Protein 6TD6 (pdb70)

GO terms:
  GO:0035230 cytoneme (C, IDA)
  GO:0007225 patched ligand maturation (P, IDA)
  GO:0008354 germ cell migration (P, IGI)
  GO:0035222 wing disc pattern formation (P, IMP)
  GO:0007225 patched ligand maturation (P, IMP)
  GO:0007367 segment polarity determination (P, IMP)
  GO:0005886 plasma membrane (C, TAS)

Secondary structure (DSSP, 8-state):
-HHHHHHHHHHHH-HHHHHHHHHHHHHHHHHHHHHTS-----S-S--S-S-TTSHHHHHHHHHHHHHTTSSSSSS--SSHHHH------TTS-EEEEE-------TTSSHHHHHHHHHHHHHTT-HHHHHH---IIIII--PPP--HHHHHHHHTTS-TT---HHHHHHHHHHHHHH------TTHHHHHHHHS-STT-------EEE-SS--SSTTHHHHHHHHH-----SS-EE---B-S-HHHHHHHHHHHHHHHHHHHHHHHHHHHHHHHT-HHHHHHHHHHHHHHHHHHHHIIIIIS------GGGGGHHHHHTTTTTHHHHHHHHHHHHHHH--HHHHHHHHHHHHHHHHHHHHHHHHHHHHHGGGSS-HHHHHHHHHHHHHHHHHHHIIIIIHHHHHHHHHHT--HHHHHHHHHHHHHHHHHHHH--SHHHHHHHHHHHHHHHHHHTSS--PPPSS-TT--B-S--HHHHHHHHGGGSSTT-----EEEEEEE-SS-------SSSTT---------S--SS-HHHHHHHHHHHHHHTT-SSEE---TTTHHHHHHHHHS-----SS--SS--SHHHHHHHHHHHHHHHHSS------SEEEEE------EEEEEEEEEEEEEE----SHHHHHHHHHHHHHHHHHHTTS-GGG---EE--S-HHHHHHHHHHHHHHHHHHHHHHHHHHHHHHHS-SHHHHHHHHHHHHHHHHHHHHHHHHH-PPP-HHHHHHHHHHHHHHHHHHHHHHHHHHHSS--SHHHHHHHHHHHHHHHHHHHHHHHHHHHHHTSSSSBHHHHHHHHHHHHHHHHHHHIIIIIHHHHHHH----SS-S--/----BT--BSSS-TTSTTTT--------TTSGGGGT-EE---TTEE--EE-HHHHHHHHHHHHHHHHH-SS--EEEEE----SS-S-S--GGGGT--EEEEETT--GGGHHHHHHHHHHHT-SEEEB--SS-EEEE----

Radius of gyration: 35.3 Å; Cα contacts (8 Å, |Δi|>4): 1441; chains: 2; bounding box: 100×68×77 Å

Solvent-accessible surface area: 50679 Å² total; per-residue (Å²): 80,78,78,92,55,159,108,42,57,39,51,7,111,119,20,127,142,76,41,86,58,75,36,93,147,7,73,51,16,38,72,67,2,92,98,112,23,168,142,40,124,33,66,20,18,93,53,6,78,39,8,16,57,20,134,32,3,66,51,50,12,4,89,131,33,34,56,110,36,30,26,36,76,44,36,17,59,33,4,0,36,88,36,29,196,137,84,28,82,120,56,43,1,8,8,5,10,20,10,96,140,79,75,56,17,29,61,60,58,99,3,28,83,10,28,23,83,9,30,105,60,9,51,126,26,95,28,17,147,74,41,0,42,46,55,119,169,70,120,50,45,22,154,40,38,14,44,2,23,19,20,5,94,76,19,158,73,65,14,25,129,7,110,3,111,107,28,22,76,53,54,38,84,63,54,96,75,28,186,123,192,166,44,105,82,31,45,66,18,52,58,100,11,26,14,119,44,27,132,81,111,30,74,60,13,12,26,23,12,11,8,9,29,0,35,81,12,56,54,7,11,74,50,30,104,105,60,106,6,55,38,136,44,8,54,33,16,0,20,36,7,24,4,54,32,43,26,23,47,57,36,18,118,67,6,86,178,49,16,75,79,4,19,88,99,3,31,45,47,11,91,114,75,44,49,23,51,105,28,18,106,19,19,42,59,7,58,85,58,5,66,21,25,2,49,30,92,17,5,11,76,130,110,70,103,47,34,9,26,44,2,49,11,7,41,7,28,19,31,4,27,16,8,24,19,24,0,25,24,32,101,39,38,118,39,41,122,107,173,115,66,23,90,50,18,8,90,2,48,114,92,0,48,27,7,14,80,4,5,15,76,6,2,5,26,4,8,95,33,12,120,61,18,37,28,4,7,16,41,17,16,0,52,13,5,0,28,4,8,62,14,18,42,97,24,14,55,66,61,24,10,8,3,15,5,29,42,57,116,115,163,173,145,57,106,118,174,144,64,123,116,73,51,82,58,52,24,120,38,40,76,86,106,43,129,96,100,46,136,91,29,32,56,95,0,66,49,0,22,83,70,16,126,189,196,46,27,79,142,46,26,44,145,41,92,94,52,51,30,71,85,170,33,46,29,22,52,38,52,87,14,102,134,94,14,111,72,27,110,36,240,40,130,61,25,102,8,33,23,10,13,0,6,82,35,63,8,104,3,94,128,54,26,18,90,16,80,38,156,30,76,65,33,117,96,21,80,40,14,24,83,87,2,12,64,23,41,44,87,19,14,110,21,16,103,115,36,116,41,16,72,140,106,37,57,11,56,3,105,42,9,20,90,44,6,112,91,143,51,189,121,13,17,99,36,116,25,41,38,56,59,120,74,24,24,139,4,16,0,45,3,21,11,68,31,53,105,44,138,89,126,123,135,44,81,6,1,30,42,1,9,89,93,173,57,89,28,51,3,71,7,23,23,18,54,33,57,0,71,55,10,140,50,30,64,50,57,97,14,109,92,20,49,65,55,10,28,99,45,8,58,88,32,20,133,84,2,29,96,44,4,65,18,20,23,5,18,33,86,16,98,46,24,3,35,21,57,34,14,52,124,34,26,134,62,16,55,42,72,5,77,50,47,13,80,56,26,18,82,82,83,2,28,8,50,45,20,6,72,42,7,55,86,3,32,23,35,1,57,52,38,12,31,7,52,21,36,159,130,42,50,101,35,46,28,35,14,14,29,15,32,12,10,11,24,0,21,6,12,13,14,12,10,21,25,12,20,27,41,112,82,4,113,47,83,60,57,62,45,0,10,66,70,9,15,33,125,13,36,16,16,14,42,42,11,8,69,2,4,15,38,7,0,33,72,5,52,117,28,72,22,65,18,17,31,9,14,0,32,22,17,40,34,8,8,78,46,6,40,101,9,4,17,40,26,17,36,13,28,29,52,62,36,3,32,56,119,66,116,87,114,142,178,59,9,36,20,61,35,18,44,42,52,70,35,51,142,16,96,80,2,1,3,84,57,107,42,76,10,59,198,125,36,102,105,41,174,90,22,15,34,6,151,34,216,57,3,63,82,85,42,1,8,123,63,1,70,43,5,3,52,56,8,2,87,32,0,47,124,65,33,113,66,28,91,8,35,11,40,62,14,37,6,54,83,168,141,48,47,176,119,13,5,4,7,11,0,14,0,2,19,14,1,1,38,72,113,56,69,90,53,1,2,31,8,1,46,30,2,48,100,5,26,16,26,18,0,3,4,61,16,72,167,36,0,39,0,0,0,63,24,116

Foldseek 3Di:
DVVVLVVLVVLVPPFVVCVVVVVVVLVVLLVVCVPVPDDDDDLDQPFQLFQAVDLVNLVVQLVVVVVVVAPVDDQWHAFVCVSPPPADDVQFWKFKKFWAPPLFFCLDLVVQVLVVVLVCVVCVDVLCLVQQPQPPVPSHSPDWPFDLCVQCVVPVHHRSVSPSPCSSVVVVVVQVVDDPVCPPPNNVSCQQQDFPPPCDRGGIGMGGGPGGADLPSVVVVVVVVVPQSQPHTMGRQAIAGPNPVVVVVVQVVVVVVVQVVLVVVLLVVLCLVPVNSVVSVLQSVLLVSLLSVLSSVACPVVNHHHQNCLLVVLVLVCLLLLQQVSVLQVLLVVVVVVVVVSVSSVVSCVVCVCQLVLLLCLQLLLLCLLLVASTAVSNSNSSSNSSSSVSSSVSCVRVPSSVVSVVCVVPNVVVVVVVVVVLVVVLCVDVPDFCVVQVVVVVVLVVLVCLDPPDPDQAFDWLPPVDKWPCRDSNNSVSVRAVSHDVHAPVFQFWKKKKKFFWAGHFPFDSHGSVGTDDTGTRPLAQPAAQLQQVLLVVVVVVLVPDPQQDDVCASVQVLQVCQQCCAPCLSHNDDRRDDRQSSQVCPSVSVSVCCVPPPVPPDFFAFIWRQCVRRIDTSIGMHITGGPGHDTRDAVVVVVVVVVVVVVVVVSLVVRDVSGNRMDMDGPCSSVVCVPSLVVSLVVSLVVSVVVSVVVCCVALVFDVLVVLLVSLLVSLLSVLVCVVCVVPDHDDNLVSSLSSSLCSQLSSLSSLQSRQLSVQPAFALPPSLVVSSVSPPPSLVSSLVSSLSSLVSQAPGITCSRVVRSSSSNSSSVSSCVRSVRNVNSVSNPPGGGDPRRGD/DFADAPDKVVNDPCQPQQQARFDDDFDDPPPCLQVQWWFCPPVLEADTTAHPQLVQLCVLLFVVVCVVPPPKGWYFPAFADDPCDPDPDDNSRSRFKTWGDINVQFQVVVRVSQVCSVVSPFRMWHNNDSRTIMGGHYDD

InterPro domains:
  IPR000731 Sterol-sensing domain [PS50156] (468-624)
  IPR052081 Dispatched hedgehog regulator [PTHR45951] (9-1176)
  IPR053958 HMGCR/SNAP/NPC1-like, sterol-sensing domain [PF12349] (551-627)

B-factor: mean 148.87, std 83.73, range [58.24, 395.45]

Sequence (982 aa):
SERMNWYYHVLARRPYLVVVSIAVYCVACIIVALVLNKLPDFSDPTLGFETRGTKIGERLTAWYNLLQETDHHGALFSNPSDLWESSPRKEYSHFVVQRINATDSLFDLNGLLAMCQLQDQITEVPSYRAFCEPEMLTTECCRPWSLPNYAAMLANKSSCFDLTTEDVTSLHTLLLGCYEKRLNIVFNVLNFLTDFSFIVYLKYAMIFIPVAQSNRLLPLFHEWEDVELINELVEVVAMDLGLENELFNELLLTDVWLVSLGGTFVMASVWLYTGSAFITLMSCVAICFSLGLAYFFYAIVLEFEFFPYMNLLAVVVIIGIGADDVFLFLKIWHCVLTESLENIMALTMRHAAASMFVTSLTTAGAFYASYSSSITAIKCFGIFAGTVVVTNYLLMITWLPASVSIMERLFKKSINRFCQMFEECITKSIMNYAYLWLLIFGALGASSAVIVFWYPGLQLPEKSHFQLFVSKHPFEVYSSLKQQFWFEKPYNFKMHMHFVWGVQAVDDGDYTNPNSYGHLHYDNNFNVSSRPAQLWILDFCQSVRQQPFYKELPNCFIENLIDYMKRRCIPCCDAQFPFEPHIFEYCLPQSISNMYDTTFFRPGVAGPKFAEAFTPLLVKALVIEFESNVAYSTIYANIRQFYESVEHWFQMQLKTAPPELQGGWFTSDLKFYNVQDTLSHDTFVAICLAMAASLAVLLCFTVNILISIYAVLTVSLSIFNTVAVLILLGWQLNILESIAVSTAIGLAVDFSLHYGIHYRMSPVKERLAATQFVLSRIIGPTVMAATTTGLAGGIMMASNILPYIQIGVFLVVVMIVSWFYATFFLMSLLRVAGPQHGFLELYPLVLKQTIPNLSEYTNSASGPLEGVIRRDSPKFKDLVPNYNRDILFRLMSKRCKEKLNVLAYSVMNEWPGIRLLVTESWDEDYHHGQESLHYEGRAVTIATSDRDQSKYGMLARLAVEAGFDWVSYVSRRHIYCSVKSD

Nearest PDB structures (foldseek):
  6td6-assembly1_A  TM=1.001E+00  e=0.000E+00  Drosophila melanogaster
  7rpi-assembly1_A  TM=9.362E-01  e=2.199E-58  Mus musculus
  7rpk-assembly1_A  TM=9.427E-01  e=2.487E-57  Mus musculus
  7rpj-assembly1_A  TM=9.259E-01  e=3.106E-56  Mus musculus
  6xe6-assembly1_A  TM=8.923E-01  e=3.251E-48  Homo sapiens

Organism: Drosophila melanogaster (NCBI:txid7227)

Structure (mmCIF, N/CA/C/O backbone):
data_6TD6
#
_entry.id   6TD6
#
_cell.length_a   1.00
_cell.length_b   1.00
_cell.length_c   1.00
_cell.angle_alpha   90.00
_cell.angle_beta   90.00
_cell.angle_gamma   90.00
#
_symmetry.space_group_name_H-M   'P 1'
#
loop_
_entity.id
_entity.type
_entity.pdbx_description
1 polymer 'Protein dispatched'
2 polymer 'Protein hedgehog'
3 branched 2-acetamido-2-deoxy-beta-D-glucopyranose-(1-4)-2-acetamido-2-deoxy-beta-D-glucopyranose
4 non-polymer 2-acetamido-2-deoxy-beta-D-glucopyranose
#
loop_
_atom_site.group_PDB
_atom_site.id
_atom_site.type_symbol
_atom_site.label_atom_id
_atom_site.label_alt_id
_atom_site.label_comp_id
_atom_site.label_asym_id
_atom_site.label_entity_id
_atom_site.label_seq_id
_atom_site.pdbx_PDB_ins_code
_atom_site.Cartn_x
_atom_site.Cartn_y
_atom_site.Cartn_z
_atom_site.occupancy
_atom_site.B_iso_or_equiv
_atom_site.auth_seq_id
_atom_site.auth_comp_id
_atom_site.auth_asym_id
_atom_site.auth_atom_id
_atom_site.pdbx_PDB_model_num
ATOM 1 N N . SER A 1 6 ? 97.334 128.049 118.517 1.00 96.38 6 SER A N 1
ATOM 2 C CA . SER A 1 6 ? 98.265 127.022 118.967 1.00 96.38 6 SER A CA 1
ATOM 3 C C . SER A 1 6 ? 97.898 125.667 118.413 1.00 96.38 6 SER A C 1
ATOM 4 O O . SER A 1 6 ? 98.408 124.653 118.869 1.00 96.38 6 SER A O 1
ATOM 11 N N . GLU A 1 7 ? 97.026 125.652 117.416 1.00 98.89 7 GLU A N 1
ATOM 12 C CA . GLU A 1 7 ? 96.469 124.393 116.954 1.00 98.89 7 GLU A CA 1
ATOM 13 C C . GLU A 1 7 ? 97.553 123.381 116.632 1.00 98.89 7 GLU A C 1
ATOM 14 O O . GLU A 1 7 ? 97.701 122.382 117.343 1.00 98.89 7 GLU A O 1
ATOM 20 N N . ARG A 1 8 ? 98.349 123.642 115.601 1.00 91.68 8 ARG A N 1
ATOM 21 C CA . ARG A 1 8 ? 99.472 122.763 115.331 1.00 91.68 8 ARG A CA 1
ATOM 22 C C . ARG A 1 8 ? 100.374 122.684 116.542 1.00 91.68 8 ARG A C 1
ATOM 23 O O . ARG A 1 8 ? 100.997 121.652 116.795 1.00 91.68 8 ARG A O 1
ATOM 29 N N . MET A 1 9 ? 100.458 123.771 117.298 1.00 96.10 9 MET A N 1
ATOM 30 C CA . MET A 1 9 ? 101.134 123.707 118.581 1.00 96.10 9 MET A CA 1
ATOM 31 C C . MET A 1 9 ? 100.408 122.767 119.524 1.00 96.10 9 MET A C 1
ATOM 32 O O . MET A 1 9 ? 101.040 122.085 120.333 1.00 96.10 9 MET A O 1
ATOM 46 N N . ASN A 1 10 ? 99.086 122.713 119.437 1.00 92.95 10 ASN A N 1
ATOM 47 C CA . ASN A 1 10 ? 98.358 121.766 120.262 1.00 92.95 10 ASN A CA 1
ATOM 48 C C . ASN A 1 10 ? 98.613 120.349 119.793 1.00 92.95 10 ASN A C 1
ATOM 49 O O . ASN A 1 10 ? 98.875 119.452 120.601 1.00 92.95 10 ASN A O 1
ATOM 60 N N . TRP A 1 11 ? 98.563 120.134 118.482 1.00 91.76 11 TRP A N 1
ATOM 61 C CA . TRP A 1 11 ? 98.946 118.842 117.939 1.00 91.76 11 TRP A CA 1
ATOM 62 C C . TRP A 1 11 ? 100.332 118.468 118.405 1.00 91.76 11 TRP A C 1
ATOM 63 O O . TRP A 1 11 ? 100.632 117.299 118.629 1.00 91.76 11 TRP A O 1
ATOM 84 N N . TYR A 1 12 ? 101.176 119.468 118.552 1.00 89.17 12 TYR A N 1
ATOM 85 C CA . TYR A 1 12 ? 102.569 119.277 118.892 1.00 89.17 12 TYR A CA 1
ATOM 86 C C . TYR A 1 12 ? 102.704 118.842 120.341 1.00 89.17 12 TYR A C 1
ATOM 87 O O . TYR A 1 12 ? 103.381 117.851 120.653 1.00 89.17 12 TYR A O 1
ATOM 105 N N . TYR A 1 13 ? 102.027 119.560 121.230 1.00 90.63 13 TYR A N 1
ATOM 106 C CA . TYR A 1 13 ? 101.919 119.124 122.609 1.00 90.63 13 TYR A CA 1
ATOM 107 C C . TYR A 1 13 ? 101.442 117.690 122.652 1.00 90.63 13 TYR A C 1
ATOM 108 O O . TYR A 1 13 ? 101.945 116.866 123.421 1.00 90.63 13 TYR A O 1
ATOM 126 N N . HIS A 1 14 ? 100.474 117.375 121.806 1.00 86.01 14 HIS A N 1
ATOM 127 C CA . HIS A 1 14 ? 99.919 116.036 121.785 1.00 86.01 14 HIS A CA 1
ATOM 128 C C . HIS A 1 14 ? 100.953 115.025 121.347 1.00 86.01 14 HIS A C 1
ATOM 129 O O . HIS A 1 14 ? 101.103 113.970 121.966 1.00 86.01 14 HIS A O 1
ATOM 143 N N . VAL A 1 15 ? 101.685 115.335 120.287 1.00 88.20 15 VAL A N 1
ATOM 144 C CA . VAL A 1 15 ? 102.711 114.415 119.831 1.00 88.20 15 VAL A CA 1
ATOM 145 C C . VAL A 1 15 ? 103.666 114.138 120.966 1.00 88.20 15 VAL A C 1
ATOM 146 O O . VAL A 1 15 ? 104.162 113.017 121.133 1.00 88.20 15 VAL A O 1
ATOM 159 N N . LEU A 1 16 ? 103.925 115.158 121.774 1.00 86.43 16 LEU A N 1
ATOM 160 C CA . LEU A 1 16 ? 104.713 114.926 122.967 1.00 86.43 16 LEU A CA 1
ATOM 161 C C . LEU A 1 16 ? 103.976 113.990 123.898 1.00 86.43 16 LEU A C 1
ATOM 162 O O . LEU A 1 16 ? 104.581 113.125 124.539 1.00 86.43 16 LEU A O 1
ATOM 178 N N . ALA A 1 17 ? 102.670 114.151 123.961 1.00 86.92 17 ALA A N 1
ATOM 179 C CA . ALA A 1 17 ? 101.822 113.276 124.739 1.00 86.92 17 ALA A CA 1
ATOM 180 C C . ALA A 1 17 ? 101.848 111.851 124.217 1.00 86.92 17 ALA A C 1
ATOM 181 O O . ALA A 1 17 ? 101.401 110.933 124.913 1.00 86.92 17 ALA A O 1
ATOM 188 N N . ARG A 1 18 ? 102.379 111.648 123.013 1.00 92.46 18 ARG A N 1
ATOM 189 C CA . ARG A 1 18 ? 102.114 110.433 122.262 1.00 92.46 18 ARG A CA 1
ATOM 190 C C . ARG A 1 18 ? 103.308 109.518 122.077 1.00 92.46 18 ARG A C 1
ATOM 191 O O . ARG A 1 18 ? 103.273 108.372 122.535 1.00 92.46 18 ARG A O 1
ATOM 212 N N . ARG A 1 19 ? 104.362 109.993 121.427 1.00 88.17 19 ARG A N 1
ATOM 213 C CA . ARG A 1 19 ? 105.292 109.124 120.712 1.00 88.17 19 ARG A CA 1
ATOM 214 C C . ARG A 1 19 ? 106.716 109.542 121.044 1.00 88.17 19 ARG A C 1
ATOM 215 O O . ARG A 1 19 ? 107.395 110.211 120.257 1.00 88.17 19 ARG A O 1
ATOM 236 N N . PRO A 1 20 ? 107.192 109.159 122.211 1.00 85.77 20 PRO A N 1
ATOM 237 C CA . PRO A 1 20 ? 108.442 109.710 122.736 1.00 85.77 20 PRO A CA 1
ATOM 238 C C . PRO A 1 20 ? 109.687 109.171 122.070 1.00 85.77 20 PRO A C 1
ATOM 239 O O . PRO A 1 20 ? 110.616 109.901 121.706 1.00 85.77 20 PRO A O 1
ATOM 250 N N . TYR A 1 21 ? 109.713 107.851 121.940 1.00 95.43 21 TYR A N 1
ATOM 251 C CA . TYR A 1 21 ? 110.979 107.181 121.698 1.00 95.43 21 TYR A CA 1
ATOM 252 C C . TYR A 1 21 ? 111.519 107.527 120.331 1.00 95.43 21 TYR A C 1
ATOM 253 O O . TYR A 1 21 ? 112.739 107.563 120.130 1.00 95.43 21 TYR A O 1
ATOM 271 N N . LEU A 1 22 ? 110.626 107.839 119.398 1.00 104.55 22 LEU A N 1
ATOM 272 C CA . LEU A 1 22 ? 111.062 108.371 118.120 1.00 104.55 22 LEU A CA 1
ATOM 273 C C . LEU A 1 22 ? 112.100 109.468 118.324 1.00 104.55 22 LEU A C 1
ATOM 274 O O . LEU A 1 22 ? 113.274 109.305 117.967 1.00 104.55 22 LEU A O 1
ATOM 290 N N . VAL A 1 23 ? 111.698 110.571 118.958 1.00 98.70 23 VAL A N 1
ATOM 291 C CA . VAL A 1 23 ? 112.619 111.686 119.151 1.00 98.70 23 VAL A CA 1
ATOM 292 C C . VAL A 1 23 ? 113.750 111.272 120.057 1.00 98.70 23 VAL A C 1
ATOM 293 O O . VAL A 1 23 ? 114.915 111.586 119.806 1.00 98.70 23 VAL A O 1
ATOM 306 N N . VAL A 1 24 ? 113.425 110.580 121.137 1.00 87.62 24 VAL A N 1
ATOM 307 C CA . VAL A 1 24 ? 114.456 110.182 122.074 1.00 87.62 24 VAL A CA 1
ATOM 308 C C . VAL A 1 24 ? 115.660 109.673 121.308 1.00 87.62 24 VAL A C 1
ATOM 309 O O . VAL A 1 24 ? 116.765 110.240 121.355 1.00 87.62 24 VAL A O 1
ATOM 322 N N . VAL A 1 25 ? 115.412 108.677 120.478 1.00 107.13 25 VAL A N 1
ATOM 323 C CA . VAL A 1 25 ? 116.494 107.952 119.849 1.00 107.13 25 VAL A CA 1
ATOM 324 C C . VAL A 1 25 ? 117.067 108.755 118.692 1.00 107.13 25 VAL A C 1
ATOM 325 O O . VAL A 1 25 ? 118.288 108.815 118.508 1.00 107.13 25 VAL A O 1
ATOM 338 N N . SER A 1 26 ? 116.208 109.417 117.918 1.00 111.40 26 SER A N 1
ATOM 339 C CA . SER A 1 26 ? 116.693 110.148 116.751 1.00 111.40 26 SER A CA 1
ATOM 340 C C . SER A 1 26 ? 117.612 111.282 117.168 1.00 111.40 26 SER A C 1
ATOM 341 O O . SER A 1 26 ? 118.602 111.588 116.490 1.00 111.40 26 SER A O 1
ATOM 349 N N . ILE A 1 27 ? 117.297 111.922 118.286 1.00 107.34 27 ILE A N 1
ATOM 350 C CA . ILE A 1 27 ? 118.098 113.046 118.736 1.00 107.34 27 ILE A CA 1
ATOM 351 C C . ILE A 1 27 ? 119.375 112.538 119.380 1.00 107.34 27 ILE A C 1
ATOM 352 O O . ILE A 1 27 ? 120.449 113.127 119.203 1.00 107.34 27 ILE A O 1
ATOM 368 N N . ALA A 1 28 ? 119.299 111.412 120.095 1.00 110.46 28 ALA A N 1
ATOM 369 C CA . ALA A 1 28 ? 120.533 110.738 120.482 1.00 110.46 28 ALA A CA 1
ATOM 370 C C . ALA A 1 28 ? 121.437 110.549 119.270 1.00 110.46 28 ALA A C 1
ATOM 371 O O . ALA A 1 28 ? 122.661 110.752 119.334 1.00 110.46 28 ALA A O 1
ATOM 378 N N . VAL A 1 29 ? 120.831 110.180 118.143 1.00 118.34 29 VAL A N 1
ATOM 379 C CA . VAL A 1 29 ? 121.593 109.890 116.933 1.00 118.34 29 VAL A CA 1
ATOM 380 C C . VAL A 1 29 ? 122.261 111.153 116.417 1.00 118.34 29 VAL A C 1
ATOM 381 O O . VAL A 1 29 ? 123.480 111.196 116.213 1.00 118.34 29 VAL A O 1
ATOM 394 N N . TYR A 1 30 ? 121.454 112.176 116.140 1.00 106.45 30 TYR A N 1
ATOM 395 C CA . TYR A 1 30 ? 122.000 113.443 115.671 1.00 106.45 30 TYR A CA 1
ATOM 396 C C . TYR A 1 30 ? 123.140 113.884 116.566 1.00 106.45 30 TYR A C 1
ATOM 397 O O . TYR A 1 30 ? 124.176 114.384 116.093 1.00 106.45 30 TYR A O 1
ATOM 415 N N . CYS A 1 31 ? 122.966 113.691 117.869 1.00 109.42 31 CYS A N 1
ATOM 416 C CA . CYS A 1 31 ? 124.010 114.075 118.792 1.00 109.42 31 CYS A CA 1
ATOM 417 C C . CYS A 1 31 ? 125.289 113.353 118.473 1.00 109.42 31 CYS A C 1
ATOM 418 O O . CYS A 1 31 ? 126.212 113.946 117.912 1.00 109.42 31 CYS A O 1
ATOM 426 N N . VAL A 1 32 ? 125.315 112.047 118.710 1.00 109.71 32 VAL A N 1
ATOM 427 C CA . VAL A 1 32 ? 126.573 111.332 118.564 1.00 109.71 32 VAL A CA 1
ATOM 428 C C . VAL A 1 32 ? 127.165 111.598 117.193 1.00 109.71 32 VAL A C 1
ATOM 429 O O . VAL A 1 32 ? 128.390 111.639 117.025 1.00 109.71 32 VAL A O 1
ATOM 442 N N . ALA A 1 33 ? 126.307 111.864 116.210 1.00 116.44 33 ALA A N 1
ATOM 443 C CA . ALA A 1 33 ? 126.802 112.185 114.882 1.00 116.44 33 ALA A CA 1
ATOM 444 C C . ALA A 1 33 ? 127.683 113.423 114.919 1.00 116.44 33 ALA A C 1
ATOM 445 O O . ALA A 1 33 ? 128.900 113.328 114.712 1.00 116.44 33 ALA A O 1
ATOM 452 N N . CYS A 1 34 ? 127.097 114.579 115.240 1.00 110.64 34 CYS A N 1
ATOM 453 C CA . CYS A 1 34 ? 127.884 115.811 115.233 1.00 110.64 34 CYS A CA 1
ATOM 454 C C . CYS A 1 34 ? 129.012 115.724 116.244 1.00 110.64 34 CYS A C 1
ATOM 455 O O . CYS A 1 34 ? 130.116 116.253 116.028 1.00 110.64 34 CYS A O 1
ATOM 463 N N . ILE A 1 35 ? 128.752 115.014 117.338 1.00 104.61 35 ILE A N 1
ATOM 464 C CA . ILE A 1 35 ? 129.747 114.799 118.365 1.00 104.61 35 ILE A CA 1
ATOM 465 C C . ILE A 1 35 ? 131.015 114.271 117.746 1.00 104.61 35 ILE A C 1
ATOM 466 O O . ILE A 1 35 ? 132.061 114.926 117.761 1.00 104.61 35 ILE A O 1
ATOM 482 N N . ILE A 1 36 ? 130.928 113.094 117.146 1.00 114.12 36 ILE A N 1
ATOM 483 C CA . ILE A 1 36 ? 132.137 112.423 116.710 1.00 114.12 36 ILE A CA 1
ATOM 484 C C . ILE A 1 36 ? 132.666 113.073 115.449 1.00 114.12 36 ILE A C 1
ATOM 485 O O . ILE A 1 36 ? 133.853 112.967 115.128 1.00 114.12 36 ILE A O 1
ATOM 501 N N . VAL A 1 37 ? 131.805 113.782 114.725 1.00 122.03 37 VAL A N 1
ATOM 502 C CA . VAL A 1 37 ? 132.294 114.509 113.560 1.00 122.03 37 VAL A CA 1
ATOM 503 C C . VAL A 1 37 ? 133.320 115.545 113.996 1.00 122.03 37 VAL A C 1
ATOM 504 O O . VAL A 1 37 ? 134.496 115.487 113.605 1.00 122.03 37 VAL A O 1
ATOM 517 N N . ALA A 1 38 ? 132.899 116.495 114.838 1.00 110.32 38 ALA A N 1
ATOM 518 C CA . ALA A 1 38 ? 133.860 117.485 115.315 1.00 110.32 38 ALA A CA 1
ATOM 519 C C . ALA A 1 38 ? 134.887 116.849 116.238 1.00 110.32 38 ALA A C 1
ATOM 520 O O . ALA A 1 38 ? 135.917 117.458 116.543 1.00 110.32 38 ALA A O 1
ATOM 527 N N . LEU A 1 39 ? 134.627 115.624 116.691 1.00 116.83 39 LEU A N 1
ATOM 528 C CA . LEU A 1 39 ? 135.625 114.890 117.449 1.00 116.83 39 LEU A CA 1
ATOM 529 C C . LEU A 1 39 ? 136.812 114.518 116.591 1.00 116.83 39 LEU A C 1
ATOM 530 O O . LEU A 1 39 ? 137.961 114.794 116.952 1.00 116.83 39 LEU A O 1
ATOM 546 N N . VAL A 1 40 ? 136.539 113.875 115.469 1.00 120.15 40 VAL A N 1
ATOM 547 C CA . VAL A 1 40 ? 137.568 113.199 114.707 1.00 120.15 40 VAL A CA 1
ATOM 548 C C . VAL A 1 40 ? 138.123 114.099 113.624 1.00 120.15 40 VAL A C 1
ATOM 549 O O . VAL A 1 40 ? 139.339 114.275 113.523 1.00 120.15 40 VAL A O 1
ATOM 562 N N . LEU A 1 41 ? 137.250 114.681 112.805 1.00 117.81 41 LEU A N 1
ATOM 563 C CA . LEU A 1 41 ? 137.748 115.568 111.766 1.00 117.81 41 LEU A CA 1
ATOM 564 C C . LEU A 1 41 ? 138.577 116.696 112.360 1.00 117.81 41 LEU A C 1
ATOM 565 O O . LEU A 1 41 ? 139.735 116.886 111.977 1.00 117.81 41 LEU A O 1
ATOM 581 N N . ASN A 1 42 ? 138.005 117.440 113.298 1.00 118.44 42 ASN A N 1
ATOM 582 C CA . ASN A 1 42 ? 138.725 118.493 113.997 1.00 118.44 42 ASN A CA 1
ATOM 583 C C . ASN A 1 42 ? 139.635 117.847 115.033 1.00 118.44 42 ASN A C 1
ATOM 584 O O . ASN A 1 42 ? 139.265 116.843 115.653 1.00 118.44 42 ASN A O 1
ATOM 595 N N . LYS A 1 43 ? 140.828 118.403 115.197 1.00 121.38 43 LYS A N 1
ATOM 596 C CA . LYS A 1 43 ? 141.761 117.916 116.199 1.00 121.38 43 LYS A CA 1
ATOM 597 C C . LYS A 1 43 ? 141.466 118.547 117.555 1.00 121.38 43 LYS A C 1
ATOM 598 O O . LYS A 1 43 ? 140.658 119.472 117.670 1.00 121.38 43 LYS A O 1
ATOM 617 N N . LEU A 1 44 ? 142.125 118.031 118.589 1.00 114.27 44 LEU A N 1
ATOM 618 C CA . LEU A 1 44 ? 141.867 118.479 119.946 1.00 114.27 44 LEU A CA 1
ATOM 619 C C . LEU A 1 44 ? 142.730 119.690 120.285 1.00 114.27 44 LEU A C 1
ATOM 620 O O . LEU A 1 44 ? 143.916 119.549 120.587 1.00 114.27 44 LEU A O 1
ATOM 636 N N . PRO A 1 45 ? 142.160 120.896 120.254 1.00 108.16 45 PRO A N 1
ATOM 637 C CA . PRO A 1 45 ? 142.974 122.090 120.520 1.00 108.16 45 PRO A CA 1
ATOM 638 C C . PRO A 1 45 ? 143.647 122.009 121.884 1.00 108.16 45 PRO A C 1
ATOM 639 O O . PRO A 1 45 ? 143.051 121.554 122.862 1.00 108.16 45 PRO A O 1
ATOM 650 N N . ASP A 1 46 ? 144.904 122.448 121.934 1.00 112.55 46 ASP A N 1
ATOM 651 C CA . ASP A 1 46 ? 145.743 122.348 123.123 1.00 112.55 46 ASP A CA 1
ATOM 652 C C . ASP A 1 46 ? 146.464 123.677 123.327 1.00 112.55 46 ASP A C 1
ATOM 653 O O . ASP A 1 46 ? 146.641 124.447 122.378 1.00 112.55 46 ASP A O 1
ATOM 662 N N . PHE A 1 47 ? 146.859 123.947 124.567 1.00 98.50 47 PHE A N 1
ATOM 663 C CA . PHE A 1 47 ? 147.390 125.249 124.975 1.00 98.50 47 PHE A CA 1
ATOM 664 C C . PHE A 1 47 ? 148.840 125.183 125.441 1.00 98.50 47 PHE A C 1
ATOM 665 O O . PHE A 1 47 ? 149.128 124.887 126.600 1.00 98.50 47 PHE A O 1
ATOM 682 N N . SER A 1 48 ? 149.771 125.465 124.531 1.00 125.26 48 SER A N 1
ATOM 683 C CA . SER A 1 48 ? 151.162 125.626 124.935 1.00 125.26 48 SER A CA 1
ATOM 684 C C . SER A 1 48 ? 151.318 126.731 125.965 1.00 125.26 48 SER A C 1
ATOM 685 O O . SER A 1 48 ? 152.299 126.744 126.714 1.00 125.26 48 SER A O 1
ATOM 693 N N . ASP A 1 49 ? 150.387 127.676 125.992 1.00 108.91 49 ASP A N 1
ATOM 694 C CA . ASP A 1 49 ? 150.506 128.874 126.817 1.00 108.91 49 ASP A CA 1
ATOM 695 C C . ASP A 1 49 ? 149.236 129.691 126.644 1.00 108.91 49 ASP A C 1
ATOM 696 O O . ASP A 1 49 ? 148.551 129.553 125.610 1.00 108.91 49 ASP A O 1
ATOM 705 N N . PRO A 1 50 ? 148.864 130.523 127.614 1.00 101.68 50 PRO A N 1
ATOM 706 C CA . PRO A 1 50 ? 147.667 131.345 127.437 1.00 101.68 50 PRO A CA 1
ATOM 707 C C . PRO A 1 50 ? 147.929 132.632 126.708 1.00 101.68 50 PRO A C 1
ATOM 708 O O . PRO A 1 50 ? 147.020 133.166 126.065 1.00 101.68 50 PRO A O 1
ATOM 719 N N . THR A 1 51 ? 149.155 133.127 126.745 1.00 100.84 51 THR A N 1
ATOM 720 C CA . THR A 1 51 ? 149.431 134.491 126.322 1.00 100.84 51 THR A CA 1
ATOM 721 C C . THR A 1 51 ? 149.204 134.584 124.817 1.00 100.84 51 THR A C 1
ATOM 722 O O . THR A 1 51 ? 150.114 134.773 124.011 1.00 100.84 51 THR A O 1
ATOM 733 N N . LEU A 1 52 ? 147.939 134.433 124.454 1.00 89.67 52 LEU A N 1
ATOM 734 C CA . LEU A 1 52 ? 147.518 134.337 123.070 1.00 89.67 52 LEU A CA 1
ATOM 735 C C . LEU A 1 52 ? 146.352 135.277 122.830 1.00 89.67 52 LEU A C 1
ATOM 736 O O . LEU A 1 52 ? 145.640 135.641 123.769 1.00 89.67 52 LEU A O 1
ATOM 752 N N . GLY A 1 53 ? 146.166 135.672 121.577 1.00 78.32 53 GLY A N 1
ATOM 753 C CA . GLY A 1 53 ? 145.094 136.577 121.240 1.00 78.32 53 GLY A CA 1
ATOM 754 C C . GLY A 1 53 ? 144.983 137.770 122.150 1.00 78.32 53 GLY A C 1
ATOM 755 O O . GLY A 1 53 ? 143.900 138.352 122.257 1.00 78.32 53 GLY A O 1
ATOM 759 N N . PHE A 1 54 ? 146.061 138.132 122.837 1.00 76.57 54 PHE A N 1
ATOM 760 C CA . PHE A 1 54 ? 145.991 139.241 123.770 1.00 76.57 54 PHE A CA 1
ATOM 761 C C . PHE A 1 54 ? 146.288 140.552 123.080 1.00 76.57 54 PHE A C 1
ATOM 762 O O . PHE A 1 54 ? 146.512 141.574 123.734 1.00 76.57 54 PHE A O 1
ATOM 779 N N . GLU A 1 55 ? 146.313 140.537 121.761 1.00 83.95 55 GLU A N 1
ATOM 780 C CA . GLU A 1 55 ? 146.437 141.773 121.019 1.00 83.95 55 GLU A CA 1
ATOM 781 C C . GLU A 1 55 ? 145.126 142.532 121.032 1.00 83.95 55 GLU A C 1
ATOM 782 O O . GLU A 1 55 ? 144.161 142.154 121.698 1.00 83.95 55 GLU A O 1
ATOM 794 N N . THR A 1 56 ? 145.110 143.619 120.281 1.00 89.06 56 THR A N 1
ATOM 795 C CA . THR A 1 56 ? 143.888 144.203 119.768 1.00 89.06 56 THR A CA 1
ATOM 796 C C . THR A 1 56 ? 144.108 144.549 118.309 1.00 89.06 56 THR A C 1
ATOM 797 O O . THR A 1 56 ? 144.474 145.681 117.984 1.00 89.06 56 THR A O 1
ATOM 808 N N . ARG A 1 57 ? 143.907 143.574 117.436 1.00 95.16 57 ARG A N 1
ATOM 809 C CA . ARG A 1 57 ? 143.909 143.880 116.022 1.00 95.16 57 ARG A CA 1
ATOM 810 C C . ARG A 1 57 ? 142.618 144.601 115.673 1.00 95.16 57 ARG A C 1
ATOM 811 O O . ARG A 1 57 ? 141.744 144.798 116.519 1.00 95.16 57 ARG A O 1
ATOM 832 N N . GLY A 1 58 ? 142.514 145.024 114.424 1.00 112.54 58 GLY A N 1
ATOM 833 C CA . GLY A 1 58 ? 141.439 145.901 114.038 1.00 112.54 58 GLY A CA 1
ATOM 834 C C . GLY A 1 58 ? 141.563 147.304 114.578 1.00 112.54 58 GLY A C 1
ATOM 835 O O . GLY A 1 58 ? 140.761 148.166 114.200 1.00 112.54 58 GLY A O 1
ATOM 839 N N . THR A 1 59 ? 142.533 147.565 115.450 1.00 106.74 59 THR A N 1
ATOM 840 C CA . THR A 1 59 ? 142.725 148.915 115.950 1.00 106.74 59 THR A CA 1
ATOM 841 C C . THR A 1 59 ? 143.635 149.679 115.011 1.00 106.74 59 THR A C 1
ATOM 842 O O . THR A 1 59 ? 144.470 149.104 114.310 1.00 106.74 59 THR A O 1
ATOM 853 N N . LYS A 1 60 ? 143.481 150.996 115.020 1.00 111.09 60 LYS A N 1
ATOM 854 C CA . LYS A 1 60 ? 144.490 151.842 114.408 1.00 111.09 60 LYS A CA 1
ATOM 855 C C . LYS A 1 60 ? 145.881 151.377 114.810 1.00 111.09 60 LYS A C 1
ATOM 856 O O . LYS A 1 60 ? 146.750 151.145 113.959 1.00 111.09 60 LYS A O 1
ATOM 875 N N . ILE A 1 61 ? 146.088 151.176 116.107 1.00 100.98 61 ILE A N 1
ATOM 876 C CA . ILE A 1 61 ? 147.369 150.683 116.575 1.00 100.98 61 ILE A CA 1
ATOM 877 C C . ILE A 1 61 ? 147.591 149.284 116.058 1.00 100.98 61 ILE A C 1
ATOM 878 O O . ILE A 1 61 ? 148.725 148.817 115.953 1.00 100.98 61 ILE A O 1
ATOM 894 N N . GLY A 1 62 ? 146.507 148.575 115.775 1.00 114.31 62 GLY A N 1
ATOM 895 C CA . GLY A 1 62 ? 146.653 147.275 115.166 1.00 114.31 62 GLY A CA 1
ATOM 896 C C . GLY A 1 62 ? 147.264 147.395 113.793 1.00 114.31 62 GLY A C 1
ATOM 897 O O . GLY A 1 62 ? 148.265 146.749 113.492 1.00 114.31 62 GLY A O 1
ATOM 901 N N . GLU A 1 63 ? 146.694 148.258 112.958 1.00 126.76 63 GLU A N 1
ATOM 902 C CA . GLU A 1 63 ? 147.348 148.592 111.704 1.00 126.76 63 GLU A CA 1
ATOM 903 C C . GLU A 1 63 ? 148.824 148.847 111.949 1.00 126.76 63 GLU A C 1
ATOM 904 O O . GLU A 1 63 ? 149.693 148.274 111.274 1.00 126.76 63 GLU A O 1
ATOM 916 N N . ARG A 1 64 ? 149.118 149.659 112.963 1.00 106.74 64 ARG A N 1
ATOM 917 C CA . ARG A 1 64 ? 150.475 150.149 113.153 1.00 106.74 64 ARG A CA 1
ATOM 918 C C . ARG A 1 64 ? 151.417 149.023 113.543 1.00 106.74 64 ARG A C 1
ATOM 919 O O . ARG A 1 64 ? 152.352 148.691 112.802 1.00 106.74 64 ARG A O 1
ATOM 940 N N . LEU A 1 65 ? 151.169 148.423 114.699 1.00 104.37 65 LEU A N 1
ATOM 941 C CA . LEU A 1 65 ? 151.950 147.291 115.163 1.00 104.37 65 LEU A CA 1
ATOM 942 C C . LEU A 1 65 ? 152.062 146.217 114.103 1.00 104.37 65 LEU A C 1
ATOM 943 O O . LEU A 1 65 ? 153.105 145.576 113.973 1.00 104.37 65 LEU A O 1
ATOM 959 N N . THR A 1 66 ? 151.004 146.005 113.332 1.00 118.08 66 THR A N 1
ATOM 960 C CA . THR A 1 66 ? 150.981 144.869 112.430 1.00 118.08 66 THR A CA 1
ATOM 961 C C . THR A 1 66 ? 151.892 145.100 111.246 1.00 118.08 66 THR A C 1
ATOM 962 O O . THR A 1 66 ? 152.808 144.308 110.993 1.00 118.08 66 THR A O 1
ATOM 973 N N . ALA A 1 67 ? 151.642 146.163 110.487 1.00 116.60 67 ALA A N 1
ATOM 974 C CA . ALA A 1 67 ? 152.562 146.466 109.405 1.00 116.60 67 ALA A CA 1
ATOM 975 C C . ALA A 1 67 ? 153.973 146.518 109.944 1.00 116.60 67 ALA A C 1
ATOM 976 O O . ALA A 1 67 ? 154.896 145.973 109.337 1.00 116.60 67 ALA A O 1
ATOM 983 N N . TRP A 1 68 ? 154.143 147.089 111.135 1.00 112.80 68 TRP A N 1
ATOM 984 C CA . TRP A 1 68 ? 155.473 147.225 111.701 1.00 112.80 68 TRP A CA 1
ATOM 985 C C . TRP A 1 68 ? 156.137 145.869 111.874 1.00 112.80 68 TRP A C 1
ATOM 986 O O . TRP A 1 68 ? 157.157 145.573 111.238 1.00 112.80 68 TRP A O 1
ATOM 1007 N N . TYR A 1 69 ? 155.548 145.026 112.714 1.00 124.79 69 TYR A N 1
ATOM 1008 C CA . TYR A 1 69 ? 156.106 143.717 113.007 1.00 124.79 69 TYR A CA 1
ATOM 1009 C C . TYR A 1 69 ? 156.351 142.926 111.738 1.00 124.79 69 TYR A C 1
ATOM 1010 O O . TYR A 1 69 ? 157.400 142.292 111.580 1.00 124.79 69 TYR A O 1
ATOM 1028 N N . ASN A 1 70 ? 155.380 142.924 110.833 1.00 125.55 70 ASN A N 1
ATOM 1029 C CA . ASN A 1 70 ? 155.416 141.967 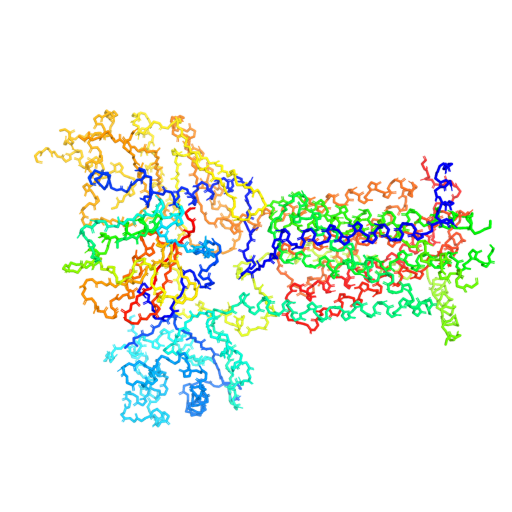109.742 1.00 125.55 70 ASN A CA 1
ATOM 1030 C C . ASN A 1 70 ? 156.346 142.429 108.641 1.00 125.55 70 ASN A C 1
ATOM 1031 O O . ASN A 1 70 ? 157.074 141.620 108.059 1.00 125.55 70 ASN A O 1
ATOM 1042 N N . LEU A 1 71 ? 156.349 143.725 108.355 1.00 130.91 71 LEU A N 1
ATOM 1043 C CA . LEU A 1 71 ? 157.426 144.313 107.584 1.00 130.91 71 LEU A CA 1
ATOM 1044 C C . LEU A 1 71 ? 158.772 143.914 108.161 1.00 130.91 71 LEU A C 1
ATOM 1045 O O . LEU A 1 71 ? 159.686 143.522 107.429 1.00 130.91 71 LEU A O 1
ATOM 1061 N N . LEU A 1 72 ? 158.908 143.992 109.482 1.00 119.28 72 LEU A N 1
ATOM 1062 C CA . LEU A 1 72 ? 160.192 143.701 110.096 1.00 119.28 72 LEU A CA 1
ATOM 1063 C C . LEU A 1 72 ? 160.591 142.258 109.908 1.00 119.28 72 LEU A C 1
ATOM 1064 O O . LEU A 1 72 ? 161.769 141.956 109.701 1.00 119.28 72 LEU A O 1
ATOM 1080 N N . GLN A 1 73 ? 159.631 141.355 110.009 1.00 143.25 73 GLN A N 1
ATOM 1081 C CA . GLN A 1 73 ? 159.908 139.973 109.661 1.00 143.25 73 GLN A CA 1
ATOM 1082 C C . GLN A 1 73 ? 160.020 139.823 108.148 1.00 143.25 73 GLN A C 1
ATOM 1083 O O . GLN A 1 73 ? 160.313 138.732 107.647 1.00 143.25 73 GLN A O 1
ATOM 1097 N N . GLU A 1 74 ? 159.787 140.914 107.414 1.00 141.15 74 GLU A N 1
ATOM 1098 C CA . GLU A 1 74 ? 159.896 140.977 105.962 1.00 141.15 74 GLU A CA 1
ATOM 1099 C C . GLU A 1 74 ? 161.151 141.710 105.480 1.00 141.15 74 GLU A C 1
ATOM 1100 O O . GLU A 1 74 ? 161.308 141.907 104.271 1.00 141.15 74 GLU A O 1
ATOM 1112 N N . THR A 1 75 ? 162.042 142.124 106.388 1.00 147.09 75 THR A N 1
ATOM 1113 C CA . THR A 1 75 ? 163.087 143.090 106.054 1.00 147.09 75 THR A CA 1
ATOM 1114 C C . THR A 1 75 ? 164.130 142.616 105.056 1.00 147.09 75 THR A C 1
ATOM 1115 O O . THR A 1 75 ? 164.158 143.086 103.921 1.00 147.09 75 THR A O 1
ATOM 1126 N N . ASP A 1 76 ? 165.003 141.710 105.468 1.00 170.88 76 ASP A N 1
ATOM 1127 C CA . ASP A 1 76 ? 166.176 141.364 104.672 1.00 170.88 76 ASP A CA 1
ATOM 1128 C C . ASP A 1 76 ? 166.440 139.874 104.616 1.00 170.88 76 ASP A C 1
ATOM 1129 O O . ASP A 1 76 ? 167.125 139.408 103.703 1.00 170.88 76 ASP A O 1
ATOM 1138 N N . HIS A 1 77 ? 165.932 139.114 105.586 1.00 260.67 77 HIS A N 1
ATOM 1139 C CA . HIS A 1 77 ? 166.133 137.671 105.568 1.00 260.67 77 HIS A CA 1
ATOM 1140 C C . HIS A 1 77 ? 165.633 137.077 104.256 1.00 260.67 77 HIS A C 1
ATOM 1141 O O . HIS A 1 77 ? 166.118 136.030 103.811 1.00 260.67 77 HIS A O 1
ATOM 1155 N N . HIS A 1 78 ? 164.660 137.734 103.628 1.00 210.91 78 HIS A N 1
ATOM 1156 C CA . HIS A 1 78 ? 164.252 137.439 102.262 1.00 210.91 78 HIS A CA 1
ATOM 1157 C C . HIS A 1 78 ? 163.812 138.744 101.609 1.00 210.91 78 HIS A C 1
ATOM 1158 O O . HIS A 1 78 ? 163.958 139.828 102.182 1.00 210.91 78 HIS A O 1
ATOM 1172 N N . GLY A 1 79 ? 163.268 138.637 100.405 1.00 187.03 79 GLY A N 1
ATOM 1173 C CA . GLY A 1 79 ? 162.817 139.798 99.668 1.00 187.03 79 GLY A CA 1
ATOM 1174 C C . GLY A 1 79 ? 163.965 140.705 99.258 1.00 187.03 79 GLY A C 1
ATOM 1175 O O . GLY A 1 79 ? 165.066 140.658 99.803 1.00 187.03 79 GLY A O 1
ATOM 1179 N N . ALA A 1 80 ? 163.685 141.562 98.274 1.00 170.57 80 ALA A N 1
ATOM 1180 C CA . ALA A 1 80 ? 164.690 142.522 97.835 1.00 170.57 80 ALA A CA 1
ATOM 1181 C C . ALA A 1 80 ? 164.918 143.606 98.871 1.00 170.57 80 ALA A C 1
ATOM 1182 O O . ALA A 1 80 ? 165.953 144.280 98.834 1.00 170.57 80 ALA A O 1
ATOM 1189 N N . LEU A 1 81 ? 163.971 143.793 99.780 1.00 154.23 81 LEU A N 1
ATOM 1190 C CA . LEU A 1 81 ? 164.218 144.617 100.947 1.00 154.23 81 LEU A CA 1
ATOM 1191 C C . LEU A 1 81 ? 165.513 144.160 101.607 1.00 154.23 81 LEU A C 1
ATOM 1192 O O . LEU A 1 81 ? 165.658 143.000 101.994 1.00 154.23 81 LEU A O 1
ATOM 1208 N N . PHE A 1 82 ? 166.483 145.069 101.690 1.00 160.76 82 PHE A N 1
ATOM 1209 C CA . PHE A 1 82 ? 167.805 144.666 102.148 1.00 160.76 82 PHE A CA 1
ATOM 1210 C C . PHE A 1 82 ? 168.544 145.830 102.784 1.00 160.76 82 PHE A C 1
ATOM 1211 O O . PHE A 1 82 ? 168.220 146.994 102.532 1.00 160.76 82 PHE A O 1
ATOM 1228 N N . SER A 1 83 ? 169.554 145.494 103.590 1.00 161.03 83 SER A N 1
ATOM 1229 C CA . SER A 1 83 ? 170.203 146.485 104.438 1.00 161.03 83 SER A CA 1
ATOM 1230 C C . SER A 1 83 ? 171.174 147.352 103.645 1.00 161.03 83 SER A C 1
ATOM 1231 O O . SER A 1 83 ? 170.972 148.562 103.510 1.00 161.03 83 SER A O 1
ATOM 1239 N N . ASN A 1 84 ? 172.249 146.743 103.110 1.00 172.91 84 ASN A N 1
ATOM 1240 C CA . ASN A 1 84 ? 173.284 147.475 102.375 1.00 172.91 84 ASN A CA 1
ATOM 1241 C C . ASN A 1 84 ? 173.054 147.335 100.879 1.00 172.91 84 ASN A C 1
ATOM 1242 O O . ASN A 1 84 ? 172.936 146.203 100.388 1.00 172.91 84 ASN A O 1
ATOM 1253 N N . PRO A 1 85 ? 172.983 148.431 100.110 1.00 167.13 85 PRO A N 1
ATOM 1254 C CA . PRO A 1 85 ? 172.666 148.284 98.681 1.00 167.13 85 PRO A CA 1
ATOM 1255 C C . PRO A 1 85 ? 173.661 147.409 97.937 1.00 167.13 85 PRO A C 1
ATOM 1256 O O . PRO A 1 85 ? 173.370 146.988 96.811 1.00 167.13 85 PRO A O 1
ATOM 1267 N N . SER A 1 86 ? 174.820 147.118 98.534 1.00 177.67 86 SER A N 1
ATOM 1268 C CA . SER A 1 86 ? 175.740 146.154 97.943 1.00 177.67 86 SER A CA 1
ATOM 1269 C C . SER A 1 86 ? 175.333 144.725 98.265 1.00 177.67 86 SER A C 1
ATOM 1270 O O . SER A 1 86 ? 175.489 143.832 97.425 1.00 177.67 86 SER A O 1
ATOM 1278 N N . ASP A 1 87 ? 174.817 144.485 99.474 1.00 180.61 87 ASP A N 1
ATOM 1279 C CA . ASP A 1 87 ? 174.369 143.142 99.823 1.00 180.61 87 ASP A CA 1
ATOM 1280 C C . ASP A 1 87 ? 173.328 142.632 98.836 1.00 180.61 87 ASP A C 1
ATOM 1281 O O . ASP A 1 87 ? 173.218 141.419 98.622 1.00 180.61 87 ASP A O 1
ATOM 1290 N N . LEU A 1 88 ? 172.565 143.539 98.222 1.00 176.23 88 LEU A N 1
ATOM 1291 C CA . LEU A 1 88 ? 171.831 143.198 97.010 1.00 176.23 88 LEU A CA 1
ATOM 1292 C C . LEU A 1 88 ? 172.779 142.732 95.923 1.00 176.23 88 LEU A C 1
ATOM 1293 O O . LEU A 1 88 ? 172.656 141.615 95.409 1.00 176.23 88 LEU A O 1
ATOM 1309 N N . TRP A 1 89 ? 173.730 143.586 95.579 1.00 183.80 89 TRP A N 1
ATOM 1310 C CA . TRP A 1 89 ? 174.583 143.353 94.430 1.00 183.80 89 TRP A CA 1
ATOM 1311 C C . TRP A 1 89 ? 175.475 142.150 94.670 1.00 183.80 89 TRP A C 1
ATOM 1312 O O . TRP A 1 89 ? 176.289 142.141 95.598 1.00 183.80 89 TRP A O 1
ATOM 1333 N N . GLU A 1 90 ? 175.317 141.137 93.830 1.00 200.37 90 GLU A N 1
ATOM 1334 C CA . GLU A 1 90 ? 176.145 139.950 93.914 1.00 200.37 90 GLU A CA 1
ATOM 1335 C C . GLU A 1 90 ? 176.119 139.358 95.319 1.00 200.37 90 GLU A C 1
ATOM 1336 O O . GLU A 1 90 ? 175.352 139.796 96.177 1.00 200.37 90 GLU A O 1
ATOM 1348 N N . SER A 1 247 ? 184.301 128.879 134.594 1.00 208.87 247 SER A N 1
ATOM 1349 C CA . SER A 1 247 ? 183.006 128.959 133.929 1.00 208.87 247 SER A CA 1
ATOM 1350 C C . SER A 1 247 ? 182.029 129.792 134.759 1.00 208.87 247 SER A C 1
ATOM 1351 O O . SER A 1 247 ? 181.488 129.318 135.759 1.00 208.87 247 SER A O 1
ATOM 1358 N N . SER A 1 248 ? 181.799 131.078 134.321 1.00 202.19 248 SER A N 1
ATOM 1359 C CA . SER A 1 248 ? 180.996 132.014 135.096 1.00 202.19 248 SER A CA 1
ATOM 1360 C C . SER A 1 248 ? 179.528 131.941 134.693 1.00 202.19 248 SER A C 1
ATOM 1361 O O . SER A 1 248 ? 179.208 131.733 133.518 1.00 202.19 248 SER A O 1
ATOM 1369 N N . PRO A 1 249 ? 178.616 132.110 135.641 1.00 183.59 249 PRO A N 1
ATOM 1370 C CA . PRO A 1 249 ? 177.205 131.856 135.375 1.00 183.59 249 PRO A CA 1
ATOM 1371 C C . PRO A 1 249 ? 176.466 133.095 134.899 1.00 183.59 249 PRO A C 1
ATOM 1372 O O . PRO A 1 249 ? 177.035 134.150 134.638 1.00 183.59 249 PRO A O 1
ATOM 1383 N N . ARG A 1 250 ? 175.157 132.926 134.803 1.00 194.09 250 ARG A N 1
ATOM 1384 C CA . ARG A 1 250 ? 174.246 133.987 134.436 1.00 194.09 250 ARG A CA 1
ATOM 1385 C C . ARG A 1 250 ? 172.840 133.443 134.624 1.00 194.09 250 ARG A C 1
ATOM 1386 O O . ARG A 1 250 ? 172.648 132.260 134.915 1.00 194.09 250 ARG A O 1
ATOM 1405 N N . LYS A 1 251 ? 171.848 134.317 134.452 1.00 171.72 251 LYS A N 1
ATOM 1406 C CA . LYS A 1 251 ? 170.472 133.906 134.697 1.00 171.72 251 LYS A CA 1
ATOM 1407 C C . LYS A 1 251 ? 170.120 132.631 133.952 1.00 171.72 251 LYS A C 1
ATOM 1408 O O . LYS A 1 251 ? 169.278 131.859 134.423 1.00 171.72 251 LYS A O 1
ATOM 1427 N N . GLU A 1 252 ? 170.763 132.380 132.815 1.00 181.42 252 GLU A N 1
ATOM 1428 C CA . GLU A 1 252 ? 170.369 131.257 131.984 1.00 181.42 252 GLU A CA 1
ATOM 1429 C C . GLU A 1 252 ? 170.519 129.929 132.707 1.00 181.42 252 GLU A C 1
ATOM 1430 O O . GLU A 1 252 ? 170.061 128.904 132.194 1.00 181.42 252 GLU A O 1
ATOM 1442 N N . TYR A 1 253 ? 171.124 129.925 133.886 1.00 173.66 253 TYR A N 1
ATOM 1443 C CA . TYR A 1 253 ? 171.035 128.761 134.740 1.00 173.66 253 TYR A CA 1
ATOM 1444 C C . TYR A 1 253 ? 170.011 128.986 135.836 1.00 173.66 253 TYR A C 1
ATOM 1445 O O . TYR A 1 253 ? 169.875 130.076 136.396 1.00 173.66 253 TYR A O 1
ATOM 1463 N N . SER A 1 254 ? 169.285 127.923 136.130 1.00 168.31 254 SER A N 1
ATOM 1464 C CA . SER A 1 254 ? 168.234 127.955 137.127 1.00 168.31 254 SER A CA 1
ATOM 1465 C C . SER A 1 254 ? 168.754 128.494 138.442 1.00 168.31 254 SER A C 1
ATOM 1466 O O . SER A 1 254 ? 169.965 128.584 138.661 1.00 168.31 254 SER A O 1
ATOM 1474 N N . HIS A 1 255 ? 167.829 128.848 139.324 1.00 159.24 255 HIS A N 1
ATOM 1475 C CA . HIS A 1 255 ? 168.219 129.440 140.585 1.00 159.24 255 HIS A CA 1
ATOM 1476 C C . HIS A 1 255 ? 167.084 129.492 141.592 1.00 159.24 255 HIS A C 1
ATOM 1477 O O . HIS A 1 255 ? 165.896 129.530 141.241 1.00 159.24 255 HIS A O 1
ATOM 1492 N N . PHE A 1 256 ? 167.497 129.487 142.853 1.00 155.99 256 PHE A N 1
ATOM 1493 C CA . PHE A 1 256 ? 166.606 129.488 144.000 1.00 155.99 256 PHE A CA 1
ATOM 1494 C C . PHE A 1 256 ? 166.783 130.783 144.769 1.00 155.99 256 PHE A C 1
ATOM 1495 O O . PHE A 1 256 ? 167.883 131.338 144.811 1.00 155.99 256 PHE A O 1
ATOM 1512 N N . VAL A 1 257 ? 165.711 131.210 145.427 1.00 153.99 257 VAL A N 1
ATOM 1513 C CA . VAL A 1 257 ? 165.717 132.314 146.374 1.00 153.99 257 VAL A CA 1
ATOM 1514 C C . VAL A 1 257 ? 165.441 131.723 147.740 1.00 153.99 257 VAL A C 1
ATOM 1515 O O . VAL A 1 257 ? 164.497 130.937 147.892 1.00 153.99 257 VAL A O 1
ATOM 1528 N N . VAL A 1 258 ? 166.183 132.189 148.739 1.00 158.46 258 VAL A N 1
ATOM 1529 C CA . VAL A 1 258 ? 166.323 131.522 150.019 1.00 158.46 258 VAL A CA 1
ATOM 1530 C C . VAL A 1 258 ? 166.235 132.560 151.122 1.00 158.46 258 VAL A C 1
ATOM 1531 O O . VAL A 1 258 ? 166.201 133.763 150.853 1.00 158.46 258 VAL A O 1
ATOM 1544 N N . GLN A 1 259 ? 166.225 132.093 152.365 1.00 160.46 259 GLN A N 1
ATOM 1545 C CA . GLN A 1 259 ? 166.239 132.967 153.523 1.00 160.46 259 GLN A CA 1
ATOM 1546 C C . GLN A 1 259 ? 166.469 132.124 154.767 1.00 160.46 259 GLN A C 1
ATOM 1547 O O . GLN A 1 259 ? 166.692 130.914 154.691 1.00 160.46 259 GLN A O 1
ATOM 1561 N N . ARG A 1 260 ? 166.391 132.778 155.922 1.00 163.61 260 ARG A N 1
ATOM 1562 C CA . ARG A 1 260 ? 166.504 132.107 157.210 1.00 163.61 260 ARG A CA 1
ATOM 1563 C C . ARG A 1 260 ? 165.195 132.268 157.972 1.00 163.61 260 ARG A C 1
ATOM 1564 O O . ARG A 1 260 ? 164.961 133.307 158.597 1.00 163.61 260 ARG A O 1
ATOM 1585 N N . ILE A 1 261 ? 164.361 131.233 157.933 1.00 163.43 261 ILE A N 1
ATOM 1586 C CA . ILE A 1 261 ? 163.156 131.159 158.757 1.00 163.43 261 ILE A CA 1
ATOM 1587 C C . ILE A 1 261 ? 162.817 129.701 159.044 1.00 163.43 261 ILE A C 1
ATOM 1588 O O . ILE A 1 261 ? 163.123 128.811 158.251 1.00 163.43 261 ILE A O 1
ATOM 1604 N N . ASN A 1 264 ? 164.956 132.081 162.361 1.00 215.84 264 ASN A N 1
ATOM 1605 C CA . ASN A 1 264 ? 164.683 132.132 163.791 1.00 215.84 264 ASN A CA 1
ATOM 1606 C C . ASN A 1 264 ? 165.046 133.499 164.361 1.00 215.84 264 ASN A C 1
ATOM 1607 O O . ASN A 1 264 ? 164.173 134.338 164.581 1.00 215.84 264 ASN A O 1
ATOM 1617 N N . ALA A 1 265 ? 166.343 133.718 164.596 1.00 215.47 265 ALA A N 1
ATOM 1618 C CA . ALA A 1 265 ? 166.784 134.986 165.168 1.00 215.47 265 ALA A CA 1
ATOM 1619 C C . ALA A 1 265 ? 166.615 136.130 164.176 1.00 215.47 265 ALA A C 1
ATOM 1620 O O . ALA A 1 265 ? 166.645 137.304 164.565 1.00 215.47 265 ALA A O 1
ATOM 1627 N N . THR A 1 266 ? 166.447 135.811 162.892 1.00 203.58 266 THR A N 1
ATOM 1628 C CA . THR A 1 266 ? 166.094 136.801 161.878 1.00 203.58 266 THR A CA 1
ATOM 1629 C C . THR A 1 266 ? 167.235 137.782 161.613 1.00 203.58 266 THR A C 1
ATOM 1630 O O . THR A 1 266 ? 167.006 138.985 161.474 1.00 203.58 266 THR A O 1
ATOM 1641 N N . ASP A 1 267 ? 168.470 137.289 161.542 1.00 174.05 267 ASP A N 1
ATOM 1642 C CA . ASP A 1 267 ? 169.626 138.164 161.411 1.00 174.05 267 ASP A CA 1
ATOM 1643 C C . ASP A 1 267 ? 170.182 138.118 159.993 1.00 174.05 267 ASP A C 1
ATOM 1644 O O . ASP A 1 267 ? 169.706 137.384 159.123 1.00 174.05 267 ASP A O 1
ATOM 1653 N N . SER A 1 268 ? 171.226 138.907 159.766 1.00 153.73 268 SER A N 1
ATOM 1654 C CA . SER A 1 268 ? 171.974 138.835 158.525 1.00 153.73 268 SER A CA 1
ATOM 1655 C C . SER A 1 268 ? 172.501 137.424 158.321 1.00 153.73 268 SER A C 1
ATOM 1656 O O . SER A 1 268 ? 173.032 136.793 159.238 1.00 153.73 268 SER A O 1
ATOM 1664 N N . LEU A 1 269 ? 172.344 136.925 157.099 1.00 145.90 269 LEU A N 1
ATOM 1665 C CA . LEU A 1 269 ? 172.832 135.591 156.785 1.00 145.90 269 LEU A CA 1
ATOM 1666 C C . LEU A 1 269 ? 174.348 135.546 156.764 1.00 145.90 269 LEU A C 1
ATOM 1667 O O . LEU A 1 269 ? 174.940 134.482 156.556 1.00 145.90 269 LEU A O 1
ATOM 1683 N N . PHE A 1 270 ? 174.979 136.690 156.997 1.00 143.20 270 PHE A N 1
ATOM 1684 C CA . PHE A 1 270 ? 176.430 136.798 157.004 1.00 143.20 270 PHE A CA 1
ATOM 1685 C C . PHE A 1 270 ? 177.077 135.902 158.062 1.00 143.20 270 PHE A C 1
ATOM 1686 O O . PHE A 1 270 ? 178.309 135.837 158.147 1.00 143.20 270 PHE A O 1
ATOM 1703 N N . ASP A 1 271 ? 176.276 135.208 158.871 1.00 172.93 271 ASP A N 1
ATOM 1704 C CA . ASP A 1 271 ? 176.785 134.443 160.001 1.00 172.93 271 ASP A CA 1
ATOM 1705 C C . ASP A 1 271 ? 176.961 132.963 159.637 1.00 172.93 271 ASP A C 1
ATOM 1706 O O . ASP A 1 271 ? 176.565 132.500 158.565 1.00 172.93 271 ASP A O 1
ATOM 1715 N N . LEU A 1 272 ? 177.557 132.211 160.574 1.00 182.79 272 LEU A N 1
ATOM 1716 C CA . LEU A 1 272 ? 177.912 130.808 160.340 1.00 182.79 272 LEU A CA 1
ATOM 1717 C C . LEU A 1 272 ? 176.722 129.865 160.503 1.00 182.79 272 LEU A C 1
ATOM 1718 O O . LEU A 1 272 ? 176.499 128.977 159.668 1.00 182.79 272 LEU A O 1
ATOM 1734 N N . ASN A 1 273 ? 175.975 130.013 161.598 1.00 178.62 273 ASN A N 1
ATOM 1735 C CA . ASN A 1 273 ? 174.852 129.116 161.858 1.00 178.62 273 ASN A CA 1
ATOM 1736 C C . ASN A 1 273 ? 174.101 128.791 160.572 1.00 178.62 273 ASN A C 1
ATOM 1737 O O . ASN A 1 273 ? 173.983 127.618 160.183 1.00 178.62 273 ASN A O 1
ATOM 1748 N N . GLY A 1 274 ? 173.633 129.826 159.876 1.00 180.91 274 GLY A N 1
ATOM 1749 C CA . GLY A 1 274 ? 172.973 129.612 158.604 1.00 180.91 274 GLY A CA 1
ATOM 1750 C C . GLY A 1 274 ? 173.900 129.039 157.551 1.00 180.91 274 GLY A C 1
ATOM 1751 O O . GLY A 1 274 ? 173.447 128.389 156.619 1.00 180.91 274 GLY A O 1
ATOM 1755 N N . LEU A 1 275 ? 175.212 129.261 157.691 1.00 188.46 275 LEU A N 1
ATOM 1756 C CA . LEU A 1 275 ? 176.166 128.707 156.727 1.00 188.46 275 LEU A CA 1
ATOM 1757 C C . LEU A 1 275 ? 176.173 127.186 156.737 1.00 188.46 275 LEU A C 1
ATOM 1758 O O . LEU A 1 275 ? 176.133 126.549 155.679 1.00 188.46 275 LEU A O 1
ATOM 1774 N N . LEU A 1 276 ? 176.273 126.576 157.914 1.00 186.40 276 LEU A N 1
ATOM 1775 C CA . LEU A 1 276 ? 176.276 125.118 157.921 1.00 186.40 276 LEU A CA 1
ATOM 1776 C C . LEU A 1 276 ? 174.859 124.582 157.802 1.00 186.40 276 LEU A C 1
ATOM 1777 O O . LEU A 1 276 ? 174.654 123.475 157.281 1.00 186.40 276 LEU A O 1
ATOM 1793 N N . ALA A 1 277 ? 173.866 125.371 158.222 1.00 180.67 277 ALA A N 1
ATOM 1794 C CA . ALA A 1 277 ? 172.508 125.114 157.773 1.00 180.67 277 ALA A CA 1
ATOM 1795 C C . ALA A 1 277 ? 172.471 124.964 156.254 1.00 180.67 277 ALA A C 1
ATOM 1796 O O . ALA A 1 277 ? 171.871 124.020 155.723 1.00 180.67 277 ALA A O 1
ATOM 1803 N N . MET A 1 278 ? 173.184 125.842 155.541 1.00 187.30 278 MET A N 1
ATOM 1804 C CA . MET A 1 278 ? 173.325 125.678 154.102 1.00 187.30 278 MET A CA 1
ATOM 1805 C C . MET A 1 278 ? 173.989 124.363 153.778 1.00 187.30 278 MET A C 1
ATOM 1806 O O . MET A 1 278 ? 173.390 123.519 153.125 1.00 187.30 278 MET A O 1
ATOM 1820 N N . CYS A 1 279 ? 175.220 124.173 154.246 1.00 182.36 279 CYS A N 1
ATOM 1821 C CA . CYS A 1 279 ? 175.942 122.941 153.953 1.00 182.36 279 CYS A CA 1
ATOM 1822 C C . CYS A 1 279 ? 174.994 121.759 1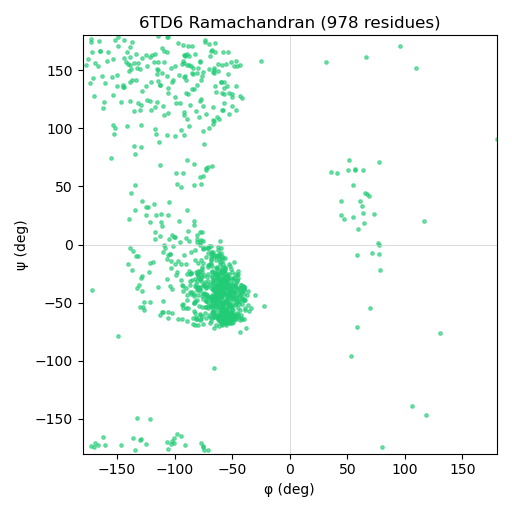53.931 1.00 182.36 279 CYS A C 1
ATOM 1823 O O . CYS A 1 279 ? 174.944 120.992 152.959 1.00 182.36 279 CYS A O 1
ATOM 1830 N N . GLN A 1 280 ? 174.214 121.623 154.997 1.00 190.54 280 GLN A N 1
ATOM 1831 C CA . GLN A 1 280 ? 173.093 120.696 154.984 1.00 190.54 280 GLN A CA 1
ATOM 1832 C C . GLN A 1 280 ? 172.226 120.865 153.745 1.00 190.54 280 GLN A C 1
ATOM 1833 O O . GLN A 1 280 ? 171.964 119.895 153.027 1.00 190.54 280 GLN A O 1
ATOM 1847 N N . LEU A 1 281 ? 171.719 122.075 153.514 1.00 183.01 281 LEU A N 1
ATOM 1848 C CA . LEU A 1 281 ? 170.762 122.270 152.429 1.00 183.01 281 LEU A CA 1
ATOM 1849 C C . LEU A 1 281 ? 171.372 121.906 151.081 1.00 183.01 281 LEU A C 1
ATOM 1850 O O . LEU A 1 281 ? 170.716 121.298 150.241 1.00 183.01 281 LEU A O 1
ATOM 1866 N N . GLN A 1 282 ? 172.643 122.241 150.879 1.00 178.15 282 GLN A N 1
ATOM 1867 C CA . GLN A 1 282 ? 173.321 121.931 149.628 1.00 178.15 282 GLN A CA 1
ATOM 1868 C C . GLN A 1 282 ? 173.411 120.432 149.429 1.00 178.15 282 GLN A C 1
ATOM 1869 O O . GLN A 1 282 ? 172.944 119.892 148.416 1.00 178.15 282 GLN A O 1
ATOM 1883 N N . ASP A 1 283 ? 174.001 119.738 150.400 1.00 196.72 283 ASP A N 1
ATOM 1884 C CA . ASP A 1 283 ? 174.123 118.294 150.273 1.00 196.72 283 ASP A CA 1
ATOM 1885 C C . ASP A 1 283 ? 172.755 117.637 150.153 1.00 196.72 283 ASP A C 1
ATOM 1886 O O . ASP A 1 283 ? 172.648 116.528 149.623 1.00 196.72 283 ASP A O 1
ATOM 1895 N N . GLN A 1 284 ? 171.708 118.297 150.653 1.00 190.10 284 GLN A N 1
ATOM 1896 C CA . GLN A 1 284 ? 170.341 117.849 150.414 1.00 190.10 284 GLN A CA 1
ATOM 1897 C C . GLN A 1 284 ? 169.920 118.116 148.976 1.00 190.10 284 GLN A C 1
ATOM 1898 O O . GLN A 1 284 ? 169.199 117.320 148.365 1.00 190.10 284 GLN A O 1
ATOM 1912 N N . ILE A 1 285 ? 170.370 119.245 148.444 1.00 186.01 285 ILE A N 1
ATOM 1913 C CA . ILE A 1 285 ? 169.948 119.729 147.140 1.00 186.01 285 ILE A CA 1
ATOM 1914 C C . ILE A 1 285 ? 170.486 118.847 146.031 1.00 186.01 285 ILE A C 1
ATOM 1915 O O . ILE A 1 285 ? 169.733 118.154 145.337 1.00 186.01 285 ILE A O 1
ATOM 1931 N N . THR A 1 286 ? 171.800 118.858 145.852 1.00 185.99 286 THR A N 1
ATOM 1932 C CA . THR A 1 286 ? 172.372 118.171 144.705 1.00 185.99 286 THR A CA 1
ATOM 1933 C C . THR A 1 286 ? 172.380 116.667 144.909 1.00 185.99 286 THR A C 1
ATOM 1934 O O . THR A 1 286 ? 172.770 115.923 144.003 1.00 185.99 286 THR A O 1
ATOM 1945 N N . GLU A 1 287 ? 171.937 116.213 146.077 1.00 190.47 287 GLU A N 1
ATOM 1946 C CA . GLU A 1 287 ? 171.866 114.801 146.409 1.00 190.47 287 GLU A CA 1
ATOM 1947 C C . GLU A 1 287 ? 170.946 114.021 145.482 1.00 190.47 287 GLU A C 1
ATOM 1948 O O . GLU A 1 287 ? 170.996 112.787 145.484 1.00 190.47 287 GLU A O 1
ATOM 1960 N N . VAL A 1 288 ? 170.137 114.696 144.674 1.00 178.06 288 VAL A N 1
ATOM 1961 C CA . VAL A 1 288 ? 169.083 113.971 143.960 1.00 178.06 288 VAL A CA 1
ATOM 1962 C C . VAL A 1 288 ? 169.670 113.281 142.736 1.00 178.06 288 VAL A C 1
ATOM 1963 O O . VAL A 1 288 ? 170.502 113.879 142.025 1.00 178.06 288 VAL A O 1
ATOM 1976 N N . PRO A 1 289 ? 169.299 112.031 142.445 1.00 187.87 289 PRO A N 1
ATOM 1977 C CA . PRO A 1 289 ? 169.783 111.407 141.202 1.00 187.87 289 PRO A CA 1
ATOM 1978 C C . PRO A 1 289 ? 169.122 111.981 139.966 1.00 187.87 289 PRO A C 1
ATOM 1979 O O . PRO A 1 289 ? 169.798 112.257 138.967 1.00 187.87 289 PRO A O 1
ATOM 1990 N N . SER A 1 290 ? 167.802 112.155 139.996 1.00 180.52 290 SER A N 1
ATOM 1991 C CA . SER A 1 290 ? 167.157 112.856 138.898 1.00 180.52 290 SER A CA 1
ATOM 1992 C C . SER A 1 290 ? 167.908 114.132 138.580 1.00 180.52 290 SER A C 1
ATOM 1993 O O . SER A 1 290 ? 168.039 114.507 137.411 1.00 180.52 290 SER A O 1
ATOM 2001 N N . TYR A 1 291 ? 168.440 114.793 139.605 1.00 184.20 291 TYR A N 1
ATOM 2002 C CA . TYR A 1 291 ? 169.338 115.904 139.349 1.00 184.20 291 TYR A CA 1
ATOM 2003 C C . TYR A 1 291 ? 170.551 115.441 138.569 1.00 184.20 291 TYR A C 1
ATOM 2004 O O . TYR A 1 291 ? 170.909 116.052 137.555 1.00 184.20 291 TYR A O 1
ATOM 2022 N N . ARG A 1 292 ? 171.196 114.369 139.023 1.00 186.90 292 ARG A N 1
ATOM 2023 C CA . ARG A 1 292 ? 172.262 113.779 138.232 1.00 186.90 292 ARG A CA 1
ATOM 2024 C C . ARG A 1 292 ? 171.841 113.627 136.784 1.00 186.90 292 ARG A C 1
ATOM 2025 O O . ARG A 1 292 ? 172.671 113.736 135.877 1.00 186.90 292 ARG A O 1
ATOM 2046 N N . ALA A 1 293 ? 170.557 113.377 136.555 1.00 180.98 293 ALA A N 1
ATOM 2047 C CA . ALA A 1 293 ? 170.056 113.243 135.198 1.00 180.98 293 ALA A CA 1
ATOM 2048 C C . ALA A 1 293 ? 170.404 114.458 134.358 1.00 180.98 293 ALA A C 1
ATOM 2049 O O . ALA A 1 293 ? 170.999 114.330 133.284 1.00 180.98 293 ALA A O 1
ATOM 2056 N N . PHE A 1 294 ? 170.030 115.637 134.827 1.00 182.97 294 PHE A N 1
ATOM 2057 C CA . PHE A 1 294 ? 170.363 116.880 134.156 1.00 182.97 294 PHE A CA 1
ATOM 2058 C C . PHE A 1 294 ? 171.613 117.528 134.728 1.00 182.97 294 PHE A C 1
ATOM 2059 O O . PHE A 1 294 ? 171.982 118.620 134.281 1.00 182.97 294 PHE A O 1
ATOM 2076 N N . CYS A 1 295 ? 172.258 116.892 135.714 1.00 194.74 295 CYS A N 1
ATOM 2077 C CA . CYS A 1 295 ? 173.464 117.457 136.314 1.00 194.74 295 CYS A CA 1
ATOM 2078 C C . CYS A 1 295 ? 174.408 118.067 135.295 1.00 194.74 295 CYS A C 1
ATOM 2079 O O . CYS A 1 295 ? 175.021 119.104 135.579 1.00 194.74 295 CYS A O 1
ATOM 2086 N N . GLU A 1 296 ? 174.534 117.467 134.120 1.00 210.66 296 GLU A N 1
ATOM 2087 C CA . GLU A 1 296 ? 175.621 117.855 133.241 1.00 210.66 296 GLU A CA 1
ATOM 2088 C C . GLU A 1 296 ? 176.921 117.809 134.032 1.00 210.66 296 GLU A C 1
ATOM 2089 O O . GLU A 1 296 ? 177.459 118.861 134.403 1.00 210.66 296 GLU A O 1
ATOM 2101 N N . PRO A 1 297 ? 177.446 116.630 134.348 1.00 213.20 297 PRO A N 1
ATOM 2102 C CA . PRO A 1 297 ? 178.778 116.599 134.939 1.00 213.20 297 PRO A CA 1
ATOM 2103 C C . PRO A 1 297 ? 179.790 116.977 133.886 1.00 213.20 297 PRO A C 1
ATOM 2104 O O . PRO A 1 297 ? 180.199 116.162 133.056 1.00 213.20 297 PRO A O 1
ATOM 2115 N N . GLU A 1 298 ? 180.209 118.228 133.951 1.00 213.63 298 GLU A N 1
ATOM 2116 C CA . GLU A 1 298 ? 181.084 118.794 132.951 1.00 213.63 298 GLU A CA 1
ATOM 2117 C C . GLU A 1 298 ? 182.483 118.278 133.232 1.00 213.63 298 GLU A C 1
ATOM 2118 O O . GLU A 1 298 ? 182.676 117.362 134.035 1.00 213.63 298 GLU A O 1
ATOM 2130 N N . MET A 1 299 ? 183.458 118.843 132.537 1.00 232.18 299 MET A N 1
ATOM 2131 C CA . MET A 1 299 ? 184.864 118.502 132.653 1.00 232.18 299 MET A CA 1
ATOM 2132 C C . MET A 1 299 ? 185.164 117.201 131.939 1.00 232.18 299 MET A C 1
ATOM 2133 O O . MET A 1 299 ? 186.301 116.735 132.000 1.00 232.18 299 MET A O 1
ATOM 2147 N N . LEU A 1 300 ? 184.184 116.570 131.296 1.00 228.59 300 LEU A N 1
ATOM 2148 C CA . LEU A 1 300 ? 184.420 115.325 130.580 1.00 228.59 300 LEU A CA 1
ATOM 2149 C C . LEU A 1 300 ? 184.823 114.241 131.568 1.00 228.59 300 LEU A C 1
ATOM 2150 O O . LEU A 1 300 ? 185.397 113.211 131.211 1.00 228.59 300 LEU A O 1
ATOM 2166 N N . THR A 1 301 ? 184.513 114.493 132.836 1.00 230.68 301 THR A N 1
ATOM 2167 C CA . THR A 1 301 ? 184.999 113.700 133.949 1.00 230.68 301 THR A CA 1
ATOM 2168 C C . THR A 1 301 ? 183.902 112.863 134.578 1.00 230.68 301 THR A C 1
ATOM 2169 O O . THR A 1 301 ? 184.159 112.126 135.535 1.00 230.68 301 THR A O 1
ATOM 2180 N N . THR A 1 302 ? 182.682 112.961 134.064 1.00 226.68 302 THR A N 1
ATOM 2181 C CA . THR A 1 302 ? 181.517 112.469 134.787 1.00 226.68 302 THR A CA 1
ATOM 2182 C C . THR A 1 302 ? 181.469 113.113 136.169 1.00 226.68 302 THR A C 1
ATOM 2183 O O . THR A 1 302 ? 180.879 112.576 137.109 1.00 226.68 302 THR A O 1
ATOM 2194 N N . GLU A 1 303 ? 182.108 114.275 136.292 1.00 221.55 303 GLU A N 1
ATOM 2195 C CA . GLU A 1 303 ? 182.141 115.036 137.528 1.00 221.55 303 GLU A CA 1
ATOM 2196 C C . GLU A 1 303 ? 181.035 116.072 137.464 1.00 221.55 303 GLU A C 1
ATOM 2197 O O . GLU A 1 303 ? 181.000 116.897 136.545 1.00 221.55 303 GLU A O 1
ATOM 2209 N N . CYS A 1 304 ? 180.128 116.015 138.425 1.00 208.24 304 CYS A N 1
ATOM 2210 C CA . CYS A 1 304 ? 178.958 116.875 138.429 1.00 208.24 304 CYS A CA 1
ATOM 2211 C C . CYS A 1 304 ? 179.452 118.306 138.604 1.00 208.24 304 CYS A C 1
ATOM 2212 O O . CYS A 1 304 ? 179.895 118.688 139.692 1.00 208.24 304 CYS A O 1
ATOM 2219 N N . CYS A 1 305 ? 179.411 119.081 137.517 1.00 194.84 305 CYS A N 1
ATOM 2220 C CA . CYS A 1 305 ? 180.036 120.397 137.502 1.00 194.84 305 CYS A CA 1
ATOM 2221 C C . CYS A 1 305 ? 179.659 121.176 138.754 1.00 194.84 305 CYS A C 1
ATOM 2222 O O . CYS A 1 305 ? 178.501 121.180 139.178 1.00 194.84 305 CYS A O 1
ATOM 2230 N N . ARG A 1 306 ? 180.650 121.835 139.343 1.00 184.20 306 ARG A N 1
ATOM 2231 C CA . ARG A 1 306 ? 180.562 122.280 140.724 1.00 184.20 306 ARG A CA 1
ATOM 2232 C C . ARG A 1 306 ? 179.660 123.506 140.876 1.00 184.20 306 ARG A C 1
ATOM 2233 O O . ARG A 1 306 ? 179.574 124.336 139.968 1.00 184.20 306 ARG A O 1
ATOM 2254 N N . PRO A 1 307 ? 178.973 123.641 142.018 1.00 181.72 307 PRO A N 1
ATOM 2255 C CA . PRO A 1 307 ? 178.244 124.889 142.294 1.00 181.72 307 PRO A CA 1
ATOM 2256 C C . PRO A 1 307 ? 179.186 126.011 142.697 1.00 181.72 307 PRO A C 1
ATOM 2257 O O . PRO A 1 307 ? 179.876 125.930 143.716 1.00 181.72 307 PRO A O 1
ATOM 2268 N N . TRP A 1 308 ? 179.184 127.074 141.905 1.00 174.05 308 TRP A N 1
ATOM 2269 C CA . TRP A 1 308 ? 179.878 128.301 142.251 1.00 174.05 308 TRP A CA 1
ATOM 2270 C C . TRP A 1 308 ? 179.071 128.950 143.365 1.00 174.05 308 TRP A C 1
ATOM 2271 O O . TRP A 1 308 ? 178.522 130.042 143.192 1.00 174.05 308 TRP A O 1
ATOM 2292 N N . SER A 1 309 ? 179.033 128.293 144.517 1.00 159.11 309 SER A N 1
ATOM 2293 C CA . SER A 1 309 ? 178.121 128.681 145.578 1.00 159.11 309 SER A CA 1
ATOM 2294 C C . SER A 1 309 ? 178.924 129.365 146.673 1.00 159.11 309 SER A C 1
ATOM 2295 O O . SER A 1 309 ? 180.134 129.574 146.543 1.00 159.11 309 SER A O 1
ATOM 2303 N N . LEU A 1 310 ? 178.243 129.710 147.755 1.00 151.30 310 LEU A N 1
ATOM 2304 C CA . LEU A 1 310 ? 178.839 130.597 148.750 1.00 151.30 310 LEU A CA 1
ATOM 2305 C C . LEU A 1 310 ? 179.803 129.868 149.666 1.00 151.30 310 LEU A C 1
ATOM 2306 O O . LEU A 1 310 ? 180.956 130.312 149.803 1.00 151.30 310 LEU A O 1
ATOM 2322 N N . PRO A 1 311 ? 179.430 128.769 150.311 1.00 154.75 311 PRO A N 1
ATOM 2323 C CA . PRO A 1 311 ? 180.429 128.035 151.087 1.00 154.75 311 PRO A CA 1
ATOM 2324 C C . PRO A 1 311 ? 181.466 127.415 150.183 1.00 154.75 311 PRO A C 1
ATOM 2325 O O . PRO A 1 311 ? 182.603 127.167 150.602 1.00 154.75 311 PRO A O 1
ATOM 2336 N N . ASN A 1 312 ? 181.099 127.205 148.920 1.00 152.80 312 ASN A N 1
ATOM 2337 C CA . ASN A 1 312 ? 182.078 126.851 147.907 1.00 152.80 312 ASN A CA 1
ATOM 2338 C C . ASN A 1 312 ? 182.995 128.018 147.608 1.00 152.80 312 ASN A C 1
ATOM 2339 O O . ASN A 1 312 ? 184.215 127.862 147.629 1.00 152.80 312 ASN A O 1
ATOM 2350 N N . TYR A 1 313 ? 182.432 129.192 147.304 1.00 142.27 313 TYR A N 1
ATOM 2351 C CA . TYR A 1 313 ? 183.268 130.385 147.232 1.00 142.27 313 TYR A CA 1
ATOM 2352 C C . TYR A 1 313 ? 184.263 130.418 148.375 1.00 142.27 313 TYR A C 1
ATOM 2353 O O . TYR A 1 313 ? 185.437 130.761 148.185 1.00 142.27 313 TYR A O 1
ATOM 2371 N N . ALA A 1 314 ? 183.804 130.032 149.560 1.00 146.26 314 ALA A N 1
ATOM 2372 C CA . ALA A 1 314 ? 184.560 130.279 150.774 1.00 146.26 314 ALA A CA 1
ATOM 2373 C C . ALA A 1 314 ? 185.694 129.284 150.919 1.00 146.26 314 ALA A C 1
ATOM 2374 O O . ALA A 1 314 ? 186.869 129.666 150.945 1.00 146.26 314 ALA A O 1
ATOM 2381 N N . ALA A 1 315 ? 185.364 127.998 150.986 1.00 145.81 315 ALA A N 1
ATOM 2382 C CA . ALA A 1 315 ? 186.409 126.991 150.981 1.00 145.81 315 ALA A CA 1
ATOM 2383 C C . ALA A 1 315 ? 187.253 127.069 149.721 1.00 145.81 315 ALA A C 1
ATOM 2384 O O . ALA A 1 315 ? 188.313 126.440 149.645 1.00 145.81 315 ALA A O 1
ATOM 2391 N N . MET A 1 316 ? 186.798 127.830 148.727 1.00 143.78 316 MET A N 1
ATOM 2392 C CA . MET A 1 316 ? 187.536 127.962 147.483 1.00 143.78 316 MET A CA 1
ATOM 2393 C C . MET A 1 316 ? 188.631 129.004 147.608 1.00 143.78 316 MET A C 1
ATOM 2394 O O . MET A 1 316 ? 189.779 128.752 147.229 1.00 143.78 316 MET A O 1
ATOM 2408 N N . LEU A 1 317 ? 188.303 130.183 148.137 1.00 147.69 317 LEU A N 1
ATOM 2409 C CA . LEU A 1 317 ? 189.368 131.106 148.508 1.00 147.69 317 LEU A CA 1
ATOM 2410 C C . LEU A 1 317 ? 189.969 130.716 149.845 1.00 147.69 317 LEU A C 1
ATOM 2411 O O . LEU A 1 317 ? 191.063 131.168 150.200 1.00 147.69 317 LEU A O 1
ATOM 2427 N N . ALA A 1 318 ? 189.282 129.865 150.594 1.00 146.40 318 ALA A N 1
ATOM 2428 C CA . ALA A 1 318 ? 190.026 128.975 151.456 1.00 146.40 318 ALA A CA 1
ATOM 2429 C C . ALA A 1 318 ? 190.675 127.909 150.591 1.00 146.40 318 ALA A C 1
ATOM 2430 O O . ALA A 1 318 ? 190.452 127.834 149.382 1.00 146.40 318 ALA A O 1
ATOM 2437 N N . ASN A 1 319 ? 191.486 127.076 151.212 1.00 152.88 319 ASN A N 1
ATOM 2438 C CA . ASN A 1 319 ? 191.989 125.913 150.509 1.00 152.88 319 ASN A CA 1
ATOM 2439 C C . ASN A 1 319 ? 191.416 124.630 151.071 1.00 152.88 319 ASN A C 1
ATOM 2440 O O . ASN A 1 319 ? 192.043 123.572 150.958 1.00 152.88 319 ASN A O 1
ATOM 2451 N N . LYS A 1 320 ? 190.242 124.724 151.670 1.00 149.10 320 LYS A N 1
ATOM 2452 C CA . LYS A 1 320 ? 189.528 123.616 152.267 1.00 149.10 320 LYS A CA 1
ATOM 2453 C C . LYS A 1 320 ? 188.398 123.163 151.358 1.00 149.10 320 LYS A C 1
ATOM 2454 O O . LYS A 1 320 ? 188.279 123.575 150.202 1.00 149.10 320 LYS A O 1
ATOM 2473 N N . SER A 1 321 ? 187.553 122.306 151.912 1.00 164.41 321 SER A N 1
ATOM 2474 C CA . SER A 1 321 ? 186.286 121.963 151.290 1.00 164.41 321 SER A CA 1
ATOM 2475 C C . SER A 1 321 ? 185.187 122.829 151.901 1.00 164.41 321 SER A C 1
ATOM 2476 O O . SER A 1 321 ? 185.218 123.177 153.085 1.00 164.41 321 SER A O 1
ATOM 2484 N N . SER A 1 322 ? 184.205 123.197 151.083 1.00 162.78 322 SER A N 1
ATOM 2485 C CA . SER A 1 322 ? 183.102 124.037 151.517 1.00 162.78 322 SER A CA 1
ATOM 2486 C C . SER A 1 322 ? 182.507 123.508 152.816 1.00 162.78 322 SER A C 1
ATOM 2487 O O . SER A 1 322 ? 182.591 122.318 153.133 1.00 162.78 322 SER A O 1
ATOM 2495 N N . CYS A 1 323 ? 181.906 124.422 153.576 1.00 174.49 323 CYS A N 1
ATOM 2496 C CA . CYS A 1 323 ? 181.361 124.178 154.908 1.00 174.49 323 CYS A CA 1
ATOM 2497 C C . CYS A 1 323 ? 182.423 124.121 155.993 1.00 174.49 323 CYS A C 1
ATOM 2498 O O . CYS A 1 323 ? 182.083 124.068 157.180 1.00 174.49 323 CYS A O 1
ATOM 2505 N N . PHE A 1 324 ? 183.695 124.134 155.629 1.00 163.21 324 PHE A N 1
ATOM 2506 C CA . PHE A 1 324 ? 184.795 124.187 156.578 1.00 163.21 324 PHE A CA 1
ATOM 2507 C C . PHE A 1 324 ? 185.294 125.613 156.653 1.00 163.21 324 PHE A C 1
ATOM 2508 O O . PHE A 1 324 ? 186.307 125.923 157.284 1.00 163.21 324 PHE A O 1
ATOM 2525 N N . ASP A 1 325 ? 184.554 126.491 155.980 1.00 154.64 325 ASP A N 1
ATOM 2526 C CA . ASP A 1 325 ? 185.039 127.818 155.640 1.00 154.64 325 ASP A CA 1
ATOM 2527 C C . ASP A 1 325 ? 185.430 128.615 156.874 1.00 154.64 325 ASP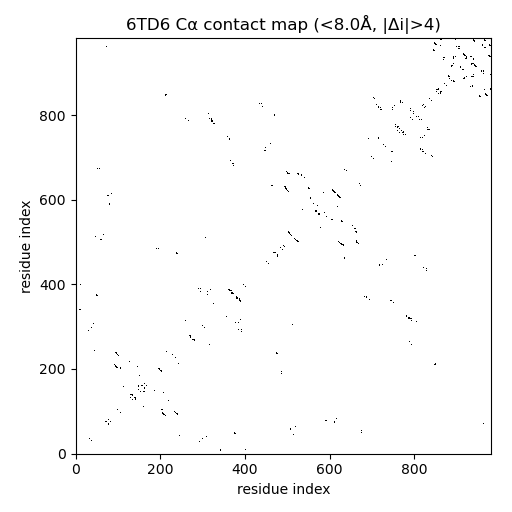 A C 1
ATOM 2528 O O . ASP A 1 325 ? 186.034 129.688 156.764 1.00 154.64 325 ASP A O 1
ATOM 2537 N N . LEU A 1 326 ? 185.098 128.111 158.057 1.00 170.68 326 LEU A N 1
ATOM 2538 C CA . LEU A 1 326 ? 185.518 128.722 159.312 1.00 170.68 326 LEU A CA 1
ATOM 2539 C C . LEU A 1 326 ? 185.194 130.219 159.310 1.00 170.68 326 LEU A C 1
ATOM 2540 O O . LEU A 1 326 ? 186.062 131.092 159.336 1.00 170.68 326 LEU A O 1
ATOM 2556 N N . THR A 1 327 ? 183.888 130.474 159.255 1.00 166.91 327 THR A N 1
ATOM 2557 C CA . THR A 1 327 ? 183.359 131.830 159.182 1.00 166.91 327 THR A CA 1
ATOM 2558 C C . THR A 1 327 ? 184.006 132.767 160.187 1.00 166.91 327 THR A C 1
ATOM 2559 O O . THR A 1 327 ? 184.364 133.893 159.836 1.00 166.91 327 THR A O 1
ATOM 2564 N N . THR A 1 328 ? 184.189 132.306 161.422 1.00 179.45 328 THR A N 1
ATOM 2565 C CA . THR A 1 328 ? 184.377 133.203 162.555 1.00 179.45 328 THR A CA 1
ATOM 2566 C C . THR A 1 328 ? 185.190 134.443 162.204 1.00 179.45 328 THR A C 1
ATOM 2567 O O . THR A 1 328 ? 184.857 135.539 162.666 1.00 179.45 328 THR A O 1
ATOM 2578 N N . GLU A 1 329 ? 186.233 134.302 161.390 1.00 163.46 329 GLU A N 1
ATOM 2579 C CA . GLU A 1 329 ? 187.019 135.432 160.914 1.00 163.46 329 GLU A CA 1
ATOM 2580 C C . GLU A 1 329 ? 187.049 135.518 159.405 1.00 163.46 329 GLU A C 1
ATOM 2581 O O . GLU A 1 329 ? 187.326 136.587 158.850 1.00 163.46 329 GLU A O 1
ATOM 2593 N N . ASP A 1 330 ? 186.822 134.396 158.741 1.00 153.61 330 ASP A N 1
ATOM 2594 C CA . ASP A 1 330 ? 186.715 134.366 157.298 1.00 153.61 330 ASP A CA 1
ATOM 2595 C C . ASP A 1 330 ? 185.662 135.359 156.844 1.00 153.61 330 ASP A C 1
ATOM 2596 O O . ASP A 1 330 ? 185.971 136.355 156.185 1.00 153.61 330 ASP A O 1
ATOM 2605 N N . VAL A 1 331 ? 184.436 135.103 157.282 1.00 144.89 331 VAL A N 1
ATOM 2606 C CA . VAL A 1 331 ? 183.301 135.992 157.123 1.00 144.89 331 VAL A CA 1
ATOM 2607 C C . VAL A 1 331 ? 183.712 137.432 157.328 1.00 144.89 331 VAL A C 1
ATOM 2608 O O . VAL A 1 331 ? 183.398 138.315 156.514 1.00 144.89 331 VAL A O 1
ATOM 2621 N N . THR A 1 332 ? 184.445 137.681 158.401 1.00 149.30 332 THR A N 1
ATOM 2622 C CA . THR A 1 332 ? 184.830 139.031 158.756 1.00 149.30 332 THR A CA 1
ATOM 2623 C C . THR A 1 332 ? 185.694 139.671 157.689 1.00 149.30 332 THR A C 1
ATOM 2624 O O . THR A 1 332 ? 185.301 140.675 157.076 1.00 149.30 332 THR A O 1
ATOM 2635 N N . SER A 1 333 ? 186.875 139.104 157.471 1.00 145.17 333 SER A N 1
ATOM 2636 C CA . SER A 1 333 ? 187.792 139.669 156.497 1.00 145.17 333 SER A CA 1
ATOM 2637 C C . SER A 1 333 ? 187.103 139.814 155.154 1.00 145.17 333 SER A C 1
ATOM 2638 O O . SER A 1 333 ? 187.408 140.721 154.377 1.00 145.17 333 SER A O 1
ATOM 2646 N N . LEU A 1 334 ? 186.128 138.961 154.886 1.00 137.24 334 LEU A N 1
ATOM 2647 C CA . LEU A 1 334 ? 185.453 139.034 153.605 1.00 137.24 334 LEU A CA 1
ATOM 2648 C C . LEU A 1 334 ? 184.608 140.284 153.512 1.00 137.24 334 LEU A C 1
ATOM 2649 O O . LEU A 1 334 ? 184.867 141.156 152.680 1.00 137.24 334 LEU A O 1
ATOM 2665 N N . HIS A 1 335 ? 183.616 140.403 154.383 1.00 140.55 335 HIS A N 1
ATOM 2666 C CA . HIS A 1 335 ? 182.856 141.645 154.472 1.00 140.55 335 HIS A CA 1
ATOM 2667 C C . HIS A 1 335 ? 183.785 142.842 154.357 1.00 140.55 335 HIS A C 1
ATOM 2668 O O . HIS A 1 335 ? 183.454 143.863 153.729 1.00 140.55 335 HIS A O 1
ATOM 2682 N N . THR A 1 336 ? 184.972 142.715 154.945 1.00 147.08 336 THR A N 1
ATOM 2683 C CA . THR A 1 336 ? 185.974 143.754 154.791 1.00 147.08 336 THR A CA 1
ATOM 2684 C C . THR A 1 336 ? 186.301 143.954 153.322 1.00 147.08 336 THR A C 1
ATOM 2685 O O . THR A 1 336 ? 186.338 145.087 152.832 1.00 147.08 336 THR A O 1
ATOM 2696 N N . LEU A 1 337 ? 186.535 142.856 152.606 1.00 133.92 337 LEU A N 1
ATOM 2697 C CA . LEU A 1 337 ? 186.815 142.949 151.177 1.00 133.92 337 LEU A CA 1
ATOM 2698 C C . LEU A 1 337 ? 185.673 143.645 150.459 1.00 133.92 337 LEU A C 1
ATOM 2699 O O . LEU A 1 337 ? 185.877 144.419 149.516 1.00 133.92 337 LEU A O 1
ATOM 2715 N N . LEU A 1 338 ? 184.457 143.374 150.911 1.00 132.22 338 LEU A N 1
ATOM 2716 C CA . LEU A 1 338 ? 183.273 143.832 150.199 1.00 132.22 338 LEU A CA 1
ATOM 2717 C C . LEU A 1 338 ? 183.135 145.336 150.275 1.00 132.22 338 LEU A C 1
ATOM 2718 O O . LEU A 1 338 ? 182.889 146.003 149.264 1.00 132.22 338 LEU A O 1
ATOM 2734 N N . LEU A 1 339 ? 183.267 145.893 151.469 1.00 133.14 339 LEU A N 1
ATOM 2735 C CA . LEU A 1 339 ? 183.276 147.346 151.524 1.00 133.14 339 LEU A CA 1
ATOM 2736 C C . LEU A 1 339 ? 184.522 147.911 150.863 1.00 133.14 339 LEU A C 1
ATOM 2737 O O . LEU A 1 339 ? 184.416 148.860 150.080 1.00 133.14 339 LEU A O 1
ATOM 2753 N N . GLY A 1 340 ? 185.690 147.322 151.126 1.00 131.36 340 GLY A N 1
ATOM 2754 C CA . GLY A 1 340 ? 186.862 147.648 150.333 1.00 131.36 340 GLY A CA 1
ATOM 2755 C C . GLY A 1 340 ? 186.631 147.364 148.865 1.00 131.36 340 GLY A C 1
ATOM 2756 O O . GLY A 1 340 ? 187.372 147.837 148.000 1.00 131.36 340 GLY A O 1
ATOM 2760 N N . CYS A 1 341 ? 185.606 146.580 148.568 1.00 114.57 341 CYS A N 1
ATOM 2761 C CA . CYS A 1 341 ? 185.160 146.351 147.212 1.00 114.57 341 CYS A CA 1
ATOM 2762 C C . CYS A 1 341 ? 184.151 147.404 146.797 1.00 114.57 341 CYS A C 1
ATOM 2763 O O . CYS A 1 341 ? 183.168 147.682 147.488 1.00 114.57 341 CYS A O 1
ATOM 2771 N N . TYR A 1 342 ? 184.428 147.991 145.644 1.00 98.20 342 TYR A N 1
ATOM 2772 C CA . TYR A 1 342 ? 183.436 148.738 144.895 1.00 98.20 342 TYR A CA 1
ATOM 2773 C C . TYR A 1 342 ? 184.061 149.114 143.563 1.00 98.20 342 TYR A C 1
ATOM 2774 O O . TYR A 1 342 ? 185.228 149.502 143.487 1.00 98.20 342 TYR A O 1
ATOM 2792 N N . GLU A 1 343 ? 183.266 148.996 142.512 1.00 92.24 343 GLU A N 1
ATOM 2793 C CA . GLU A 1 343 ? 183.734 149.297 141.176 1.00 92.24 343 GLU A CA 1
ATOM 2794 C C . GLU A 1 343 ? 183.289 150.691 140.748 1.00 92.24 343 GLU A C 1
ATOM 2795 O O . GLU A 1 343 ? 182.111 151.036 140.845 1.00 92.24 343 GLU A O 1
ATOM 2801 N N . LYS A 1 367 ? 192.745 144.151 146.061 1.00 165.33 367 LYS A N 1
ATOM 2802 C CA . LYS A 1 367 ? 192.932 142.984 145.208 1.00 165.33 367 LYS A CA 1
ATOM 2803 C C . LYS A 1 367 ? 191.641 142.673 144.460 1.00 165.33 367 LYS A C 1
ATOM 2804 O O . LYS A 1 367 ? 190.557 143.080 144.875 1.00 165.33 367 LYS A O 1
ATOM 2822 N N . ARG A 1 368 ? 191.770 141.959 143.347 1.00 165.64 368 ARG A N 1
ATOM 2823 C CA . ARG A 1 368 ? 190.644 141.632 142.487 1.00 165.64 368 ARG A CA 1
ATOM 2824 C C . ARG A 1 368 ? 190.692 140.159 142.103 1.00 165.64 368 ARG A C 1
ATOM 2825 O O . ARG A 1 368 ? 190.643 139.801 140.926 1.00 165.64 368 ARG A O 1
ATOM 2846 N N . LEU A 1 369 ? 190.827 139.281 143.095 1.00 149.84 369 LEU A N 1
ATOM 2847 C CA . LEU A 1 369 ? 190.692 137.866 142.808 1.00 149.84 369 LEU A CA 1
ATOM 2848 C C . LEU A 1 369 ? 189.494 137.670 141.886 1.00 149.84 369 LEU A C 1
ATOM 2849 O O . LEU A 1 369 ? 188.542 138.454 141.879 1.00 149.84 369 LEU A O 1
ATOM 2865 N N . ASN A 1 370 ? 189.541 136.588 141.120 1.00 154.19 370 ASN A N 1
ATOM 2866 C CA . ASN A 1 370 ? 189.193 136.659 139.709 1.00 154.19 370 ASN A CA 1
ATOM 2867 C C . ASN A 1 370 ? 188.020 137.588 139.424 1.00 154.19 370 ASN A C 1
ATOM 2868 O O . ASN A 1 370 ? 188.235 138.687 138.903 1.00 154.19 370 ASN A O 1
ATOM 2879 N N . ILE A 1 371 ? 186.795 137.206 139.786 1.00 143.23 371 ILE A N 1
ATOM 2880 C CA . ILE A 1 371 ? 185.695 138.167 139.807 1.00 143.23 371 ILE A CA 1
ATOM 2881 C C . ILE A 1 371 ? 184.825 137.956 141.038 1.00 143.23 371 ILE A C 1
ATOM 2882 O O . ILE A 1 371 ? 183.904 138.742 141.285 1.00 143.23 371 ILE A O 1
ATOM 2898 N N . VAL A 1 372 ? 185.133 136.931 141.840 1.00 134.83 372 VAL A N 1
ATOM 2899 C CA . VAL A 1 372 ? 184.162 136.431 142.815 1.00 134.83 372 VAL A CA 1
ATOM 2900 C C . VAL A 1 372 ? 183.433 137.589 143.469 1.00 134.83 372 VAL A C 1
ATOM 2901 O O . VAL A 1 372 ? 182.225 137.527 143.736 1.00 134.83 372 VAL A O 1
ATOM 2914 N N . PHE A 1 373 ? 184.157 138.682 143.688 1.00 137.12 373 PHE A N 1
ATOM 2915 C CA . PHE A 1 373 ? 183.535 139.930 144.095 1.00 137.12 373 PHE A CA 1
ATOM 2916 C C . PHE A 1 373 ? 182.332 140.247 143.224 1.00 137.12 373 PHE A C 1
ATOM 2917 O O . PHE A 1 373 ? 181.195 140.305 143.701 1.00 137.12 373 PHE A O 1
ATOM 2934 N N . ASN A 1 374 ? 182.561 140.426 141.926 1.00 139.46 374 ASN A N 1
ATOM 2935 C CA . ASN A 1 374 ? 181.499 140.930 141.069 1.00 139.46 374 ASN A CA 1
ATOM 2936 C C . ASN A 1 374 ? 180.468 139.849 140.783 1.00 139.46 374 ASN A C 1
ATOM 2937 O O . ASN A 1 374 ? 179.272 140.132 140.651 1.00 139.46 374 ASN A O 1
ATOM 2948 N N . VAL A 1 375 ? 180.913 138.602 140.674 1.00 141.01 375 VAL A N 1
ATOM 2949 C CA . VAL A 1 375 ? 179.971 137.501 140.546 1.00 141.01 375 VAL A CA 1
ATOM 2950 C C . VAL A 1 375 ? 178.937 137.567 141.654 1.00 141.01 375 VAL A C 1
ATOM 2951 O O . VAL A 1 375 ? 177.730 137.718 141.414 1.00 141.01 375 VAL A O 1
ATOM 2964 N N . LEU A 1 376 ? 179.396 137.467 142.893 1.00 141.76 376 LEU A N 1
ATOM 2965 C CA . LEU A 1 376 ? 178.438 137.496 143.978 1.00 141.76 376 LEU A CA 1
ATOM 2966 C C . LEU A 1 376 ? 177.839 138.885 144.146 1.00 141.76 376 LEU A C 1
ATOM 2967 O O . LEU A 1 376 ? 176.897 139.059 144.926 1.00 141.76 376 LEU A O 1
ATOM 2983 N N . ASN A 1 377 ? 178.353 139.887 143.428 1.00 139.14 377 ASN A N 1
ATOM 2984 C CA . ASN A 1 377 ? 177.537 141.075 143.230 1.00 139.14 377 ASN A CA 1
ATOM 2985 C C . ASN A 1 377 ? 176.273 140.742 142.471 1.00 139.14 377 ASN A C 1
ATOM 2986 O O . ASN A 1 377 ? 175.181 141.046 142.953 1.00 139.14 377 ASN A O 1
ATOM 2997 N N . PHE A 1 378 ? 176.400 140.076 141.334 1.00 129.36 378 PHE A N 1
ATOM 2998 C CA . PHE A 1 378 ? 175.212 139.591 140.651 1.00 129.36 378 PHE A CA 1
ATOM 2999 C C . PHE A 1 378 ? 174.336 138.778 141.574 1.00 129.36 378 PHE A C 1
ATOM 3000 O O . PHE A 1 378 ? 173.110 138.850 141.470 1.00 129.36 378 PHE A O 1
ATOM 3017 N N . LEU A 1 379 ? 174.940 138.014 142.482 1.00 135.50 379 LEU A N 1
ATOM 3018 C CA . LEU A 1 379 ? 174.144 137.130 143.328 1.00 135.50 379 LEU A CA 1
ATOM 3019 C C . LEU A 1 379 ? 173.004 137.875 144.025 1.00 135.50 379 LEU A C 1
ATOM 3020 O O . LEU A 1 379 ? 171.831 137.559 143.806 1.00 135.50 379 LEU A O 1
ATOM 3036 N N . THR A 1 380 ? 173.312 138.874 144.856 1.00 138.34 380 THR A N 1
ATOM 3037 C CA . THR A 1 380 ? 172.246 139.496 145.639 1.00 138.34 380 THR A CA 1
ATOM 3038 C C . THR A 1 380 ? 172.190 141.009 145.420 1.00 138.34 380 THR A C 1
ATOM 3039 O O . THR A 1 380 ? 172.877 141.576 144.569 1.00 138.34 380 THR A O 1
ATOM 3050 N N . ASP A 1 381 ? 171.363 141.661 146.236 1.00 125.38 381 ASP A N 1
ATOM 3051 C CA . ASP A 1 381 ? 170.767 142.943 145.897 1.00 125.38 381 ASP A CA 1
ATOM 3052 C C . ASP A 1 381 ? 171.453 144.107 146.603 1.00 125.38 381 ASP A C 1
ATOM 3053 O O . ASP A 1 381 ? 172.479 143.963 147.271 1.00 125.38 381 ASP A O 1
ATOM 3062 N N . PHE A 1 382 ? 170.835 145.282 146.466 1.00 120.81 382 PHE A N 1
ATOM 3063 C CA . PHE A 1 382 ? 171.346 146.495 147.092 1.00 120.81 382 PHE A CA 1
ATOM 3064 C C . PHE A 1 382 ? 171.273 146.395 148.608 1.00 120.81 382 PHE A C 1
ATOM 3065 O O . PHE A 1 382 ? 171.824 147.237 149.327 1.00 120.81 382 PHE A O 1
ATOM 3082 N N . SER A 1 383 ? 170.585 145.374 149.114 1.00 127.08 383 SER A N 1
ATOM 3083 C CA . SER A 1 383 ? 170.273 145.271 150.535 1.00 127.08 383 SER A CA 1
ATOM 3084 C C . SER A 1 383 ? 171.439 144.670 151.322 1.00 127.08 383 SER A C 1
ATOM 3085 O O . SER A 1 383 ? 171.287 143.711 152.080 1.00 127.08 383 SER A O 1
ATOM 3093 N N . PHE A 1 384 ? 172.630 145.239 151.124 1.00 137.31 384 PHE A N 1
ATOM 3094 C CA . PHE A 1 384 ? 173.766 144.862 151.951 1.00 137.31 384 PHE A CA 1
ATOM 3095 C C . PHE A 1 384 ? 174.660 146.034 152.340 1.00 137.31 384 PHE A C 1
ATOM 3096 O O . PHE A 1 384 ? 175.447 145.899 153.282 1.00 137.31 384 PHE A O 1
ATOM 3113 N N . ILE A 1 385 ? 174.559 147.170 151.659 1.00 130.61 385 ILE A N 1
ATOM 3114 C CA . ILE A 1 385 ? 175.269 148.385 152.056 1.00 130.61 385 ILE A CA 1
ATOM 3115 C C . ILE A 1 385 ? 174.532 149.600 151.520 1.00 130.61 385 ILE A C 1
ATOM 3116 O O . ILE A 1 385 ? 174.007 150.404 152.290 1.00 130.61 385 ILE A O 1
ATOM 3132 N N . VAL A 1 392 ? 174.256 145.982 155.183 1.00 147.81 392 VAL A N 1
ATOM 3133 C CA . VAL A 1 392 ? 174.384 144.578 155.543 1.00 147.81 392 VAL A CA 1
ATOM 3134 C C . VAL A 1 392 ? 172.973 144.012 155.527 1.00 147.81 392 VAL A C 1
ATOM 3135 O O . VAL A 1 392 ? 172.065 144.613 154.953 1.00 147.81 392 VAL A O 1
ATOM 3147 N N . TYR A 1 393 ? 172.789 142.850 156.147 1.00 154.47 393 TYR A N 1
ATOM 3148 C CA . TYR A 1 393 ? 171.468 142.301 156.417 1.00 154.47 393 TYR A CA 1
ATOM 3149 C C . TYR A 1 393 ? 170.772 141.913 155.118 1.00 154.47 393 TYR A C 1
ATOM 3150 O O . TYR A 1 393 ? 169.594 142.191 154.889 1.00 154.47 393 TYR A O 1
ATOM 3168 N N . LEU A 1 394 ? 171.550 141.277 154.260 1.00 138.11 394 LEU A N 1
ATOM 3169 C CA . LEU A 1 394 ? 170.997 140.459 153.201 1.00 138.11 394 LEU A CA 1
ATOM 3170 C C . LEU A 1 394 ? 169.831 139.657 153.756 1.00 138.11 394 LEU A C 1
ATOM 3171 O O . LEU A 1 394 ? 169.969 138.966 154.771 1.00 138.11 394 LEU A O 1
ATOM 3187 N N . LYS A 1 395 ? 168.675 139.761 153.106 1.00 153.03 395 LYS A N 1
ATOM 3188 C CA . LYS A 1 395 ? 167.505 139.040 153.590 1.00 153.03 395 LYS A CA 1
ATOM 3189 C C . LYS A 1 395 ? 167.512 137.594 153.130 1.00 153.03 395 LYS A C 1
ATOM 3190 O O . LYS A 1 395 ? 167.077 136.702 153.867 1.00 15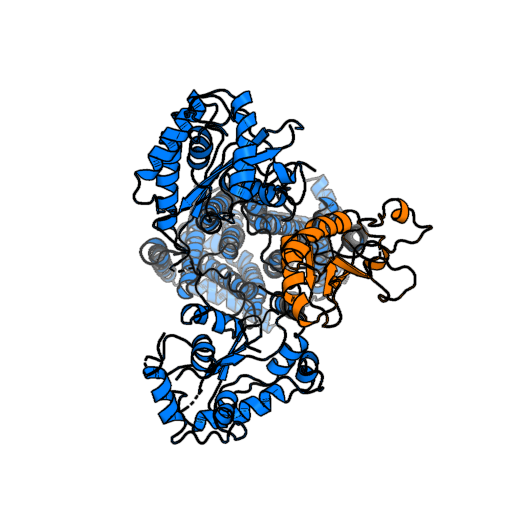3.03 395 LYS A O 1
ATOM 3209 N N . TYR A 1 396 ? 168.001 137.348 151.924 1.00 151.76 396 TYR A N 1
ATOM 3210 C CA . TYR A 1 396 ? 167.787 136.089 151.237 1.00 151.76 396 TYR A CA 1
ATOM 3211 C C . TYR A 1 396 ? 169.126 135.455 150.919 1.00 151.76 396 TYR A C 1
ATOM 3212 O O . TYR A 1 396 ? 170.158 136.131 150.923 1.00 151.76 396 TYR A O 1
ATOM 3230 N N . ALA A 1 397 ? 169.103 134.160 150.643 1.00 153.26 397 ALA A N 1
ATOM 3231 C CA . ALA A 1 397 ? 170.206 133.502 149.967 1.00 153.26 397 ALA A CA 1
ATOM 3232 C C . ALA A 1 397 ? 169.774 133.198 148.544 1.00 153.26 397 ALA A C 1
ATOM 3233 O O . ALA A 1 397 ? 168.646 133.482 148.144 1.00 153.26 397 ALA A O 1
ATOM 3240 N N . MET A 1 398 ? 170.674 132.613 147.766 1.00 152.16 398 MET A N 1
ATOM 3241 C CA . MET A 1 398 ? 170.327 132.344 146.384 1.00 152.16 398 MET A CA 1
ATOM 3242 C C . MET A 1 398 ? 171.239 131.288 145.796 1.00 152.16 398 MET A C 1
ATOM 3243 O O . MET A 1 398 ? 172.451 131.300 146.023 1.00 152.16 398 MET A O 1
ATOM 3257 N N . ILE A 1 399 ? 170.643 130.388 145.023 1.00 154.48 399 ILE A N 1
ATOM 3258 C CA . ILE A 1 399 ? 171.357 129.278 144.407 1.00 154.48 399 ILE A CA 1
ATOM 3259 C C . ILE A 1 399 ? 171.383 129.475 142.906 1.00 154.48 399 ILE A C 1
ATOM 3260 O O . ILE A 1 399 ? 170.365 129.840 142.313 1.00 154.48 399 ILE A O 1
ATOM 3276 N N . PHE A 1 400 ? 172.537 129.208 142.304 1.00 167.22 400 PHE A N 1
ATOM 3277 C CA . PHE A 1 400 ? 172.647 128.804 140.910 1.00 167.22 400 PHE A CA 1
ATOM 3278 C C . PHE A 1 400 ? 172.980 127.328 140.861 1.00 167.22 400 PHE A C 1
ATOM 3279 O O . PHE A 1 400 ? 173.383 126.745 141.872 1.00 167.22 400 PHE A O 1
ATOM 3296 N N . ILE A 1 401 ? 172.823 126.735 139.685 1.00 180.63 401 ILE A N 1
ATOM 3297 C CA . ILE A 1 401 ? 173.256 125.364 139.461 1.00 180.63 401 ILE A CA 1
ATOM 3298 C C . ILE A 1 401 ? 173.767 125.239 138.032 1.00 180.63 401 ILE A C 1
ATOM 3299 O O . ILE A 1 401 ? 173.141 125.767 137.102 1.00 180.63 401 ILE A O 1
ATOM 3315 N N . PRO A 1 402 ? 174.876 124.550 137.799 1.00 183.10 402 PRO A N 1
ATOM 3316 C CA . PRO A 1 402 ? 175.430 124.520 136.440 1.00 183.10 402 PRO A CA 1
ATOM 3317 C C . PRO A 1 402 ? 174.561 123.649 135.548 1.00 183.10 402 PRO A C 1
ATOM 3318 O O . PRO A 1 402 ? 174.960 122.598 135.041 1.00 183.10 402 PRO A O 1
ATOM 3329 N N . VAL A 1 403 ? 173.324 124.087 135.361 1.00 182.99 403 VAL A N 1
ATOM 3330 C CA . VAL A 1 403 ? 172.279 123.213 134.853 1.00 182.99 403 VAL A CA 1
ATOM 3331 C C . VAL A 1 403 ? 171.392 123.999 133.903 1.00 182.99 403 VAL A C 1
ATOM 3332 O O . VAL A 1 403 ? 171.440 125.233 133.871 1.00 182.99 403 VAL A O 1
ATOM 3345 N N . ALA A 1 404 ? 170.584 123.278 133.133 1.00 194.36 404 ALA A N 1
ATOM 3346 C CA . ALA A 1 404 ? 169.814 123.878 132.060 1.00 194.36 404 ALA A CA 1
ATOM 3347 C C . ALA A 1 404 ? 168.507 124.471 132.572 1.00 194.36 404 ALA A C 1
ATOM 3348 O O . ALA A 1 404 ? 167.891 123.969 133.515 1.00 194.36 404 ALA A O 1
ATOM 3355 N N . GLN A 1 405 ? 168.092 125.558 131.930 1.00 178.09 405 GLN A N 1
ATOM 3356 C CA . GLN A 1 405 ? 166.816 126.192 132.220 1.00 178.09 405 GLN A CA 1
ATOM 3357 C C . GLN A 1 405 ? 165.863 125.953 131.058 1.00 178.09 405 GLN A C 1
ATOM 3358 O O . GLN A 1 405 ? 166.067 126.492 129.966 1.00 178.09 405 GLN A O 1
ATOM 3372 N N . SER A 1 406 ? 164.823 125.156 131.289 1.00 193.00 406 SER A N 1
ATOM 3373 C CA . SER A 1 406 ? 163.920 124.748 130.223 1.00 193.00 406 SER A CA 1
ATOM 3374 C C . SER A 1 406 ? 162.618 124.223 130.805 1.00 193.00 406 SER A C 1
ATOM 3375 O O . SER A 1 406 ? 162.296 124.438 131.974 1.00 193.00 406 SER A O 1
ATOM 3383 N N . ASN A 1 407 ? 161.851 123.559 129.947 1.00 187.45 407 ASN A N 1
ATOM 3384 C CA . ASN A 1 407 ? 160.720 122.750 130.365 1.00 187.45 407 ASN A CA 1
ATOM 3385 C C . ASN A 1 407 ? 161.118 121.310 130.636 1.00 187.45 407 ASN A C 1
ATOM 3386 O O . ASN A 1 407 ? 160.251 120.478 130.922 1.00 187.45 407 ASN A O 1
ATOM 3397 N N . ARG A 1 408 ? 162.409 121.011 130.573 1.00 200.71 408 ARG A N 1
ATOM 3398 C CA . ARG A 1 408 ? 162.902 119.644 130.498 1.00 200.71 408 ARG A CA 1
ATOM 3399 C C . ARG A 1 408 ? 163.058 119.001 131.860 1.00 200.71 408 ARG A C 1
ATOM 3400 O O . ARG A 1 408 ? 163.323 117.799 131.949 1.00 200.71 408 ARG A O 1
ATOM 3421 N N . LEU A 1 409 ? 162.857 119.774 132.913 1.00 178.36 409 LEU A N 1
ATOM 3422 C CA . LEU A 1 409 ? 163.262 119.411 134.263 1.00 178.36 409 LEU A CA 1
ATOM 3423 C C . LEU A 1 409 ? 162.051 119.281 135.163 1.00 178.36 409 LEU A C 1
ATOM 3424 O O . LEU A 1 409 ? 162.124 119.196 136.388 1.00 178.36 409 LEU A O 1
ATOM 3440 N N . LEU A 1 410 ? 160.920 119.293 134.505 1.00 170.93 410 LEU A N 1
ATOM 3441 C CA . LEU A 1 410 ? 159.645 118.963 135.091 1.00 170.93 410 LEU A CA 1
ATOM 3442 C C . LEU A 1 410 ? 159.768 117.856 136.123 1.00 170.93 410 LEU A C 1
ATOM 3443 O O . LEU A 1 410 ? 159.382 118.057 137.279 1.00 170.93 410 LEU A O 1
ATOM 3459 N N . PRO A 1 411 ? 160.286 116.684 135.762 1.00 177.25 411 PRO A N 1
ATOM 3460 C CA . PRO A 1 411 ? 160.425 115.633 136.775 1.00 177.25 411 PRO A CA 1
ATOM 3461 C C . PRO A 1 411 ? 161.119 116.130 138.012 1.00 177.25 411 PRO A C 1
ATOM 3462 O O . PRO A 1 411 ? 160.730 115.787 139.132 1.00 177.25 411 PRO A O 1
ATOM 3473 N N . LEU A 1 412 ? 162.118 116.985 137.842 1.00 176.86 412 LEU A N 1
ATOM 3474 C CA . LEU A 1 412 ? 162.862 117.463 138.992 1.00 176.86 412 LEU A CA 1
ATOM 3475 C C . LEU A 1 412 ? 162.138 118.603 139.670 1.00 176.86 412 LEU A C 1
ATOM 3476 O O . LEU A 1 412 ? 162.250 118.785 140.889 1.00 176.86 412 LEU A O 1
ATOM 3492 N N . PHE A 1 413 ? 161.371 119.373 138.905 1.00 167.04 413 PHE A N 1
ATOM 3493 C CA . PHE A 1 413 ? 160.425 120.263 139.552 1.00 167.04 413 PHE A CA 1
ATOM 3494 C C . PHE A 1 413 ? 159.582 119.484 140.545 1.00 167.04 413 PHE A C 1
ATOM 3495 O O . PHE A 1 413 ? 159.486 119.858 141.715 1.00 167.04 413 PHE A O 1
ATOM 3512 N N . HIS A 1 414 ? 158.978 118.386 140.096 1.00 173.27 414 HIS A N 1
ATOM 3513 C CA . HIS A 1 414 ? 158.241 117.523 141.007 1.00 173.27 414 HIS A CA 1
ATOM 3514 C C . HIS A 1 414 ? 159.118 117.084 142.156 1.00 173.27 414 HIS A C 1
ATOM 3515 O O . HIS A 1 414 ? 158.713 117.124 143.322 1.00 173.27 414 HIS A O 1
ATOM 3529 N N . GLU A 1 415 ? 160.321 116.639 141.829 1.00 181.61 415 GLU A N 1
ATOM 3530 C CA . GLU A 1 415 ? 161.124 115.924 142.800 1.00 181.61 415 GLU A CA 1
ATOM 3531 C C . GLU A 1 415 ? 161.610 116.855 143.895 1.00 181.61 415 GLU A C 1
ATOM 3532 O O . GLU A 1 415 ? 162.003 116.398 144.974 1.00 181.61 415 GLU A O 1
ATOM 3544 N N . TRP A 1 416 ? 161.574 118.160 143.643 1.00 177.85 416 TRP A N 1
ATOM 3545 C CA . TRP A 1 416 ? 161.807 119.109 144.721 1.00 177.85 416 TRP A CA 1
ATOM 3546 C C . TRP A 1 416 ? 160.503 119.663 145.261 1.00 177.85 416 TRP A C 1
ATOM 3547 O O . TRP A 1 416 ? 160.475 120.218 146.363 1.00 177.85 416 TRP A O 1
ATOM 3568 N N . GLU A 1 417 ? 159.414 119.515 144.513 1.00 185.82 417 GLU A N 1
ATOM 3569 C CA . GLU A 1 417 ? 158.103 119.749 145.092 1.00 185.82 417 GLU A CA 1
ATOM 3570 C C . GLU A 1 417 ? 157.850 118.771 146.220 1.00 185.82 417 GLU A C 1
ATOM 3571 O O . GLU A 1 417 ? 157.060 119.046 147.129 1.00 185.82 417 GLU A O 1
ATOM 3583 N N . ASP A 1 418 ? 158.518 117.625 146.164 1.00 191.40 418 ASP A N 1
ATOM 3584 C CA . ASP A 1 418 ? 158.400 116.633 147.220 1.00 191.40 418 ASP A CA 1
ATOM 3585 C C . ASP A 1 418 ? 159.112 117.104 148.479 1.00 191.40 418 ASP A C 1
ATOM 3586 O O . ASP A 1 418 ? 158.593 116.978 149.593 1.00 191.40 418 ASP A O 1
ATOM 3595 N N . VAL A 1 419 ? 160.303 117.666 148.315 1.00 188.97 419 VAL A N 1
ATOM 3596 C CA . VAL A 1 419 ? 161.193 117.974 149.427 1.00 188.97 419 VAL A CA 1
ATOM 3597 C C . VAL A 1 419 ? 161.165 119.483 149.639 1.00 188.97 419 VAL A C 1
ATOM 3598 O O . VAL A 1 419 ? 161.263 120.263 148.689 1.00 188.97 419 VAL A O 1
ATOM 3611 N N . GLU A 1 420 ? 161.045 119.895 150.898 1.00 189.48 420 GLU A N 1
ATOM 3612 C CA . GLU A 1 420 ? 160.950 121.302 151.262 1.00 189.48 420 GLU A CA 1
ATOM 3613 C C . GLU A 1 420 ? 162.292 122.013 151.258 1.00 189.48 420 GLU A C 1
ATOM 3614 O O . GLU A 1 420 ? 162.356 123.178 150.853 1.00 189.48 420 GLU A O 1
ATOM 3626 N N . LEU A 1 421 ? 163.359 121.348 151.693 1.00 188.66 421 LEU A N 1
ATOM 3627 C CA . LEU A 1 421 ? 164.694 121.926 151.758 1.00 188.66 421 LEU A CA 1
ATOM 3628 C C . LEU A 1 421 ? 164.765 123.104 152.730 1.00 188.66 421 LEU A C 1
ATOM 3629 O O . LEU A 1 421 ? 165.607 123.993 152.568 1.00 188.66 421 LEU A O 1
ATOM 3645 N N . ILE A 1 422 ? 163.902 123.130 153.745 1.00 181.81 422 ILE A N 1
ATOM 3646 C CA . ILE A 1 422 ? 163.805 124.261 154.664 1.00 181.81 422 ILE A CA 1
ATOM 3647 C C . ILE A 1 422 ? 164.136 123.849 156.098 1.00 181.81 422 ILE A C 1
ATOM 3648 O O . ILE A 1 422 ? 163.594 124.419 157.044 1.00 181.81 422 ILE A O 1
ATOM 3664 N N . ASN A 1 423 ? 165.071 122.919 156.274 1.00 185.90 423 ASN A N 1
ATOM 3665 C CA . ASN A 1 423 ? 165.082 122.026 157.425 1.00 185.90 423 ASN A CA 1
ATOM 3666 C C . ASN A 1 423 ? 164.693 122.703 158.733 1.00 185.90 423 ASN A C 1
ATOM 3667 O O . ASN A 1 423 ? 163.675 122.351 159.336 1.00 185.90 423 ASN A O 1
ATOM 3678 N N . GLU A 1 424 ? 165.490 123.668 159.178 1.00 181.48 424 GLU A N 1
ATOM 3679 C CA . GLU A 1 424 ? 165.319 124.240 160.501 1.00 181.48 424 GLU A CA 1
ATOM 3680 C C . GLU A 1 424 ? 165.211 125.754 160.450 1.00 181.48 424 GLU A C 1
ATOM 3681 O O . GLU A 1 424 ? 164.289 126.347 161.017 1.00 181.48 424 GLU A O 1
ATOM 3693 N N . LEU A 1 425 ? 166.149 126.375 159.755 1.00 168.66 425 LEU A N 1
ATOM 3694 C CA . LEU A 1 425 ? 166.358 127.808 159.837 1.00 168.66 425 LEU A CA 1
ATOM 3695 C C . LEU A 1 425 ? 165.827 128.577 158.648 1.00 168.66 425 LEU A C 1
ATOM 3696 O O . LEU A 1 425 ? 165.805 129.802 158.701 1.00 168.66 425 LEU A O 1
ATOM 3712 N N . VAL A 1 426 ? 165.389 127.904 157.591 1.00 172.18 426 VAL A N 1
ATOM 3713 C CA . VAL A 1 426 ? 165.454 128.483 156.260 1.00 172.18 426 VAL A CA 1
ATOM 3714 C C . VAL A 1 426 ? 164.158 128.275 155.503 1.00 172.18 426 VAL A C 1
ATOM 3715 O O . VAL A 1 426 ? 163.176 127.730 156.011 1.00 172.18 426 VAL A O 1
ATOM 3728 N N . GLU A 1 427 ? 164.184 128.722 154.252 1.00 171.39 427 GLU A N 1
ATOM 3729 C CA . GLU A 1 427 ? 163.075 128.570 153.324 1.00 171.39 427 GLU A CA 1
ATOM 3730 C C . GLU A 1 427 ? 163.606 128.768 151.917 1.00 171.39 427 GLU A C 1
ATOM 3731 O O . GLU A 1 427 ? 164.192 129.813 151.621 1.00 171.39 427 GLU A O 1
ATOM 3743 N N . VAL A 1 428 ? 163.414 127.773 151.055 1.00 166.49 428 VAL A N 1
ATOM 3744 C CA . VAL A 1 428 ? 163.620 127.969 149.625 1.00 166.49 428 VAL A CA 1
ATOM 3745 C C . VAL A 1 428 ? 162.416 128.764 149.138 1.00 166.49 428 VAL A C 1
ATOM 3746 O O . VAL A 1 428 ? 161.352 128.201 148.874 1.00 166.49 428 VAL A O 1
ATOM 3759 N N . VAL A 1 429 ? 162.583 130.077 149.024 1.00 157.14 429 VAL A N 1
ATOM 3760 C CA . VAL A 1 429 ? 161.454 130.998 149.029 1.00 157.14 429 VAL A CA 1
ATOM 3761 C C . VAL A 1 429 ? 160.960 131.351 147.637 1.00 157.14 429 VAL A C 1
ATOM 3762 O O . VAL A 1 429 ? 159.756 131.603 147.475 1.00 157.14 429 VAL A O 1
ATOM 3775 N N . ALA A 1 430 ? 161.825 131.378 146.621 1.00 144.31 430 ALA A N 1
ATOM 3776 C CA . ALA A 1 430 ? 161.358 131.748 145.280 1.00 144.31 430 ALA A CA 1
ATOM 3777 C C . ALA A 1 430 ? 162.263 131.096 144.234 1.00 144.31 430 ALA A C 1
ATOM 3778 O O . ALA A 1 430 ? 163.359 131.587 143.971 1.00 144.31 430 ALA A O 1
ATOM 3785 N N . MET A 1 431 ? 161.780 130.031 143.621 1.00 149.92 431 MET A N 1
ATOM 3786 C CA . MET A 1 431 ? 162.542 129.261 142.648 1.00 149.92 431 MET A CA 1
ATOM 3787 C C . MET A 1 431 ? 162.120 129.701 141.255 1.00 149.92 431 MET A C 1
ATOM 3788 O O . MET A 1 431 ? 160.937 129.626 140.909 1.00 149.92 431 MET A O 1
ATOM 3802 N N . ASP A 1 432 ? 163.075 130.170 140.459 1.00 161.89 432 ASP A N 1
ATOM 3803 C CA . ASP A 1 432 ? 162.756 130.740 139.155 1.00 161.89 432 ASP A CA 1
ATOM 3804 C C . ASP A 1 432 ? 163.150 129.755 138.054 1.00 161.89 432 ASP A C 1
ATOM 3805 O O . ASP A 1 432 ? 164.340 129.511 137.831 1.00 161.89 432 ASP A O 1
ATOM 3814 N N . LEU A 1 433 ? 162.153 129.211 137.347 1.00 163.53 433 LEU A N 1
ATOM 3815 C CA . LEU A 1 433 ? 162.365 128.143 136.377 1.00 163.53 433 LEU A CA 1
ATOM 3816 C C . LEU A 1 433 ? 161.265 128.160 135.323 1.00 163.53 433 LEU A C 1
ATOM 3817 O O . LEU A 1 433 ? 160.097 128.418 135.622 1.00 163.53 433 LEU A O 1
ATOM 3833 N N . GLY A 1 434 ? 161.650 127.845 134.088 1.00 171.90 434 GLY A N 1
ATOM 3834 C CA . GLY A 1 434 ? 160.750 127.902 132.951 1.00 171.90 434 GLY A CA 1
ATOM 3835 C C . GLY A 1 434 ? 159.974 126.631 132.678 1.00 171.90 434 GLY A C 1
ATOM 3836 O O . GLY A 1 434 ? 160.247 125.919 131.708 1.00 171.90 434 GLY A O 1
ATOM 3840 N N . LEU A 1 435 ? 158.991 126.346 133.528 1.00 159.43 435 LEU A N 1
ATOM 3841 C CA . LEU A 1 435 ? 158.183 125.137 133.428 1.00 159.43 435 LEU A CA 1
ATOM 3842 C C . LEU A 1 435 ? 156.701 125.445 133.585 1.00 159.43 435 LEU A C 1
ATOM 3843 O O . LEU A 1 435 ? 155.939 124.593 134.058 1.00 159.43 435 LEU A O 1
ATOM 3859 N N . GLU A 1 436 ? 156.277 126.637 133.180 1.00 130.62 436 GLU A N 1
ATOM 3860 C CA . GLU A 1 436 ? 155.044 127.206 133.702 1.00 130.62 436 GLU A CA 1
ATOM 3861 C C . GLU A 1 436 ? 153.834 126.702 132.950 1.00 130.62 436 GLU A C 1
ATOM 3862 O O . GLU A 1 436 ? 152.986 125.989 133.504 1.00 130.62 436 GLU A O 1
ATOM 3874 N N . ASN A 1 437 ? 153.767 127.026 131.665 1.00 118.42 437 ASN A N 1
ATOM 3875 C CA . ASN A 1 437 ? 152.586 126.710 130.882 1.00 118.42 437 ASN A CA 1
ATOM 3876 C C . ASN A 1 437 ? 152.340 125.213 130.869 1.00 118.42 437 ASN A C 1
ATOM 3877 O O . ASN A 1 437 ? 151.307 124.740 130.380 1.00 118.42 437 ASN A O 1
ATOM 3888 N N . GLU A 1 438 ? 153.280 124.457 131.420 1.00 131.85 438 GLU A N 1
ATOM 3889 C CA . GLU A 1 438 ? 153.162 123.014 131.489 1.00 131.85 438 GLU A CA 1
ATOM 3890 C C . GLU A 1 438 ? 152.315 122.606 132.683 1.00 131.85 438 GLU A C 1
ATOM 3891 O O . GLU A 1 438 ? 151.275 121.942 132.536 1.00 131.85 438 GLU A O 1
ATOM 3903 N N . LEU A 1 439 ? 152.755 123.001 133.876 1.00 127.18 439 LEU A N 1
ATOM 3904 C CA . LEU A 1 439 ? 151.909 122.881 135.050 1.00 127.18 439 LEU A CA 1
ATOM 3905 C C . LEU A 1 439 ? 150.528 123.439 134.771 1.00 127.18 439 LEU A C 1
ATOM 3906 O O . LEU A 1 439 ? 149.520 122.920 135.264 1.00 127.18 439 LEU A O 1
ATOM 3922 N N . PHE A 1 440 ? 150.476 124.535 134.027 1.00 116.55 440 PHE A N 1
ATOM 3923 C CA . PHE A 1 440 ? 149.202 125.125 133.657 1.00 116.55 440 PHE A CA 1
ATOM 3924 C C . PHE A 1 440 ? 148.250 124.063 133.121 1.00 116.55 440 PHE A C 1
ATOM 3925 O O . PHE A 1 440 ? 147.192 123.791 133.716 1.00 116.55 440 PHE A O 1
ATOM 3942 N N . ASN A 1 441 ? 148.638 123.429 132.013 1.00 121.54 441 ASN A N 1
ATOM 3943 C CA . ASN A 1 441 ? 147.838 122.365 131.426 1.00 121.54 441 ASN A CA 1
ATOM 3944 C C . ASN A 1 441 ? 147.523 121.288 132.448 1.00 121.54 441 ASN A C 1
ATOM 3945 O O . ASN A 1 441 ? 146.358 120.905 132.629 1.00 121.54 441 ASN A O 1
ATOM 3956 N N . GLU A 1 442 ? 148.553 120.784 133.119 1.00 139.20 442 GLU A N 1
ATOM 3957 C CA . GLU A 1 442 ? 148.361 119.625 133.983 1.00 139.20 442 GLU A CA 1
ATOM 3958 C C . GLU A 1 442 ? 147.334 119.910 135.071 1.00 139.20 442 GLU A C 1
ATOM 3959 O O . GLU A 1 442 ? 146.573 119.024 135.481 1.00 139.20 442 GLU A O 1
ATOM 3971 N N . LEU A 1 443 ? 147.263 121.153 135.524 1.00 123.41 443 LEU A N 1
ATOM 3972 C CA . LEU A 1 443 ? 146.391 121.441 136.649 1.00 123.41 443 LEU A CA 1
ATOM 3973 C C . LEU A 1 443 ? 144.979 121.737 136.191 1.00 123.41 443 LEU A C 1
ATOM 3974 O O . LEU A 1 443 ? 144.017 121.420 136.900 1.00 123.41 443 LEU A O 1
ATOM 3990 N N . LEU A 1 444 ? 144.827 122.321 135.008 1.00 112.91 444 LEU A N 1
ATOM 3991 C CA . LEU A 1 444 ? 143.509 122.296 134.391 1.00 112.91 444 LEU A CA 1
ATOM 3992 C C . LEU A 1 444 ? 143.004 120.865 134.326 1.00 112.91 444 LEU A C 1
ATOM 3993 O O . LEU A 1 444 ? 141.830 120.572 134.613 1.00 112.91 444 LEU A O 1
ATOM 4009 N N . LEU A 1 445 ? 143.905 119.956 133.962 1.00 129.02 445 LEU A N 1
ATOM 4010 C CA . LEU A 1 445 ? 143.563 118.548 133.859 1.00 129.02 445 LEU A CA 1
ATOM 4011 C C . LEU A 1 445 ? 143.129 117.994 135.205 1.00 129.02 445 LEU A C 1
ATOM 4012 O O . LEU A 1 445 ? 142.198 117.185 135.282 1.00 129.02 445 LEU A O 1
ATOM 4028 N N . THR A 1 446 ? 143.798 118.421 136.267 1.00 130.14 446 THR A N 1
ATOM 4029 C CA . THR A 1 446 ? 143.391 118.072 137.622 1.00 130.14 446 THR A CA 1
ATOM 4030 C C . THR A 1 446 ? 141.967 118.524 137.907 1.00 130.14 446 THR A C 1
ATOM 4031 O O . THR A 1 446 ? 141.102 117.761 138.379 1.00 130.14 446 THR A O 1
ATOM 4042 N N . ASP A 1 447 ? 141.723 119.781 137.629 1.00 114.33 447 ASP A N 1
ATOM 4043 C CA . ASP A 1 447 ? 140.555 120.434 138.161 1.00 114.33 447 ASP A CA 1
ATOM 4044 C C . ASP A 1 447 ? 139.282 120.042 137.434 1.00 114.33 447 ASP A C 1
ATOM 4045 O O . ASP A 1 447 ? 138.214 120.058 138.045 1.00 114.33 447 ASP A O 1
ATOM 4054 N N . VAL A 1 448 ? 139.366 119.665 136.160 1.00 125.92 448 VAL A N 1
ATOM 4055 C CA . VAL A 1 448 ? 138.157 119.208 135.476 1.00 125.92 448 VAL A CA 1
ATOM 4056 C C . VAL A 1 448 ? 137.584 117.980 136.180 1.00 125.92 448 VAL A C 1
ATOM 4057 O O . VAL A 1 448 ? 136.364 117.880 136.430 1.00 125.92 448 VAL A O 1
ATOM 4070 N N . TRP A 1 449 ? 138.455 117.020 136.500 1.00 148.83 449 TRP A N 1
ATOM 4071 C CA . TRP A 1 449 ? 138.018 115.882 137.289 1.00 148.83 449 TRP A CA 1
ATOM 4072 C C . TRP A 1 449 ? 137.459 116.362 138.607 1.00 148.83 449 TRP A C 1
ATOM 4073 O O . TRP A 1 449 ? 136.428 115.868 139.075 1.00 148.83 449 TRP A O 1
ATOM 4094 N N . LEU A 1 450 ? 138.125 117.334 139.224 1.00 122.37 450 LEU A N 1
ATOM 4095 C CA . LEU A 1 450 ? 137.595 117.814 140.490 1.00 122.37 450 LEU A CA 1
ATOM 4096 C C . LEU A 1 450 ? 136.212 118.441 140.316 1.00 122.37 450 LEU A C 1
ATOM 4097 O O . LEU A 1 450 ? 135.449 118.544 141.279 1.00 122.37 450 LEU A O 1
ATOM 4113 N N . VAL A 1 451 ? 135.871 118.836 139.091 1.00 114.22 451 VAL A N 1
ATOM 4114 C CA . VAL A 1 451 ? 134.644 119.582 138.822 1.00 114.22 451 VAL A CA 1
ATOM 4115 C C . VAL A 1 451 ? 133.438 118.671 138.644 1.00 114.22 451 VAL A C 1
ATOM 4116 O O . VAL A 1 451 ? 132.319 118.969 139.122 1.00 114.22 451 VAL A O 1
ATOM 4129 N N . SER A 1 452 ? 133.638 117.553 137.948 1.00 127.66 452 SER A N 1
ATOM 4130 C CA . SER A 1 452 ? 132.562 116.564 137.872 1.00 127.66 452 SER A CA 1
ATOM 4131 C C . SER A 1 452 ? 131.940 116.353 139.247 1.00 127.66 452 SER A C 1
ATOM 4132 O O . SER A 1 452 ? 130.785 115.925 139.368 1.00 127.66 452 SER A O 1
ATOM 4140 N N . LEU A 1 453 ? 132.708 116.670 140.283 1.00 124.72 453 LEU A N 1
ATOM 4141 C CA . LEU A 1 453 ? 132.292 116.533 141.667 1.00 124.72 453 LEU A CA 1
ATOM 4142 C C . LEU A 1 453 ? 131.046 117.356 141.981 1.00 124.72 453 LEU A C 1
ATOM 4143 O O . LEU A 1 453 ? 129.990 116.800 142.309 1.00 124.72 453 LEU A O 1
ATOM 4159 N N . GLY A 1 454 ? 131.154 118.685 141.905 1.00 110.76 454 GLY A N 1
ATOM 4160 C CA . GLY A 1 454 ? 129.990 119.524 142.136 1.00 110.76 454 GLY A CA 1
ATOM 4161 C C . GLY A 1 454 ? 128.880 119.188 141.172 1.00 110.76 454 GLY A C 1
ATOM 4162 O O . GLY A 1 454 ? 127.688 119.307 141.498 1.00 110.76 454 GLY A O 1
ATOM 4166 N N . GLY A 1 455 ? 129.251 118.741 139.977 1.00 112.82 455 GLY A N 1
ATOM 4167 C CA . GLY A 1 455 ? 128.233 118.187 139.110 1.00 112.82 455 GLY A CA 1
ATOM 4168 C C . GLY A 1 455 ? 127.382 117.163 139.837 1.00 112.82 455 GLY A C 1
ATOM 4169 O O . GLY A 1 455 ? 126.172 117.350 140.019 1.00 112.82 455 GLY A O 1
ATOM 4173 N N . THR A 1 456 ? 128.018 116.095 140.312 1.00 124.10 456 THR A N 1
ATOM 4174 C CA . THR A 1 456 ? 127.287 115.013 140.968 1.00 124.10 456 THR A CA 1
ATOM 4175 C C . THR A 1 456 ? 126.544 115.529 142.195 1.00 124.10 456 THR A C 1
ATOM 4176 O O . THR A 1 456 ? 125.466 115.027 142.545 1.00 124.10 456 THR A O 1
ATOM 4187 N N . PHE A 1 457 ? 127.108 116.538 142.854 1.00 113.91 457 PHE A N 1
ATOM 4188 C CA . PHE A 1 457 ? 126.403 117.194 143.947 1.00 113.91 457 PHE A CA 1
ATOM 4189 C C . PHE A 1 457 ? 125.013 117.624 143.520 1.00 113.91 457 PHE A C 1
ATOM 4190 O O . PHE A 1 457 ? 124.003 117.227 144.125 1.00 113.91 457 PHE A O 1
ATOM 4207 N N . VAL A 1 458 ? 124.952 118.456 142.488 1.00 104.17 458 VAL A N 1
ATOM 4208 C CA . VAL A 1 458 ? 123.664 118.977 142.058 1.00 104.17 458 VAL A CA 1
ATOM 4209 C C . VAL A 1 458 ? 122.776 117.837 141.587 1.00 104.17 458 VAL A C 1
ATOM 4210 O O . VAL A 1 458 ? 121.549 117.855 141.773 1.00 104.17 458 VAL A O 1
ATOM 4223 N N . MET A 1 459 ? 123.386 116.817 140.988 1.00 109.93 459 MET A N 1
ATOM 4224 C CA . MET A 1 459 ? 122.608 115.666 140.550 1.00 109.93 459 MET A CA 1
ATOM 4225 C C . MET A 1 459 ? 121.836 115.059 141.709 1.00 109.93 459 MET A C 1
ATOM 4226 O O . MET A 1 459 ? 120.626 114.804 141.605 1.00 109.93 459 MET A O 1
ATOM 4240 N N . ALA A 1 460 ? 122.533 114.803 142.812 1.00 114.94 460 ALA A N 1
ATOM 4241 C CA . ALA A 1 460 ? 121.880 114.191 143.961 1.00 114.94 460 ALA A CA 1
ATOM 4242 C C . ALA A 1 460 ? 120.811 115.108 144.516 1.00 114.94 460 ALA A C 1
ATOM 4243 O O . ALA A 1 460 ? 119.698 114.664 144.843 1.00 114.94 460 ALA A O 1
ATOM 4250 N N . SER A 1 461 ? 121.144 116.390 144.661 1.00 102.32 461 SER A N 1
ATOM 4251 C CA . SER A 1 461 ? 120.150 117.328 145.160 1.00 102.32 461 SER A CA 1
ATOM 4252 C C . SER A 1 461 ? 118.852 117.187 144.382 1.00 102.32 461 SER A C 1
ATOM 4253 O O . SER A 1 461 ? 117.768 117.088 144.968 1.00 102.32 461 SER A O 1
ATOM 4261 N N . VAL A 1 462 ? 118.951 117.115 143.061 1.00 93.46 462 VAL A N 1
ATOM 4262 C CA . VAL A 1 462 ? 117.744 117.026 142.253 1.00 93.46 462 VAL A CA 1
ATOM 4263 C C . VAL A 1 462 ? 117.031 115.711 142.491 1.00 93.46 462 VAL A C 1
ATOM 4264 O O . VAL A 1 462 ? 115.856 115.686 142.890 1.00 93.46 462 VAL A O 1
ATOM 4277 N N . TRP A 1 463 ? 117.715 114.599 142.219 1.00 107.21 463 TRP A N 1
ATOM 4278 C CA . TRP A 1 463 ? 117.069 113.307 142.408 1.00 107.21 463 TRP A CA 1
ATOM 4279 C C . TRP A 1 463 ? 116.251 113.313 143.682 1.00 107.21 463 TRP A C 1
ATOM 4280 O O . TRP A 1 463 ? 115.075 112.942 143.674 1.00 107.21 463 TRP A O 1
ATOM 4301 N N . LEU A 1 464 ? 116.839 113.789 144.775 1.00 107.77 464 LEU A N 1
ATOM 4302 C CA . LEU A 1 464 ? 116.119 113.752 146.039 1.00 107.77 464 LEU A CA 1
ATOM 4303 C C . LEU A 1 464 ? 115.002 114.769 146.042 1.00 107.77 464 LEU A C 1
ATOM 4304 O O . LEU A 1 464 ? 113.985 114.585 146.722 1.00 107.77 464 LEU A O 1
ATOM 4320 N N . TYR A 1 465 ? 115.164 115.845 145.276 1.00 92.33 465 TYR A N 1
ATOM 4321 C CA . TYR A 1 465 ? 114.050 116.761 145.090 1.00 92.33 465 TYR A CA 1
ATOM 4322 C C . TYR A 1 465 ? 112.884 116.043 144.438 1.00 92.33 465 TYR A C 1
ATOM 4323 O O . TYR A 1 465 ? 111.751 116.540 144.438 1.00 92.33 465 TYR A O 1
ATOM 4341 N N . THR A 1 466 ? 113.149 114.880 143.846 1.00 94.76 466 THR A N 1
ATOM 4342 C CA . THR A 1 466 ? 112.041 114.078 143.341 1.00 94.76 466 THR A CA 1
ATOM 4343 C C . THR A 1 466 ? 112.147 112.625 143.774 1.00 94.76 466 THR A C 1
ATOM 4344 O O . THR A 1 466 ? 111.214 111.840 143.568 1.00 94.76 466 THR A O 1
ATOM 4355 N N . GLY A 1 467 ? 113.276 112.232 144.346 1.00 100.63 467 GLY A N 1
ATOM 4356 C CA . GLY A 1 467 ? 113.523 110.833 144.586 1.00 100.63 467 GLY A CA 1
ATOM 4357 C C . GLY A 1 467 ? 113.509 110.009 143.321 1.00 100.63 467 GLY A C 1
ATOM 4358 O O . GLY A 1 467 ? 113.458 108.777 143.405 1.00 100.63 467 GLY A O 1
ATOM 4362 N N . SER A 1 468 ? 113.549 110.657 142.158 1.00 100.29 468 SER A N 1
ATOM 4363 C CA . SER A 1 468 ? 113.613 110.005 140.862 1.00 100.29 468 SER A CA 1
ATOM 4364 C C . SER A 1 468 ? 114.951 110.323 140.218 1.00 100.29 468 SER A C 1
ATOM 4365 O O . SER A 1 468 ? 115.093 111.292 139.467 1.00 100.29 468 SER A O 1
ATOM 4373 N N . ALA A 1 469 ? 115.933 109.486 140.525 1.00 104.23 469 ALA A N 1
ATOM 4374 C CA . ALA A 1 469 ? 117.259 109.625 139.953 1.00 104.23 469 ALA A CA 1
ATOM 4375 C C . ALA A 1 469 ? 117.362 108.998 138.573 1.00 104.23 469 ALA A C 1
ATOM 4376 O O . ALA A 1 469 ? 118.468 108.695 138.112 1.00 104.23 469 ALA A O 1
ATOM 4383 N N . PHE A 1 470 ? 116.228 108.739 137.931 1.00 108.75 470 PHE A N 1
ATOM 4384 C CA . PHE A 1 470 ? 116.225 108.560 136.486 1.00 108.75 470 PHE A CA 1
ATOM 4385 C C . PHE A 1 470 ? 116.440 109.898 135.800 1.00 108.75 470 PHE A C 1
ATOM 4386 O O . PHE A 1 470 ? 117.230 110.031 134.848 1.00 108.75 470 PHE A O 1
ATOM 4403 N N . ILE A 1 471 ? 115.773 110.917 136.323 1.00 101.99 471 ILE A N 1
ATOM 4404 C CA . ILE A 1 471 ? 115.756 112.216 135.684 1.00 101.99 471 ILE A CA 1
ATOM 4405 C C . ILE A 1 471 ? 117.091 112.905 135.893 1.00 101.99 471 ILE A C 1
ATOM 4406 O O . ILE A 1 471 ? 117.514 113.738 135.086 1.00 101.99 471 ILE A O 1
ATOM 4422 N N . THR A 1 472 ? 117.781 112.552 136.973 1.00 108.95 472 THR A N 1
ATOM 4423 C CA . THR A 1 472 ? 119.129 113.059 137.182 1.00 108.95 472 THR A CA 1
ATOM 4424 C C . THR A 1 472 ? 120.057 112.598 136.064 1.00 108.95 472 THR A C 1
ATOM 4425 O O . THR A 1 472 ? 120.868 113.383 135.553 1.00 108.95 472 THR A O 1
ATOM 4436 N N . LEU A 1 473 ? 119.943 111.332 135.663 1.00 113.41 473 LEU A N 1
ATOM 4437 C CA . LEU A 1 473 ? 120.700 110.855 134.516 1.00 113.41 473 LEU A CA 1
ATOM 4438 C C . LEU A 1 473 ? 120.315 111.631 133.275 1.00 113.41 473 LEU A C 1
ATOM 4439 O O . LEU A 1 473 ? 121.176 112.160 132.554 1.00 113.41 473 LEU A O 1
ATOM 4455 N N . MET A 1 474 ? 119.015 111.669 132.988 1.00 101.96 474 MET A N 1
ATOM 4456 C CA . MET A 1 474 ? 118.552 112.485 131.881 1.00 101.96 474 MET A CA 1
ATOM 4457 C C . MET A 1 474 ? 119.251 113.825 131.845 1.00 101.96 474 MET A C 1
ATOM 4458 O O . MET A 1 474 ? 119.829 114.194 130.818 1.00 101.96 474 MET A O 1
ATOM 4472 N N . SER A 1 475 ? 119.252 114.522 132.969 1.00 103.75 475 SER A N 1
ATOM 4473 C CA . SER A 1 475 ? 119.747 115.885 133.031 1.00 103.75 475 SER A CA 1
ATOM 4474 C C . SER A 1 475 ? 121.245 115.956 132.785 1.00 103.75 475 SER A C 1
ATOM 4475 O O . SER A 1 475 ? 121.701 116.719 131.925 1.00 103.75 475 SER A O 1
ATOM 4483 N N . CYS A 1 476 ? 122.026 115.181 133.537 1.00 110.73 476 CYS A N 1
ATOM 4484 C CA . CYS A 1 476 ? 123.477 115.282 133.431 1.00 110.73 476 CYS A CA 1
ATOM 4485 C C . CYS A 1 476 ? 123.937 114.958 132.018 1.00 110.73 476 CYS A C 1
ATOM 4486 O O . CYS A 1 476 ? 124.836 115.614 131.465 1.00 110.73 476 CYS A O 1
ATOM 4494 N N . VAL A 1 477 ? 123.338 113.936 131.412 1.00 115.34 477 VAL A N 1
ATOM 4495 C CA . VAL A 1 477 ? 123.809 113.543 130.094 1.00 115.34 477 VAL A CA 1
ATOM 4496 C C . VAL A 1 477 ? 123.299 114.516 129.037 1.00 115.34 477 VAL A C 1
ATOM 4497 O O . VAL A 1 477 ? 123.995 114.798 128.056 1.00 115.34 477 VAL A O 1
ATOM 4510 N N . ALA A 1 478 ? 122.107 115.093 129.241 1.00 106.96 478 ALA A N 1
ATOM 4511 C CA . ALA A 1 478 ? 121.686 116.198 128.388 1.00 106.96 478 ALA A CA 1
ATOM 4512 C C . ALA A 1 478 ? 122.706 117.314 128.440 1.00 106.96 478 ALA A C 1
ATOM 4513 O O . ALA A 1 478 ? 123.005 117.954 127.427 1.00 106.96 478 ALA A O 1
ATOM 4520 N N . ILE A 1 479 ? 123.249 117.547 129.626 1.00 102.47 479 ILE A N 1
ATOM 4521 C CA . ILE A 1 479 ? 124.240 118.594 129.816 1.00 102.47 479 ILE A CA 1
ATOM 4522 C C . ILE A 1 479 ? 125.463 118.322 128.956 1.00 102.47 479 ILE A C 1
ATOM 4523 O O . ILE A 1 479 ? 125.826 119.116 128.075 1.00 102.47 479 ILE A O 1
ATOM 4539 N N . CYS A 1 480 ? 126.118 117.192 129.208 1.00 111.06 480 CYS A N 1
ATOM 4540 C CA . CYS A 1 480 ? 127.347 116.895 128.478 1.00 111.06 480 CYS A CA 1
ATOM 4541 C C . CYS A 1 480 ? 127.087 116.829 126.980 1.00 111.06 480 CYS A C 1
ATOM 4542 O O . CYS A 1 480 ? 127.958 117.167 126.162 1.00 111.06 480 CYS A O 1
ATOM 4550 N N . PHE A 1 481 ? 125.875 116.439 126.596 1.00 109.99 481 PHE A N 1
ATOM 4551 C CA . PHE A 1 481 ? 125.584 116.344 125.179 1.00 109.99 481 PHE A CA 1
ATOM 4552 C C . PHE A 1 481 ? 125.442 117.716 124.553 1.00 109.99 481 PHE A C 1
ATOM 4553 O O . PHE A 1 481 ? 126.041 117.965 123.508 1.00 109.99 481 PHE A O 1
ATOM 4570 N N . SER A 1 482 ? 124.662 118.612 125.157 1.00 91.00 482 SER A N 1
ATOM 4571 C CA . SER A 1 482 ? 124.596 119.969 124.630 1.00 91.00 482 SER A CA 1
ATOM 4572 C C . SER A 1 482 ? 125.993 120.553 124.546 1.00 91.00 482 SER A C 1
ATOM 4573 O O . SER A 1 482 ? 126.315 121.304 123.615 1.00 91.00 482 SER A O 1
ATOM 4581 N N . LEU A 1 483 ? 126.853 120.173 125.489 1.00 94.75 483 LEU A N 1
ATOM 4582 C CA . LEU A 1 483 ? 128.238 120.606 125.404 1.00 94.75 483 LEU A CA 1
ATOM 4583 C C . LEU A 1 483 ? 128.862 120.164 124.091 1.00 94.75 483 LEU A C 1
ATOM 4584 O O . LEU A 1 483 ? 129.282 120.998 123.281 1.00 94.75 483 LEU A O 1
ATOM 4600 N N . GLY A 1 484 ? 128.936 118.855 123.868 1.00 93.23 484 GLY A N 1
ATOM 4601 C CA . GLY A 1 484 ? 129.590 118.377 122.660 1.00 93.23 484 GLY A CA 1
ATOM 4602 C C . GLY A 1 484 ? 128.931 118.933 121.415 1.00 93.23 484 GLY A C 1
ATOM 4603 O O . GLY A 1 484 ? 129.578 119.174 120.390 1.00 93.23 484 GLY A O 1
ATOM 4607 N N . LEU A 1 485 ? 127.632 119.166 121.503 1.00 90.93 485 LEU A N 1
ATOM 4608 C CA . LEU A 1 485 ? 126.889 119.672 120.367 1.00 90.93 485 LEU A CA 1
ATOM 4609 C C . LEU A 1 485 ? 127.386 121.049 119.986 1.00 90.93 485 LEU A C 1
ATOM 4610 O O . LEU A 1 485 ? 127.769 121.303 118.834 1.00 90.93 485 LEU A O 1
ATOM 4626 N N . ALA A 1 486 ? 127.404 121.949 120.953 1.00 88.72 486 ALA A N 1
ATOM 4627 C CA . ALA A 1 486 ? 127.898 123.280 120.666 1.00 88.72 486 ALA A CA 1
ATOM 4628 C C . ALA A 1 486 ? 129.371 123.222 120.298 1.00 88.72 486 ALA A C 1
ATOM 4629 O O . ALA A 1 486 ? 129.867 124.066 119.544 1.00 88.72 486 ALA A O 1
ATOM 4636 N N . TYR A 1 487 ? 130.079 122.195 120.763 1.00 88.98 487 TYR A N 1
ATOM 4637 C CA . TYR A 1 487 ? 131.433 122.032 120.267 1.00 88.98 487 TYR A CA 1
ATOM 4638 C C . TYR A 1 487 ? 131.420 121.905 118.768 1.00 88.98 487 TYR A C 1
ATOM 4639 O O . TYR A 1 487 ? 132.079 122.677 118.065 1.00 88.98 487 TYR A O 1
ATOM 4657 N N . PHE A 1 488 ? 130.684 120.919 118.273 1.00 102.29 488 PHE A N 1
ATOM 4658 C CA . PHE A 1 488 ? 130.658 120.685 116.837 1.00 102.29 488 PHE A CA 1
ATOM 4659 C C . PHE A 1 488 ? 130.227 121.946 116.111 1.00 102.29 488 PHE A C 1
ATOM 4660 O O . PHE A 1 488 ? 130.691 122.228 115.001 1.00 102.29 488 PHE A O 1
ATOM 4677 N N . PHE A 1 489 ? 129.353 122.731 116.739 1.00 93.16 489 PHE A N 1
ATOM 4678 C CA . PHE A 1 489 ? 129.091 124.064 116.210 1.00 93.16 489 PHE A CA 1
ATOM 4679 C C . PHE A 1 489 ? 130.374 124.860 116.109 1.00 93.16 489 PHE A C 1
ATOM 4680 O O . PHE A 1 489 ? 130.561 125.631 115.161 1.00 93.16 489 PHE A O 1
ATOM 4697 N N . TYR A 1 490 ? 131.271 124.676 117.070 1.00 86.60 490 TYR A N 1
ATOM 4698 C CA . TYR A 1 490 ? 132.445 125.531 117.149 1.00 86.60 490 TYR A CA 1
ATOM 4699 C C . TYR A 1 490 ? 133.524 125.091 116.175 1.00 86.60 490 TYR A C 1
ATOM 4700 O O . TYR A 1 490 ? 133.855 125.809 115.226 1.00 86.60 490 TYR A O 1
ATOM 4718 N N . ALA A 1 491 ? 134.063 123.896 116.380 1.00 98.08 491 ALA A N 1
ATOM 4719 C CA . ALA A 1 491 ? 135.244 123.483 115.635 1.00 98.08 491 ALA A CA 1
ATOM 4720 C C . ALA A 1 491 ? 134.909 123.135 114.196 1.00 98.08 491 ALA A C 1
ATOM 4721 O O . ALA A 1 491 ? 135.720 123.351 113.291 1.00 98.08 491 ALA A O 1
ATOM 4728 N N . ILE A 1 492 ? 133.723 122.579 113.973 1.00 100.29 492 ILE A N 1
ATOM 4729 C CA . ILE A 1 492 ? 133.446 121.888 112.723 1.00 100.29 492 ILE A CA 1
ATOM 4730 C C . ILE A 1 492 ? 132.574 122.719 111.804 1.00 100.29 492 ILE A C 1
ATOM 4731 O O . ILE A 1 492 ? 132.727 122.678 110.581 1.00 100.29 492 ILE A O 1
ATOM 4736 N N . VAL A 1 493 ? 131.647 123.471 112.377 1.00 97.86 493 VAL A N 1
ATOM 4737 C CA . VAL A 1 493 ? 130.524 123.963 111.596 1.00 97.86 493 VAL A CA 1
ATOM 4738 C C . VAL A 1 493 ? 130.863 125.297 110.961 1.00 97.86 493 VAL A C 1
ATOM 4739 O O . VAL A 1 493 ? 130.973 125.413 109.736 1.00 97.86 493 VAL A O 1
ATOM 4752 N N . LEU A 1 494 ? 131.053 126.318 111.784 1.00 106.62 494 LEU A N 1
ATOM 4753 C CA . LEU A 1 494 ? 131.829 127.448 111.317 1.00 106.62 494 LEU A CA 1
ATOM 4754 C C . LEU A 1 494 ? 133.303 127.104 111.308 1.00 106.62 494 LEU A C 1
ATOM 4755 O O . LEU A 1 494 ? 134.134 127.967 111.002 1.00 106.62 494 LEU A O 1
ATOM 4771 N N . GLU A 1 495 ? 133.634 125.861 111.648 1.00 108.17 495 GLU A N 1
ATOM 4772 C CA . GLU A 1 495 ? 134.922 125.276 111.333 1.00 108.17 495 GLU A CA 1
ATOM 4773 C C . GLU A 1 495 ? 136.055 125.976 112.062 1.00 108.17 495 GLU A C 1
ATOM 4774 O O . GLU A 1 495 ? 137.094 126.268 111.464 1.00 108.17 495 GLU A O 1
ATOM 4786 N N . PHE A 1 496 ? 135.884 126.264 113.348 1.00 93.81 496 PHE A N 1
ATOM 4787 C CA . PHE A 1 496 ? 136.844 127.125 114.019 1.00 93.81 496 PHE A CA 1
ATOM 4788 C C . PHE A 1 496 ? 137.942 126.306 114.672 1.00 93.81 496 PHE A C 1
ATOM 4789 O O . PHE A 1 496 ? 137.810 125.092 114.852 1.00 93.81 496 PHE A O 1
ATOM 4806 N N . GLU A 1 497 ? 139.038 126.971 115.008 1.00 84.33 497 GLU A N 1
ATOM 4807 C CA . GLU A 1 497 ? 140.270 126.291 115.359 1.00 84.33 497 GLU A CA 1
ATOM 4808 C C . GLU A 1 497 ? 140.770 126.615 116.752 1.00 84.33 497 GLU A C 1
ATOM 4809 O O . GLU A 1 497 ? 141.096 125.699 117.514 1.00 84.33 497 GLU A O 1
ATOM 4821 N N . PHE A 1 498 ? 140.838 127.890 117.091 1.00 89.60 498 PHE A N 1
ATOM 4822 C CA . PHE A 1 498 ? 141.567 128.368 118.250 1.00 89.60 498 PHE A CA 1
ATOM 4823 C C . PHE A 1 498 ? 140.606 128.412 119.421 1.00 89.60 498 PHE A C 1
ATOM 4824 O O . PHE A 1 498 ? 139.688 129.236 119.446 1.00 89.60 498 PHE A O 1
ATOM 4841 N N . PHE A 1 499 ? 140.822 127.527 120.383 1.00 88.16 499 PHE A N 1
ATOM 4842 C CA . PHE A 1 499 ? 139.848 127.250 121.434 1.00 88.16 499 PHE A CA 1
ATOM 4843 C C . PHE A 1 499 ? 140.390 127.717 122.774 1.00 88.16 499 PHE A C 1
ATOM 4844 O O . PHE A 1 499 ? 140.668 126.887 123.656 1.00 88.16 499 PHE A O 1
ATOM 4861 N N . PRO A 1 500 ? 140.537 129.022 122.987 1.00 77.62 500 PRO A N 1
ATOM 4862 C CA . PRO A 1 500 ? 141.127 129.511 124.235 1.00 77.62 500 PRO A CA 1
ATOM 4863 C C . PRO A 1 500 ? 140.475 128.888 125.454 1.00 77.62 500 PRO A C 1
ATOM 4864 O O . PRO A 1 500 ? 139.261 128.917 125.657 1.00 77.62 500 PRO A O 1
ATOM 4875 N N . TYR A 1 501 ? 141.344 128.333 126.287 1.00 82.92 501 TYR A N 1
ATOM 4876 C CA . TYR A 1 501 ? 140.916 127.504 127.399 1.00 82.92 501 TYR A CA 1
ATOM 4877 C C . TYR A 1 501 ? 139.943 128.241 128.284 1.00 82.92 501 TYR A C 1
ATOM 4878 O O . TYR A 1 501 ? 139.009 127.642 128.822 1.00 82.92 501 TYR A O 1
ATOM 4896 N N . MET A 1 502 ? 140.150 129.540 128.436 1.00 72.84 502 MET A N 1
ATOM 4897 C CA . MET A 1 502 ? 139.285 130.337 129.276 1.00 72.84 502 MET A CA 1
ATOM 4898 C C . MET A 1 502 ? 137.817 130.035 129.004 1.00 72.84 502 MET A C 1
ATOM 4899 O O . MET A 1 502 ? 136.992 130.074 129.924 1.00 72.84 502 MET A O 1
ATOM 4913 N N . ASN A 1 503 ? 137.488 129.671 127.770 1.00 70.88 503 ASN A N 1
ATOM 4914 C CA . ASN A 1 503 ? 136.131 129.260 127.463 1.00 70.88 503 ASN A CA 1
ATOM 4915 C C . ASN A 1 503 ? 135.709 128.078 128.305 1.00 70.88 503 ASN A C 1
ATOM 4916 O O . ASN A 1 503 ? 134.511 127.861 128.517 1.00 70.88 503 ASN A O 1
ATOM 4927 N N . LEU A 1 504 ? 136.677 127.340 128.835 1.00 79.40 504 LEU A N 1
ATOM 4928 C CA . LEU A 1 504 ? 136.357 126.269 129.760 1.00 79.40 504 LEU A CA 1
ATOM 4929 C C . LEU A 1 504 ? 135.299 126.697 130.741 1.00 79.40 504 LEU A C 1
ATOM 4930 O O . LEU A 1 504 ? 134.455 125.895 131.150 1.00 79.40 504 LEU A O 1
ATOM 4946 N N . LEU A 1 505 ? 135.331 127.962 131.120 1.00 72.93 505 LEU A N 1
ATOM 4947 C CA . LEU A 1 505 ? 134.581 128.388 132.281 1.00 72.93 505 LEU A CA 1
ATOM 4948 C C . LEU A 1 505 ? 133.091 128.291 132.028 1.00 72.93 505 LEU A C 1
ATOM 4949 O O . LEU A 1 505 ? 132.308 128.119 132.970 1.00 72.93 505 LEU A O 1
ATOM 4965 N N . ALA A 1 506 ? 132.691 128.337 130.761 1.00 68.05 506 ALA A N 1
ATOM 4966 C CA . ALA A 1 506 ? 131.305 128.063 130.420 1.00 68.05 506 ALA A CA 1
ATOM 4967 C C . ALA A 1 506 ? 130.780 126.901 131.224 1.00 68.05 506 ALA A C 1
ATOM 4968 O O . ALA A 1 506 ? 129.645 126.916 131.711 1.00 68.05 506 ALA A O 1
ATOM 4975 N N . VAL A 1 507 ? 131.607 125.883 131.375 1.00 78.13 507 VAL A N 1
ATOM 4976 C CA . VAL A 1 507 ? 131.207 124.710 132.119 1.00 78.13 507 VAL A CA 1
ATOM 4977 C C . VAL A 1 507 ? 130.705 125.115 133.481 1.00 78.13 507 VAL A C 1
ATOM 4978 O O . VAL A 1 507 ? 129.505 125.073 133.771 1.00 78.13 507 VAL A O 1
ATOM 4991 N N . VAL A 1 508 ? 131.614 125.620 134.303 1.00 87.60 508 VAL A N 1
ATOM 4992 C CA . VAL A 1 508 ? 131.246 125.953 135.662 1.00 87.60 508 VAL A CA 1
ATOM 4993 C C . VAL A 1 508 ? 130.352 127.169 135.651 1.00 87.60 508 VAL A C 1
ATOM 4994 O O . VAL A 1 508 ? 129.865 127.612 136.696 1.00 87.60 508 VAL A O 1
ATOM 5007 N N . VAL A 1 509 ? 130.126 127.730 134.468 1.00 78.21 509 VAL A N 1
ATOM 5008 C CA . VAL A 1 509 ? 129.058 128.696 134.297 1.00 78.21 509 VAL A CA 1
ATOM 5009 C C . VAL A 1 509 ? 127.729 127.978 134.124 1.00 78.21 509 VAL A C 1
ATOM 5010 O O . VAL A 1 509 ? 126.831 128.054 134.974 1.00 78.21 509 VAL A O 1
ATOM 5023 N N . ILE A 1 510 ? 127.623 127.195 133.057 1.00 69.09 510 ILE A N 1
ATOM 5024 C CA . ILE A 1 510 ? 126.332 126.665 132.665 1.00 69.09 510 ILE A CA 1
ATOM 5025 C C . ILE A 1 510 ? 125.748 125.817 133.764 1.00 69.09 510 ILE A C 1
ATOM 5026 O O . ILE A 1 510 ? 124.529 125.666 133.867 1.00 69.09 510 ILE A O 1
ATOM 5042 N N . ILE A 1 511 ? 126.607 125.223 134.577 1.00 75.92 511 ILE A N 1
ATOM 5043 C CA . ILE A 1 511 ? 126.150 124.274 135.570 1.00 75.92 511 ILE A CA 1
ATOM 5044 C C . ILE A 1 511 ? 125.124 124.906 136.485 1.00 75.92 511 ILE A C 1
ATOM 5045 O O . ILE A 1 511 ? 124.303 124.209 137.090 1.00 75.92 511 ILE A O 1
ATOM 5061 N N . GLY A 1 512 ? 125.137 126.229 136.593 1.00 72.08 512 GLY A N 1
ATOM 5062 C CA . GLY A 1 512 ? 124.246 126.869 137.539 1.00 72.08 512 GLY A CA 1
ATOM 5063 C C . GLY A 1 512 ? 122.916 127.220 136.911 1.00 72.08 512 GLY A C 1
ATOM 5064 O O . GLY A 1 512 ? 121.932 127.476 137.607 1.00 72.08 512 GLY A O 1
ATOM 5068 N N . ILE A 1 513 ? 122.871 127.231 135.582 1.00 73.86 513 ILE A N 1
ATOM 5069 C CA . ILE A 1 513 ? 121.661 127.644 134.884 1.00 73.86 513 ILE A CA 1
ATOM 5070 C C . ILE A 1 513 ? 120.768 126.448 134.550 1.00 73.86 513 ILE A C 1
ATOM 5071 O O . ILE A 1 513 ? 119.537 126.561 134.584 1.00 73.86 513 ILE A O 1
ATOM 5087 N N . GLY A 1 514 ? 121.354 125.294 134.228 1.00 73.80 514 GLY A N 1
ATOM 5088 C CA . GLY A 1 514 ? 120.563 124.204 133.676 1.00 73.80 514 GLY A CA 1
ATOM 5089 C C . GLY A 1 514 ? 119.606 123.597 134.678 1.00 73.80 514 GLY A C 1
ATOM 5090 O O . GLY A 1 514 ? 118.744 122.796 134.317 1.00 73.80 514 GLY A O 1
ATOM 5094 N N . ALA A 1 515 ? 119.740 123.969 135.943 1.00 81.90 515 ALA A N 1
ATOM 5095 C CA . ALA A 1 515 ? 119.034 123.281 137.011 1.00 81.90 515 ALA A CA 1
ATOM 5096 C C . ALA A 1 515 ? 117.785 124.013 137.488 1.00 81.90 515 ALA A C 1
ATOM 5097 O O . ALA A 1 515 ? 117.158 123.567 138.453 1.00 81.90 515 ALA A O 1
ATOM 5104 N N . ASP A 1 516 ? 117.392 125.100 136.830 1.00 68.18 516 ASP A N 1
ATOM 5105 C CA . ASP A 1 516 ? 116.373 125.976 137.394 1.00 68.18 516 ASP A CA 1
ATOM 5106 C C . ASP A 1 516 ? 114.980 125.593 136.904 1.00 68.18 516 ASP A C 1
ATOM 5107 O O . ASP A 1 516 ? 114.069 125.324 137.707 1.00 68.18 516 ASP A O 1
ATOM 5116 N N . ASP A 1 517 ? 114.801 125.539 135.581 1.00 62.30 517 ASP A N 1
ATOM 5117 C CA . ASP A 1 517 ? 113.552 125.053 135.010 1.00 62.30 517 ASP A CA 1
ATOM 5118 C C . ASP A 1 517 ? 113.102 123.776 135.689 1.00 62.30 517 ASP A C 1
ATOM 5119 O O . ASP A 1 517 ? 111.905 123.499 135.748 1.00 62.30 517 ASP A O 1
ATOM 5128 N N . VAL A 1 518 ? 114.052 123.034 136.237 1.00 74.77 518 VAL A N 1
ATOM 5129 C CA . VAL A 1 518 ? 113.781 121.778 136.908 1.00 74.77 518 VAL A CA 1
ATOM 5130 C C . VAL A 1 518 ? 112.714 121.949 137.967 1.00 74.77 518 VAL A C 1
ATOM 5131 O O . VAL A 1 518 ? 111.608 121.389 137.883 1.00 74.77 518 VAL A O 1
ATOM 5144 N N . PHE A 1 519 ? 113.049 122.723 138.987 1.00 83.34 519 PHE A N 1
ATOM 5145 C CA . PHE A 1 519 ? 112.192 122.846 140.146 1.00 83.34 519 PHE A CA 1
ATOM 5146 C C . PHE A 1 519 ? 111.082 123.812 139.815 1.00 83.34 519 PHE A C 1
ATOM 5147 O O . PHE A 1 519 ? 109.998 123.762 140.402 1.00 83.34 519 PHE A O 1
ATOM 5164 N N . LEU A 1 520 ? 111.340 124.699 138.853 1.00 63.57 520 LEU A N 1
ATOM 5165 C CA . LEU A 1 520 ? 110.255 125.446 138.249 1.00 63.57 520 LEU A CA 1
ATOM 5166 C C . LEU A 1 520 ? 109.138 124.531 137.776 1.00 63.57 520 LEU A C 1
ATOM 5167 O O . LEU A 1 520 ? 107.960 124.878 137.881 1.00 63.57 520 LEU A O 1
ATOM 5183 N N . PHE A 1 521 ? 109.497 123.366 137.259 1.00 63.53 521 PHE A N 1
ATOM 5184 C CA . PHE A 1 521 ? 108.552 122.529 136.543 1.00 63.53 521 PHE A CA 1
ATOM 5185 C C . PHE A 1 521 ? 107.859 121.569 137.491 1.00 63.53 521 PHE A C 1
ATOM 5186 O O . PHE A 1 521 ? 106.621 121.520 137.573 1.00 63.53 521 PHE A O 1
ATOM 5203 N N . LEU A 1 522 ? 108.664 120.800 138.220 1.00 80.46 522 LEU A N 1
ATOM 5204 C CA . LEU A 1 522 ? 108.125 119.818 139.155 1.00 80.46 522 LEU A CA 1
ATOM 5205 C C . LEU A 1 522 ? 107.015 120.395 140.011 1.00 80.46 522 LEU A C 1
ATOM 5206 O O . LEU A 1 522 ? 106.050 119.696 140.344 1.00 80.46 522 LEU A O 1
ATOM 5222 N N . LYS A 1 523 ? 107.145 121.657 140.397 1.00 72.66 523 LYS A N 1
ATOM 5223 C CA . LYS A 1 523 ? 106.193 122.233 141.325 1.00 72.66 523 LYS A CA 1
ATOM 5224 C C . LYS A 1 523 ? 104.845 122.353 140.655 1.00 72.66 523 LYS A C 1
ATOM 5225 O O . LYS A 1 523 ? 103.807 121.995 141.221 1.00 72.66 523 LYS A O 1
ATOM 5244 N N . ILE A 1 524 ? 104.856 122.861 139.429 1.00 64.83 524 ILE A N 1
ATOM 5245 C CA . ILE A 1 524 ? 103.624 122.979 138.671 1.00 64.83 524 ILE A CA 1
ATOM 5246 C C . ILE A 1 524 ? 103.013 121.613 138.512 1.00 64.83 524 ILE A C 1
ATOM 5247 O O . ILE A 1 524 ? 101.792 121.433 138.577 1.00 64.83 524 ILE A O 1
ATOM 5263 N N . TRP A 1 525 ? 103.868 120.626 138.308 1.00 72.58 525 TRP A N 1
ATOM 5264 C CA . TRP A 1 525 ? 103.395 119.268 138.136 1.00 72.58 525 TRP A CA 1
ATOM 5265 C C . TRP A 1 525 ? 102.627 118.817 139.361 1.00 72.58 525 TRP A C 1
ATOM 5266 O O . TRP A 1 525 ? 101.454 118.435 139.279 1.00 72.58 525 TRP A O 1
ATOM 5287 N N . HIS A 1 526 ? 103.285 118.869 140.513 1.00 79.36 526 HIS A N 1
ATOM 5288 C CA . HIS A 1 526 ? 102.666 118.406 141.745 1.00 79.36 526 HIS A CA 1
ATOM 5289 C C . HIS A 1 526 ? 101.386 119.170 142.030 1.00 79.36 526 HIS A C 1
ATOM 5290 O O . HIS A 1 526 ? 100.361 118.577 142.383 1.00 79.36 526 HIS A O 1
ATOM 5304 N N . CYS A 1 527 ? 101.422 120.490 141.871 1.00 85.75 527 CYS A N 1
ATOM 5305 C CA . CYS A 1 527 ? 100.241 121.287 142.163 1.00 85.75 527 CYS A CA 1
ATOM 5306 C C . CYS A 1 527 ? 99.089 120.903 141.250 1.00 85.75 527 CYS A C 1
ATOM 5307 O O . CYS A 1 527 ? 98.032 120.470 141.722 1.00 85.75 527 CYS A O 1
ATOM 5315 N N . VAL A 1 528 ? 99.277 121.041 139.936 1.00 76.10 528 VAL A N 1
ATOM 5316 C CA . VAL A 1 528 ? 98.194 120.744 139.011 1.00 76.10 528 VAL A CA 1
ATOM 5317 C C . VAL A 1 528 ? 97.686 119.333 139.226 1.00 76.10 528 VAL A C 1
ATOM 5318 O O . VAL A 1 528 ? 96.507 119.049 138.989 1.00 76.10 528 VAL A O 1
ATOM 5331 N N . LEU A 1 529 ? 98.551 118.425 139.680 1.00 81.33 529 LEU A N 1
ATOM 5332 C CA . LEU A 1 529 ? 98.049 117.157 140.176 1.00 81.33 529 LEU A CA 1
ATOM 5333 C C . LEU A 1 529 ? 97.112 117.362 141.346 1.00 81.33 529 LEU A C 1
ATOM 5334 O O . LEU A 1 529 ? 96.063 116.713 141.414 1.00 81.33 529 LEU A O 1
ATOM 5350 N N . THR A 1 530 ? 97.467 118.259 142.261 1.00 92.68 530 THR A N 1
ATOM 5351 C CA . THR A 1 530 ? 96.589 118.549 143.385 1.00 92.68 530 THR A CA 1
ATOM 5352 C C . THR A 1 530 ? 95.316 119.252 142.924 1.00 92.68 530 THR A C 1
ATOM 5353 O O . THR A 1 530 ? 94.398 119.464 143.724 1.00 92.68 530 THR A O 1
ATOM 5364 N N . GLU A 1 531 ? 95.243 119.621 141.647 1.00 87.90 531 GLU A N 1
ATOM 5365 C CA . GLU A 1 531 ? 94.015 120.148 141.067 1.00 87.90 531 GLU A CA 1
ATOM 5366 C C . GLU A 1 531 ? 93.647 119.369 139.815 1.00 87.90 531 GLU A C 1
ATOM 5367 O O . GLU A 1 531 ? 94.085 119.708 138.718 1.00 87.90 531 GLU A O 1
ATOM 5379 N N . SER A 1 558 ? 93.351 113.677 128.423 1.00 92.77 558 SER A N 1
ATOM 5380 C CA . SER A 1 558 ? 93.887 113.093 129.642 1.00 92.77 558 SER A CA 1
ATOM 5381 C C . SER A 1 558 ? 95.116 113.867 130.095 1.00 92.77 558 SER A C 1
ATOM 5382 O O . SER A 1 558 ? 95.008 114.981 130.602 1.00 92.77 558 SER A O 1
ATOM 5389 N N . LEU A 1 559 ? 96.290 113.268 129.904 1.00 90.74 559 LEU A N 1
ATOM 5390 C CA . LEU A 1 559 ? 97.541 113.900 130.286 1.00 90.74 559 LEU A CA 1
ATOM 5391 C C . LEU A 1 559 ? 97.923 115.030 129.355 1.00 90.74 559 LEU A C 1
ATOM 5392 O O . LEU A 1 559 ? 98.562 116.002 129.786 1.00 90.74 559 LEU A O 1
ATOM 5408 N N . GLU A 1 560 ? 97.552 114.901 128.087 1.00 94.63 560 GLU A N 1
ATOM 5409 C CA . GLU A 1 560 ? 98.006 115.831 127.070 1.00 94.63 560 GLU A CA 1
ATOM 5410 C C . GLU A 1 560 ? 97.712 117.272 127.467 1.00 94.63 560 GLU A C 1
ATOM 5411 O O . GLU A 1 560 ? 98.605 118.130 127.459 1.00 94.63 560 GLU A O 1
ATOM 5423 N N . ASN A 1 561 ? 96.465 117.550 127.842 1.00 99.17 561 ASN A N 1
ATOM 5424 C CA . ASN A 1 561 ? 96.076 118.925 128.139 1.00 99.17 561 ASN A CA 1
ATOM 5425 C C . ASN A 1 561 ? 96.762 119.432 129.399 1.00 99.17 561 ASN A C 1
ATOM 5426 O O . ASN A 1 561 ? 97.132 120.611 129.486 1.00 99.17 561 ASN A O 1
ATOM 5437 N N . ILE A 1 562 ? 96.923 118.561 130.392 1.00 90.46 562 ILE A N 1
ATOM 5438 C CA . ILE A 1 562 ? 97.567 118.967 131.636 1.00 90.46 562 ILE A CA 1
ATOM 5439 C C . ILE A 1 562 ? 98.978 119.451 131.336 1.00 90.46 562 ILE A C 1
ATOM 5440 O O . ILE A 1 562 ? 99.407 120.539 131.763 1.00 90.46 562 ILE A O 1
ATOM 5456 N N . MET A 1 563 ? 99.715 118.629 130.589 1.00 89.74 563 MET A N 1
ATOM 5457 C CA . MET A 1 563 ? 101.026 119.018 130.099 1.00 89.74 563 MET A CA 1
ATOM 5458 C C . MET A 1 563 ? 100.965 120.361 129.399 1.00 89.74 563 MET A C 1
ATOM 5459 O O . MET A 1 563 ? 101.741 121.274 129.712 1.00 89.74 563 MET A O 1
ATOM 5473 N N . ALA A 1 564 ? 100.064 120.481 128.425 1.00 92.72 564 ALA A N 1
ATOM 5474 C CA . ALA A 1 564 ? 99.990 121.693 127.618 1.00 92.72 564 ALA A CA 1
ATOM 5475 C C . ALA A 1 564 ? 99.862 122.930 128.498 1.00 92.72 564 ALA A C 1
ATOM 5476 O O . ALA A 1 564 ? 100.536 123.944 128.277 1.00 92.72 564 ALA A O 1
ATOM 5483 N N . LEU A 1 565 ? 99.007 122.862 129.513 1.00 86.24 565 LEU A N 1
ATOM 5484 C CA . LEU A 1 565 ? 98.840 124.005 130.403 1.00 86.24 565 LEU A CA 1
ATOM 5485 C C . LEU A 1 565 ? 100.133 124.322 131.128 1.00 86.24 565 LEU A C 1
ATOM 5486 O O . LEU A 1 565 ? 100.718 125.403 130.952 1.00 86.24 565 LEU A O 1
ATOM 5502 N N . THR A 1 566 ? 100.592 123.384 131.954 1.00 77.19 566 THR A N 1
ATOM 5503 C CA . THR A 1 566 ? 101.757 123.677 132.773 1.00 77.19 566 THR A CA 1
ATOM 5504 C C . THR A 1 566 ? 102.895 124.189 131.909 1.00 77.19 566 THR A C 1
ATOM 5505 O O . THR A 1 566 ? 103.728 124.989 132.360 1.00 77.19 566 THR A O 1
ATOM 5516 N N . MET A 1 567 ? 102.890 123.814 130.636 1.00 86.41 567 MET A N 1
ATOM 5517 C CA . MET A 1 567 ? 103.946 124.278 129.758 1.00 86.41 567 MET A CA 1
ATOM 5518 C C . MET A 1 567 ? 103.676 125.700 129.293 1.00 86.41 567 MET A C 1
ATOM 5519 O O . MET A 1 567 ? 104.606 126.514 129.182 1.00 86.41 567 MET A O 1
ATOM 5533 N N . ARG A 1 568 ? 102.406 126.025 129.029 1.00 84.78 568 ARG A N 1
ATOM 5534 C CA . ARG A 1 568 ? 102.052 127.416 128.773 1.00 84.78 568 ARG A CA 1
ATOM 5535 C C . ARG A 1 568 ? 102.479 128.288 129.927 1.00 84.78 568 ARG A C 1
ATOM 5536 O O . ARG A 1 568 ? 102.600 129.510 129.789 1.00 84.78 568 ARG A O 1
ATOM 5557 N N . HIS A 1 569 ? 102.685 127.667 131.075 1.00 83.82 569 HIS A N 1
ATOM 5558 C CA . HIS A 1 569 ? 102.960 128.416 132.282 1.00 83.82 569 HIS A CA 1
ATOM 5559 C C . HIS A 1 569 ? 104.451 128.497 132.584 1.00 83.82 569 HIS A C 1
ATOM 5560 O O . HIS A 1 569 ? 104.890 129.426 133.268 1.00 83.82 569 HIS A O 1
ATOM 5574 N N . ALA A 1 570 ? 105.238 127.557 132.069 1.00 72.47 570 ALA A N 1
ATOM 5575 C CA . ALA A 1 570 ? 106.695 127.633 132.176 1.00 72.47 570 ALA A CA 1
ATOM 5576 C C . ALA A 1 570 ? 107.362 128.432 131.058 1.00 72.47 570 ALA A C 1
ATOM 5577 O O . ALA A 1 570 ? 108.456 128.993 131.278 1.00 72.47 570 ALA A O 1
ATOM 5584 N N . ALA A 1 571 ? 106.713 128.512 129.887 1.00 74.89 571 ALA A N 1
ATOM 5585 C CA . ALA A 1 571 ? 107.339 129.076 128.690 1.00 74.89 571 ALA A CA 1
ATOM 5586 C C . ALA A 1 571 ? 108.141 130.330 128.994 1.00 74.89 571 ALA A C 1
ATOM 5587 O O . ALA A 1 571 ? 109.361 130.371 128.764 1.00 74.89 571 ALA A O 1
ATOM 5594 N N . ALA A 1 572 ? 107.459 131.377 129.455 1.00 75.22 572 ALA A N 1
ATOM 5595 C CA . ALA A 1 572 ? 108.108 132.666 129.640 1.00 75.22 572 ALA A CA 1
ATOM 5596 C C . ALA A 1 572 ? 109.322 132.530 130.536 1.00 75.22 572 ALA A C 1
ATOM 5597 O O . ALA A 1 572 ? 110.414 133.004 130.206 1.00 75.22 572 ALA A O 1
ATOM 5604 N N . SER A 1 573 ? 109.148 131.867 131.677 1.00 72.52 573 SER A N 1
ATOM 5605 C CA . SER A 1 573 ? 110.249 131.723 132.617 1.00 72.52 573 SER A CA 1
ATOM 5606 C C . SER A 1 573 ? 111.495 131.219 131.910 1.00 72.52 573 SER A C 1
ATOM 5607 O O . SER A 1 573 ? 112.505 131.936 131.800 1.00 72.52 573 SER A O 1
ATOM 5615 N N . MET A 1 574 ? 111.420 130.003 131.368 1.00 74.40 574 MET A N 1
ATOM 5616 C CA . MET A 1 574 ? 112.651 129.371 130.904 1.00 74.40 574 MET A CA 1
ATOM 5617 C C . MET A 1 574 ? 113.210 130.140 129.723 1.00 74.40 574 MET A C 1
ATOM 5618 O O . MET A 1 574 ? 114.412 130.467 129.670 1.00 74.40 574 MET A O 1
ATOM 5632 N N . PHE A 1 575 ? 112.342 130.419 128.751 1.00 73.16 575 PHE A N 1
ATOM 5633 C CA . PHE A 1 575 ? 112.748 131.179 127.585 1.00 73.16 575 PHE A CA 1
ATOM 5634 C C . PHE A 1 575 ? 113.515 132.432 127.976 1.00 73.16 575 PHE A C 1
ATOM 5635 O O . PHE A 1 575 ? 114.693 132.586 127.629 1.00 73.16 575 PHE A O 1
ATOM 5652 N N . VAL A 1 576 ? 112.861 133.331 128.709 1.00 76.59 576 VAL A N 1
ATOM 5653 C CA . VAL A 1 576 ? 113.440 134.637 128.993 1.00 76.59 576 VAL A CA 1
ATOM 5654 C C . VAL A 1 576 ? 114.766 134.485 129.718 1.00 76.59 576 VAL A C 1
ATOM 5655 O O . VAL A 1 576 ? 115.742 135.196 129.433 1.00 76.59 576 VAL A O 1
ATOM 5668 N N . THR A 1 577 ? 114.816 133.574 130.687 1.00 68.92 577 THR A N 1
ATOM 5669 C CA . THR A 1 577 ? 116.047 133.396 131.439 1.00 68.92 577 THR A CA 1
ATOM 5670 C C . THR A 1 577 ? 117.208 133.104 130.506 1.00 68.92 577 THR A C 1
ATOM 5671 O O . THR A 1 577 ? 118.170 133.892 130.392 1.00 68.92 577 THR A O 1
ATOM 5682 N N . SER A 1 578 ? 117.122 131.972 129.813 1.00 70.16 578 SER A N 1
ATOM 5683 C CA . SER A 1 578 ? 118.222 131.603 128.944 1.00 70.16 578 SER A CA 1
ATOM 5684 C C . SER A 1 578 ? 118.518 132.712 127.961 1.00 70.16 578 SER A C 1
ATOM 5685 O O . SER A 1 578 ? 119.674 132.907 127.563 1.00 70.16 578 SER A O 1
ATOM 5693 N N . LEU A 1 579 ? 117.488 133.455 127.568 1.00 76.57 579 LEU A N 1
ATOM 5694 C CA . LEU A 1 579 ? 117.675 134.427 126.508 1.00 76.57 579 LEU A CA 1
ATOM 5695 C C . LEU A 1 579 ? 118.572 135.557 126.976 1.00 76.57 579 LEU A C 1
ATOM 5696 O O . LEU A 1 579 ? 119.540 135.908 126.299 1.00 76.57 579 LEU A O 1
ATOM 5712 N N . THR A 1 580 ? 118.279 136.131 128.141 1.00 72.38 580 THR A N 1
ATOM 5713 C CA . THR A 1 580 ? 119.145 137.197 128.637 1.00 72.38 580 THR A CA 1
ATOM 5714 C C . THR A 1 580 ? 120.563 136.685 128.802 1.00 72.38 580 THR A C 1
ATOM 5715 O O . THR A 1 580 ? 121.538 137.355 128.428 1.00 72.38 580 THR A O 1
ATOM 5726 N N . THR A 1 581 ? 120.695 135.491 129.375 1.00 69.61 581 THR A N 1
ATOM 5727 C CA . THR A 1 581 ? 122.033 134.980 129.636 1.00 69.61 581 THR A CA 1
ATOM 5728 C C . THR A 1 581 ? 122.848 134.910 128.351 1.00 69.61 581 THR A C 1
ATOM 5729 O O . THR A 1 581 ? 123.876 135.594 128.193 1.00 69.61 581 THR A O 1
ATOM 5740 N N . ALA A 1 582 ? 122.387 134.101 127.405 1.00 70.01 582 ALA A N 1
ATOM 5741 C CA . ALA A 1 582 ? 123.152 133.946 126.179 1.00 70.01 582 ALA A CA 1
ATOM 5742 C C . ALA A 1 582 ? 123.221 135.247 125.409 1.00 70.01 582 ALA A C 1
ATOM 5743 O O . ALA A 1 582 ? 124.126 135.429 124.595 1.00 70.01 582 ALA A O 1
ATOM 5750 N N . GLY A 1 583 ? 122.305 136.179 125.663 1.00 71.65 583 GLY A N 1
ATOM 5751 C CA . GLY A 1 583 ? 122.401 137.458 124.997 1.00 71.65 583 GLY A CA 1
ATOM 5752 C C . GLY A 1 583 ? 123.647 138.183 125.437 1.00 71.65 583 GLY A C 1
ATOM 5753 O O . GLY A 1 583 ? 124.417 138.692 124.615 1.00 71.65 583 GLY A O 1
ATOM 5757 N N . ALA A 1 584 ? 123.882 138.200 126.743 1.00 68.20 584 ALA A N 1
ATOM 5758 C CA . ALA A 1 584 ? 125.115 138.782 127.246 1.00 68.20 584 ALA A CA 1
ATOM 5759 C C . ALA A 1 584 ? 126.310 138.078 126.635 1.00 68.20 584 ALA A C 1
ATOM 5760 O O . ALA A 1 584 ? 127.226 138.711 126.087 1.00 68.20 584 ALA A O 1
ATOM 5767 N N . PHE A 1 585 ? 126.312 136.755 126.720 1.00 63.64 585 PHE A N 1
ATOM 5768 C CA . PHE A 1 585 ? 127.474 136.027 126.243 1.00 63.64 585 PHE A CA 1
ATOM 5769 C C . PHE A 1 585 ? 127.750 136.330 124.779 1.00 63.64 585 PHE A C 1
ATOM 5770 O O . PHE A 1 585 ? 128.848 136.765 124.426 1.00 63.64 585 PHE A O 1
ATOM 5787 N N . TYR A 1 586 ? 126.764 136.114 123.916 1.00 70.78 586 TYR A N 1
ATOM 5788 C CA . TYR A 1 586 ? 126.887 136.495 122.519 1.00 70.78 586 TYR A CA 1
ATOM 5789 C C . TYR A 1 586 ? 127.466 137.886 122.353 1.00 70.78 586 TYR A C 1
ATOM 5790 O O . TYR A 1 586 ? 128.551 138.036 121.782 1.00 70.78 586 TYR A O 1
ATOM 5808 N N . ALA A 1 587 ? 126.781 138.911 122.868 1.00 80.20 587 ALA A N 1
ATOM 5809 C CA . ALA A 1 587 ? 127.224 140.273 122.603 1.00 80.20 587 ALA A CA 1
ATOM 5810 C C . ALA A 1 587 ? 128.618 140.514 123.161 1.00 80.20 587 ALA A C 1
ATOM 5811 O O . ALA A 1 587 ? 129.231 141.545 122.866 1.00 80.20 587 ALA A O 1
ATOM 5818 N N . SER A 1 588 ? 129.145 139.571 123.947 1.00 65.72 588 SER A N 1
ATOM 5819 C CA . SER A 1 588 ? 130.573 139.601 124.240 1.00 65.72 588 SER A CA 1
ATOM 5820 C C . SER A 1 588 ? 131.387 139.810 122.980 1.00 65.72 588 SER A C 1
ATOM 5821 O O . SER A 1 588 ? 132.511 140.314 123.045 1.00 65.72 588 SER A O 1
ATOM 5829 N N . TYR A 1 589 ? 130.830 139.416 121.842 1.00 79.17 589 TYR A N 1
ATOM 5830 C CA . TYR A 1 589 ? 131.524 139.413 120.568 1.00 79.17 589 TYR A CA 1
ATOM 5831 C C . TYR A 1 589 ? 131.841 140.803 120.034 1.00 79.17 589 TYR A C 1
ATOM 5832 O O . TYR A 1 589 ? 132.664 140.920 119.123 1.00 79.17 589 TYR A O 1
ATOM 5850 N N . SER A 1 590 ? 131.219 141.861 120.555 1.00 76.29 590 SER A N 1
ATOM 5851 C CA . SER A 1 590 ? 131.519 143.184 120.016 1.00 76.29 590 SER A CA 1
ATOM 5852 C C . SER A 1 590 ? 132.845 143.706 120.525 1.00 76.29 590 SER A C 1
ATOM 5853 O O . SER A 1 590 ? 133.201 144.851 120.236 1.00 76.29 590 SER A O 1
ATOM 5861 N N . SER A 1 591 ? 133.567 142.900 121.289 1.00 75.76 591 SER A N 1
ATOM 5862 C CA . SER A 1 591 ? 134.815 143.341 121.872 1.00 75.76 591 SER A CA 1
ATOM 5863 C C . SER A 1 591 ? 135.847 143.638 120.800 1.00 75.76 591 SER A C 1
ATOM 5864 O O . SER A 1 591 ? 135.646 143.404 119.606 1.00 75.76 591 SER A O 1
ATOM 5872 N N . SER A 1 592 ? 136.969 144.169 121.257 1.00 82.40 592 SER A N 1
ATOM 5873 C CA . SER A 1 592 ? 138.134 144.370 120.420 1.00 82.40 592 SER A CA 1
ATOM 5874 C C . SER A 1 592 ? 139.121 143.226 120.548 1.00 82.40 592 SER A C 1
ATOM 5875 O O . SER A 1 592 ? 140.305 143.402 120.242 1.00 82.40 592 SER A O 1
ATOM 5883 N N . ILE A 1 593 ? 138.665 142.066 121.021 1.00 71.94 593 ILE A N 1
ATOM 5884 C CA . ILE A 1 593 ? 139.597 141.059 121.494 1.00 71.94 593 ILE A CA 1
ATOM 5885 C C . ILE A 1 593 ? 139.272 139.671 120.966 1.00 71.94 593 ILE A C 1
ATOM 5886 O O . ILE A 1 593 ? 138.161 139.387 120.502 1.00 71.94 593 ILE A O 1
ATOM 5902 N N . THR A 1 594 ? 140.259 138.789 121.079 1.00 70.08 594 THR A N 1
ATOM 5903 C CA . THR A 1 594 ? 140.174 137.451 120.529 1.00 70.08 594 THR A CA 1
ATOM 5904 C C . THR A 1 594 ? 139.418 136.499 121.440 1.00 70.08 594 THR A C 1
ATOM 5905 O O . THR A 1 594 ? 138.276 136.103 121.149 1.00 70.08 594 THR A O 1
ATOM 5916 N N . ALA A 1 595 ? 140.021 136.177 122.580 1.00 70.07 595 ALA A N 1
ATOM 5917 C CA . ALA A 1 595 ? 139.453 135.143 123.424 1.00 70.07 595 ALA A CA 1
ATOM 5918 C C . ALA A 1 595 ? 138.092 135.569 123.911 1.00 70.07 595 ALA A C 1
ATOM 5919 O O . ALA A 1 595 ? 137.267 134.734 124.282 1.00 70.07 595 ALA A O 1
ATOM 5926 N N . ILE A 1 596 ? 137.827 136.865 123.861 1.00 70.97 596 ILE A N 1
ATOM 5927 C CA . ILE A 1 596 ? 136.533 137.373 124.267 1.00 70.97 596 ILE A CA 1
ATOM 5928 C C . ILE A 1 596 ? 135.451 136.895 123.322 1.00 70.97 596 ILE A C 1
ATOM 5929 O O . ILE A 1 596 ? 134.417 136.366 123.748 1.00 70.97 596 ILE A O 1
ATOM 5945 N N . LYS A 1 597 ? 135.632 137.149 122.034 1.00 74.04 597 LYS A N 1
ATOM 5946 C CA . LYS A 1 597 ? 134.654 136.684 121.074 1.00 74.04 597 LYS A CA 1
ATOM 5947 C C . LYS A 1 597 ? 134.554 135.179 121.138 1.00 74.04 597 LYS A C 1
ATOM 5948 O O . LYS A 1 597 ? 133.456 134.610 121.115 1.00 74.04 597 LYS A O 1
ATOM 5967 N N . CYS A 1 598 ? 135.704 134.519 121.255 1.00 65.83 598 CYS A N 1
ATOM 5968 C CA . CYS A 1 598 ? 135.691 133.081 121.476 1.00 65.83 598 CYS A CA 1
ATOM 5969 C C . CYS A 1 598 ? 134.685 132.730 122.552 1.00 65.83 598 CYS A C 1
ATOM 5970 O O . CYS A 1 598 ? 133.740 131.952 122.344 1.00 65.83 598 CYS A O 1
ATOM 5978 N N . PHE A 1 599 ? 134.903 133.310 123.717 1.00 67.09 599 PHE A N 1
ATOM 5979 C CA . PHE A 1 599 ? 134.137 133.017 124.904 1.00 67.09 599 PHE A CA 1
ATOM 5980 C C . PHE A 1 599 ? 132.655 133.245 124.671 1.00 67.09 599 PHE A C 1
ATOM 5981 O O . PHE A 1 599 ? 131.842 132.324 124.822 1.00 67.09 599 PHE A O 1
ATOM 5998 N N . GLY A 1 600 ? 132.292 134.468 124.288 1.00 71.93 600 GLY A N 1
ATOM 5999 C CA . GLY A 1 600 ? 130.884 134.807 124.143 1.00 71.93 600 GLY A CA 1
ATOM 6000 C C . GLY A 1 600 ? 130.173 133.906 123.156 1.00 71.93 600 GLY A C 1
ATOM 6001 O O . GLY A 1 600 ? 129.045 133.461 123.392 1.00 71.93 600 GLY A O 1
ATOM 6005 N N . ILE A 1 601 ? 130.833 133.617 122.036 1.00 73.49 601 ILE A N 1
ATOM 6006 C CA . ILE A 1 601 ? 130.215 132.822 120.988 1.00 73.49 601 ILE A CA 1
ATOM 6007 C C . ILE A 1 601 ? 129.946 131.423 121.498 1.00 73.49 601 ILE A C 1
ATOM 6008 O O . ILE A 1 601 ? 128.802 130.928 121.508 1.00 73.49 601 ILE A O 1
ATOM 6024 N N . PHE A 1 602 ? 131.025 130.753 121.882 1.00 69.00 602 PHE A N 1
ATOM 6025 C CA . PHE A 1 602 ? 130.921 129.458 122.512 1.00 69.00 602 PHE A CA 1
ATOM 6026 C C . PHE A 1 602 ? 129.742 129.425 123.456 1.00 69.00 602 PHE A C 1
ATOM 6027 O O . PHE A 1 602 ? 128.834 128.593 123.331 1.00 69.00 602 PHE A O 1
ATOM 6044 N N . ALA A 1 603 ? 129.718 130.373 124.376 1.00 66.22 603 ALA A N 1
ATOM 6045 C CA . ALA A 1 603 ? 128.710 130.365 125.413 1.00 66.22 603 ALA A CA 1
ATOM 6046 C C . ALA A 1 603 ? 127.326 130.404 124.815 1.00 66.22 603 ALA A C 1
ATOM 6047 O O . ALA A 1 603 ? 126.564 129.437 124.928 1.00 66.22 603 ALA A O 1
ATOM 6054 N N . GLY A 1 604 ? 127.010 131.503 124.137 1.00 70.68 604 GLY A N 1
ATOM 6055 C CA . GLY A 1 604 ? 125.687 131.649 123.568 1.00 70.68 604 GLY A CA 1
ATOM 6056 C C . GLY A 1 604 ? 125.183 130.350 122.989 1.00 70.68 604 GLY A C 1
ATOM 6057 O O . GLY A 1 604 ? 124.061 129.916 123.276 1.00 70.68 604 GLY A O 1
ATOM 6061 N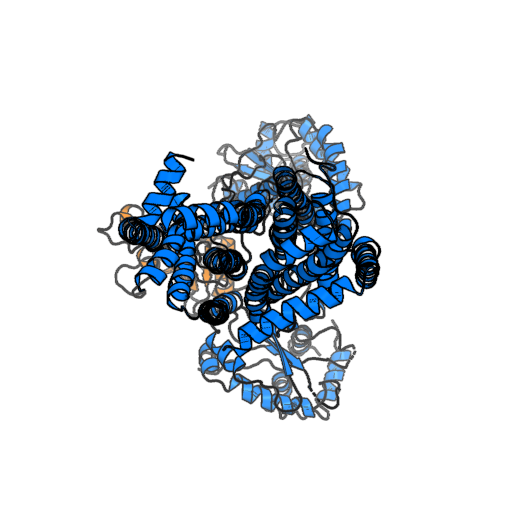 N . THR A 1 605 ? 126.032 129.680 122.215 1.00 81.47 605 THR A N 1
ATOM 6062 C CA . THR A 1 605 ? 125.623 128.387 121.690 1.00 81.47 605 THR A CA 1
ATOM 6063 C C . THR A 1 605 ? 125.266 127.437 122.814 1.00 81.47 605 THR A C 1
ATOM 6064 O O . THR A 1 605 ? 124.186 126.836 122.811 1.00 81.47 605 THR A O 1
ATOM 6075 N N . VAL A 1 606 ? 126.171 127.283 123.775 1.00 74.95 606 VAL A N 1
ATOM 6076 C CA . VAL A 1 606 ? 125.995 126.247 124.787 1.00 74.95 606 VAL A CA 1
ATOM 6077 C C . VAL A 1 606 ? 124.681 126.470 125.514 1.00 74.95 606 VAL A C 1
ATOM 6078 O O . VAL A 1 606 ? 123.890 125.541 125.766 1.00 74.95 606 VAL A O 1
ATOM 6091 N N . VAL A 1 607 ? 124.439 127.724 125.851 1.00 75.61 607 VAL A N 1
ATOM 6092 C CA . VAL A 1 607 ? 123.199 128.121 126.483 1.00 75.61 607 VAL A CA 1
ATOM 6093 C C . VAL A 1 607 ? 122.011 127.677 125.658 1.00 75.61 607 VAL A C 1
ATOM 6094 O O . VAL A 1 607 ? 121.186 126.859 126.097 1.00 75.61 607 VAL A O 1
ATOM 6107 N N . VAL A 1 608 ? 121.919 128.194 124.442 1.00 74.55 608 VAL A N 1
ATOM 6108 C CA . VAL A 1 608 ? 120.719 127.974 123.657 1.00 74.55 608 VAL A CA 1
ATOM 6109 C C . VAL A 1 608 ? 120.491 126.482 123.485 1.00 74.55 608 VAL A C 1
ATOM 6110 O O . VAL A 1 608 ? 119.345 125.995 123.431 1.00 74.55 608 VAL A O 1
ATOM 6123 N N . THR A 1 609 ? 121.585 125.724 123.460 1.00 73.14 609 THR A N 1
ATOM 6124 C CA . THR A 1 609 ? 121.457 124.281 123.439 1.00 73.14 609 THR A CA 1
ATOM 6125 C C . THR A 1 609 ? 120.659 123.820 124.629 1.00 73.14 609 THR A C 1
ATOM 6126 O O . THR A 1 609 ? 119.520 123.369 124.483 1.00 73.14 609 THR A O 1
ATOM 6137 N N . ASN A 1 610 ? 121.212 123.996 125.824 1.00 75.60 610 ASN A N 1
ATOM 6138 C CA . ASN A 1 610 ? 120.517 123.501 127.003 1.00 75.60 610 ASN A CA 1
ATOM 6139 C C . ASN A 1 610 ? 119.054 123.924 126.982 1.00 75.60 610 ASN A C 1
ATOM 6140 O O . ASN A 1 610 ? 118.162 123.169 127.404 1.00 75.60 610 ASN A O 1
ATOM 6151 N N . TYR A 1 611 ? 118.785 125.114 126.449 1.00 72.15 611 TYR A N 1
ATOM 6152 C CA . TYR A 1 611 ? 117.403 125.566 126.347 1.00 72.15 611 TYR A CA 1
ATOM 6153 C C . TYR A 1 611 ? 116.553 124.548 125.597 1.00 72.15 611 TYR A C 1
ATOM 6154 O O . TYR A 1 611 ? 115.624 123.950 126.168 1.00 72.15 611 TYR A O 1
ATOM 6172 N N . LEU A 1 612 ? 116.876 124.322 124.325 1.00 78.40 612 LEU A N 1
ATOM 6173 C CA . LEU A 1 612 ? 116.067 123.397 123.533 1.00 78.40 612 LEU A CA 1
ATOM 6174 C C . LEU A 1 612 ? 116.100 122.004 124.129 1.00 78.40 612 LEU A C 1
ATOM 6175 O O . LEU A 1 612 ? 115.092 121.276 124.122 1.00 78.40 612 LEU A O 1
ATOM 6191 N N . LEU A 1 613 ? 117.268 121.617 124.625 1.00 85.83 613 LEU A N 1
ATOM 6192 C CA . LEU A 1 613 ? 117.411 120.346 125.308 1.00 85.83 613 LEU A CA 1
ATOM 6193 C C . LEU A 1 613 ? 116.254 120.109 126.251 1.00 85.83 613 LEU A C 1
ATOM 6194 O O . LEU A 1 613 ? 115.451 119.192 126.053 1.00 85.83 613 LEU A O 1
ATOM 6210 N N . MET A 1 614 ? 116.140 120.937 127.284 1.00 89.84 614 MET A N 1
ATOM 6211 C CA . MET A 1 614 ? 115.059 120.724 128.236 1.00 89.84 614 MET A CA 1
ATOM 6212 C C . MET A 1 614 ? 113.729 120.764 127.509 1.00 89.84 614 MET A C 1
ATOM 6213 O O . MET A 1 614 ? 113.001 119.760 127.474 1.00 89.84 614 MET A O 1
ATOM 6227 N N . ILE A 1 615 ? 113.485 121.865 126.785 1.00 78.98 615 ILE A N 1
ATOM 6228 C CA . ILE A 1 615 ? 112.173 122.097 126.185 1.00 78.98 615 ILE A CA 1
ATOM 6229 C C . ILE A 1 615 ? 111.603 120.798 125.659 1.00 78.98 615 ILE A C 1
ATOM 6230 O O . ILE A 1 615 ? 110.452 120.443 125.931 1.00 78.98 615 ILE A O 1
ATOM 6246 N N . THR A 1 616 ? 112.417 120.051 124.926 1.00 86.70 616 THR A N 1
ATOM 6247 C CA . THR A 1 616 ? 111.845 118.975 124.134 1.00 86.70 616 THR A CA 1
ATOM 6248 C C . THR A 1 616 ? 112.224 117.612 124.683 1.00 86.70 616 THR A C 1
ATOM 6249 O O . THR A 1 616 ? 111.369 116.737 124.839 1.00 86.70 616 THR A O 1
ATOM 6260 N N . TRP A 1 617 ? 113.497 117.406 124.957 1.00 94.72 617 TRP A N 1
ATOM 6261 C CA . TRP A 1 617 ? 113.962 116.168 125.536 1.00 94.72 617 TRP A CA 1
ATOM 6262 C C . TRP A 1 617 ? 113.185 115.779 126.773 1.00 94.72 617 TRP A C 1
ATOM 6263 O O . TRP A 1 617 ? 112.983 114.588 127.024 1.00 94.72 617 TRP A O 1
ATOM 6284 N N . LEU A 1 618 ? 112.755 116.754 127.536 1.00 88.83 618 LEU A N 1
ATOM 6285 C CA . LEU A 1 618 ? 112.462 116.584 128.943 1.00 88.83 618 LEU A CA 1
ATOM 6286 C C . LEU A 1 618 ? 111.026 116.166 129.256 1.00 88.83 618 LEU A C 1
ATOM 6287 O O . LEU A 1 618 ? 110.781 115.297 130.113 1.00 88.83 618 LEU A O 1
ATOM 6303 N N . PRO A 1 619 ? 110.046 116.781 128.601 1.00 85.73 619 PRO A N 1
ATOM 6304 C CA . PRO A 1 619 ? 108.662 116.404 128.868 1.00 85.73 619 PRO A CA 1
ATOM 6305 C C . PRO A 1 619 ? 108.461 114.929 128.714 1.00 85.73 619 PRO A C 1
ATOM 6306 O O . PRO A 1 619 ? 107.605 114.332 129.378 1.00 85.73 619 PRO A O 1
ATOM 6317 N N . ALA A 1 620 ? 109.237 114.330 127.825 1.00 86.29 620 ALA A N 1
ATOM 6318 C CA . ALA A 1 620 ? 109.303 112.884 127.760 1.00 86.29 620 ALA A CA 1
ATOM 6319 C C . ALA A 1 620 ? 109.786 112.308 129.078 1.00 86.29 620 ALA A C 1
ATOM 6320 O O . ALA A 1 620 ? 109.239 111.311 129.569 1.00 86.29 620 ALA A O 1
ATOM 6327 N N . SER A 1 621 ? 110.836 112.907 129.651 1.00 91.31 621 SER A N 1
ATOM 6328 C CA . SER A 1 621 ? 111.265 112.505 130.983 1.00 91.31 621 SER A CA 1
ATOM 6329 C C . SER A 1 621 ? 110.064 112.348 131.887 1.00 91.31 621 SER A C 1
ATOM 6330 O O . SER A 1 621 ? 109.863 111.294 132.508 1.00 91.31 621 SER A O 1
ATOM 6338 N N . VAL A 1 622 ? 109.231 113.381 131.906 1.00 92.22 622 VAL A N 1
ATOM 6339 C CA . VAL A 1 622 ? 108.058 113.393 132.774 1.00 92.22 622 VAL A CA 1
ATOM 6340 C C . VAL A 1 622 ? 107.126 112.246 132.425 1.00 92.22 622 VAL A C 1
ATOM 6341 O O . VAL A 1 622 ? 106.821 111.373 133.255 1.00 92.22 622 VAL A O 1
ATOM 6354 N N . SER A 1 623 ? 106.626 112.274 131.192 1.00 86.86 623 SER A N 1
ATOM 6355 C CA . SER A 1 623 ? 105.629 111.314 130.759 1.00 86.86 623 SER A CA 1
ATOM 6356 C C . SER A 1 623 ? 106.039 109.913 131.143 1.00 86.86 623 SER A C 1
ATOM 6357 O O . SER A 1 623 ? 105.224 109.125 131.624 1.00 86.86 623 SER A O 1
ATOM 6365 N N . ILE A 1 624 ? 107.315 109.599 130.985 1.00 88.44 624 ILE A N 1
ATOM 6366 C CA . ILE A 1 624 ? 107.716 108.210 131.080 1.00 88.44 624 ILE A CA 1
ATOM 6367 C C . ILE A 1 624 ? 107.962 107.835 132.520 1.00 88.44 624 ILE A C 1
ATOM 6368 O O . ILE A 1 624 ? 107.565 106.752 132.973 1.00 88.44 624 ILE A O 1
ATOM 6384 N N . MET A 1 625 ? 108.621 108.719 133.266 1.00 85.66 625 MET A N 1
ATOM 6385 C CA . MET A 1 625 ? 108.681 108.534 134.702 1.00 85.66 625 MET A CA 1
ATOM 6386 C C . MET A 1 625 ? 107.308 108.160 135.218 1.00 85.66 625 MET A C 1
ATOM 6387 O O . MET A 1 625 ? 107.165 107.317 136.110 1.00 85.66 625 MET A O 1
ATOM 6401 N N . GLU A 1 626 ? 106.277 108.758 134.629 1.00 88.03 626 GLU A N 1
ATOM 6402 C CA . GLU A 1 626 ? 104.925 108.363 134.991 1.00 88.03 626 GLU A CA 1
ATOM 6403 C C . GLU A 1 626 ? 104.601 106.973 134.479 1.00 88.03 626 GLU A C 1
ATOM 6404 O O . GLU A 1 626 ? 104.331 106.064 135.270 1.00 88.03 626 GLU A O 1
ATOM 6416 N N . ARG A 1 627 ? 104.656 106.786 133.164 1.00 89.91 627 ARG A N 1
ATOM 6417 C CA . ARG A 1 627 ? 104.120 105.573 132.560 1.00 89.91 627 ARG A CA 1
ATOM 6418 C C . ARG A 1 627 ? 104.779 104.340 133.135 1.00 89.91 627 ARG A C 1
ATOM 6419 O O . ARG A 1 627 ? 104.313 103.219 132.907 1.00 89.91 627 ARG A O 1
ATOM 6440 N N . LEU A 1 628 ? 105.858 104.527 133.883 1.00 81.92 628 LEU A N 1
ATOM 6441 C CA . LEU A 1 628 ? 106.235 103.523 134.861 1.00 81.92 628 LEU A CA 1
ATOM 6442 C C . LEU A 1 628 ? 105.027 103.078 135.657 1.00 81.92 628 LEU A C 1
ATOM 6443 O O . LEU A 1 628 ? 104.945 101.932 136.110 1.00 81.92 628 LEU A O 1
ATOM 6459 N N . PHE A 1 629 ? 104.087 103.985 135.841 1.00 84.65 629 PHE A N 1
ATOM 6460 C CA . PHE A 1 629 ? 103.150 103.928 136.927 1.00 84.65 629 PHE A CA 1
ATOM 6461 C C . PHE A 1 629 ? 101.722 103.888 136.415 1.00 84.65 629 PHE A C 1
ATOM 6462 O O . PHE A 1 629 ? 101.423 104.455 135.367 1.00 84.65 629 PHE A O 1
ATOM 6479 N N . LYS A 1 648 ? 112.176 112.104 155.675 1.00 90.02 648 LYS A N 1
ATOM 6480 C CA . LYS A 1 648 ? 111.453 112.212 154.415 1.00 90.02 648 LYS A CA 1
ATOM 6481 C C . LYS A 1 648 ? 110.238 113.109 154.588 1.00 90.02 648 LYS A C 1
ATOM 6482 O O . LYS A 1 648 ? 110.231 114.261 154.161 1.00 90.02 648 LYS A O 1
ATOM 6500 N N . LYS A 1 649 ? 109.200 112.557 155.213 1.00 92.03 649 LYS A N 1
ATOM 6501 C CA . LYS A 1 649 ? 108.100 113.380 155.692 1.00 92.03 649 LYS A CA 1
ATOM 6502 C C . LYS A 1 649 ? 108.647 114.634 156.350 1.00 92.03 649 LYS A C 1
ATOM 6503 O O . LYS A 1 649 ? 108.109 115.741 156.184 1.00 92.03 649 LYS A O 1
ATOM 6522 N N . SER A 1 650 ? 109.742 114.456 157.087 1.00 105.85 650 SER A N 1
ATOM 6523 C CA . SER A 1 650 ? 110.491 115.567 157.648 1.00 105.85 650 SER A CA 1
ATOM 6524 C C . SER A 1 650 ? 110.587 116.712 156.666 1.00 105.85 650 SER A C 1
ATOM 6525 O O . SER A 1 650 ? 110.537 117.879 157.052 1.00 105.85 650 SER A O 1
ATOM 6533 N N . ILE A 1 651 ? 110.719 116.397 155.387 1.00 108.89 651 ILE A N 1
ATOM 6534 C CA . ILE A 1 651 ? 111.133 117.406 154.426 1.00 108.89 651 ILE A CA 1
ATOM 6535 C C . ILE A 1 651 ? 109.957 118.287 154.039 1.00 108.89 651 ILE A C 1
ATOM 6536 O O . ILE A 1 651 ? 110.083 119.511 153.939 1.00 108.89 651 ILE A O 1
ATOM 6552 N N . ASN A 1 652 ? 108.800 117.677 153.791 1.00 110.34 652 ASN A N 1
ATOM 6553 C CA . ASN A 1 652 ? 107.614 118.484 153.549 1.00 110.34 652 ASN A CA 1
ATOM 6554 C C . ASN A 1 652 ? 107.265 119.276 154.788 1.00 110.34 652 ASN A C 1
ATOM 6555 O O . ASN A 1 652 ? 106.914 120.458 154.705 1.00 110.34 652 ASN A O 1
ATOM 6566 N N . ARG A 1 653 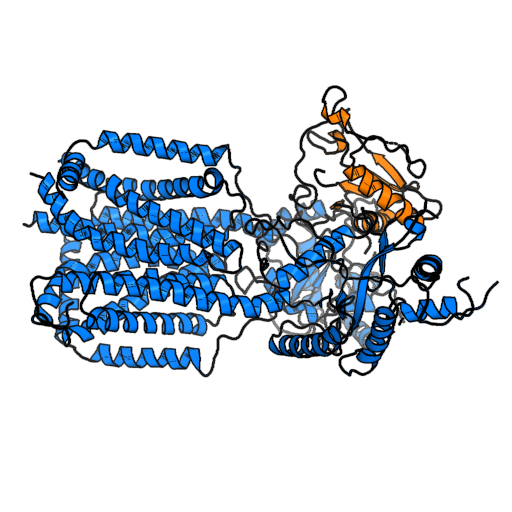? 107.366 118.637 155.950 1.00 116.43 653 ARG A N 1
ATOM 6567 C CA . ARG A 1 653 ? 107.252 119.372 157.200 1.00 116.43 653 ARG A CA 1
ATOM 6568 C C . ARG A 1 653 ? 108.154 120.600 157.184 1.00 116.43 653 ARG A C 1
ATOM 6569 O O . ARG A 1 653 ? 107.724 121.719 157.501 1.00 116.43 653 ARG A O 1
ATOM 6590 N N . PHE A 1 654 ? 109.396 120.408 156.756 1.00 108.85 654 PHE A N 1
ATOM 6591 C CA . PHE A 1 654 ? 110.409 121.445 156.834 1.00 108.85 654 PHE A CA 1
ATOM 6592 C C . PHE A 1 654 ? 110.082 122.588 155.898 1.00 108.85 654 PHE A C 1
ATOM 6593 O O . PHE A 1 654 ? 110.169 123.758 156.270 1.00 108.85 654 PHE A O 1
ATOM 6610 N N . CYS A 1 655 ? 109.711 122.256 154.670 1.00 112.40 655 CYS A N 1
ATOM 6611 C CA . CYS A 1 655 ? 109.477 123.274 153.658 1.00 112.40 655 CYS A CA 1
ATOM 6612 C C . CYS A 1 655 ? 108.191 124.030 153.936 1.00 112.40 655 CYS A C 1
ATOM 6613 O O . CYS A 1 655 ? 108.095 125.243 153.692 1.00 112.40 655 CYS A O 1
ATOM 6621 N N . GLN A 1 656 ? 107.186 123.319 154.434 1.00 115.68 656 GLN A N 1
ATOM 6622 C CA . GLN A 1 656 ? 106.033 123.974 155.017 1.00 115.68 656 GLN A CA 1
ATOM 6623 C C . GLN A 1 656 ? 106.469 125.027 156.023 1.00 115.68 656 GLN A C 1
ATOM 6624 O O . GLN A 1 656 ? 106.173 126.220 155.860 1.00 115.68 656 GLN A O 1
ATOM 6638 N N . MET A 1 657 ? 107.194 124.599 157.059 1.00 116.77 657 MET A N 1
ATOM 6639 C CA . MET A 1 657 ? 107.661 125.528 158.080 1.00 116.77 657 MET A CA 1
ATOM 6640 C C . MET A 1 657 ? 108.443 126.671 157.457 1.00 116.77 657 MET A C 1
ATOM 6641 O O . MET A 1 657 ? 108.404 127.806 157.941 1.00 116.77 657 MET A O 1
ATOM 6655 N N . PHE A 1 658 ? 109.180 126.370 156.397 1.00 110.09 658 PHE A N 1
ATOM 6656 C CA . PHE A 1 658 ? 110.027 127.355 155.746 1.00 110.09 658 PHE A CA 1
ATOM 6657 C C . PHE A 1 658 ? 109.194 128.487 155.186 1.00 110.09 658 PHE A C 1
ATOM 6658 O O . PHE A 1 658 ? 109.324 129.652 155.594 1.00 110.09 658 PHE A O 1
ATOM 6675 N N . GLU A 1 659 ? 108.338 128.154 154.230 1.00 102.13 659 GLU A N 1
ATOM 6676 C CA . GLU A 1 659 ? 107.453 129.160 153.677 1.00 102.13 659 GLU A CA 1
ATOM 6677 C C . GLU A 1 659 ? 106.728 129.901 154.788 1.00 102.13 659 GLU A C 1
ATOM 6678 O O . GLU A 1 659 ? 106.560 131.123 154.725 1.00 102.13 659 GLU A O 1
ATOM 6690 N N . GLU A 1 660 ? 106.341 129.182 155.842 1.00 112.19 660 GLU A N 1
ATOM 6691 C CA . GLU A 1 660 ? 105.543 129.796 156.897 1.00 112.19 660 GLU A CA 1
ATOM 6692 C C . GLU A 1 660 ? 106.328 130.881 157.622 1.00 112.19 660 GLU A C 1
ATOM 6693 O O . GLU A 1 660 ? 105.917 132.051 157.653 1.00 112.19 660 GLU A O 1
ATOM 6705 N N . CYS A 1 661 ? 107.451 130.500 158.230 1.00 107.85 661 CYS A N 1
ATOM 6706 C CA . CYS A 1 661 ? 108.222 131.448 159.019 1.00 107.85 661 CYS A CA 1
ATOM 6707 C C . CYS A 1 661 ? 108.660 132.611 158.158 1.00 107.85 661 CYS A C 1
ATOM 6708 O O . CYS A 1 661 ? 108.731 133.753 158.627 1.00 107.85 661 CYS A O 1
ATOM 6716 N N . ILE A 1 662 ? 108.939 132.346 156.888 1.00 98.70 662 ILE A N 1
ATOM 6717 C CA . ILE A 1 662 ? 109.349 133.432 156.022 1.00 98.70 662 ILE A CA 1
ATOM 6718 C C . ILE A 1 662 ? 108.206 134.400 155.833 1.00 98.70 662 ILE A C 1
ATOM 6719 O O . ILE A 1 662 ? 108.335 135.605 156.084 1.00 98.70 662 ILE A O 1
ATOM 6735 N N . THR A 1 663 ? 107.092 133.885 155.327 1.00 96.58 663 THR A N 1
ATOM 6736 C CA . THR A 1 663 ? 105.892 134.678 155.140 1.00 96.58 663 THR A CA 1
ATOM 6737 C C . THR A 1 663 ? 105.642 135.570 156.340 1.00 96.58 663 THR A C 1
ATOM 6738 O O . THR A 1 663 ? 105.317 136.750 156.195 1.00 96.58 663 THR A O 1
ATOM 6749 N N . LYS A 1 664 ? 105.794 135.022 157.542 1.00 100.20 664 LYS A N 1
ATOM 6750 C CA . LYS A 1 664 ? 105.571 135.839 158.730 1.00 100.20 664 LYS A CA 1
ATOM 6751 C C . LYS A 1 664 ? 106.630 136.918 158.857 1.00 100.20 664 LYS A C 1
ATOM 6752 O O . LYS A 1 664 ? 106.313 138.115 158.883 1.00 100.20 664 LYS A O 1
ATOM 6771 N N . SER A 1 665 ? 107.897 136.512 158.922 1.00 96.92 665 SER A N 1
ATOM 6772 C CA . SER A 1 665 ? 108.987 137.469 159.031 1.00 96.92 665 SER A CA 1
ATOM 6773 C C . SER A 1 665 ? 108.783 138.623 158.063 1.00 96.92 665 SER A C 1
ATOM 6774 O O . SER A 1 665 ? 109.292 139.729 158.265 1.00 96.92 665 SER A O 1
ATOM 6782 N N . ILE A 1 666 ? 108.047 138.366 156.993 1.00 91.84 666 ILE A N 1
ATOM 6783 C CA . ILE A 1 666 ? 107.632 139.431 156.097 1.00 91.84 666 ILE A CA 1
ATOM 6784 C C . ILE A 1 666 ? 106.488 140.212 156.698 1.00 91.84 666 ILE A C 1
ATOM 6785 O O . ILE A 1 666 ? 106.600 141.406 156.997 1.00 91.84 666 ILE A O 1
ATOM 6801 N N . MET A 1 667 ? 105.371 139.526 156.885 1.00 98.99 667 MET A N 1
ATOM 6802 C CA . MET A 1 667 ? 104.098 140.164 157.166 1.00 98.99 667 MET A CA 1
ATOM 6803 C C . MET A 1 667 ? 104.172 141.041 158.405 1.00 98.99 667 MET A C 1
ATOM 6804 O O . MET A 1 667 ? 103.373 141.971 158.565 1.00 98.99 667 MET A O 1
ATOM 6818 N N . ASN A 1 668 ? 105.127 140.764 159.289 1.00 109.70 668 ASN A N 1
ATOM 6819 C CA . ASN A 1 668 ? 105.190 141.472 160.563 1.00 109.70 668 ASN A CA 1
ATOM 6820 C C . ASN A 1 668 ? 106.115 142.684 160.495 1.00 109.70 668 ASN A C 1
ATOM 6821 O O . ASN A 1 668 ? 105.865 143.707 161.141 1.00 109.70 668 ASN A O 1
ATOM 6832 N N . TYR A 1 669 ? 107.193 142.581 159.726 1.00 109.07 669 TYR A N 1
ATOM 6833 C CA . TYR A 1 669 ? 108.248 143.591 159.696 1.00 109.07 669 TYR A CA 1
ATOM 6834 C C . TYR A 1 669 ? 108.293 144.168 158.287 1.00 109.07 669 TYR A C 1
ATOM 6835 O O . TYR A 1 669 ? 108.543 143.461 157.313 1.00 109.07 669 TYR A O 1
ATOM 6853 N N . ALA A 1 670 ? 108.037 145.468 158.186 1.00 107.96 670 ALA A N 1
ATOM 6854 C CA . ALA A 1 670 ? 107.680 146.099 156.926 1.00 107.96 670 ALA A CA 1
ATOM 6855 C C . ALA A 1 670 ? 108.814 146.869 156.269 1.00 107.96 670 ALA A C 1
ATOM 6856 O O . ALA A 1 670 ? 109.186 146.566 155.134 1.00 107.96 670 ALA A O 1
ATOM 6863 N N . TYR A 1 671 ? 109.371 147.870 156.951 1.00 110.02 671 TYR A N 1
ATOM 6864 C CA . TYR A 1 671 ? 110.343 148.751 156.310 1.00 110.02 671 TYR A CA 1
ATOM 6865 C C . TYR A 1 671 ? 111.744 148.509 156.830 1.00 110.02 671 TYR A C 1
ATOM 6866 O O . TYR A 1 671 ? 112.705 149.137 156.366 1.00 110.02 671 TYR A O 1
ATOM 6884 N N . LEU A 1 672 ? 111.868 147.612 157.801 1.00 116.88 672 LEU A N 1
ATOM 6885 C CA . LEU A 1 672 ? 113.164 147.280 158.371 1.00 116.88 672 LEU A CA 1
ATOM 6886 C C . LEU A 1 672 ? 114.160 146.982 157.265 1.00 116.88 672 LEU A C 1
ATOM 6887 O O . LEU A 1 672 ? 115.099 147.755 156.997 1.00 116.88 672 LEU A O 1
ATOM 6903 N N . TRP A 1 673 ? 113.902 145.887 156.562 1.00 105.97 673 TRP A N 1
ATOM 6904 C CA . TRP A 1 673 ? 114.769 145.434 155.500 1.00 105.97 673 TRP A CA 1
ATOM 6905 C C . TRP A 1 673 ? 114.905 146.506 154.440 1.00 105.97 673 TRP A C 1
ATOM 6906 O O . TRP A 1 673 ? 115.982 146.698 153.868 1.00 105.97 673 TRP A O 1
ATOM 6927 N N . LEU A 1 674 ? 113.810 147.209 154.169 1.00 110.78 674 LEU A N 1
ATOM 6928 C CA . LEU A 1 674 ? 113.808 148.218 153.121 1.00 110.78 674 LEU A CA 1
ATOM 6929 C C . LEU A 1 674 ? 114.892 149.255 153.359 1.00 110.78 674 LEU A C 1
ATOM 6930 O O . LEU A 1 674 ? 115.772 149.472 152.512 1.00 110.78 674 LEU A O 1
ATOM 6946 N N . LEU A 1 675 ? 114.812 149.939 154.494 1.00 105.75 675 LEU A N 1
ATOM 6947 C CA . LEU A 1 675 ? 115.745 151.021 154.752 1.00 105.75 675 LEU A CA 1
ATOM 6948 C C . LEU A 1 675 ? 117.155 150.476 154.868 1.00 105.75 675 LEU A C 1
ATOM 6949 O O . LEU A 1 675 ? 118.117 151.090 154.387 1.00 105.75 675 LEU A O 1
ATOM 6965 N N . ILE A 1 676 ? 117.295 149.306 155.492 1.00 109.35 676 ILE A N 1
ATOM 6966 C CA . ILE A 1 676 ? 118.615 148.697 155.604 1.00 109.35 676 ILE A CA 1
ATOM 6967 C C . ILE A 1 676 ? 119.244 148.566 154.223 1.00 109.35 676 ILE A C 1
ATOM 6968 O O . ILE A 1 676 ? 120.399 148.964 153.983 1.00 109.35 676 ILE A O 1
ATOM 6984 N N . PHE A 1 677 ? 118.476 148.009 153.291 1.00 104.98 677 PHE A N 1
ATOM 6985 C CA . PHE A 1 677 ? 118.993 147.768 151.958 1.00 104.98 677 PHE A CA 1
ATOM 6986 C C . PHE A 1 677 ? 119.330 149.066 151.246 1.00 104.98 677 PHE A C 1
ATOM 6987 O O . PHE A 1 677 ? 120.400 149.169 150.639 1.00 104.98 677 PHE A O 1
ATOM 7004 N N . GLY A 1 678 ? 118.425 150.046 151.267 1.00 112.19 678 GLY A N 1
ATOM 7005 C CA . GLY A 1 678 ? 118.716 151.298 150.586 1.00 112.19 678 GLY A CA 1
ATOM 7006 C C . GLY A 1 678 ? 120.000 151.914 151.103 1.00 112.19 678 GLY A C 1
ATOM 7007 O O . GLY A 1 678 ? 120.834 152.422 150.328 1.00 112.19 678 GLY A O 1
ATOM 7011 N N . ALA A 1 679 ? 120.183 151.856 152.424 1.00 112.92 679 ALA A N 1
ATOM 7012 C CA . ALA A 1 679 ? 121.422 152.314 153.029 1.00 112.92 679 ALA A CA 1
ATOM 7013 C C . ALA A 1 679 ? 122.614 151.658 152.358 1.00 112.92 679 ALA A C 1
ATOM 7014 O O . ALA A 1 679 ? 123.449 152.333 151.745 1.00 112.92 679 ALA A O 1
ATOM 7021 N N . LEU A 1 680 ? 122.693 150.332 152.443 1.00 105.55 680 LEU A N 1
ATOM 7022 C CA . LEU A 1 680 ? 123.890 149.663 151.945 1.00 105.55 680 LEU A CA 1
ATOM 7023 C C . LEU A 1 680 ? 124.052 149.862 150.447 1.00 105.55 680 LEU A C 1
ATOM 7024 O O . LEU A 1 680 ? 125.169 149.804 149.915 1.00 105.55 680 LEU A O 1
ATOM 7040 N N . GLY A 1 681 ? 122.951 150.121 149.752 1.00 101.21 681 GLY A N 1
ATOM 7041 C CA . GLY A 1 681 ? 123.038 150.344 148.324 1.00 101.21 681 GLY A CA 1
ATOM 7042 C C . GLY A 1 681 ? 123.810 151.603 147.998 1.00 101.21 681 GLY A C 1
ATOM 7043 O O . GLY A 1 681 ? 124.876 151.556 147.367 1.00 101.21 681 GLY A O 1
ATOM 7047 N N . ALA A 1 682 ? 123.299 152.748 148.442 1.00 103.53 682 ALA A N 1
ATOM 7048 C CA . ALA A 1 682 ? 124.063 153.971 148.219 1.00 103.53 682 ALA A CA 1
ATOM 7049 C C . ALA A 1 682 ? 125.447 153.859 148.850 1.00 103.53 682 ALA A C 1
ATOM 7050 O O . ALA A 1 682 ? 126.407 154.511 148.404 1.00 103.53 682 ALA A O 1
ATOM 7057 N N . SER A 1 683 ? 125.576 153.005 149.870 1.00 105.53 683 SER A N 1
ATOM 7058 C CA . SER A 1 683 ? 126.879 152.786 150.473 1.00 105.53 683 SER A CA 1
ATOM 7059 C C . SER A 1 683 ? 127.863 152.287 149.435 1.00 105.53 683 SER A C 1
ATOM 7060 O O . SER A 1 683 ? 128.842 152.969 149.122 1.00 105.53 683 SER A O 1
ATOM 7068 N N . SER A 1 684 ? 127.602 151.111 148.866 1.00 93.44 684 SER A N 1
ATOM 7069 C CA . SER A 1 684 ? 128.530 150.591 147.869 1.00 93.44 684 SER A CA 1
ATOM 7070 C C . SER A 1 684 ? 128.654 151.550 146.698 1.00 93.44 684 SER A C 1
ATOM 7071 O O . SER A 1 684 ? 129.682 151.565 146.011 1.00 93.44 684 SER A O 1
ATOM 7079 N N . ALA A 1 685 ? 127.635 152.378 146.473 1.00 95.14 685 ALA A N 1
ATOM 7080 C CA . ALA A 1 685 ? 127.755 153.388 145.431 1.00 95.14 685 ALA A CA 1
ATOM 7081 C C . ALA A 1 685 ? 128.965 154.277 145.684 1.00 95.14 685 ALA A C 1
ATOM 7082 O O . ALA A 1 685 ? 129.928 154.301 144.893 1.00 95.14 685 ALA A O 1
ATOM 7089 N N . VAL A 1 686 ? 128.939 155.001 146.800 1.00 102.27 686 VAL A N 1
ATOM 7090 C CA . VAL A 1 686 ? 130.084 155.839 147.142 1.00 102.27 686 VAL A CA 1
ATOM 7091 C C . VAL A 1 686 ? 131.339 154.991 147.243 1.00 102.27 686 VAL A C 1
ATOM 7092 O O . VAL A 1 686 ? 132.441 155.446 146.914 1.00 102.27 686 VAL A O 1
ATOM 7105 N N . ILE A 1 687 ? 131.194 153.741 147.683 1.00 95.30 687 ILE A N 1
ATOM 7106 C CA . ILE A 1 687 ? 132.356 152.875 147.780 1.00 95.30 687 ILE A CA 1
ATOM 7107 C C . ILE A 1 687 ? 133.084 152.848 146.463 1.00 95.30 687 ILE A C 1
ATOM 7108 O O . ILE A 1 687 ? 134.274 153.159 146.379 1.00 95.30 687 ILE A O 1
ATOM 7124 N N . VAL A 1 688 ? 132.371 152.491 145.406 1.00 97.56 688 VAL A N 1
ATOM 7125 C CA . VAL A 1 688 ? 133.058 152.224 144.163 1.00 97.56 688 VAL A CA 1
ATOM 7126 C C . VAL A 1 688 ? 133.504 153.497 143.489 1.00 97.56 688 VAL A C 1
ATOM 7127 O O . VAL A 1 688 ? 134.627 153.555 142.977 1.00 97.56 688 VAL A O 1
ATOM 7140 N N . PHE A 1 689 ? 132.666 154.526 143.464 1.00 103.59 689 PHE A N 1
ATOM 7141 C CA . PHE A 1 689 ? 132.855 155.539 142.439 1.00 103.59 689 PHE A CA 1
ATOM 7142 C C . PHE A 1 689 ? 133.797 156.660 142.861 1.00 103.59 689 PHE A C 1
ATOM 7143 O O . PHE A 1 689 ? 134.700 157.020 142.101 1.00 103.59 689 PHE A O 1
ATOM 7160 N N . TRP A 1 690 ? 133.618 157.220 144.051 1.00 110.92 690 TRP A N 1
ATOM 7161 C CA . TRP A 1 690 ? 134.362 158.434 144.342 1.00 110.92 690 TRP A CA 1
ATOM 7162 C C . TRP A 1 690 ? 135.799 158.165 144.748 1.00 110.92 690 TRP A C 1
ATOM 7163 O O . TRP A 1 690 ? 136.729 158.474 143.998 1.00 110.92 690 TRP A O 1
ATOM 7184 N N . TYR A 1 691 ? 135.992 157.588 145.918 1.00 117.12 691 TYR A N 1
ATOM 7185 C CA . TYR A 1 691 ? 137.341 157.598 146.453 1.00 117.12 691 TYR A CA 1
ATOM 7186 C C . TYR A 1 691 ? 138.206 156.497 145.858 1.00 117.12 691 TYR A C 1
ATOM 7187 O O . TYR A 1 691 ? 139.190 156.786 145.166 1.00 117.12 691 TYR A O 1
ATOM 7205 N N . PRO A 1 692 ? 137.871 155.236 146.085 1.00 99.30 692 PRO A N 1
ATOM 7206 C CA . PRO A 1 692 ? 138.775 154.130 145.746 1.00 99.30 692 PRO A CA 1
ATOM 7207 C C . PRO A 1 692 ? 138.511 153.580 144.350 1.00 99.30 692 PRO A C 1
ATOM 7208 O O . PRO A 1 692 ? 138.159 152.411 144.159 1.00 99.30 692 PRO A O 1
ATOM 7219 N N . GLY A 1 693 ? 138.678 154.436 143.355 1.00 93.60 693 GLY A N 1
ATOM 7220 C CA . GLY A 1 693 ? 138.422 154.047 141.991 1.00 93.60 693 GLY A CA 1
ATOM 7221 C C . GLY A 1 693 ? 139.138 152.765 141.636 1.00 93.60 693 GLY A C 1
ATOM 7222 O O . GLY A 1 693 ? 140.136 152.370 142.241 1.00 93.60 693 GLY A O 1
ATOM 7226 N N . LEU A 1 694 ? 138.604 152.093 140.621 1.00 81.28 694 LEU A N 1
ATOM 7227 C CA . LEU A 1 694 ? 139.210 150.863 140.126 1.00 81.28 694 LEU A CA 1
ATOM 7228 C C . LEU A 1 694 ? 140.459 151.259 139.349 1.00 81.28 694 LEU A C 1
ATOM 7229 O O . LEU A 1 694 ? 140.446 151.478 138.136 1.00 81.28 694 LEU A O 1
ATOM 7245 N N . GLN A 1 695 ? 141.557 151.383 140.082 1.00 88.86 695 GLN A N 1
ATOM 7246 C CA . GLN A 1 695 ? 142.816 151.744 139.463 1.00 88.86 695 GLN A CA 1
ATOM 7247 C C . GLN A 1 695 ? 143.502 150.503 138.918 1.00 88.86 695 GLN A C 1
ATOM 7248 O O . GLN A 1 695 ? 143.378 149.403 139.459 1.00 88.86 695 GLN A O 1
ATOM 7262 N N . LEU A 1 696 ? 144.229 150.696 137.831 1.00 86.18 696 LEU A N 1
ATOM 7263 C CA . LEU A 1 696 ? 144.653 149.586 137.018 1.00 86.18 696 LEU A CA 1
ATOM 7264 C C . LEU A 1 696 ? 146.034 149.105 137.440 1.00 86.18 696 LEU A C 1
ATOM 7265 O O . LEU A 1 696 ? 146.705 149.737 138.257 1.00 86.18 696 LEU A O 1
ATOM 7281 N N . PRO A 1 697 ? 146.480 147.975 136.891 1.00 90.79 697 PRO A N 1
ATOM 7282 C CA . PRO A 1 697 ? 147.800 147.425 137.221 1.00 90.79 697 PRO A CA 1
ATOM 7283 C C . PRO A 1 697 ? 148.862 147.924 136.253 1.00 90.79 697 PRO A C 1
ATOM 7284 O O . PRO A 1 697 ? 148.557 148.315 135.125 1.00 90.79 697 PRO A O 1
ATOM 7295 N N . GLU A 1 698 ? 150.114 147.921 136.707 1.00 98.02 698 GLU A N 1
ATOM 7296 C CA . GLU A 1 698 ? 151.238 148.364 135.901 1.00 98.02 698 GLU A CA 1
ATOM 7297 C C . GLU A 1 698 ? 152.464 147.485 136.065 1.00 98.02 698 GLU A C 1
ATOM 7298 O O . GLU A 1 698 ? 153.577 147.956 135.829 1.00 98.02 698 GLU A O 1
ATOM 7310 N N . LYS A 1 699 ? 152.305 146.250 136.506 1.00 90.25 699 LYS A N 1
ATOM 7311 C CA . LYS A 1 699 ? 153.423 145.365 136.797 1.00 90.25 699 LYS A CA 1
ATOM 7312 C C . LYS A 1 699 ? 153.199 144.064 136.080 1.00 90.25 699 LYS A C 1
ATOM 7313 O O . LYS A 1 699 ? 153.518 142.977 136.564 1.00 90.25 699 LYS A O 1
ATOM 7332 N N . SER A 1 700 ? 152.654 144.187 134.878 1.00 91.07 700 SER A N 1
ATOM 7333 C CA . SER A 1 700 ? 151.636 143.255 134.448 1.00 91.07 700 SER A CA 1
ATOM 7334 C C . SER A 1 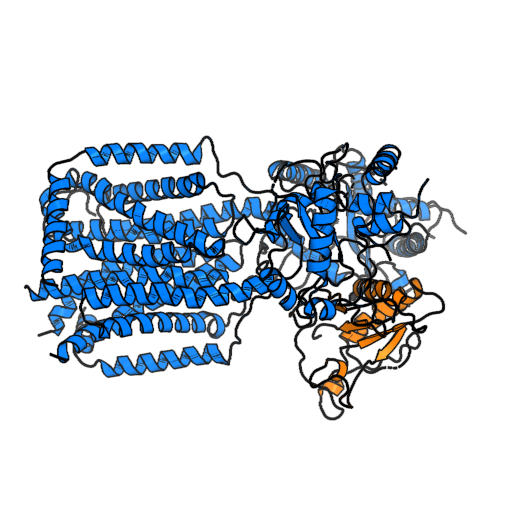700 ? 151.971 141.825 134.807 1.00 91.07 700 SER A C 1
ATOM 7335 O O . SER A 1 700 ? 151.396 141.266 135.744 1.00 91.07 700 SER A O 1
ATOM 7343 N N . HIS A 1 701 ? 152.902 141.224 134.083 1.00 98.12 701 HIS A N 1
ATOM 7344 C CA . HIS A 1 701 ? 153.288 139.846 134.346 1.00 98.12 701 HIS A CA 1
ATOM 7345 C C . HIS A 1 701 ? 152.101 138.884 134.237 1.00 98.12 701 HIS A C 1
ATOM 7346 O O . HIS A 1 701 ? 152.289 137.663 134.219 1.00 98.12 701 HIS A O 1
ATOM 7360 N N . PHE A 1 702 ? 150.889 139.423 134.105 1.00 93.64 702 PHE A N 1
ATOM 7361 C CA . PHE A 1 702 ? 149.639 138.664 134.057 1.00 93.64 702 PHE A CA 1
ATOM 7362 C C . PHE A 1 702 ? 149.683 137.445 134.977 1.00 93.64 702 PHE A C 1
ATOM 7363 O O . PHE A 1 702 ? 149.578 136.297 134.545 1.00 93.64 702 PHE A O 1
ATOM 7380 N N . GLN A 1 703 ? 149.835 137.727 136.275 1.00 106.13 703 GLN A N 1
ATOM 7381 C CA . GLN A 1 703 ? 150.014 136.664 137.258 1.00 106.13 703 GLN A CA 1
ATOM 7382 C C . GLN A 1 703 ? 149.003 135.562 137.023 1.00 106.13 703 GLN A C 1
ATOM 7383 O O . GLN A 1 703 ? 147.930 135.784 136.455 1.00 106.13 703 GLN A O 1
ATOM 7397 N N . LEU A 1 704 ? 149.372 134.365 137.443 1.00 97.39 704 LEU A N 1
ATOM 7398 C CA . LEU A 1 704 ? 148.606 133.168 137.198 1.00 97.39 704 LEU A CA 1
ATOM 7399 C C . LEU A 1 704 ? 147.984 132.581 138.447 1.00 97.39 704 LEU A C 1
ATOM 7400 O O . LEU A 1 704 ? 146.763 132.418 138.527 1.00 97.39 704 LEU A O 1
ATOM 7416 N N . PHE A 1 705 ? 148.808 132.255 139.424 1.00 105.81 705 PHE A N 1
ATOM 7417 C CA . PHE A 1 705 ? 148.353 131.356 140.457 1.00 105.81 705 PHE A CA 1
ATOM 7418 C C . PHE A 1 705 ? 147.822 132.155 141.634 1.00 105.81 705 PHE A C 1
ATOM 7419 O O . PHE A 1 705 ? 147.541 133.353 141.544 1.00 105.81 705 PHE A O 1
ATOM 7436 N N . VAL A 1 706 ? 147.678 131.456 142.757 1.00 114.55 706 VAL A N 1
ATOM 7437 C CA . VAL A 1 706 ? 147.653 132.142 144.031 1.00 114.55 706 VAL A CA 1
ATOM 7438 C C . VAL A 1 706 ? 148.746 133.194 144.023 1.00 114.55 706 VAL A C 1
ATOM 7439 O O . VAL A 1 706 ? 149.913 132.912 143.724 1.00 114.55 706 VAL A O 1
ATOM 7452 N N . SER A 1 707 ? 148.365 134.427 144.349 1.00 121.58 707 SER A N 1
ATOM 7453 C CA . SER A 1 707 ? 149.352 135.495 144.459 1.00 121.58 707 SER A CA 1
ATOM 7454 C C . SER A 1 707 ? 150.514 135.074 145.350 1.00 121.58 707 SER A C 1
ATOM 7455 O O . SER A 1 707 ? 151.607 135.646 145.274 1.00 121.58 707 SER A O 1
ATOM 7463 N N . LYS A 1 708 ? 150.295 134.074 146.200 1.00 127.14 708 LYS A N 1
ATOM 7464 C CA . LYS A 1 708 ? 151.370 133.394 146.913 1.00 127.14 708 LYS A CA 1
ATOM 7465 C C . LYS A 1 708 ? 151.800 132.146 146.140 1.00 127.14 708 LYS A C 1
ATOM 7466 O O . LYS A 1 708 ? 151.167 131.093 146.177 1.00 127.14 708 LYS A O 1
ATOM 7485 N N . HIS A 1 709 ? 152.883 132.298 145.387 1.00 117.36 709 HIS A N 1
ATOM 7486 C CA . HIS A 1 709 ? 153.534 131.156 144.783 1.00 117.36 709 HIS A CA 1
ATOM 7487 C C . HIS A 1 709 ? 155.022 131.417 144.636 1.00 117.36 709 HIS A C 1
ATOM 7488 O O . HIS A 1 709 ? 155.416 132.496 144.189 1.00 117.36 709 HIS A O 1
ATOM 7502 N N . PRO A 1 710 ? 155.865 130.436 144.955 1.00 127.06 710 PRO A N 1
ATOM 7503 C CA . PRO A 1 710 ? 157.307 130.645 144.778 1.00 127.06 710 PRO A CA 1
ATOM 7504 C C . PRO A 1 710 ? 157.634 131.251 143.440 1.00 127.06 710 PRO A C 1
ATOM 7505 O O . PRO A 1 710 ? 158.406 132.217 143.362 1.00 127.06 710 PRO A O 1
ATOM 7516 N N . PHE A 1 711 ? 157.039 130.719 142.375 1.00 126.65 711 PHE A N 1
ATOM 7517 C CA . PHE A 1 711 ? 157.176 131.379 141.090 1.00 126.65 711 PHE A CA 1
ATOM 7518 C C . PHE A 1 711 ? 156.773 132.830 141.215 1.00 126.65 711 PHE A C 1
ATOM 7519 O O . PHE A 1 711 ? 157.405 133.714 140.626 1.00 126.65 711 PHE A O 1
ATOM 7536 N N . GLU A 1 712 ? 155.736 133.088 141.999 1.00 119.03 712 GLU A N 1
ATOM 7537 C CA . GLU A 1 712 ? 155.237 134.435 142.170 1.00 119.03 712 GLU A CA 1
ATOM 7538 C C . GLU A 1 712 ? 155.913 135.162 143.316 1.00 119.03 712 GLU A C 1
ATOM 7539 O O . GLU A 1 712 ? 155.966 136.395 143.313 1.00 119.03 712 GLU A O 1
ATOM 7551 N N . VAL A 1 713 ? 156.436 134.430 144.297 1.00 129.32 713 VAL A N 1
ATOM 7552 C CA . VAL A 1 713 ? 157.405 135.031 145.198 1.00 129.32 713 VAL A CA 1
ATOM 7553 C C . VAL A 1 713 ? 158.438 135.773 144.383 1.00 129.32 713 VAL A C 1
ATOM 7554 O O . VAL A 1 713 ? 158.700 136.963 144.595 1.00 129.32 713 VAL A O 1
ATOM 7567 N N . TYR A 1 714 ? 159.013 135.080 143.410 1.00 138.99 714 TYR A N 1
ATOM 7568 C CA . TYR A 1 714 ? 160.025 135.684 142.567 1.00 138.99 714 TYR A CA 1
ATOM 7569 C C . TYR A 1 714 ? 159.447 136.833 141.750 1.00 138.99 714 TYR A C 1
ATOM 7570 O O . TYR A 1 714 ? 160.190 137.605 141.136 1.00 138.99 714 TYR A O 1
ATOM 7588 N N . SER A 1 715 ? 158.124 136.987 141.758 1.00 122.33 715 SER A N 1
ATOM 7589 C CA . SER A 1 715 ? 157.502 138.007 140.924 1.00 122.33 715 SER A CA 1
ATOM 7590 C C . SER A 1 715 ? 157.931 139.409 141.322 1.00 122.33 715 SER A C 1
ATOM 7591 O O . SER A 1 715 ? 157.923 140.322 140.489 1.00 122.33 715 SER A O 1
ATOM 7599 N N . SER A 1 716 ? 158.302 139.600 142.584 1.00 128.18 716 SER A N 1
ATOM 7600 C CA . SER A 1 716 ? 158.513 140.946 143.104 1.00 128.18 716 SER A CA 1
ATOM 7601 C C . SER A 1 716 ? 159.990 141.293 143.213 1.00 128.18 716 SER A C 1
ATOM 7602 O O . SER A 1 716 ? 160.355 142.473 143.257 1.00 128.18 716 SER A O 1
ATOM 7610 N N . LEU A 1 717 ? 160.845 140.281 143.238 1.00 132.15 717 LEU A N 1
ATOM 7611 C CA . LEU A 1 717 ? 162.185 140.394 143.784 1.00 132.15 717 LEU A CA 1
ATOM 7612 C C . LEU A 1 717 ? 163.180 140.992 142.807 1.00 132.15 717 LEU A C 1
ATOM 7613 O O . LEU A 1 717 ? 164.272 141.390 143.220 1.00 132.15 717 LEU A O 1
ATOM 7629 N N . LYS A 1 718 ? 162.825 141.092 141.531 1.00 134.92 718 LYS A N 1
ATOM 7630 C CA . LYS A 1 718 ? 163.863 141.172 140.510 1.00 134.92 718 LYS A CA 1
ATOM 7631 C C . LYS A 1 718 ? 164.638 142.480 140.591 1.00 134.92 718 LYS A C 1
ATOM 7632 O O . LYS A 1 718 ? 165.828 142.486 140.928 1.00 134.92 718 LYS A O 1
ATOM 7651 N N . GLN A 1 719 ? 163.974 143.605 140.326 1.00 142.49 719 GLN A N 1
ATOM 7652 C CA . GLN A 1 719 ? 164.709 144.849 140.128 1.00 142.49 719 GLN A CA 1
ATOM 7653 C C . GLN A 1 719 ? 165.405 145.313 141.399 1.00 142.49 719 GLN A C 1
ATOM 7654 O O . GLN A 1 719 ? 166.172 146.281 141.356 1.00 142.49 719 GLN A O 1
ATOM 7668 N N . GLN A 1 720 ? 165.166 144.638 142.525 1.00 122.97 720 GLN A N 1
ATOM 7669 C CA . GLN A 1 720 ? 165.974 144.875 143.712 1.00 122.97 720 GLN A CA 1
ATOM 7670 C C . GLN A 1 720 ? 167.436 144.578 143.444 1.00 122.97 720 GLN A C 1
ATOM 7671 O O . GLN A 1 720 ? 168.319 145.097 144.135 1.00 122.97 720 GLN A O 1
ATOM 7685 N N . PHE A 1 721 ? 167.701 143.762 142.439 1.00 120.60 721 PHE A N 1
ATOM 7686 C CA . PHE A 1 721 ? 169.004 143.187 142.192 1.00 120.60 721 PHE A CA 1
ATOM 7687 C C . PHE A 1 721 ? 169.656 143.850 140.991 1.00 120.60 721 PHE A C 1
ATOM 7688 O O . PHE A 1 721 ? 169.194 144.872 140.481 1.00 120.60 721 PHE A O 1
ATOM 7705 N N . TRP A 1 722 ? 170.756 143.258 140.542 1.00 132.91 722 TRP A N 1
ATOM 7706 C CA . TRP A 1 722 ? 171.587 143.903 139.540 1.00 132.91 722 TRP A CA 1
ATOM 7707 C C . TRP A 1 722 ? 171.215 143.488 138.130 1.00 132.91 722 TRP A C 1
ATOM 7708 O O . TRP A 1 722 ? 170.975 144.341 137.270 1.00 132.91 722 TRP A O 1
ATOM 7729 N N . PHE A 1 723 ? 171.140 142.190 137.880 1.00 126.82 723 PHE A N 1
ATOM 7730 C CA . PHE A 1 723 ? 170.993 141.686 136.519 1.00 126.82 723 PHE A CA 1
ATOM 7731 C C . PHE A 1 723 ? 169.559 141.857 136.048 1.00 126.82 723 PHE A C 1
ATOM 7732 O O . PHE A 1 723 ? 168.913 140.934 135.563 1.00 126.82 723 PHE A O 1
ATOM 7749 N N . GLU A 1 724 ? 169.060 143.079 136.187 1.00 132.23 724 GLU A N 1
ATOM 7750 C CA . GLU A 1 724 ? 167.634 143.320 136.147 1.00 132.23 724 GLU A CA 1
ATOM 7751 C C . GLU A 1 724 ? 167.243 144.497 135.268 1.00 132.23 724 GLU A C 1
ATOM 7752 O O . GLU A 1 724 ? 166.050 144.678 135.005 1.00 132.23 724 GLU A O 1
ATOM 7764 N N . LYS A 1 725 ? 168.200 145.294 134.802 1.00 137.07 725 LYS A N 1
ATOM 7765 C CA . LYS A 1 725 ? 167.881 146.619 134.306 1.00 137.07 725 LYS A CA 1
ATOM 7766 C C . LYS A 1 725 ? 167.863 146.657 132.789 1.00 137.07 725 LYS A C 1
ATOM 7767 O O . LYS A 1 725 ? 168.726 146.044 132.147 1.00 137.07 725 LYS A O 1
ATOM 7786 N N . PRO A 1 726 ? 166.905 147.373 132.182 1.00 127.37 726 PRO A N 1
ATOM 7787 C CA . PRO A 1 726 ? 166.968 147.759 130.774 1.00 127.37 726 PRO A CA 1
ATOM 7788 C C . PRO A 1 726 ? 167.936 148.914 130.564 1.00 127.37 726 PRO A C 1
ATOM 7789 O O . PRO A 1 726 ? 167.835 149.899 131.295 1.00 127.37 726 PRO A O 1
ATOM 7800 N N . TYR A 1 731 ? 169.950 155.413 132.284 1.00 161.55 731 TYR A N 1
ATOM 7801 C CA . TYR A 1 731 ? 170.055 154.010 132.664 1.00 161.55 731 TYR A CA 1
ATOM 7802 C C . TYR A 1 731 ? 168.892 153.188 132.116 1.00 161.55 731 TYR A C 1
ATOM 7803 O O . TYR A 1 731 ? 169.108 152.167 131.463 1.00 161.55 731 TYR A O 1
ATOM 7820 N N . ASN A 1 732 ? 167.660 153.619 132.383 1.00 141.36 732 ASN A N 1
ATOM 7821 C CA . ASN A 1 732 ? 166.512 152.903 131.846 1.00 141.36 732 ASN A CA 1
ATOM 7822 C C . ASN A 1 732 ? 166.428 153.098 130.339 1.00 141.36 732 ASN A C 1
ATOM 7823 O O . ASN A 1 732 ? 166.837 154.127 129.796 1.00 141.36 732 ASN A O 1
ATOM 7834 N N . PHE A 1 733 ? 165.861 152.104 129.666 1.00 125.74 733 PHE A N 1
ATOM 7835 C CA . PHE A 1 733 ? 165.692 152.193 128.225 1.00 125.74 733 PHE A CA 1
ATOM 7836 C C . PHE A 1 733 ? 164.700 153.301 127.933 1.00 125.74 733 PHE A C 1
ATOM 7837 O O . PHE A 1 733 ? 163.490 153.135 128.110 1.00 125.74 733 PHE A O 1
ATOM 7854 N N . LYS A 1 734 ? 165.218 154.436 127.494 1.00 123.11 734 LYS A N 1
ATOM 7855 C CA . LYS A 1 734 ? 164.366 155.570 127.213 1.00 123.11 734 LYS A CA 1
ATOM 7856 C C . LYS A 1 734 ? 163.449 155.256 126.049 1.00 123.11 734 LYS A C 1
ATOM 7857 O O . LYS A 1 734 ? 163.784 154.472 125.158 1.00 123.11 734 LYS A O 1
ATOM 7876 N N . MET A 1 735 ? 162.273 155.869 126.064 1.00 121.67 735 MET A N 1
ATOM 7877 C CA . MET A 1 735 ? 161.339 155.624 124.984 1.00 121.67 735 MET A CA 1
ATOM 7878 C C . MET A 1 735 ? 161.997 156.009 123.674 1.00 121.67 735 MET A C 1
ATOM 7879 O O . MET A 1 735 ? 162.361 157.164 123.440 1.00 121.67 735 MET A O 1
ATOM 7893 N N . HIS A 1 736 ? 162.192 155.004 122.840 1.00 108.05 736 HIS A N 1
ATOM 7894 C CA . HIS A 1 736 ? 162.856 155.161 121.563 1.00 108.05 736 HIS A CA 1
ATOM 7895 C C . HIS A 1 736 ? 161.788 155.060 120.495 1.00 108.05 736 HIS A C 1
ATOM 7896 O O . HIS A 1 736 ? 161.404 153.958 120.096 1.00 108.05 736 HIS A O 1
ATOM 7910 N N . MET A 1 737 ? 161.275 156.207 120.085 1.00 114.31 737 MET A N 1
ATOM 7911 C CA . MET A 1 737 ? 160.217 156.266 119.095 1.00 114.31 737 MET A CA 1
ATOM 7912 C C . MET A 1 737 ? 160.767 156.255 117.677 1.00 114.31 737 MET A C 1
ATOM 7913 O O . MET A 1 737 ? 161.910 156.649 117.428 1.00 114.31 737 MET A O 1
ATOM 7927 N N . HIS A 1 738 ? 159.942 155.776 116.753 1.00 94.50 738 HIS A N 1
ATOM 7928 C CA . HIS A 1 738 ? 160.310 155.637 115.359 1.00 94.50 738 HIS A CA 1
ATOM 7929 C C . HIS A 1 738 ? 159.148 156.078 114.488 1.00 94.50 738 HIS A C 1
ATOM 7930 O O . HIS A 1 738 ? 157.983 156.000 114.894 1.00 94.50 738 HIS A O 1
ATOM 7944 N N . PHE A 1 739 ? 159.474 156.577 113.303 1.00 109.64 739 PHE A N 1
ATOM 7945 C CA . PHE A 1 739 ? 158.470 157.062 112.364 1.00 109.64 739 PHE A CA 1
ATOM 7946 C C . PHE A 1 739 ? 158.754 156.503 110.980 1.00 109.64 739 PHE A C 1
ATOM 7947 O O . PHE A 1 739 ? 159.914 156.252 110.639 1.00 109.64 739 PHE A O 1
ATOM 7964 N N . VAL A 1 740 ? 157.699 156.342 110.179 1.00 114.35 740 VAL A N 1
ATOM 7965 C CA . VAL A 1 740 ? 157.773 155.673 108.884 1.00 114.35 740 VAL A CA 1
ATOM 7966 C C . VAL A 1 740 ? 156.940 156.426 107.866 1.00 114.35 740 VAL A C 1
ATOM 7967 O O . VAL A 1 740 ? 156.126 157.271 108.239 1.00 114.35 740 VAL A O 1
ATOM 7980 N N . TRP A 1 741 ? 157.197 156.176 106.576 1.00 124.62 741 TRP A N 1
ATOM 7981 C CA . TRP A 1 741 ? 156.301 156.624 105.513 1.00 124.62 741 TRP A CA 1
ATOM 7982 C C . TRP A 1 741 ? 155.899 155.572 104.492 1.00 124.62 741 TRP A C 1
ATOM 7983 O O . TRP A 1 741 ? 154.706 155.371 104.257 1.00 124.62 741 TRP A O 1
ATOM 8004 N N . GLY A 1 742 ? 156.866 154.902 103.865 1.00 135.01 742 GLY A N 1
ATOM 8005 C CA . GLY A 1 742 ? 156.647 154.415 102.512 1.00 135.01 742 GLY A CA 1
ATOM 8006 C C . GLY A 1 742 ? 155.864 153.122 102.409 1.00 135.01 742 GLY A C 1
ATOM 8007 O O . GLY A 1 742 ? 155.775 152.539 101.324 1.00 135.01 742 GLY A O 1
ATOM 8011 N N . VAL A 1 743 ? 155.303 152.644 103.515 1.00 138.53 743 VAL A N 1
ATOM 8012 C CA . VAL A 1 743 ? 154.430 151.480 103.488 1.00 138.53 743 VAL A CA 1
ATOM 8013 C C . VAL A 1 743 ? 153.025 151.910 103.879 1.00 138.53 743 VAL A C 1
ATOM 8014 O O . VAL A 1 743 ? 152.819 152.941 104.525 1.00 138.53 743 VAL A O 1
ATOM 8027 N N . GLN A 1 744 ? 152.047 151.117 103.454 1.00 137.50 744 GLN A N 1
ATOM 8028 C CA . GLN A 1 744 ? 150.699 151.252 103.982 1.00 137.50 744 GLN A CA 1
ATOM 8029 C C . GLN A 1 744 ? 150.664 150.767 105.425 1.00 137.50 744 GLN A C 1
ATOM 8030 O O . GLN A 1 744 ? 151.682 150.386 106.005 1.00 137.50 744 GLN A O 1
ATOM 8044 N N . ALA A 1 745 ? 149.465 150.779 106.003 1.00 123.59 745 ALA A N 1
ATOM 8045 C CA . ALA A 1 745 ? 149.304 150.425 107.409 1.00 123.59 745 ALA A CA 1
ATOM 8046 C C . ALA A 1 745 ? 147.904 149.861 107.647 1.00 123.59 745 ALA A C 1
ATOM 8047 O O . ALA A 1 745 ? 146.927 150.585 107.845 1.00 123.59 745 ALA A O 1
ATOM 8054 N N . VAL A 1 746 ? 147.814 148.533 107.614 1.00 133.21 746 VAL A N 1
ATOM 8055 C CA . VAL A 1 746 ? 146.587 147.809 107.938 1.00 133.21 746 VAL A CA 1
ATOM 8056 C C . VAL A 1 746 ? 146.972 146.467 108.544 1.00 133.21 746 VAL A C 1
ATOM 8057 O O . VAL A 1 746 ? 148.159 146.158 108.686 1.00 133.21 746 VAL A O 1
ATOM 8070 N N . ASP A 1 747 ? 145.967 145.684 108.928 1.00 131.23 747 ASP A N 1
ATOM 8071 C CA . ASP A 1 747 ? 146.138 144.279 109.295 1.00 131.23 747 ASP A CA 1
ATOM 8072 C C . ASP A 1 747 ? 144.943 143.501 108.755 1.00 131.23 747 ASP A C 1
ATOM 8073 O O . ASP A 1 747 ? 143.856 143.532 109.337 1.00 131.23 747 ASP A O 1
ATOM 8082 N N . ASP A 1 748 ? 145.148 142.797 107.645 1.00 135.13 748 ASP A N 1
ATOM 8083 C CA . ASP A 1 748 ? 144.134 141.881 107.124 1.00 135.13 748 ASP A CA 1
ATOM 8084 C C . ASP A 1 748 ? 144.406 140.466 107.636 1.00 135.13 748 ASP A C 1
ATOM 8085 O O . ASP A 1 748 ? 144.439 139.484 106.896 1.00 135.13 748 ASP A O 1
ATOM 8094 N N . GLY A 1 749 ? 144.598 140.382 108.951 1.00 115.72 749 GLY A N 1
ATOM 8095 C CA . GLY A 1 749 ? 144.655 139.109 109.630 1.00 115.72 749 GLY A CA 1
ATOM 8096 C C . GLY A 1 749 ? 143.252 138.635 109.941 1.00 115.72 749 GLY A C 1
ATOM 8097 O O . GLY A 1 749 ? 142.332 139.436 110.116 1.00 115.72 749 GLY A O 1
ATOM 8101 N N . ASP A 1 750 ? 143.104 137.320 110.004 1.00 119.84 750 ASP A N 1
ATOM 8102 C CA . ASP A 1 750 ? 141.826 136.710 110.340 1.00 119.84 750 ASP A CA 1
ATOM 8103 C C . ASP A 1 750 ? 141.572 136.920 111.828 1.00 119.84 750 ASP A C 1
ATOM 8104 O O . ASP A 1 750 ? 142.256 136.327 112.670 1.00 119.84 750 ASP A O 1
ATOM 8113 N N . TYR A 1 751 ? 140.568 137.738 112.148 1.00 105.41 751 TYR A N 1
ATOM 8114 C CA . TYR A 1 751 ? 140.393 138.305 113.481 1.00 105.41 751 TYR A CA 1
ATOM 8115 C C . TYR A 1 751 ? 140.206 137.262 114.568 1.00 105.41 751 TYR A C 1
ATOM 8116 O O . TYR A 1 751 ? 140.000 137.648 115.722 1.00 105.41 751 TYR A O 1
ATOM 8134 N N . THR A 1 752 ? 140.269 135.973 114.255 1.00 93.42 752 THR A N 1
ATOM 8135 C CA . THR A 1 752 ? 140.022 134.954 115.259 1.00 93.42 752 THR A CA 1
ATOM 8136 C C . THR A 1 752 ? 141.292 134.264 115.708 1.00 93.42 752 THR A C 1
ATOM 8137 O O . THR A 1 752 ? 141.676 134.376 116.875 1.00 93.42 752 THR A O 1
ATOM 8148 N N . ASN A 1 753 ? 141.937 133.594 114.838 1.00 98.31 753 ASN A N 1
ATOM 8149 C CA . ASN A 1 753 ? 143.117 132.960 115.371 1.00 98.31 753 ASN A CA 1
ATOM 8150 C C . ASN A 1 753 ? 144.212 133.994 115.543 1.00 98.31 753 ASN A C 1
ATOM 8151 O O . ASN A 1 753 ? 144.322 134.930 114.745 1.00 98.31 753 ASN A O 1
ATOM 8162 N N . PRO A 1 754 ? 145.033 133.859 116.576 1.00 101.63 754 PRO A N 1
ATOM 8163 C CA . PRO A 1 754 ? 146.148 134.790 116.765 1.00 101.63 754 PRO A CA 1
ATOM 8164 C C . PRO A 1 754 ? 147.345 134.523 115.865 1.00 101.63 754 PRO A C 1
ATOM 8165 O O . PRO A 1 754 ? 148.399 135.130 116.078 1.00 101.63 754 PRO A O 1
ATOM 8176 N N . ASN A 1 755 ? 147.201 133.649 114.868 1.00 107.69 755 ASN A N 1
ATOM 8177 C CA . ASN A 1 755 ? 148.265 133.350 113.917 1.00 107.69 755 ASN A CA 1
ATOM 8178 C C . ASN A 1 755 ? 147.896 133.758 112.496 1.00 107.69 755 ASN A C 1
ATOM 8179 O O . ASN A 1 755 ? 148.434 133.201 111.534 1.00 107.69 755 ASN A O 1
ATOM 8190 N N . SER A 1 756 ? 146.996 134.730 112.347 1.00 115.83 756 SER A N 1
ATOM 8191 C CA . SER A 1 756 ? 146.566 135.236 111.042 1.00 115.83 756 SER A CA 1
ATOM 8192 C C . SER A 1 756 ? 146.660 136.757 111.058 1.00 115.83 756 SER A C 1
ATOM 8193 O O . SER A 1 756 ? 145.948 137.427 111.808 1.00 115.83 756 SER A O 1
ATOM 8201 N N . TYR A 1 757 ? 147.536 137.293 110.213 1.00 121.22 757 TYR A N 1
ATOM 8202 C CA . TYR A 1 757 ? 147.801 138.722 110.173 1.00 121.22 757 TYR A CA 1
ATOM 8203 C C . TYR A 1 757 ? 147.711 139.295 108.769 1.00 121.22 757 TYR A C 1
ATOM 8204 O O . TYR A 1 757 ? 147.374 140.474 108.616 1.00 121.22 757 TYR A O 1
ATOM 8222 N N . GLY A 1 758 ? 147.993 138.496 107.750 1.00 136.65 758 GLY A N 1
ATOM 8223 C CA . GLY A 1 758 ? 147.849 138.926 106.378 1.00 136.65 758 GLY A CA 1
ATOM 8224 C C . GLY A 1 758 ? 149.167 139.206 105.685 1.00 136.65 758 GLY A C 1
ATOM 8225 O O . GLY A 1 758 ? 150.158 138.485 105.821 1.00 136.65 758 GLY A O 1
ATOM 8229 N N . HIS A 1 759 ? 149.157 140.287 104.911 1.00 144.53 759 HIS A N 1
ATOM 8230 C CA . HIS A 1 759 ? 150.258 140.653 104.031 1.00 144.53 759 HIS A CA 1
ATOM 8231 C C . HIS A 1 759 ? 150.353 142.170 104.006 1.00 144.53 759 HIS A C 1
ATOM 8232 O O . HIS A 1 759 ? 149.331 142.853 103.893 1.00 144.53 759 HIS A O 1
ATOM 8246 N N . LEU A 1 760 ? 151.567 142.696 104.111 1.00 132.19 760 LEU A N 1
ATOM 8247 C CA . LEU A 1 760 ? 151.737 144.137 104.217 1.00 132.19 760 LEU A CA 1
ATOM 8248 C C . LEU A 1 760 ? 151.879 144.778 102.845 1.00 132.19 760 LEU A C 1
ATOM 8249 O O . LEU A 1 760 ? 152.519 144.231 101.944 1.00 132.19 760 LEU A O 1
ATOM 8265 N N . HIS A 1 761 ? 151.280 145.956 102.700 1.00 136.39 761 HIS A N 1
ATOM 8266 C CA . HIS A 1 761 ? 151.242 146.687 101.441 1.00 136.39 761 HIS A CA 1
ATOM 8267 C C . HIS A 1 761 ? 152.279 147.799 101.443 1.00 136.39 761 HIS A C 1
ATOM 8268 O O . HIS A 1 761 ? 153.183 147.816 102.284 1.00 136.39 761 HIS A O 1
ATOM 8282 N N . TYR A 1 762 ? 152.158 148.704 100.476 1.00 139.11 762 TYR A N 1
ATOM 8283 C CA . TYR A 1 762 ? 153.146 149.745 100.269 1.00 139.11 762 TYR A CA 1
ATOM 8284 C C . TYR A 1 762 ? 152.468 151.074 99.964 1.00 139.11 762 TYR A C 1
ATOM 8285 O O . TYR A 1 762 ? 151.677 151.181 99.024 1.00 139.11 762 TYR A O 1
ATOM 8303 N N . ASP A 1 763 ? 152.781 152.086 100.767 1.00 148.30 763 ASP A N 1
ATOM 8304 C CA . ASP A 1 763 ? 152.270 153.432 100.543 1.00 148.30 763 ASP A CA 1
ATOM 8305 C C . ASP A 1 763 ? 153.120 154.121 99.478 1.00 148.30 763 ASP A C 1
ATOM 8306 O O . ASP A 1 763 ? 154.313 154.364 99.691 1.00 148.30 763 ASP A O 1
ATOM 8315 N N . ASN A 1 764 ? 152.510 154.432 98.329 1.00 155.31 764 ASN A N 1
ATOM 8316 C CA . ASN A 1 764 ? 153.250 154.933 97.175 1.00 155.31 764 ASN A CA 1
ATOM 8317 C C . ASN A 1 764 ? 152.763 156.285 96.667 1.00 155.31 764 ASN A C 1
ATOM 8318 O O . ASN A 1 764 ? 152.829 156.536 95.459 1.00 155.31 764 ASN A O 1
ATOM 8329 N N . ASN A 1 765 ? 152.272 157.154 97.551 1.00 154.50 765 ASN A N 1
ATOM 8330 C CA . ASN A 1 765 ? 152.248 158.589 97.297 1.00 154.50 765 ASN A CA 1
ATOM 8331 C C . ASN A 1 765 ? 153.527 159.242 97.778 1.00 154.50 765 ASN A C 1
ATOM 8332 O O . ASN A 1 765 ? 153.538 160.410 98.184 1.00 154.50 765 ASN A O 1
ATOM 8343 N N . PHE A 1 766 ? 154.605 158.484 97.756 1.00 134.23 766 PHE A N 1
ATOM 8344 C CA . PHE A 1 766 ? 155.779 158.730 98.563 1.00 134.23 766 PHE A CA 1
ATOM 8345 C C . PHE A 1 766 ? 156.992 158.699 97.648 1.00 134.23 766 PHE A C 1
ATOM 8346 O O . PHE A 1 766 ? 157.660 157.666 97.534 1.00 134.23 766 PHE A O 1
ATOM 8363 N N . ASN A 1 767 ? 157.279 159.830 96.999 1.00 137.44 767 ASN A N 1
ATOM 8364 C CA . ASN A 1 767 ? 158.411 159.924 96.077 1.00 137.44 767 ASN A CA 1
ATOM 8365 C C . ASN A 1 767 ? 159.645 160.049 96.956 1.00 137.44 767 ASN A C 1
ATOM 8366 O O . ASN A 1 767 ? 159.730 160.938 97.807 1.00 137.44 767 ASN A O 1
ATOM 8376 N N . VAL A 1 768 ? 160.599 159.149 96.738 1.00 137.94 768 VAL A N 1
ATOM 8377 C CA . VAL A 1 768 ? 161.769 159.086 97.599 1.00 137.94 768 VAL A CA 1
ATOM 8378 C C . VAL A 1 768 ? 162.783 160.155 97.201 1.00 137.94 768 VAL A C 1
ATOM 8379 O O . VAL A 1 768 ? 163.889 160.209 97.748 1.00 137.94 768 VAL A O 1
ATOM 8392 N N . SER A 1 769 ? 162.429 161.023 96.243 1.00 138.42 769 SER A N 1
ATOM 8393 C CA . SER A 1 769 ? 163.424 161.905 95.641 1.00 138.42 769 SER A CA 1
ATOM 8394 C C . SER A 1 769 ? 163.040 163.386 95.628 1.00 138.42 769 SER A C 1
ATOM 8395 O O . SER A 1 769 ? 163.915 164.222 95.870 1.00 138.42 769 SER A O 1
ATOM 8403 N N . SER A 1 770 ? 161.784 163.737 95.352 1.00 128.81 770 SER A N 1
ATOM 8404 C CA . SER A 1 770 ? 161.454 165.107 94.967 1.00 128.81 770 SER A CA 1
ATOM 8405 C C . SER A 1 770 ? 161.985 166.124 95.970 1.00 128.81 770 SER A C 1
ATOM 8406 O O . SER A 1 770 ? 161.755 166.020 97.177 1.00 128.81 770 SER A O 1
ATOM 8412 N N . ARG A 1 771 ? 162.671 167.146 95.445 1.00 126.77 771 ARG A N 1
ATOM 8413 C CA . ARG A 1 771 ? 163.279 168.148 96.319 1.00 126.77 771 ARG A CA 1
ATOM 8414 C C . ARG A 1 771 ? 162.291 168.712 97.315 1.00 126.77 771 ARG A C 1
ATOM 8415 O O . ARG A 1 771 ? 162.424 168.397 98.503 1.00 126.77 771 ARG A O 1
ATOM 8436 N N . PRO A 1 772 ? 161.260 169.467 96.922 1.00 134.25 772 PRO A N 1
ATOM 8437 C CA . PRO A 1 772 ? 160.379 170.062 97.943 1.00 134.25 772 PRO A CA 1
ATOM 8438 C C . PRO A 1 772 ? 160.119 169.108 99.073 1.00 134.25 772 PRO A C 1
ATOM 8439 O O . PRO A 1 772 ? 160.161 169.481 100.254 1.00 134.25 772 PRO A O 1
ATOM 8450 N N . ALA A 1 773 ? 159.945 167.843 98.724 1.00 125.67 773 ALA A N 1
ATOM 8451 C CA . ALA A 1 773 ? 159.835 166.816 99.736 1.00 125.67 773 ALA A CA 1
ATOM 8452 C C . ALA A 1 773 ? 161.154 166.619 100.472 1.00 125.67 773 ALA A C 1
ATOM 8453 O O . ALA A 1 773 ? 161.161 166.526 101.701 1.00 125.67 773 ALA A O 1
ATOM 8460 N N . GLN A 1 774 ? 162.280 166.557 99.749 1.00 128.69 774 GLN A N 1
ATOM 8461 C CA . GLN A 1 774 ? 163.587 166.462 100.404 1.00 128.69 774 GLN A CA 1
ATOM 8462 C C . GLN A 1 774 ? 163.755 167.571 101.428 1.00 128.69 774 GLN A C 1
ATOM 8463 O O . GLN A 1 774 ? 164.281 167.383 102.533 1.00 128.69 774 GLN A O 1
ATOM 8477 N N . LEU A 1 775 ? 163.305 168.749 101.059 1.00 128.63 775 LEU A N 1
ATOM 8478 C CA . LEU A 1 775 ? 163.595 169.938 101.824 1.00 128.63 775 LEU A CA 1
ATOM 8479 C C . LEU A 1 775 ? 162.686 169.990 103.040 1.00 128.63 775 LEU A C 1
ATOM 8480 O O . LEU A 1 775 ? 163.088 170.455 104.116 1.00 128.63 775 LEU A O 1
ATOM 8496 N N . TRP A 1 776 ? 161.484 169.423 102.914 1.00 128.93 776 TRP A N 1
ATOM 8497 C CA . TRP A 1 776 ? 160.705 169.156 104.113 1.00 128.93 776 TRP A CA 1
ATOM 8498 C C . TRP A 1 776 ? 161.380 168.102 104.976 1.00 128.93 776 TRP A C 1
ATOM 8499 O O . TRP A 1 776 ? 161.330 168.190 106.202 1.00 128.93 776 TRP A O 1
ATOM 8520 N N . ILE A 1 777 ? 161.996 167.088 104.363 1.00 122.89 777 ILE A N 1
ATOM 8521 C CA . ILE A 1 777 ? 162.804 166.152 105.138 1.00 122.89 777 ILE A CA 1
ATOM 8522 C C . ILE A 1 777 ? 163.699 166.919 106.069 1.00 122.89 777 ILE A C 1
ATOM 8523 O O . ILE A 1 777 ? 163.810 166.626 107.267 1.00 122.89 777 ILE A O 1
ATOM 8539 N N . LEU A 1 778 ? 164.413 167.867 105.501 1.00 121.75 778 LEU A N 1
ATOM 8540 C CA . LEU A 1 778 ? 165.525 168.436 106.226 1.00 121.75 778 LEU A CA 1
ATOM 8541 C C . LEU A 1 778 ? 165.036 169.472 107.232 1.00 121.75 778 LEU A C 1
ATOM 8542 O O . LEU A 1 778 ? 165.596 169.599 108.324 1.00 121.75 778 LEU A O 1
ATOM 8558 N N . ASP A 1 779 ? 163.933 170.161 106.924 1.00 124.64 779 ASP A N 1
ATOM 8559 C CA . ASP A 1 779 ? 163.324 171.036 107.927 1.00 124.64 779 ASP A CA 1
ATOM 8560 C C . ASP A 1 779 ? 162.659 170.229 109.031 1.00 124.64 779 ASP A C 1
ATOM 8561 O O . ASP A 1 779 ? 162.521 170.698 110.160 1.00 124.64 779 ASP A O 1
ATOM 8570 N N . PHE A 1 780 ? 162.254 169.011 108.716 1.00 126.26 780 PHE A N 1
ATOM 8571 C CA . PHE A 1 780 ? 161.709 168.080 109.693 1.00 126.26 780 PHE A CA 1
ATOM 8572 C C . PHE A 1 780 ? 162.785 167.669 110.693 1.00 126.26 780 PHE A C 1
ATOM 8573 O O . PHE A 1 780 ? 162.647 167.860 111.917 1.00 126.26 780 PHE A O 1
ATOM 8590 N N . CYS A 1 781 ? 163.879 167.119 110.167 1.00 120.23 781 CYS A N 1
ATOM 8591 C CA . CYS A 1 781 ? 165.058 166.867 110.979 1.00 120.23 781 CYS A CA 1
ATOM 8592 C C . CYS A 1 781 ? 165.413 168.092 111.807 1.00 120.23 781 CYS A C 1
ATOM 8593 O O . CYS A 1 781 ? 165.638 167.993 113.018 1.00 120.23 781 CYS A O 1
ATOM 8600 N N . GLN A 1 782 ? 165.453 169.266 111.171 1.00 123.91 782 GLN A N 1
ATOM 8601 C CA . GLN A 1 782 ? 165.574 170.505 111.923 1.00 123.91 782 GLN A CA 1
ATOM 8602 C C . GLN A 1 782 ? 164.605 170.527 113.088 1.00 123.91 782 GLN A C 1
ATOM 8603 O O . GLN A 1 782 ? 165.016 170.756 114.228 1.00 123.91 782 GLN A O 1
ATOM 8617 N N . SER A 1 783 ? 163.342 170.225 112.820 1.00 126.51 783 SER A N 1
ATOM 8618 C CA . SER A 1 783 ? 162.280 170.478 113.774 1.00 126.51 783 SER A CA 1
ATOM 8619 C C . SER A 1 783 ? 162.444 169.666 115.043 1.00 126.51 783 SER A C 1
ATOM 8620 O O . SER A 1 783 ? 162.144 170.170 116.127 1.00 126.51 783 SER A O 1
ATOM 8628 N N . VAL A 1 784 ? 162.920 168.425 114.959 1.00 130.23 784 VAL A N 1
ATOM 8629 C CA . VAL A 1 784 ? 163.026 167.691 116.222 1.00 130.23 784 VAL A CA 1
ATOM 8630 C C . VAL A 1 784 ? 164.217 168.147 117.029 1.00 130.23 784 VAL A C 1
ATOM 8631 O O . VAL A 1 784 ? 164.244 167.979 118.252 1.00 130.23 784 VAL A O 1
ATOM 8644 N N . ARG A 1 785 ? 165.223 168.720 116.383 1.00 127.11 785 ARG A N 1
ATOM 8645 C CA . ARG A 1 785 ? 166.376 169.161 117.148 1.00 127.11 785 ARG A CA 1
ATOM 8646 C C . ARG A 1 785 ? 165.982 170.235 118.145 1.00 127.11 785 ARG A C 1
ATOM 8647 O O . ARG A 1 785 ? 166.805 170.660 118.962 1.00 127.11 785 ARG A O 1
ATOM 8668 N N . GLN A 1 786 ? 164.723 170.663 118.110 1.00 128.39 786 GLN A N 1
ATOM 8669 C CA . GLN A 1 786 ? 164.300 171.803 118.901 1.00 128.39 786 GLN A CA 1
ATOM 8670 C C . GLN A 1 786 ? 163.563 171.372 120.161 1.00 128.39 786 GLN A C 1
ATOM 8671 O O . GLN A 1 786 ? 163.148 172.224 120.955 1.00 128.39 786 GLN A O 1
ATOM 8685 N N . GLN A 1 787 ? 163.375 170.071 120.361 1.00 127.36 787 GLN A N 1
ATOM 8686 C CA . GLN A 1 787 ? 162.465 169.648 121.404 1.00 127.36 787 GLN A CA 1
ATOM 8687 C C . GLN A 1 787 ? 163.220 169.240 122.664 1.00 127.36 787 GLN A C 1
ATOM 8688 O O . GLN A 1 787 ? 164.385 168.839 122.606 1.00 127.36 787 GLN A O 1
ATOM 8702 N N . PRO A 1 788 ? 162.572 169.353 123.822 1.00 132.92 788 PRO A N 1
ATOM 8703 C CA . PRO A 1 788 ? 163.147 168.775 125.038 1.00 132.92 788 PRO A CA 1
ATOM 8704 C C . PRO A 1 788 ? 162.957 167.276 125.112 1.00 132.92 788 PRO A C 1
ATOM 8705 O O . PRO A 1 788 ? 163.863 166.564 125.563 1.00 132.92 788 PRO A O 1
ATOM 8716 N N . PHE A 1 789 ? 161.805 166.774 124.671 1.00 117.26 789 PHE A N 1
ATOM 8717 C CA . PHE A 1 789 ? 161.600 165.341 124.616 1.00 117.26 789 PHE A CA 1
ATOM 8718 C C . PHE A 1 789 ? 162.294 164.740 123.428 1.00 117.26 789 PHE A C 1
ATOM 8719 O O . PHE A 1 789 ? 162.587 163.539 123.443 1.00 117.26 789 PHE A O 1
ATOM 8736 N N . TYR A 1 790 ? 162.561 165.545 122.406 1.00 124.72 790 TYR A N 1
ATOM 8737 C CA . TYR A 1 790 ? 163.734 165.269 121.603 1.00 124.72 790 TYR A CA 1
ATOM 8738 C C . TYR A 1 790 ? 164.893 165.000 122.532 1.00 124.72 790 TYR A C 1
ATOM 8739 O O . TYR A 1 790 ? 165.334 165.867 123.292 1.00 124.72 790 TYR A O 1
ATOM 8757 N N . LYS A 1 791 ? 165.377 163.774 122.467 1.00 124.35 791 LYS A N 1
ATOM 8758 C CA . LYS A 1 791 ? 166.286 163.270 123.470 1.00 124.35 791 LYS A CA 1
ATOM 8759 C C . LYS A 1 791 ? 167.476 162.681 122.744 1.00 124.35 791 LYS A C 1
ATOM 8760 O O . LYS A 1 791 ? 167.325 161.780 121.918 1.00 124.35 791 LYS A O 1
ATOM 8779 N N . GLU A 1 792 ? 168.645 163.236 123.026 1.00 131.00 792 GLU A N 1
ATOM 8780 C CA . GLU A 1 792 ? 169.817 163.021 122.196 1.00 131.00 792 GLU A CA 1
ATOM 8781 C C . GLU A 1 792 ? 171.104 162.900 123.006 1.00 131.00 792 GLU A C 1
ATOM 8782 O O . GLU A 1 792 ? 172.179 162.681 122.450 1.00 131.00 792 GLU A O 1
ATOM 8794 N N . LEU A 1 798 ? 176.339 156.158 112.283 1.00 175.72 798 LEU A N 1
ATOM 8795 C CA . LEU A 1 798 ? 175.281 156.995 112.831 1.00 175.72 798 LEU A CA 1
ATOM 8796 C C . LEU A 1 798 ? 174.243 157.292 111.744 1.00 175.72 798 LEU A C 1
ATOM 8797 O O . LEU A 1 798 ? 174.374 158.272 111.009 1.00 175.72 798 LEU A O 1
ATOM 8812 N N . PRO A 1 799 ? 173.210 156.439 111.638 1.00 162.68 799 PRO A N 1
ATOM 8813 C CA . PRO A 1 799 ? 172.265 156.557 110.517 1.00 162.68 799 PRO A CA 1
ATOM 8814 C C . PRO A 1 799 ? 171.169 157.594 110.713 1.00 162.68 799 PRO A C 1
ATOM 8815 O O . PRO A 1 799 ? 170.370 157.831 109.801 1.00 162.68 799 PRO A O 1
ATOM 8826 N N . ASN A 1 800 ? 171.112 158.218 111.883 1.00 152.77 800 ASN A N 1
ATOM 8827 C CA . ASN A 1 800 ? 170.060 159.185 112.144 1.00 152.77 800 ASN A CA 1
ATOM 8828 C C . ASN A 1 800 ? 170.124 160.332 111.146 1.00 152.77 800 ASN A C 1
ATOM 8829 O O . ASN A 1 800 ? 171.200 160.810 110.781 1.00 152.77 800 ASN A O 1
ATOM 8840 N N . CYS A 1 801 ? 168.949 160.768 110.703 1.00 142.75 801 CYS A N 1
ATOM 8841 C CA . CYS A 1 801 ? 168.816 161.815 109.697 1.00 142.75 801 CYS A CA 1
ATOM 8842 C C . CYS A 1 801 ? 169.863 161.611 108.607 1.00 142.75 801 CYS A C 1
ATOM 8843 O O . CYS A 1 801 ? 170.735 162.439 108.350 1.00 142.75 801 CYS A O 1
ATOM 8850 N N . PHE A 1 802 ? 169.722 160.455 107.971 1.00 132.82 802 PHE A N 1
ATOM 8851 C CA . PHE A 1 802 ? 170.571 160.003 106.875 1.00 132.82 802 PHE A CA 1
ATOM 8852 C C . PHE A 1 802 ? 171.144 161.142 106.035 1.00 132.82 802 PHE A C 1
ATOM 8853 O O . PHE A 1 802 ? 172.330 161.113 105.662 1.00 132.82 802 PHE A O 1
ATOM 8870 N N . ILE A 1 803 ? 170.315 162.131 105.703 1.00 130.77 803 ILE A N 1
ATOM 8871 C CA . ILE A 1 803 ? 170.742 163.222 104.832 1.00 130.77 803 ILE A CA 1
ATOM 8872 C C . ILE A 1 803 ? 172.116 163.757 105.198 1.00 130.77 803 ILE A C 1
ATOM 8873 O O . ILE A 1 803 ? 172.840 164.268 104.337 1.00 130.77 803 ILE A O 1
ATOM 8889 N N . GLU A 1 804 ? 172.502 163.671 106.463 1.00 142.99 804 GLU A N 1
ATOM 8890 C CA . GLU A 1 804 ? 173.760 164.281 106.861 1.00 142.99 804 GLU A CA 1
ATOM 8891 C C . GLU A 1 804 ? 174.937 163.485 106.331 1.00 142.99 804 GLU A C 1
ATOM 8892 O O . GLU A 1 804 ? 175.825 164.038 105.672 1.00 142.99 804 GLU A O 1
ATOM 8904 N N . ASN A 1 805 ? 174.966 162.185 106.616 1.00 143.98 805 ASN A N 1
ATOM 8905 C CA . ASN A 1 805 ? 175.975 161.338 106.001 1.00 143.98 805 ASN A CA 1
ATOM 8906 C C . ASN A 1 805 ? 175.933 161.475 104.492 1.00 143.98 805 ASN A C 1
ATOM 8907 O O . ASN A 1 805 ? 176.984 161.500 103.830 1.00 143.98 805 ASN A O 1
ATOM 8918 N N . LEU A 1 806 ? 174.733 161.623 103.934 1.00 137.62 806 LEU A N 1
ATOM 8919 C CA . LEU A 1 806 ? 174.656 161.847 102.502 1.00 137.62 806 LEU A CA 1
ATOM 8920 C C . LEU A 1 806 ? 175.487 163.040 102.099 1.00 137.62 806 LEU A C 1
ATOM 8921 O O . LEU A 1 806 ? 176.488 162.901 101.392 1.00 137.62 806 LEU A O 1
ATOM 8937 N N . ILE A 1 807 ? 175.082 164.225 102.539 1.00 135.46 807 ILE A N 1
ATOM 8938 C CA . ILE A 1 807 ? 175.652 165.413 101.936 1.00 135.46 807 ILE A CA 1
ATOM 8939 C C . ILE A 1 807 ? 177.093 165.545 102.369 1.00 135.46 807 ILE A C 1
ATOM 8940 O O . ILE A 1 807 ? 177.850 166.322 101.789 1.00 135.46 807 ILE A O 1
ATOM 8956 N N . ASP A 1 808 ? 177.488 164.848 103.428 1.00 152.40 808 ASP A N 1
ATOM 8957 C CA . ASP A 1 808 ? 178.911 164.705 103.686 1.00 152.40 808 ASP A CA 1
ATOM 8958 C C . ASP A 1 808 ? 179.579 164.019 102.509 1.00 152.40 808 ASP A C 1
ATOM 8959 O O . ASP A 1 808 ? 180.473 164.588 101.876 1.00 152.40 808 ASP A O 1
ATOM 8968 N N . TYR A 1 809 ? 179.115 162.815 102.174 1.00 144.24 809 TYR A N 1
ATOM 8969 C CA . TYR A 1 809 ? 179.633 162.119 101.005 1.00 144.24 809 TYR A CA 1
ATOM 8970 C C . TYR A 1 809 ? 179.550 162.980 99.752 1.00 144.24 809 TYR A C 1
ATOM 8971 O O . TYR A 1 809 ? 180.366 162.837 98.836 1.00 144.24 809 TYR A O 1
ATOM 8989 N N . MET A 1 810 ? 178.563 163.868 99.696 1.00 142.86 810 MET A N 1
ATOM 8990 C CA . MET A 1 810 ? 178.379 164.733 98.537 1.00 142.86 810 MET A CA 1
ATOM 8991 C C . MET A 1 810 ? 179.405 165.842 98.502 1.00 142.86 810 MET A C 1
ATOM 8992 O O . MET A 1 810 ? 180.293 165.841 97.649 1.00 142.86 810 MET A O 1
ATOM 9006 N N . LYS A 1 811 ? 179.306 166.768 99.447 1.00 141.72 811 LYS A N 1
ATOM 9007 C CA . LYS A 1 811 ? 180.255 167.860 99.545 1.00 141.72 811 LYS A CA 1
ATOM 9008 C C . LYS A 1 811 ? 181.671 167.324 99.625 1.00 141.72 811 LYS A C 1
ATOM 9009 O O . LYS A 1 811 ? 182.621 167.999 99.216 1.00 141.72 811 LYS A O 1
ATOM 9028 N N . ARG A 1 812 ? 181.824 166.111 100.143 1.00 143.51 812 ARG A N 1
ATOM 9029 C CA . ARG A 1 812 ? 183.080 165.403 100.008 1.00 143.51 812 ARG A CA 1
ATOM 9030 C C . ARG A 1 812 ? 183.445 165.387 98.534 1.00 143.51 812 ARG A C 1
ATOM 9031 O O . ARG A 1 812 ? 182.776 164.734 97.732 1.00 143.51 812 ARG A O 1
ATOM 9052 N N . ARG A 1 813 ? 184.510 166.092 98.171 1.00 144.27 813 ARG A N 1
ATOM 9053 C CA . ARG A 1 813 ? 184.771 166.293 96.757 1.00 144.27 813 ARG A CA 1
ATOM 9054 C C . ARG A 1 813 ? 185.308 165.024 96.110 1.00 144.27 813 ARG A C 1
ATOM 9055 O O . ARG A 1 813 ? 185.446 163.973 96.732 1.00 144.27 813 ARG A O 1
ATOM 9076 N N . CYS A 1 814 ? 185.633 165.152 94.832 1.00 144.07 814 CYS A N 1
ATOM 9077 C CA . CYS A 1 814 ? 185.842 163.999 93.986 1.00 144.07 814 CYS A CA 1
ATOM 9078 C C . CYS A 1 814 ? 187.193 163.362 94.298 1.00 144.07 814 CYS A C 1
ATOM 9079 O O . CYS A 1 814 ? 187.889 163.737 95.246 1.00 144.07 814 CYS A O 1
ATOM 9086 N N . ILE A 1 815 ? 187.556 162.377 93.481 1.00 136.06 815 ILE A N 1
ATOM 9087 C CA . ILE A 1 815 ? 188.762 161.577 93.676 1.00 136.06 815 ILE A CA 1
ATOM 9088 C C . ILE A 1 815 ? 188.881 161.176 95.140 1.00 136.06 815 ILE A C 1
ATOM 9089 O O . ILE A 1 815 ? 187.880 161.101 95.853 1.00 136.06 815 ILE A O 1
ATOM 9105 N N . PRO A 1 827 ? 180.697 163.320 90.628 1.00 146.60 827 PRO A N 1
ATOM 9106 C CA . PRO A 1 827 ? 179.418 162.616 90.503 1.00 146.60 827 PRO A CA 1
ATOM 9107 C C . PRO A 1 827 ? 178.654 162.595 91.817 1.00 146.60 827 PRO A C 1
ATOM 9108 O O . PRO A 1 827 ? 177.497 162.999 91.883 1.00 146.60 827 PRO A O 1
ATOM 9119 N N . CYS A 1 828 ? 179.330 162.105 92.850 1.00 150.01 828 CYS A N 1
ATOM 9120 C CA . CYS A 1 828 ? 178.855 162.127 94.223 1.00 150.01 828 CYS A CA 1
ATOM 9121 C C . CYS A 1 828 ? 179.679 163.067 95.087 1.00 150.01 828 CYS A C 1
ATOM 9122 O O . CYS A 1 828 ? 179.692 162.917 96.313 1.00 150.01 828 CYS A O 1
ATOM 9129 N N . CYS A 1 829 ? 180.393 163.994 94.461 1.00 145.98 829 CYS A N 1
ATOM 9130 C CA . CYS A 1 829 ? 181.420 164.786 95.104 1.00 145.98 829 CYS A CA 1
ATOM 9131 C C . CYS A 1 829 ? 181.061 166.264 95.160 1.00 145.98 829 CYS A C 1
ATOM 9132 O O . CYS A 1 829 ? 180.501 166.830 94.217 1.00 145.98 829 CYS A O 1
ATOM 9139 N N . ASP A 1 830 ? 181.394 166.887 96.291 1.00 145.69 830 ASP A N 1
ATOM 9140 C CA . ASP A 1 830 ? 181.373 168.341 96.411 1.00 145.69 830 ASP A CA 1
ATOM 9141 C C . ASP A 1 830 ? 180.007 168.909 96.022 1.00 145.69 830 ASP A C 1
ATOM 9142 O O . ASP A 1 830 ? 179.907 169.827 95.207 1.00 145.69 830 ASP A O 1
ATOM 9151 N N . ALA A 1 831 ? 178.943 168.361 96.613 1.00 143.17 831 ALA A N 1
ATOM 9152 C CA . ALA A 1 831 ? 177.576 168.665 96.216 1.00 143.17 831 ALA A CA 1
ATOM 9153 C C . ALA A 1 831 ? 176.715 169.082 97.410 1.00 143.17 831 ALA A C 1
ATOM 9154 O O . ALA A 1 831 ? 177.008 168.775 98.566 1.00 143.17 831 ALA A O 1
ATOM 9161 N N . GLN A 1 832 ? 175.605 169.759 97.107 1.00 131.98 832 GLN A N 1
ATOM 9162 C CA . GLN A 1 832 ? 174.659 170.277 98.085 1.00 131.98 832 GLN A CA 1
ATOM 9163 C C . GLN A 1 832 ? 173.451 169.347 98.190 1.00 131.98 832 GLN A C 1
ATOM 9164 O O . GLN A 1 832 ? 173.454 168.229 97.668 1.00 131.98 832 GLN A O 1
ATOM 9178 N N . PHE A 1 833 ? 172.427 169.806 98.909 1.00 119.04 833 PHE A N 1
ATOM 9179 C CA . PHE A 1 833 ? 171.297 168.974 99.303 1.00 119.04 833 PHE A CA 1
ATOM 9180 C C . PHE A 1 833 ? 170.186 168.802 98.269 1.00 119.04 833 PHE A C 1
ATOM 9181 O O . PHE A 1 833 ? 169.748 167.671 98.032 1.00 119.04 833 PHE A O 1
ATOM 9198 N N . PRO A 1 834 ? 169.655 169.873 97.677 1.00 121.74 834 PRO A N 1
ATOM 9199 C CA . PRO A 1 834 ? 168.520 169.719 96.757 1.00 121.74 834 PRO A CA 1
ATOM 9200 C C . PRO A 1 834 ? 169.018 169.435 95.359 1.00 121.74 834 PRO A C 1
ATOM 9201 O O . PRO A 1 834 ? 169.741 170.247 94.764 1.00 121.74 834 PRO A O 1
ATOM 9212 N N . PHE A 1 835 ? 168.636 168.288 94.810 1.00 135.70 835 PHE A N 1
ATOM 9213 C CA . PHE A 1 835 ? 169.234 167.856 93.565 1.00 135.70 835 PHE A CA 1
ATOM 9214 C C . PHE A 1 835 ? 168.475 166.677 92.970 1.00 135.70 835 PHE A C 1
ATOM 9215 O O . PHE A 1 835 ? 167.377 166.322 93.407 1.00 135.70 835 PHE A O 1
ATOM 9232 N N . GLU A 1 836 ? 169.083 166.104 91.932 1.00 129.26 836 GLU A N 1
ATOM 9233 C CA . GLU A 1 836 ? 168.433 165.147 91.050 1.00 129.26 836 GLU A CA 1
ATOM 9234 C C . GLU A 1 836 ? 167.674 164.092 91.840 1.00 129.26 836 GLU A C 1
ATOM 9235 O O . GLU A 1 836 ? 167.915 163.919 93.032 1.00 129.26 836 GLU A O 1
ATOM 9247 N N . PRO A 1 837 ? 166.694 163.438 91.226 1.00 124.33 837 PRO A N 1
ATOM 9248 C CA . PRO A 1 837 ? 166.222 162.161 91.768 1.00 124.33 837 PRO A CA 1
ATOM 9249 C C . PRO A 1 837 ? 167.014 160.962 91.292 1.00 124.33 837 PRO A C 1
ATOM 9250 O O . PRO A 1 837 ? 167.315 160.069 92.094 1.00 124.33 837 PRO A O 1
ATOM 9261 N N . HIS A 1 838 ? 167.384 160.920 90.011 1.00 118.91 838 HIS A N 1
ATOM 9262 C CA . HIS A 1 838 ? 168.044 159.726 89.504 1.00 118.91 838 HIS A CA 1
ATOM 9263 C C . HIS A 1 838 ? 169.522 159.746 89.821 1.00 118.91 838 HIS A C 1
ATOM 9264 O O . HIS A 1 838 ? 170.041 158.771 90.360 1.00 118.91 838 HIS A O 1
ATOM 9278 N N . ILE A 1 839 ? 170.207 160.842 89.519 1.00 125.82 839 ILE A N 1
ATOM 9279 C CA . ILE A 1 839 ? 171.568 161.009 90.005 1.00 125.82 839 ILE A CA 1
ATOM 9280 C C . ILE A 1 839 ? 171.584 160.866 91.516 1.00 125.82 839 ILE A C 1
ATOM 9281 O O . ILE A 1 839 ? 172.547 160.360 92.106 1.00 125.82 839 ILE A O 1
ATOM 9297 N N . PHE A 1 840 ? 170.493 161.273 92.160 1.00 132.33 840 PHE A N 1
ATOM 9298 C CA . PHE A 1 840 ? 170.391 161.148 93.607 1.00 132.33 840 PHE A CA 1
ATOM 9299 C C . PHE A 1 840 ? 170.456 159.698 94.052 1.00 132.33 840 PHE A C 1
ATOM 9300 O O . PHE A 1 840 ? 171.384 159.301 94.763 1.00 132.33 840 PHE A O 1
ATOM 9317 N N . GLU A 1 841 ? 169.465 158.899 93.662 1.00 130.56 841 GLU A N 1
ATOM 9318 C CA . GLU A 1 841 ? 169.456 157.498 94.057 1.00 130.56 841 GLU A CA 1
ATOM 9319 C C . GLU A 1 841 ? 170.584 156.741 93.381 1.00 130.56 841 GLU A C 1
ATOM 9320 O O . GLU A 1 841 ? 170.808 155.561 93.663 1.00 130.56 841 GLU A O 1
ATOM 9332 N N . TYR A 1 842 ? 171.279 157.404 92.473 1.00 131.91 842 TYR A N 1
ATOM 9333 C CA . TYR A 1 842 ? 172.397 156.824 91.763 1.00 131.91 842 TYR A CA 1
ATOM 9334 C C . TYR A 1 842 ? 173.680 156.919 92.563 1.00 131.91 842 TYR A C 1
ATOM 9335 O O . TYR A 1 842 ? 174.455 155.960 92.605 1.00 131.91 842 TYR A O 1
ATOM 9353 N N . CYS A 1 843 ? 173.916 158.058 93.198 1.00 138.35 843 CYS A N 1
ATOM 9354 C CA . CYS A 1 843 ? 175.051 158.213 94.096 1.00 138.35 843 CYS A CA 1
ATOM 9355 C C . CYS A 1 843 ? 174.755 157.756 95.506 1.00 138.35 843 CYS A C 1
ATOM 9356 O O . CYS A 1 843 ? 175.678 157.395 96.245 1.00 138.35 843 CYS A O 1
ATOM 9363 N N . LEU A 1 844 ? 173.495 157.768 95.895 1.00 138.76 844 LEU A N 1
ATOM 9364 C CA . LEU A 1 844 ? 173.164 157.478 97.283 1.00 138.76 844 LEU A CA 1
ATOM 9365 C C . LEU A 1 844 ? 173.625 156.099 97.697 1.00 138.76 844 LEU A C 1
ATOM 9366 O O . LEU A 1 844 ? 174.575 155.998 98.492 1.00 138.76 844 LEU A O 1
ATOM 9382 N N . PRO A 1 845 ? 173.063 155.018 97.166 1.00 148.80 845 PRO A N 1
ATOM 9383 C CA . PRO A 1 845 ? 173.351 153.698 97.734 1.00 148.80 845 PRO A CA 1
ATOM 9384 C C . PRO A 1 845 ? 174.826 153.408 97.766 1.00 148.80 845 PRO A C 1
ATOM 9385 O O . PRO A 1 845 ? 175.278 152.567 98.546 1.00 148.80 845 PRO A O 1
ATOM 9396 N N . GLN A 1 846 ? 175.603 154.132 96.971 1.00 149.12 846 GLN A N 1
ATOM 9397 C CA . GLN A 1 846 ? 177.047 154.006 97.045 1.00 149.12 846 GLN A CA 1
ATOM 9398 C C . GLN A 1 846 ? 177.562 154.587 98.351 1.00 149.12 846 GLN A C 1
ATOM 9399 O O . GLN A 1 846 ? 178.257 153.906 99.112 1.00 149.12 846 GLN A O 1
ATOM 9413 N N . SER A 1 847 ? 177.205 155.837 98.639 1.00 144.59 847 SER A N 1
ATOM 9414 C CA . SER A 1 847 ? 177.536 156.426 99.930 1.00 144.59 847 SER A CA 1
ATOM 9415 C C . SER A 1 847 ? 176.972 155.587 101.058 1.00 144.59 847 SER A C 1
ATOM 9416 O O . SER A 1 847 ? 177.469 155.613 102.189 1.00 144.59 847 SER A O 1
ATOM 9424 N N . ILE A 1 848 ? 175.934 154.819 100.764 1.00 152.70 848 ILE A N 1
ATOM 9425 C CA . ILE A 1 848 ? 175.264 154.096 101.828 1.00 152.70 848 ILE A CA 1
ATOM 9426 C C . ILE A 1 848 ? 175.993 152.805 102.143 1.00 152.70 848 ILE A C 1
ATOM 9427 O O . ILE A 1 848 ? 176.274 152.510 103.306 1.00 152.70 848 ILE A O 1
ATOM 9443 N N . SER A 1 849 ? 176.286 152.005 101.126 1.00 161.49 849 SER A N 1
ATOM 9444 C CA . SER A 1 849 ? 177.179 150.876 101.327 1.00 161.49 849 SER A CA 1
ATOM 9445 C C . SER A 1 849 ? 178.504 151.351 101.901 1.00 161.49 849 SER A C 1
ATOM 9446 O O . SER A 1 849 ? 179.173 150.622 102.641 1.00 161.49 849 SER A O 1
ATOM 9454 N N . ASN A 1 850 ? 178.890 152.588 101.581 1.00 158.29 850 ASN A N 1
ATOM 9455 C CA . ASN A 1 850 ? 180.055 153.189 102.208 1.00 158.29 850 ASN A CA 1
ATOM 9456 C C . ASN A 1 850 ? 179.901 153.295 103.711 1.00 158.29 850 ASN A C 1
ATOM 9457 O O . ASN A 1 850 ? 180.640 152.639 104.451 1.00 158.29 850 ASN A O 1
ATOM 9468 N N . MET A 1 851 ? 178.945 154.095 104.172 1.00 159.97 851 MET A N 1
ATOM 9469 C CA . MET A 1 851 ? 178.740 154.245 105.603 1.00 159.97 851 MET A CA 1
ATOM 9470 C C . MET A 1 851 ? 178.522 152.890 106.257 1.00 159.97 851 MET A C 1
ATOM 9471 O O . MET A 1 851 ? 178.909 152.686 107.412 1.00 159.97 851 MET A O 1
ATOM 9485 N N . TYR A 1 852 ? 177.925 151.953 105.527 1.00 159.30 852 TYR A N 1
ATOM 9486 C CA . TYR A 1 852 ? 177.803 150.589 106.006 1.00 159.30 852 TYR A CA 1
ATOM 9487 C C . TYR A 1 852 ? 179.148 149.974 106.314 1.00 159.30 852 TYR A C 1
ATOM 9488 O O . TYR A 1 852 ? 179.465 149.721 107.480 1.00 159.30 852 TYR A O 1
ATOM 9506 N N . ASP A 1 853 ? 179.956 149.768 105.282 1.00 159.12 853 ASP A N 1
ATOM 9507 C CA . ASP A 1 853 ? 181.195 149.035 105.443 1.00 159.12 853 ASP A CA 1
ATOM 9508 C C . ASP A 1 853 ? 182.203 149.807 106.280 1.00 159.12 853 ASP A C 1
ATOM 9509 O O . ASP A 1 853 ? 183.201 149.226 106.718 1.00 159.12 853 ASP A O 1
ATOM 9518 N N . THR A 1 854 ? 181.956 151.091 106.525 1.00 182.82 854 THR A N 1
ATOM 9519 C CA . THR A 1 854 ? 182.776 151.832 107.469 1.00 182.82 854 THR A CA 1
ATOM 9520 C C . THR A 1 854 ? 182.730 151.165 108.834 1.00 182.82 854 THR A C 1
ATOM 9521 O O . THR A 1 854 ? 181.879 150.314 109.107 1.00 182.82 854 THR A O 1
ATOM 9532 N N . THR A 1 855 ? 183.657 151.560 109.698 1.00 205.40 855 THR A N 1
ATOM 9533 C CA . THR A 1 855 ? 183.626 151.096 111.077 1.00 205.40 855 THR A CA 1
ATOM 9534 C C . THR A 1 855 ? 182.487 151.718 111.875 1.00 205.40 855 THR A C 1
ATOM 9535 O O . THR A 1 855 ? 182.312 151.362 113.046 1.00 205.40 855 THR A O 1
ATOM 9546 N N . PHE A 1 856 ? 181.710 152.630 111.283 1.00 181.68 856 PHE A N 1
ATOM 9547 C CA . PHE A 1 856 ? 180.491 153.087 111.935 1.00 181.68 856 PHE A CA 1
ATOM 9548 C C . PHE A 1 856 ? 179.591 151.888 112.180 1.00 181.68 856 PHE A C 1
ATOM 9549 O O . PHE A 1 856 ? 179.353 151.501 113.328 1.00 181.68 856 PHE A O 1
ATOM 9566 N N . PHE A 1 857 ? 179.103 151.293 111.092 1.00 178.35 857 PHE A N 1
ATOM 9567 C CA . PHE A 1 857 ? 178.402 150.015 111.127 1.00 178.35 857 PHE A CA 1
ATOM 9568 C C . PHE A 1 857 ? 177.391 149.974 112.274 1.00 178.35 857 PHE A C 1
ATOM 9569 O O . PHE A 1 857 ? 177.203 148.952 112.935 1.00 178.35 857 PHE A O 1
ATOM 9586 N N . ARG A 1 858 ? 176.746 151.117 112.512 1.00 183.22 858 ARG A N 1
ATOM 9587 C CA . ARG A 1 858 ? 175.815 151.209 113.630 1.00 183.22 858 ARG A CA 1
ATOM 9588 C C . ARG A 1 858 ? 174.734 150.152 113.455 1.00 183.22 858 ARG A C 1
ATOM 9589 O O . ARG A 1 858 ? 173.960 150.220 112.491 1.00 183.22 858 ARG A O 1
ATOM 9610 N N . PRO A 1 859 ? 174.633 149.169 114.350 1.00 187.85 859 PRO A N 1
ATOM 9611 C CA . PRO A 1 859 ? 173.498 148.242 114.260 1.00 187.85 859 PRO A CA 1
ATOM 9612 C C . PRO A 1 859 ? 172.224 149.010 114.563 1.00 187.85 859 PRO A C 1
ATOM 9613 O O . PRO A 1 859 ? 171.965 149.383 115.711 1.00 187.85 859 PRO A O 1
ATOM 9624 N N . GLY A 1 860 ? 171.429 149.252 113.527 1.00 170.80 860 GLY A N 1
ATOM 9625 C CA . GLY A 1 860 ? 170.375 150.242 113.609 1.00 170.80 860 GLY A CA 1
ATOM 9626 C C . GLY A 1 860 ? 169.230 149.903 112.684 1.00 170.80 860 GLY A C 1
ATOM 9627 O O . GLY A 1 860 ? 169.274 148.926 111.929 1.00 170.80 860 GLY A O 1
ATOM 9631 N N . VAL A 1 861 ? 168.188 150.730 112.764 1.00 143.78 861 VAL A N 1
ATOM 9632 C CA . VAL A 1 861 ? 166.986 150.473 111.988 1.00 143.78 861 VAL A CA 1
ATOM 9633 C C . VAL A 1 861 ? 166.575 151.692 111.178 1.00 143.78 861 VAL A C 1
ATOM 9634 O O . VAL A 1 861 ? 166.384 151.596 109.961 1.00 143.78 861 VAL A O 1
ATOM 9647 N N . ALA A 1 862 ? 166.412 152.843 111.824 1.00 134.60 862 ALA A N 1
ATOM 9648 C CA . ALA A 1 862 ? 165.905 154.012 111.124 1.00 134.60 862 ALA A CA 1
ATOM 9649 C C . ALA A 1 862 ? 166.742 154.301 109.883 1.00 134.60 862 ALA A C 1
ATOM 9650 O O . ALA A 1 862 ? 167.953 154.066 109.844 1.00 134.60 862 ALA A O 1
ATOM 9657 N N . GLY A 1 863 ? 166.072 154.810 108.854 1.00 133.92 863 GLY A N 1
ATOM 9658 C CA . GLY A 1 863 ? 166.707 155.051 107.585 1.00 133.92 863 GLY A CA 1
ATOM 9659 C C . GLY A 1 863 ? 166.078 154.231 106.477 1.00 133.92 863 GLY A C 1
ATOM 9660 O O . GLY A 1 863 ? 164.884 153.926 106.513 1.00 133.92 863 GLY A O 1
ATOM 9664 N N . PRO A 1 864 ? 166.879 153.818 105.497 1.00 147.53 864 PRO A N 1
ATOM 9665 C CA . PRO A 1 864 ? 166.327 153.330 104.231 1.00 147.53 864 PRO A CA 1
ATOM 9666 C C . PRO A 1 864 ? 166.029 151.838 104.243 1.00 147.53 864 PRO A C 1
ATOM 9667 O O . PRO A 1 864 ? 166.412 151.095 105.148 1.00 147.53 864 PRO A O 1
ATOM 9678 N N . LYS A 1 865 ? 165.356 151.405 103.178 1.00 145.27 865 LYS A N 1
ATOM 9679 C CA . LYS A 1 865 ? 165.113 149.994 102.919 1.00 145.27 865 LYS A CA 1
ATOM 9680 C C . LYS A 1 865 ? 164.940 149.816 101.424 1.00 145.27 865 LYS A C 1
ATOM 9681 O O . LYS A 1 865 ? 164.131 150.506 100.804 1.00 145.27 865 LYS A O 1
ATOM 9700 N N . PHE A 1 866 ? 165.680 148.875 100.859 1.00 152.23 866 PHE A N 1
ATOM 9701 C CA . PHE A 1 866 ? 166.058 148.935 99.462 1.00 152.23 866 PHE A CA 1
ATOM 9702 C C . PHE A 1 866 ? 165.384 147.866 98.622 1.00 152.23 866 PHE A C 1
ATOM 9703 O O . PHE A 1 866 ? 164.759 146.933 99.125 1.00 152.23 866 PHE A O 1
ATOM 9720 N N . ALA A 1 867 ? 165.524 148.037 97.314 1.00 166.49 867 ALA A N 1
ATOM 9721 C CA . ALA A 1 867 ? 165.052 147.066 96.349 1.00 166.49 867 ALA A CA 1
ATOM 9722 C C . ALA A 1 867 ? 165.787 147.271 95.035 1.00 166.49 867 ALA A C 1
ATOM 9723 O O . ALA A 1 867 ? 166.306 148.352 94.749 1.00 166.49 867 ALA A O 1
ATOM 9730 N N . GLU A 1 868 ? 165.809 146.214 94.227 1.00 179.33 868 GLU A N 1
ATOM 9731 C CA . GLU A 1 868 ? 166.409 146.280 92.902 1.00 179.33 868 GLU A CA 1
ATOM 9732 C C . GLU A 1 868 ? 165.455 146.862 91.866 1.00 179.33 868 GLU A C 1
ATOM 9733 O O . GLU A 1 868 ? 165.652 146.633 90.668 1.00 179.33 868 GLU A O 1
ATOM 9745 N N . ALA A 1 869 ? 164.435 147.598 92.302 1.00 179.95 869 ALA A N 1
ATOM 9746 C CA . ALA A 1 869 ? 163.458 148.210 91.406 1.00 179.95 869 ALA A CA 1
ATOM 9747 C C . ALA A 1 869 ? 162.743 147.169 90.547 1.00 179.95 869 ALA A C 1
ATOM 9748 O O . ALA A 1 869 ? 161.579 147.347 90.180 1.00 179.95 869 ALA A O 1
ATOM 9755 N N . PHE A 1 894 ? 175.253 149.134 87.514 1.00 182.25 894 PHE A N 1
ATOM 9756 C CA . PHE A 1 894 ? 174.472 148.381 88.485 1.00 182.25 894 PHE A CA 1
ATOM 9757 C C . PHE A 1 894 ? 173.139 147.941 87.929 1.00 182.25 894 PHE A C 1
ATOM 9758 O O . PHE A 1 894 ? 172.614 148.526 86.985 1.00 182.25 894 PHE A O 1
ATOM 9774 N N . THR A 1 895 ? 172.606 146.917 88.522 1.00 186.46 895 THR A N 1
ATOM 9775 C CA . THR A 1 895 ? 171.173 146.730 88.433 1.00 186.46 895 THR A CA 1
ATOM 9776 C C . THR A 1 895 ? 170.469 147.916 89.091 1.00 186.46 895 THR A C 1
ATOM 9777 O O . THR A 1 895 ? 171.011 148.519 90.021 1.00 186.46 895 THR A O 1
ATOM 9788 N N . PRO A 1 896 ? 169.275 148.283 88.622 1.00 182.65 896 PRO A N 1
ATOM 9789 C CA . PRO A 1 896 ? 168.596 149.480 89.149 1.00 182.65 896 PRO A CA 1
ATOM 9790 C C . PRO A 1 896 ? 168.232 149.319 90.619 1.00 182.65 896 PRO A C 1
ATOM 9791 O O . PRO A 1 896 ? 167.756 148.262 91.038 1.00 182.65 896 PRO A O 1
ATOM 9802 N N . LEU A 1 897 ? 168.467 150.372 91.406 1.00 171.82 897 LEU A N 1
ATOM 9803 C CA . LEU A 1 897 ? 168.122 150.390 92.821 1.00 171.82 897 LEU A CA 1
ATOM 9804 C C . LEU A 1 897 ? 166.950 151.335 93.097 1.00 171.82 897 LEU A C 1
ATOM 9805 O O . LEU A 1 897 ? 166.547 152.140 92.255 1.00 171.82 897 LEU A O 1
ATOM 9821 N N . LEU A 1 898 ? 166.392 151.210 94.304 1.00 162.59 898 LEU A N 1
ATOM 9822 C CA . LEU A 1 898 ? 165.535 152.226 94.901 1.00 162.59 898 LEU A CA 1
ATOM 9823 C C . LEU A 1 898 ? 165.366 151.933 96.382 1.00 162.59 898 LEU A C 1
ATOM 9824 O O . LEU A 1 898 ? 165.786 150.885 96.876 1.00 162.59 898 LEU A O 1
ATOM 9840 N N . VAL A 1 899 ? 164.693 152.847 97.073 1.00 141.77 899 VAL A N 1
ATOM 9841 C CA . VAL A 1 899 ? 164.179 152.565 98.407 1.00 141.77 899 VAL A CA 1
ATOM 9842 C C . VAL A 1 899 ? 162.674 152.377 98.309 1.00 141.77 899 VAL A C 1
ATOM 9843 O O . VAL A 1 899 ? 161.967 153.197 97.714 1.00 141.77 899 VAL A O 1
ATOM 9856 N N . LYS A 1 900 ? 162.187 151.294 98.894 1.00 141.79 900 LYS A N 1
ATOM 9857 C CA . LYS A 1 900 ? 160.763 151.094 99.076 1.00 141.79 900 LYS A CA 1
ATOM 9858 C C . LYS A 1 900 ? 160.174 152.069 100.072 1.00 141.79 900 LYS A C 1
ATOM 9859 O O . LYS A 1 900 ? 159.119 152.656 99.808 1.00 141.79 900 LYS A O 1
ATOM 9878 N N . ALA A 1 901 ? 160.842 152.247 101.200 1.00 137.85 901 ALA A N 1
ATOM 9879 C CA . ALA A 1 901 ? 160.364 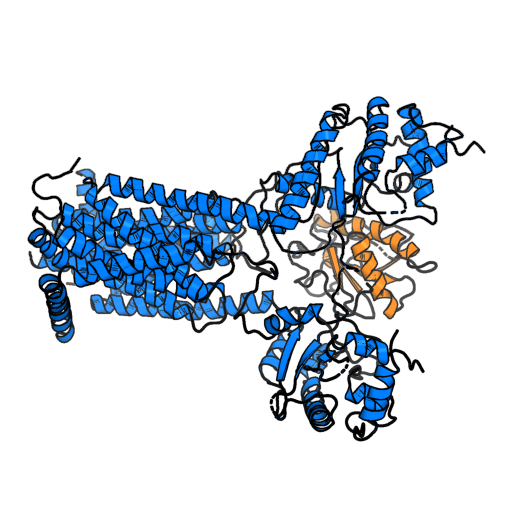153.099 102.271 1.00 137.85 901 ALA A CA 1
ATOM 9880 C C . ALA A 1 901 ? 161.481 153.195 103.291 1.00 137.85 901 ALA A C 1
ATOM 9881 O O . ALA A 1 901 ? 162.529 152.560 103.144 1.00 137.85 901 ALA A O 1
ATOM 9888 N N . LEU A 1 902 ? 161.254 153.999 104.321 1.00 137.10 902 LEU A N 1
ATOM 9889 C CA . LEU A 1 902 ? 162.328 154.364 105.224 1.00 137.10 902 LEU A CA 1
ATOM 9890 C C . LEU A 1 902 ? 161.771 155.126 106.413 1.00 137.10 902 LEU A C 1
ATOM 9891 O O . LEU A 1 902 ? 160.622 155.574 106.407 1.00 137.10 902 LEU A O 1
ATOM 9907 N N . VAL A 1 903 ? 162.602 155.261 107.443 1.00 127.36 903 VAL A N 1
ATOM 9908 C CA . VAL A 1 903 ? 162.126 155.563 108.785 1.00 127.36 903 VAL A CA 1
ATOM 9909 C C . VAL A 1 903 ? 163.164 156.366 109.550 1.00 127.36 903 VAL A C 1
ATOM 9910 O O . VAL A 1 903 ? 164.308 156.505 109.104 1.00 127.36 903 VAL A O 1
ATOM 9923 N N . ILE A 1 904 ? 162.760 156.866 110.715 1.00 123.87 904 ILE A N 1
ATOM 9924 C CA . ILE A 1 904 ? 163.555 157.788 111.514 1.00 123.87 904 ILE A CA 1
ATOM 9925 C C . ILE A 1 904 ? 163.483 157.375 112.977 1.00 123.87 904 ILE A C 1
ATOM 9926 O O . ILE A 1 904 ? 162.417 156.978 113.468 1.00 123.87 904 ILE A O 1
ATOM 9942 N N . GLU A 1 905 ? 164.619 157.503 113.666 1.00 125.22 905 GLU A N 1
ATOM 9943 C CA . GLU A 1 905 ? 164.764 157.273 115.097 1.00 125.22 905 GLU A CA 1
ATOM 9944 C C . GLU A 1 905 ? 164.581 158.552 115.890 1.00 125.22 905 GLU A C 1
ATOM 9945 O O . GLU A 1 905 ? 164.781 159.654 115.383 1.00 125.22 905 GLU A O 1
ATOM 9957 N N . PHE A 1 906 ? 164.247 158.383 117.165 1.00 127.47 906 PHE A N 1
ATOM 9958 C CA . PHE A 1 906 ? 164.449 159.420 118.167 1.00 127.47 906 PHE A CA 1
ATOM 9959 C C . PHE A 1 906 ? 164.359 158.767 119.536 1.00 127.47 906 PHE A C 1
ATOM 9960 O O . PHE A 1 906 ? 163.651 157.770 119.702 1.00 127.47 906 PHE A O 1
ATOM 9977 N N . GLU A 1 907 ? 165.153 159.260 120.478 1.00 124.47 907 GLU A N 1
ATOM 9978 C CA . GLU A 1 907 ? 165.037 158.841 121.867 1.00 124.47 907 GLU A CA 1
ATOM 9979 C C . GLU A 1 907 ? 164.069 159.756 122.598 1.00 124.47 907 GLU A C 1
ATOM 9980 O O . GLU A 1 907 ? 163.768 160.857 122.127 1.00 124.47 907 GLU A O 1
ATOM 9992 N N . SER A 1 908 ? 163.593 159.313 123.755 1.00 120.16 908 SER A N 1
ATOM 9993 C CA . SER A 1 908 ? 162.741 160.138 124.589 1.00 120.16 908 SER A CA 1
ATOM 9994 C C . SER A 1 908 ? 163.435 160.550 125.869 1.00 120.16 908 SER A C 1
ATOM 9995 O O . SER A 1 908 ? 164.219 159.803 126.457 1.00 120.16 908 SER A O 1
ATOM 10003 N N . ASN A 1 909 ? 163.082 161.742 126.317 1.00 118.72 909 ASN A N 1
ATOM 10004 C CA . ASN A 1 909 ? 163.290 162.117 127.698 1.00 118.72 909 ASN A CA 1
ATOM 10005 C C . ASN A 1 909 ? 162.726 161.092 128.675 1.00 118.72 909 ASN A C 1
ATOM 10006 O O . ASN A 1 909 ? 163.119 161.095 129.846 1.00 118.72 909 ASN A O 1
ATOM 10017 N N . VAL A 1 910 ? 161.825 160.213 128.229 1.00 126.52 910 VAL A N 1
ATOM 10018 C CA . VAL A 1 910 ? 161.223 159.239 129.132 1.00 126.52 910 VAL A CA 1
ATOM 10019 C C . VAL A 1 910 ? 161.741 157.845 128.825 1.00 126.52 910 VAL A C 1
ATOM 10020 O O . VAL A 1 910 ? 162.218 157.564 127.717 1.00 126.52 910 VAL A O 1
ATOM 10033 N N . ALA A 1 911 ? 161.661 156.969 129.821 1.00 132.36 911 ALA A N 1
ATOM 10034 C CA . ALA A 1 911 ? 161.989 155.559 129.687 1.00 132.36 911 ALA A CA 1
ATOM 10035 C C . ALA A 1 911 ? 160.869 154.685 130.254 1.00 132.36 911 ALA A C 1
ATOM 10036 O O . ALA A 1 911 ? 159.770 155.154 130.559 1.00 132.36 911 ALA A O 1
ATOM 10043 N N . TYR A 1 912 ? 161.174 153.398 130.397 1.00 131.04 912 TYR A N 1
ATOM 10044 C CA . TYR A 1 912 ? 160.163 152.355 130.543 1.00 131.04 912 TYR A CA 1
ATOM 10045 C C . TYR A 1 912 ? 159.290 152.581 131.765 1.00 131.04 912 TYR A C 1
ATOM 10046 O O . TYR A 1 912 ? 159.777 152.962 132.833 1.00 131.04 912 TYR A O 1
ATOM 10064 N N . SER A 1 913 ? 157.998 152.330 131.599 1.00 120.24 913 SER A N 1
ATOM 10065 C CA . SER A 1 913 ? 157.041 152.236 132.689 1.00 120.24 913 SER A CA 1
ATOM 10066 C C . SER A 1 913 ? 155.716 151.685 132.176 1.00 120.24 913 SER A C 1
ATOM 10067 O O . SER A 1 913 ? 155.387 151.787 130.991 1.00 120.24 913 SER A O 1
ATOM 10075 N N . THR A 1 914 ? 154.953 151.100 133.097 1.00 105.26 914 THR A N 1
ATOM 10076 C CA . THR A 1 914 ? 153.642 150.545 132.796 1.00 105.26 914 THR A CA 1
ATOM 10077 C C . THR A 1 914 ? 152.516 151.451 133.245 1.00 105.26 914 THR A C 1
ATOM 10078 O O . THR A 1 914 ? 151.349 151.045 133.209 1.00 105.26 914 THR A O 1
ATOM 10089 N N . ILE A 1 915 ? 152.847 152.654 133.681 1.00 104.12 915 ILE A N 1
ATOM 10090 C CA . ILE A 1 915 ? 151.864 153.626 134.116 1.00 104.12 915 ILE A CA 1
ATOM 10091 C C . ILE A 1 915 ? 151.072 154.061 132.898 1.00 104.12 915 ILE A C 1
ATOM 10092 O O . ILE A 1 915 ? 151.436 153.729 131.768 1.00 104.12 915 ILE A O 1
ATOM 10108 N N . TYR A 1 916 ? 149.954 154.740 133.110 1.00 100.52 916 TYR A N 1
ATOM 10109 C CA . TYR A 1 916 ? 149.098 155.058 131.979 1.00 100.52 916 TYR A CA 1
ATOM 10110 C C . TYR A 1 916 ? 149.314 156.455 131.416 1.00 100.52 916 TYR A C 1
ATOM 10111 O O . TYR A 1 916 ? 149.751 156.605 130.271 1.00 100.52 916 TYR A O 1
ATOM 10129 N N . ALA A 1 917 ? 149.036 157.484 132.209 1.00 101.22 917 ALA A N 1
ATOM 10130 C CA . ALA A 1 917 ? 148.737 158.785 131.627 1.00 101.22 917 ALA A CA 1
ATOM 10131 C C . ALA A 1 917 ? 150.001 159.511 131.222 1.00 101.22 917 ALA A C 1
ATOM 10132 O O . ALA A 1 917 ? 149.979 160.370 130.336 1.00 101.22 917 ALA A O 1
ATOM 10139 N N . ASN A 1 918 ? 151.108 159.201 131.878 1.00 107.76 918 ASN A N 1
ATOM 10140 C CA . ASN A 1 918 ? 152.377 159.746 131.436 1.00 107.76 918 ASN A CA 1
ATOM 10141 C C . ASN A 1 918 ? 152.603 159.401 129.978 1.00 107.76 918 ASN A C 1
ATOM 10142 O O . ASN A 1 918 ? 152.724 160.284 129.120 1.00 107.76 918 ASN A O 1
ATOM 10153 N N . ILE A 1 919 ? 152.617 158.105 129.682 1.00 100.57 919 ILE A N 1
ATOM 10154 C CA . ILE A 1 919 ? 152.782 157.650 128.316 1.00 100.57 919 ILE A CA 1
ATOM 10155 C C . ILE A 1 919 ? 151.666 158.204 127.468 1.00 100.57 919 ILE A C 1
ATOM 10156 O O . ILE A 1 919 ? 151.862 158.537 126.290 1.00 100.57 919 ILE A O 1
ATOM 10172 N N . ARG A 1 920 ? 150.479 158.317 128.053 1.00 106.54 920 ARG A N 1
ATOM 10173 C CA . ARG A 1 920 ? 149.356 158.832 127.299 1.00 106.54 920 ARG A CA 1
ATOM 10174 C C . ARG A 1 920 ? 149.702 160.181 126.719 1.00 106.54 920 ARG A C 1
ATOM 10175 O O . ARG A 1 920 ? 149.930 160.318 125.515 1.00 106.54 920 ARG A O 1
ATOM 10196 N N . GLN A 1 921 ? 149.859 161.162 127.596 1.00 110.47 921 GLN A N 1
ATOM 10197 C CA . GLN A 1 921 ? 150.114 162.521 127.156 1.00 110.47 921 GLN A CA 1
ATOM 10198 C C . GLN A 1 921 ? 151.353 162.575 126.283 1.00 110.47 921 GLN A C 1
ATOM 10199 O O . GLN A 1 921 ? 151.410 163.334 125.305 1.00 110.47 921 GLN A O 1
ATOM 10213 N N . PHE A 1 922 ? 152.360 161.771 126.623 1.00 113.63 922 PHE A N 1
ATOM 10214 C CA . PHE A 1 922 ? 153.546 161.704 125.789 1.00 113.63 922 PHE A CA 1
ATOM 10215 C C . PHE A 1 922 ? 153.157 161.489 124.343 1.00 113.63 922 PHE A C 1
ATOM 10216 O O . PHE A 1 922 ? 153.343 162.370 123.493 1.00 113.63 922 PHE A O 1
ATOM 10233 N N . TYR A 1 923 ? 152.550 160.342 124.065 1.00 112.19 923 TYR A N 1
ATOM 10234 C CA . TYR A 1 923 ? 152.134 160.057 122.705 1.00 112.19 923 TYR A CA 1
ATOM 10235 C C . TYR A 1 923 ? 151.235 161.148 122.173 1.00 112.19 923 TYR A C 1
ATOM 10236 O O . TYR A 1 923 ? 151.320 161.525 121.003 1.00 112.19 923 TYR A O 1
ATOM 10254 N N . GLU A 1 924 ? 150.314 161.610 123.003 1.00 109.48 924 GLU A N 1
ATOM 10255 C CA . GLU A 1 924 ? 149.273 162.498 122.521 1.00 109.48 924 GLU A CA 1
ATOM 10256 C C . GLU A 1 924 ? 149.877 163.743 121.909 1.00 109.48 924 GLU A C 1
ATOM 10257 O O . GLU A 1 924 ? 149.714 164.008 120.713 1.00 109.48 924 GLU A O 1
ATOM 10269 N N . SER A 1 925 ? 150.600 164.507 122.718 1.00 117.99 925 SER A N 1
ATOM 10270 C CA . SER A 1 925 ? 151.219 165.728 122.221 1.00 117.99 925 SER A CA 1
ATOM 10271 C C . SER A 1 925 ? 152.230 165.416 121.126 1.00 117.99 925 SER A C 1
ATOM 10272 O O . SER A 1 925 ? 152.371 166.170 120.150 1.00 117.99 925 SER A O 1
ATOM 10280 N N . VAL A 1 926 ? 152.950 164.305 121.271 1.00 114.31 926 VAL A N 1
ATOM 10281 C CA . VAL A 1 926 ? 153.931 163.951 120.262 1.00 114.31 926 VAL A CA 1
ATOM 10282 C C . VAL A 1 926 ? 153.263 163.847 118.906 1.00 114.31 926 VAL A C 1
ATOM 10283 O O . VAL A 1 926 ? 153.567 164.605 117.981 1.00 114.31 926 VAL A O 1
ATOM 10296 N N . GLU A 1 927 ? 152.320 162.921 118.784 1.00 119.66 927 GLU A N 1
ATOM 10297 C CA . GLU A 1 927 ? 151.589 162.742 117.544 1.00 119.66 927 GLU A CA 1
ATOM 10298 C C . GLU A 1 927 ? 150.933 164.034 117.111 1.00 119.66 927 GLU A C 1
ATOM 10299 O O . GLU A 1 927 ? 150.805 164.306 115.913 1.00 119.66 927 GLU A O 1
ATOM 10311 N N . HIS A 1 928 ? 150.438 164.812 118.064 1.00 121.07 928 HIS A N 1
ATOM 10312 C CA . HIS A 1 928 ? 149.855 166.089 117.698 1.00 121.07 928 HIS A CA 1
ATOM 10313 C C . HIS A 1 928 ? 150.817 166.859 116.823 1.00 121.07 928 HIS A C 1
ATOM 10314 O O . HIS A 1 928 ? 150.505 167.220 115.684 1.00 121.07 928 HIS A O 1
ATOM 10328 N N . TRP A 1 929 ? 152.007 167.105 117.346 1.00 125.55 929 TRP A N 1
ATOM 10329 C CA . TRP A 1 929 ? 152.976 167.861 116.574 1.00 125.55 929 TRP A CA 1
ATOM 10330 C C . TRP A 1 929 ? 153.366 167.092 115.329 1.00 125.55 929 TRP A C 1
ATOM 10331 O O . TRP A 1 929 ? 153.729 167.679 114.301 1.00 125.55 929 TRP A O 1
ATOM 10352 N N . PHE A 1 930 ? 153.278 165.772 115.399 1.00 116.32 930 PHE A N 1
ATOM 10353 C CA . PHE A 1 930 ? 153.519 164.985 114.207 1.00 116.32 930 PHE A CA 1
ATOM 10354 C C . PHE A 1 930 ? 152.630 165.475 113.095 1.00 116.32 930 PHE A C 1
ATOM 10355 O O . PHE A 1 930 ? 153.094 165.735 111.986 1.00 116.32 930 PHE A O 1
ATOM 10372 N N . GLN A 1 931 ? 151.352 165.629 113.390 1.00 121.00 931 GLN A N 1
ATOM 10373 C CA . GLN A 1 931 ? 150.455 166.192 112.402 1.00 121.00 931 GLN A CA 1
ATOM 10374 C C . GLN A 1 931 ? 150.856 167.607 112.071 1.00 121.00 931 GLN A C 1
ATOM 10375 O O . GLN A 1 931 ? 150.952 167.970 110.894 1.00 121.00 931 GLN A O 1
ATOM 10389 N N . MET A 1 932 ? 151.102 168.409 113.102 1.00 122.97 932 MET A N 1
ATOM 10390 C CA . MET A 1 932 ? 151.388 169.821 112.889 1.00 122.97 932 MET A CA 1
ATOM 10391 C C . MET A 1 932 ? 152.457 169.991 111.830 1.00 122.97 932 MET A C 1
ATOM 10392 O O . MET A 1 932 ? 152.473 170.988 111.100 1.00 122.97 932 MET A O 1
ATOM 10406 N N . GLN A 1 933 ? 153.353 169.016 111.735 1.00 127.85 933 GLN A N 1
ATOM 10407 C CA . GLN A 1 933 ? 154.378 169.063 110.707 1.00 127.85 933 GLN A CA 1
ATOM 10408 C C . GLN A 1 933 ? 153.936 168.323 109.454 1.00 127.85 933 GLN A C 1
ATOM 10409 O O . GLN A 1 933 ? 154.181 168.790 108.337 1.00 127.85 933 GLN A O 1
ATOM 10423 N N . LEU A 1 934 ? 153.278 167.178 109.625 1.00 126.85 934 LEU A N 1
ATOM 10424 C CA . LEU A 1 934 ? 152.873 166.345 108.503 1.00 126.85 934 LEU A CA 1
ATOM 10425 C C . LEU A 1 934 ? 152.208 167.148 107.409 1.00 126.85 934 LEU A C 1
ATOM 10426 O O . LEU A 1 934 ? 152.729 167.240 106.292 1.00 126.85 934 LEU A O 1
ATOM 10442 N N . LYS A 1 935 ? 151.065 167.740 107.730 1.00 133.54 935 LYS A N 1
ATOM 10443 C CA . LYS A 1 935 ? 150.328 168.535 106.762 1.00 133.54 935 LYS A CA 1
ATOM 10444 C C . LYS A 1 935 ? 151.235 169.544 106.072 1.00 133.54 935 LYS A C 1
ATOM 10445 O O . LYS A 1 935 ? 150.992 169.910 104.917 1.00 133.54 935 LYS A O 1
ATOM 10464 N N . THR A 1 936 ? 152.290 169.992 106.758 1.00 145.12 936 THR A N 1
ATOM 10465 C CA . THR A 1 936 ? 153.230 170.923 106.147 1.00 145.12 936 THR A CA 1
ATOM 10466 C C . THR A 1 936 ? 154.001 170.268 105.009 1.00 145.12 936 THR A C 1
ATOM 10467 O O . THR A 1 936 ? 154.274 170.918 103.994 1.00 145.12 936 THR A O 1
ATOM 10478 N N . ALA A 1 937 ? 154.357 168.994 105.155 1.00 132.38 937 ALA A N 1
ATOM 10479 C CA . ALA A 1 937 ? 155.091 168.303 104.116 1.00 132.38 937 ALA A CA 1
ATOM 10480 C C . ALA A 1 937 ? 154.300 168.311 102.815 1.00 132.38 937 ALA A C 1
ATOM 10481 O O . ALA A 1 937 ? 153.070 168.402 102.828 1.00 132.38 937 ALA A O 1
ATOM 10488 N N . PRO A 1 938 ? 154.975 168.204 101.676 1.00 124.58 938 PRO A N 1
ATOM 10489 C CA . PRO A 1 938 ? 154.263 167.861 100.462 1.00 124.58 938 PRO A CA 1
ATOM 10490 C C . PRO A 1 938 ? 153.545 166.543 100.661 1.00 124.58 938 PRO A C 1
ATOM 10491 O O . PRO A 1 938 ? 154.161 165.569 101.120 1.00 124.58 938 PRO A O 1
ATOM 10502 N N . PRO A 1 939 ? 152.248 166.462 100.347 1.00 133.30 939 PRO A N 1
ATOM 10503 C CA . PRO A 1 939 ? 151.538 165.188 100.531 1.00 133.30 939 PRO A CA 1
ATOM 10504 C C . PRO A 1 939 ? 152.291 164.014 99.952 1.00 133.30 939 PRO A C 1
ATOM 10505 O O . PRO A 1 939 ? 151.985 162.867 100.300 1.00 133.30 939 PRO A O 1
ATOM 10516 N N . GLU A 1 940 ? 153.288 164.278 99.106 1.00 120.39 940 GLU A N 1
ATOM 10517 C CA . GLU A 1 940 ? 154.317 163.290 98.831 1.00 120.39 940 GLU A CA 1
ATOM 10518 C C . GLU A 1 940 ? 154.709 162.553 100.101 1.00 120.39 940 GLU A C 1
ATOM 10519 O O . GLU A 1 940 ? 154.950 161.342 100.081 1.00 120.39 940 GLU A O 1
ATOM 10531 N N . LEU A 1 941 ? 154.761 163.272 101.217 1.00 128.01 941 LEU A N 1
ATOM 10532 C CA . LEU A 1 941 ? 155.465 162.837 102.409 1.00 128.01 941 LEU A CA 1
ATOM 10533 C C . LEU A 1 941 ? 154.562 162.628 103.608 1.00 128.01 941 LEU A C 1
ATOM 10534 O O . LEU A 1 941 ? 155.064 162.412 104.711 1.00 128.01 941 LEU A O 1
ATOM 10550 N N . GLN A 1 942 ? 153.255 162.764 103.449 1.00 130.22 942 GLN A N 1
ATOM 10551 C CA . GLN A 1 942 ? 152.343 162.481 104.551 1.00 130.22 942 GLN A CA 1
ATOM 10552 C C . GLN A 1 942 ? 151.774 161.072 104.397 1.00 130.22 942 GLN A C 1
ATOM 10553 O O . GLN A 1 942 ? 150.570 160.830 104.431 1.00 130.22 942 GLN A O 1
ATOM 10567 N N . GLY A 1 943 ? 152.705 160.134 104.225 1.00 133.44 943 GLY A N 1
ATOM 10568 C CA . GLY A 1 943 ? 152.402 158.723 104.089 1.00 133.44 943 GLY A CA 1
ATOM 10569 C C . GLY A 1 943 ? 152.871 157.923 105.284 1.00 133.44 943 GLY A C 1
ATOM 10570 O O . GLY A 1 943 ? 152.946 156.693 105.229 1.00 133.44 943 GLY A O 1
ATOM 10574 N N . GLY A 1 944 ? 153.173 158.619 106.380 1.00 120.71 944 GLY A N 1
ATOM 10575 C CA . GLY A 1 944 ? 153.864 158.007 107.489 1.00 120.71 944 GLY A CA 1
ATOM 10576 C C . GLY A 1 944 ? 153.072 157.912 108.773 1.00 120.71 944 GLY A C 1
ATOM 10577 O O . GLY A 1 944 ? 151.920 158.325 108.865 1.00 120.71 944 GLY A O 1
ATOM 10581 N N . TRP A 1 945 ? 153.725 157.336 109.781 1.00 108.97 945 TRP A N 1
ATOM 10582 C CA . TRP A 1 945 ? 153.121 157.183 111.090 1.00 108.97 945 TRP A CA 1
ATOM 10583 C C . TRP A 1 945 ? 154.208 156.954 112.133 1.00 108.97 945 TRP A C 1
ATOM 10584 O O . TRP A 1 945 ? 155.404 157.019 111.838 1.00 108.97 945 TRP A O 1
ATOM 10605 N N . PHE A 1 946 ? 153.766 156.649 113.351 1.00 107.02 946 PHE A N 1
ATOM 10606 C CA . PHE A 1 946 ? 154.514 156.868 114.580 1.00 107.02 946 PHE A CA 1
ATOM 10607 C C . PHE A 1 946 ? 154.344 155.671 115.508 1.00 107.02 946 PHE A C 1
ATOM 10608 O O . PHE A 1 946 ? 153.260 155.096 115.617 1.00 107.02 946 PHE A O 1
ATOM 10625 N N . THR A 1 947 ? 155.433 155.289 116.166 1.00 95.65 947 THR A N 1
ATOM 10626 C CA . THR A 1 947 ? 155.499 154.049 116.914 1.00 95.65 947 THR A CA 1
ATOM 10627 C C . THR A 1 947 ? 155.733 154.275 118.396 1.00 95.65 947 THR A C 1
ATOM 10628 O O . THR A 1 947 ? 156.254 155.317 118.798 1.00 95.65 947 THR A O 1
ATOM 10639 N N . SER A 1 948 ? 155.344 153.283 119.191 1.00 93.92 948 SER A N 1
ATOM 10640 C CA . SER A 1 948 ? 155.863 153.073 120.530 1.00 93.92 948 SER A CA 1
ATOM 10641 C C . SER A 1 948 ? 155.336 151.754 121.057 1.00 93.92 948 SER A C 1
ATOM 10642 O O . SER A 1 948 ? 154.703 150.984 120.334 1.00 93.92 948 SER A O 1
ATOM 10650 N N . ASP A 1 949 ? 155.622 151.494 122.332 1.00 107.56 949 ASP A N 1
ATOM 10651 C CA . ASP A 1 949 ? 155.082 150.324 123.019 1.00 107.56 949 ASP A CA 1
ATOM 10652 C C . ASP A 1 949 ? 153.865 150.712 123.863 1.00 107.56 949 ASP A C 1
ATOM 10653 O O . ASP A 1 949 ? 153.831 150.547 125.083 1.00 107.56 949 ASP A O 1
ATOM 10662 N N . LEU A 1 950 ? 152.833 151.218 123.185 1.00 105.38 950 LEU A N 1
ATOM 10663 C CA . LEU A 1 950 ? 151.555 151.496 123.833 1.00 105.38 950 LEU A CA 1
ATOM 10664 C C . LEU A 1 950 ? 150.679 150.261 123.970 1.00 105.38 950 LEU A C 1
ATOM 10665 O O . LEU A 1 950 ? 149.820 150.227 124.850 1.00 105.38 950 LEU A O 1
ATOM 10681 N N . LYS A 1 951 ? 150.885 149.247 123.130 1.00 96.72 951 LYS A N 1
ATOM 10682 C CA . LYS A 1 951 ? 150.044 148.057 123.155 1.00 96.72 951 LYS A CA 1
ATOM 10683 C C . LYS A 1 951 ? 149.575 147.744 124.566 1.00 96.72 951 LYS A C 1
ATOM 10684 O O . LYS A 1 951 ? 148.373 147.627 124.824 1.00 96.72 951 LYS A O 1
ATOM 10703 N N . PHE A 1 952 ? 150.518 147.622 125.491 1.00 89.51 952 PHE A N 1
ATOM 10704 C CA . PHE A 1 952 ? 150.190 147.649 126.906 1.00 89.51 952 PHE A CA 1
ATOM 10705 C C . PHE A 1 952 ? 149.165 148.727 127.200 1.00 89.51 952 PHE A C 1
ATOM 10706 O O . PHE A 1 952 ? 148.060 148.455 127.685 1.00 89.51 952 PHE A O 1
ATOM 10723 N N . TYR A 1 953 ? 149.527 149.967 126.903 1.00 99.23 953 TYR A N 1
ATOM 10724 C CA . TYR A 1 953 ? 148.604 151.080 127.039 1.00 99.23 953 TYR A CA 1
ATOM 10725 C C . TYR A 1 953 ? 147.393 150.898 126.139 1.00 99.23 953 TYR A C 1
ATOM 10726 O O . TYR A 1 953 ? 146.265 151.267 126.504 1.00 99.23 953 TYR A O 1
ATOM 10744 N N . ASN A 1 954 ? 147.615 150.359 124.941 1.00 93.16 954 ASN A N 1
ATOM 10745 C CA . ASN A 1 954 ? 146.507 150.097 124.038 1.00 93.16 954 ASN A CA 1
ATOM 10746 C C . ASN A 1 954 ? 145.423 149.348 124.771 1.00 93.16 954 ASN A C 1
ATOM 10747 O O . ASN A 1 954 ? 144.248 149.733 124.761 1.00 93.16 954 ASN A O 1
ATOM 10758 N N . VAL A 1 955 ? 145.820 148.271 125.428 1.00 86.08 955 VAL A N 1
ATOM 10759 C CA . VAL A 1 955 ? 144.912 147.566 126.306 1.00 86.08 955 VAL A CA 1
ATOM 10760 C C . VAL A 1 955 ? 144.339 148.518 127.332 1.00 86.08 955 VAL A C 1
ATOM 10761 O O . VAL A 1 955 ? 143.137 148.792 127.348 1.00 86.08 955 VAL A O 1
ATOM 10774 N N . GLN A 1 956 ? 145.205 149.093 128.162 1.00 87.95 956 GLN A N 1
ATOM 10775 C CA . GLN A 1 956 ? 144.705 149.721 129.379 1.00 87.95 956 GLN A CA 1
ATOM 10776 C C . GLN A 1 956 ? 143.767 150.878 129.064 1.00 87.95 956 GLN A C 1
ATOM 10777 O O . GLN A 1 956 ? 143.230 151.515 129.976 1.00 87.95 956 GLN A O 1
ATOM 10791 N N . ASP A 1 957 ? 143.577 151.183 127.783 1.00 89.36 957 ASP A N 1
ATOM 10792 C CA . ASP A 1 957 ? 142.491 152.087 127.411 1.00 89.36 957 ASP A CA 1
ATOM 10793 C C . ASP A 1 957 ? 141.332 151.326 126.774 1.00 89.36 957 ASP A C 1
ATOM 10794 O O . ASP A 1 957 ? 140.179 151.365 127.254 1.00 89.36 957 ASP A O 1
ATOM 10803 N N . THR A 1 958 ? 141.632 150.624 125.684 1.00 79.70 958 THR A N 1
ATOM 10804 C CA . THR A 1 958 ? 140.597 150.018 124.866 1.00 79.70 958 THR A CA 1
ATOM 10805 C C . THR A 1 958 ? 139.790 149.013 125.662 1.00 79.70 958 THR A C 1
ATOM 10806 O O . THR A 1 958 ? 138.584 148.853 125.438 1.00 79.70 958 THR A O 1
ATOM 10817 N N . LEU A 1 959 ? 140.447 148.334 126.596 1.00 72.58 959 LEU A N 1
ATOM 10818 C CA . LEU A 1 959 ? 139.770 147.379 127.452 1.00 72.58 959 LEU A CA 1
ATOM 10819 C C . LEU A 1 959 ? 138.561 148.013 128.111 1.00 72.58 959 LEU A C 1
ATOM 10820 O O . LEU A 1 959 ? 137.430 147.565 127.915 1.00 72.58 959 LEU A O 1
ATOM 10836 N N . SER A 1 960 ? 138.785 149.067 128.886 1.00 71.95 960 SER A N 1
ATOM 10837 C CA . SER A 1 960 ? 137.693 149.684 129.620 1.00 71.95 960 SER A CA 1
ATOM 10838 C C . SER A 1 960 ? 136.649 150.218 128.669 1.00 71.95 960 SER A C 1
ATOM 10839 O O . SER A 1 960 ? 135.439 150.077 128.900 1.00 71.95 960 SER A O 1
ATOM 10847 N N . HIS A 1 961 ? 137.098 150.870 127.602 1.00 82.17 961 HIS A N 1
ATOM 10848 C CA . HIS A 1 961 ? 136.130 151.448 126.683 1.00 82.17 961 HIS A CA 1
ATOM 10849 C C . HIS A 1 961 ? 135.170 150.374 126.195 1.00 82.17 961 HIS A C 1
ATOM 10850 O O . HIS A 1 961 ? 133.945 150.460 126.389 1.00 82.17 961 HIS A O 1
ATOM 10864 N N . ASP A 1 962 ? 135.729 149.316 125.618 1.00 84.52 962 ASP A N 1
ATOM 10865 C CA . ASP A 1 962 ? 134.924 148.264 125.025 1.00 84.52 962 ASP A CA 1
ATOM 10866 C C . ASP A 1 962 ? 134.113 147.533 126.088 1.00 84.52 962 ASP A C 1
ATOM 10867 O O . ASP A 1 962 ? 132.988 147.076 125.828 1.00 84.52 962 ASP A O 1
ATOM 10876 N N . THR A 1 963 ? 134.655 147.448 127.300 1.00 78.95 963 THR A N 1
ATOM 10877 C CA . THR A 1 963 ? 133.931 146.822 128.391 1.00 78.95 963 THR A CA 1
ATOM 10878 C C . THR A 1 963 ? 132.644 147.566 128.678 1.00 78.95 963 THR A C 1
ATOM 10879 O O . THR A 1 963 ? 131.551 147.043 128.435 1.00 78.95 963 THR A O 1
ATOM 10890 N N . PHE A 1 964 ? 132.765 148.809 129.140 1.00 81.63 964 PHE A N 1
ATOM 10891 C CA . PHE A 1 964 ? 131.588 149.637 129.351 1.00 81.63 964 PHE A CA 1
ATOM 10892 C C . PHE A 1 964 ? 130.607 149.468 128.206 1.00 81.63 964 PHE A C 1
ATOM 10893 O O . PHE A 1 964 ? 129.393 149.326 128.418 1.00 81.63 964 PHE A O 1
ATOM 10910 N N . VAL A 1 965 ? 131.121 149.506 126.982 1.00 79.14 965 VAL A N 1
ATOM 10911 C CA . VAL A 1 965 ? 130.266 149.354 125.815 1.00 79.14 965 VAL A CA 1
ATOM 10912 C C . VAL A 1 965 ? 129.391 148.116 125.946 1.00 79.14 965 VAL A C 1
ATOM 10913 O O . VAL A 1 965 ? 128.154 148.189 125.921 1.00 79.14 965 VAL A O 1
ATOM 10926 N N . ALA A 1 966 ? 130.018 146.961 126.101 1.00 72.64 966 ALA A N 1
ATOM 10927 C CA . ALA A 1 966 ? 129.254 145.722 126.072 1.00 72.64 966 ALA A CA 1
ATOM 10928 C C . ALA A 1 966 ? 128.342 145.618 127.279 1.00 72.64 966 ALA A C 1
ATOM 10929 O O . ALA A 1 966 ? 127.258 145.013 127.222 1.00 72.64 966 ALA A O 1
ATOM 10936 N N . ILE A 1 967 ? 128.797 146.163 128.395 1.00 74.49 967 ILE A N 1
ATOM 10937 C CA . ILE A 1 967 ? 127.937 146.243 129.558 1.00 74.49 967 ILE A CA 1
ATOM 10938 C C . ILE A 1 967 ? 126.627 146.888 129.169 1.00 74.49 967 ILE A C 1
ATOM 10939 O O . ILE A 1 967 ? 125.543 146.334 129.400 1.00 74.49 967 ILE A O 1
ATOM 10955 N N . CYS A 1 968 ? 126.710 148.057 128.547 1.00 77.76 968 CYS A N 1
ATOM 10956 C CA . CYS A 1 968 ? 125.489 148.744 128.167 1.00 77.76 968 CYS A CA 1
ATOM 10957 C C . CYS A 1 968 ? 124.713 147.911 127.162 1.00 77.76 968 CYS A C 1
ATOM 10958 O O . CYS A 1 968 ? 123.477 147.951 127.126 1.00 77.76 968 CYS A O 1
ATOM 10966 N N . LEU A 1 969 ? 125.425 147.122 126.358 1.00 74.93 969 LEU A N 1
ATOM 10967 C CA . LEU A 1 969 ? 124.733 146.254 125.413 1.00 74.93 969 LEU A CA 1
ATOM 10968 C C . LEU A 1 969 ? 123.750 145.349 126.129 1.00 74.93 969 LEU A C 1
ATOM 10969 O O . LEU A 1 969 ? 122.527 145.442 125.935 1.00 74.93 969 LEU A O 1
ATOM 10985 N N . ALA A 1 970 ? 124.277 144.477 126.975 1.00 77.10 970 ALA A N 1
ATOM 10986 C CA . ALA A 1 970 ? 123.410 143.508 127.634 1.00 77.10 970 ALA A CA 1
ATOM 10987 C C . ALA A 1 970 ? 122.404 144.210 128.531 1.00 77.10 970 ALA A C 1
ATOM 10988 O O . ALA A 1 970 ? 121.283 143.718 128.740 1.00 77.10 970 ALA A O 1
ATOM 10995 N N . MET A 1 971 ? 122.789 145.368 129.062 1.00 80.10 971 MET A N 1
ATOM 10996 C CA . MET A 1 971 ? 121.857 146.156 129.847 1.00 80.10 971 MET A CA 1
ATOM 10997 C C . MET A 1 971 ? 120.608 146.464 129.043 1.00 80.10 971 MET A C 1
ATOM 10998 O O . MET A 1 971 ? 119.503 146.030 129.398 1.00 80.10 971 MET A O 1
ATOM 11012 N N . ALA A 1 972 ? 120.772 147.193 127.943 1.00 88.76 972 ALA A N 1
ATOM 11013 C CA . ALA A 1 972 ? 119.627 147.540 127.114 1.00 88.76 972 ALA A CA 1
ATOM 11014 C C . ALA A 1 972 ? 118.886 146.290 126.670 1.00 88.76 972 ALA A C 1
ATOM 11015 O O . ALA A 1 972 ? 117.666 146.316 126.466 1.00 88.76 972 ALA A O 1
ATOM 11022 N N . ALA A 1 973 ? 119.603 145.180 126.531 1.00 79.73 973 ALA A N 1
ATOM 11023 C CA . ALA A 1 973 ? 118.952 143.944 126.121 1.00 79.73 973 ALA A CA 1
ATOM 11024 C C . ALA A 1 973 ? 117.904 143.516 127.140 1.00 79.73 973 ALA A C 1
ATOM 11025 O O . ALA A 1 973 ? 116.699 143.422 126.839 1.00 79.73 973 ALA A O 1
ATOM 11032 N N . SER A 1 974 ? 118.357 143.241 128.358 1.00 78.74 974 SER A N 1
ATOM 11033 C CA . SER A 1 974 ? 117.424 142.837 129.398 1.00 78.74 974 SER A CA 1
ATOM 11034 C C . SER A 1 974 ? 116.349 143.896 129.585 1.00 78.74 974 SER A C 1
ATOM 11035 O O . SER A 1 974 ? 115.204 143.586 129.943 1.00 78.74 974 SER A O 1
ATOM 11043 N N . LEU A 1 975 ? 116.698 145.153 129.318 1.00 88.20 975 LEU A N 1
ATOM 11044 C CA . LEU A 1 975 ? 115.719 146.227 129.400 1.00 88.20 975 LEU A CA 1
ATOM 11045 C C . LEU A 1 975 ? 114.569 145.977 128.442 1.00 88.20 975 LEU A C 1
ATOM 11046 O O . LEU A 1 975 ? 113.390 146.000 128.832 1.00 88.20 975 LEU A O 1
ATOM 11062 N N . ALA A 1 976 ? 114.906 145.751 127.176 1.00 96.50 976 ALA A N 1
ATOM 11063 C CA . ALA A 1 976 ? 113.890 145.489 126.172 1.00 96.50 976 ALA A CA 1
ATOM 11064 C C . ALA A 1 976 ? 113.010 144.332 126.598 1.00 96.50 976 ALA A C 1
ATOM 11065 O O . ALA A 1 976 ? 111.785 144.392 126.469 1.00 96.50 976 ALA A O 1
ATOM 11072 N N . VAL A 1 977 ? 113.613 143.277 127.137 1.00 86.19 977 VAL A N 1
ATOM 11073 C CA . VAL A 1 977 ? 112.804 142.111 127.491 1.00 86.19 977 VAL A CA 1
ATOM 11074 C C . VAL A 1 977 ? 111.817 142.450 128.597 1.00 86.19 977 VAL A C 1
ATOM 11075 O O . VAL A 1 977 ? 110.616 142.136 128.511 1.00 86.19 977 VAL A O 1
ATOM 11088 N N . LEU A 1 978 ? 112.310 143.059 129.672 1.00 88.60 978 LEU A N 1
ATOM 11089 C CA . LEU A 1 978 ? 111.415 143.417 130.761 1.00 88.60 978 LEU A CA 1
ATOM 11090 C C . LEU A 1 978 ? 110.249 144.230 130.241 1.00 88.60 978 LEU A C 1
ATOM 11091 O O . LEU A 1 978 ? 109.090 143.967 130.581 1.00 88.60 978 LEU A O 1
ATOM 11107 N N . LEU A 1 979 ? 110.534 145.216 129.395 1.00 104.76 979 LEU A N 1
ATOM 11108 C CA . LEU A 1 979 ? 109.436 145.991 128.839 1.00 104.76 979 LEU A CA 1
ATOM 11109 C C . LEU A 1 979 ? 108.558 145.130 127.948 1.00 104.76 979 LEU A C 1
ATOM 11110 O O . LEU A 1 979 ? 107.377 145.439 127.751 1.00 104.76 979 LEU A O 1
ATOM 11126 N N . CYS A 1 980 ? 109.107 144.040 127.417 1.00 102.95 980 CYS A N 1
ATOM 11127 C CA . CYS A 1 980 ? 108.311 143.171 126.564 1.00 102.95 980 CYS A CA 1
ATOM 11128 C C . CYS A 1 980 ? 107.212 142.489 127.359 1.00 102.95 980 CYS A C 1
ATOM 11129 O O . CYS A 1 980 ? 106.038 142.540 126.977 1.00 102.95 980 CYS A O 1
ATOM 11137 N N . PHE A 1 981 ? 107.568 141.850 128.472 1.00 94.03 981 PHE A N 1
ATOM 11138 C CA . PHE A 1 981 ? 106.581 140.997 129.134 1.00 94.03 981 PHE A CA 1
ATOM 11139 C C . PHE A 1 981 ? 105.805 141.705 130.240 1.00 94.03 981 PHE A C 1
ATOM 11140 O O . PHE A 1 981 ? 104.585 141.869 130.139 1.00 94.03 981 PHE A O 1
ATOM 11157 N N . THR A 1 982 ? 106.488 142.127 131.301 1.00 91.13 982 THR A N 1
ATOM 11158 C CA . THR A 1 982 ? 105.785 142.611 132.483 1.00 91.13 982 THR A CA 1
ATOM 11159 C C . THR A 1 982 ? 105.412 144.072 132.248 1.00 91.13 982 THR A C 1
ATOM 11160 O O . THR A 1 982 ? 105.907 145.007 132.877 1.00 91.13 982 THR A O 1
ATOM 11171 N N . VAL A 1 983 ? 104.475 144.241 131.320 1.00 102.17 983 VAL A N 1
ATOM 11172 C CA . VAL A 1 983 ? 104.298 145.508 130.619 1.00 102.17 983 VAL A CA 1
ATOM 11173 C C . VAL A 1 983 ? 104.251 146.693 131.560 1.00 102.17 983 VAL A C 1
ATOM 11174 O O . VAL A 1 983 ? 104.799 147.754 131.249 1.00 102.17 983 VAL A O 1
ATOM 11187 N N . ASN A 1 984 ? 103.580 146.567 132.697 1.00 94.72 984 ASN A N 1
ATOM 11188 C CA . ASN A 1 984 ? 103.557 147.701 133.602 1.00 94.72 984 ASN A CA 1
ATOM 11189 C C . ASN A 1 984 ? 104.961 147.928 134.142 1.00 94.72 984 ASN A C 1
ATOM 11190 O O . ASN A 1 984 ? 105.753 146.999 134.303 1.00 94.72 984 ASN A O 1
ATOM 11201 N N . ILE A 1 985 ? 105.261 149.185 134.419 1.00 99.25 985 ILE A N 1
ATOM 11202 C CA . ILE A 1 985 ? 106.630 149.661 134.312 1.00 99.25 985 ILE A CA 1
ATOM 11203 C C . ILE A 1 985 ? 107.280 149.779 135.671 1.00 99.25 985 ILE A C 1
ATOM 11204 O O . ILE A 1 985 ? 108.464 149.474 135.830 1.00 99.25 985 ILE A O 1
ATOM 11220 N N . LEU A 1 986 ? 106.497 150.214 136.652 1.00 98.91 986 LEU A N 1
ATOM 11221 C CA . LEU A 1 986 ? 106.947 150.196 138.037 1.00 98.91 986 LEU A CA 1
ATOM 11222 C C . LEU A 1 986 ? 107.716 148.921 138.308 1.00 98.91 986 LEU A C 1
ATOM 11223 O O . LEU A 1 986 ? 108.738 148.919 139.010 1.00 98.91 986 LEU A O 1
ATOM 11239 N N . ILE A 1 987 ? 107.258 147.844 137.682 1.00 95.24 987 ILE A N 1
ATOM 11240 C CA . ILE A 1 987 ? 107.808 146.524 137.915 1.00 95.24 987 ILE A CA 1
ATOM 11241 C C . ILE A 1 987 ? 109.283 146.520 137.549 1.00 95.24 987 ILE A C 1
ATOM 11242 O O . ILE A 1 987 ? 110.170 146.318 138.397 1.00 95.24 987 ILE A O 1
ATOM 11258 N N . SER A 1 988 ? 109.558 146.784 136.274 1.00 97.23 988 SER A N 1
ATOM 11259 C CA . SER A 1 988 ? 110.913 146.700 135.762 1.00 97.23 988 SER A CA 1
ATOM 11260 C C . SER A 1 988 ? 111.780 147.777 136.377 1.00 97.23 988 SER A C 1
ATOM 11261 O O . SER A 1 988 ? 112.982 147.586 136.549 1.00 97.23 988 SER A O 1
ATOM 11269 N N . ILE A 1 989 ? 111.186 148.915 136.717 1.00 109.08 989 ILE A N 1
ATOM 11270 C CA . ILE A 1 989 ? 111.942 149.943 137.415 1.00 109.08 989 ILE A CA 1
ATOM 11271 C C . ILE A 1 989 ? 112.532 149.370 138.686 1.00 109.08 989 ILE A C 1
ATOM 11272 O O . ILE A 1 989 ? 113.753 149.386 138.901 1.00 109.08 989 ILE A O 1
ATOM 11288 N N . TYR A 1 990 ? 111.662 148.861 139.550 1.00 102.91 990 TYR A N 1
ATOM 11289 C CA . TYR A 1 990 ? 112.123 148.437 140.858 1.00 102.91 990 TYR A CA 1
ATOM 11290 C C . TYR A 1 990 ? 113.128 147.317 140.704 1.00 102.91 990 TYR A C 1
ATOM 11291 O O . TYR A 1 990 ? 114.141 147.262 141.413 1.00 102.91 990 TYR A O 1
ATOM 11309 N N . ALA A 1 991 ? 112.877 146.437 139.747 1.00 94.62 991 ALA A N 1
ATOM 11310 C CA . ALA A 1 991 ? 113.824 145.370 139.489 1.00 94.62 991 ALA A CA 1
ATOM 11311 C C . ALA A 1 991 ? 115.179 145.929 139.075 1.00 94.62 991 ALA A C 1
ATOM 11312 O O . ALA A 1 991 ? 116.223 145.509 139.596 1.00 94.62 991 ALA A O 1
ATOM 11319 N N . VAL A 1 992 ? 115.175 146.861 138.120 1.00 98.77 992 VAL A N 1
ATOM 11320 C CA . VAL A 1 992 ? 116.406 147.467 137.634 1.00 98.77 992 VAL A CA 1
ATOM 11321 C C . VAL A 1 992 ? 117.214 147.985 138.797 1.00 98.77 992 VAL A C 1
ATOM 11322 O O . VAL A 1 992 ? 118.434 147.810 138.864 1.00 98.77 992 VAL A O 1
ATOM 11335 N N . LEU A 1 993 ? 116.544 148.640 139.730 1.00 97.08 993 LEU A N 1
ATOM 11336 C CA . LEU A 1 993 ? 117.274 149.292 140.803 1.00 97.08 993 LEU A CA 1
ATOM 11337 C C . LEU A 1 993 ? 117.838 148.258 141.762 1.00 97.08 993 LEU A C 1
ATOM 11338 O O . LEU A 1 993 ? 119.012 148.325 142.162 1.00 97.08 993 LEU A O 1
ATOM 11354 N N . THR A 1 994 ? 117.014 147.274 142.119 1.00 92.36 994 THR A N 1
ATOM 11355 C CA . THR A 1 994 ? 117.504 146.145 142.892 1.00 92.36 994 THR A CA 1
ATOM 11356 C C . THR A 1 994 ? 118.814 145.648 142.320 1.00 92.36 994 THR A C 1
ATOM 11357 O O . THR A 1 994 ? 119.842 145.581 143.011 1.00 92.36 994 THR A O 1
ATOM 11368 N N . VAL A 1 995 ? 118.800 145.336 141.034 1.00 79.66 995 VAL A N 1
ATOM 11369 C CA . VAL A 1 995 ? 119.883 144.559 140.468 1.00 79.66 995 VAL A CA 1
ATOM 11370 C C . VAL A 1 995 ? 121.078 145.454 140.210 1.00 79.66 995 VAL A C 1
ATOM 11371 O O . VAL A 1 995 ? 122.226 145.011 140.241 1.00 79.66 995 VAL A O 1
ATOM 11384 N N . SER A 1 996 ? 120.826 146.735 139.973 1.00 85.49 996 SER A N 1
ATOM 11385 C CA . SER A 1 996 ? 121.913 147.686 139.812 1.00 85.49 996 SER A CA 1
ATOM 11386 C C . SER A 1 996 ? 122.701 147.826 141.101 1.00 85.49 996 SER A C 1
ATOM 11387 O O . SER A 1 996 ? 123.936 147.881 141.092 1.00 85.49 996 SER A O 1
ATOM 11395 N N . LEU A 1 997 ? 122.005 147.896 142.232 1.00 88.48 997 LEU A N 1
ATOM 11396 C CA . LEU A 1 997 ? 122.755 147.978 143.479 1.00 88.48 997 LEU A CA 1
ATOM 11397 C C . LEU A 1 997 ? 123.427 146.657 143.796 1.00 88.48 997 LEU A C 1
ATOM 11398 O O . LEU A 1 997 ? 124.499 146.636 144.412 1.00 88.48 997 LEU A O 1
ATOM 11414 N N . SER A 1 998 ? 122.817 145.549 143.388 1.00 86.32 998 SER A N 1
ATOM 11415 C CA . SER A 1 998 ? 123.531 144.286 143.470 1.00 86.32 998 SER A CA 1
ATOM 11416 C C . SER A 1 998 ? 124.845 144.376 142.714 1.00 86.32 998 SER A C 1
ATOM 11417 O O . SER A 1 998 ? 125.901 143.987 143.226 1.00 86.32 998 SER A O 1
ATOM 11425 N N . ILE A 1 999 ? 124.789 144.882 141.485 1.00 79.02 999 ILE A N 1
ATOM 11426 C CA . ILE A 1 999 ? 125.996 145.116 140.710 1.00 79.02 999 ILE A CA 1
ATOM 11427 C C . ILE A 1 999 ? 126.990 145.894 141.544 1.00 79.02 999 ILE A C 1
ATOM 11428 O O . ILE A 1 999 ? 128.144 145.485 141.730 1.00 79.02 999 ILE A O 1
ATOM 11444 N N . PHE A 1 1000 ? 126.544 147.037 142.046 1.00 84.33 1000 PHE A N 1
ATOM 11445 C CA . PHE A 1 1000 ? 127.418 147.941 142.766 1.00 84.33 1000 PHE A CA 1
ATOM 11446 C C . PHE A 1 1000 ? 128.136 147.217 143.880 1.00 84.33 1000 PHE A C 1
ATOM 11447 O O . PHE A 1 1000 ? 129.367 147.264 143.992 1.00 84.33 1000 PHE A O 1
ATOM 11464 N N . ASN A 1 1001 ? 127.374 146.526 144.710 1.00 83.87 1001 ASN A N 1
ATOM 11465 C CA . ASN A 1 1001 ? 127.955 145.987 145.921 1.00 83.87 1001 ASN A CA 1
ATOM 11466 C C . ASN A 1 1001 ? 128.820 144.781 145.621 1.00 83.87 1001 ASN A C 1
ATOM 11467 O O . ASN A 1 1001 ? 129.845 144.578 146.267 1.00 83.87 1001 ASN A O 1
ATOM 11478 N N . THR A 1 1002 ? 128.436 143.969 144.644 1.00 77.66 1002 THR A N 1
ATOM 11479 C CA . THR A 1 1002 ? 129.280 142.837 144.282 1.00 77.66 1002 THR A CA 1
ATOM 11480 C C . THR A 1 1002 ? 130.614 143.328 143.744 1.00 77.66 1002 THR A C 1
ATOM 11481 O O . THR A 1 1002 ? 131.679 142.761 144.033 1.00 77.66 1002 THR A O 1
ATOM 11492 N N . VAL A 1 1003 ? 130.575 144.405 142.974 1.00 75.36 1003 VAL A N 1
ATOM 11493 C CA . VAL A 1 1003 ? 131.814 144.967 142.475 1.00 75.36 1003 VAL A CA 1
ATOM 11494 C C . VAL A 1 1003 ? 132.658 145.448 143.630 1.00 75.36 1003 VAL A C 1
ATOM 11495 O O . VAL A 1 1003 ? 133.831 145.089 143.771 1.00 75.36 1003 VAL A O 1
ATOM 11508 N N . ALA A 1 1004 ? 132.075 146.270 144.480 1.00 86.69 1004 ALA A N 1
ATOM 11509 C CA . ALA A 1 1004 ? 132.849 146.780 145.593 1.00 86.69 1004 ALA A CA 1
ATOM 11510 C C . ALA A 1 1004 ? 133.197 145.657 146.559 1.00 86.69 1004 ALA A C 1
ATOM 11511 O O . ALA A 1 1004 ? 134.029 145.825 147.451 1.00 86.69 1004 ALA A O 1
ATOM 11518 N N . VAL A 1 1005 ? 132.610 144.482 146.362 1.00 82.49 1005 VAL A N 1
ATOM 11519 C CA . VAL A 1 1005 ? 133.056 143.309 147.099 1.00 82.49 1005 VAL A CA 1
ATOM 11520 C C . VAL A 1 1005 ? 134.385 142.851 146.552 1.00 82.49 1005 VAL A C 1
ATOM 11521 O O . VAL A 1 1005 ? 135.367 142.684 147.287 1.00 82.49 1005 VAL A O 1
ATOM 11534 N N . LEU A 1 1006 ? 134.426 142.630 145.245 1.00 79.04 1006 LEU A N 1
ATOM 11535 C CA . LEU A 1 1006 ? 135.714 142.441 144.597 1.00 79.04 1006 LEU A CA 1
ATOM 11536 C C . LEU A 1 1006 ? 136.706 143.461 145.128 1.00 79.04 1006 LEU A C 1
ATOM 11537 O O . LEU A 1 1006 ? 137.884 143.156 145.348 1.00 79.04 1006 LEU A O 1
ATOM 11553 N N . ILE A 1 1007 ? 136.222 144.672 145.368 1.00 82.27 1007 ILE A N 1
ATOM 11554 C CA . ILE A 1 1007 ? 137.079 145.722 145.885 1.00 82.27 1007 ILE A CA 1
ATOM 11555 C C . ILE A 1 1007 ? 137.537 145.370 147.287 1.00 82.27 1007 ILE A C 1
ATOM 11556 O O . ILE A 1 1007 ? 138.723 145.462 147.617 1.00 82.27 1007 ILE A O 1
ATOM 11572 N N . LEU A 1 1008 ? 136.598 144.959 148.132 1.00 95.57 1008 LEU A N 1
ATOM 11573 C CA . LEU A 1 1008 ? 136.949 144.589 149.494 1.00 95.57 1008 LEU A CA 1
ATOM 11574 C C . LEU A 1 1008 ? 137.994 143.500 149.489 1.00 95.57 1008 LEU A C 1
ATOM 11575 O O . LEU A 1 1008 ? 138.720 143.339 150.476 1.00 95.57 1008 LEU A O 1
ATOM 11591 N N . LEU A 1 1009 ? 138.082 142.748 148.397 1.00 96.13 1009 LEU A N 1
ATOM 11592 C CA . LEU A 1 1009 ? 139.224 141.872 148.227 1.00 96.13 1009 LEU A CA 1
ATOM 11593 C C . LEU A 1 1009 ? 140.199 142.451 147.214 1.00 96.13 1009 LEU A C 1
ATOM 11594 O O . LEU A 1 1009 ? 141.301 141.917 147.052 1.00 96.13 1009 LEU A O 1
ATOM 11610 N N . GLY A 1 1010 ? 139.814 143.529 146.535 1.00 88.53 1010 GLY A N 1
ATOM 11611 C CA . GLY A 1 1010 ? 140.791 144.481 146.045 1.00 88.53 1010 GLY A CA 1
ATOM 11612 C C . GLY A 1 1010 ? 141.554 144.096 144.802 1.00 88.53 1010 GLY A C 1
ATOM 11613 O O . GLY A 1 1010 ? 142.749 143.797 144.857 1.00 88.53 1010 GLY A O 1
ATOM 11617 N N . TRP A 1 1011 ? 140.867 144.090 143.674 1.00 76.13 1011 TRP A N 1
ATOM 11618 C CA . TRP A 1 1011 ? 141.435 143.601 142.434 1.00 76.13 1011 TRP A CA 1
ATOM 11619 C C . TRP A 1 1011 ? 142.051 144.699 141.590 1.00 76.13 1011 TRP A C 1
ATOM 11620 O O . TRP A 1 1011 ? 141.679 145.870 141.701 1.00 76.13 1011 TRP A O 1
ATOM 11641 N N . GLN A 1 1012 ? 142.994 144.302 140.746 1.00 83.01 1012 GLN A N 1
ATOM 11642 C CA . GLN A 1 1012 ? 143.401 145.064 139.581 1.00 83.01 1012 GLN A CA 1
ATOM 11643 C C . GLN A 1 1012 ? 142.549 144.620 138.402 1.00 83.01 1012 GLN A C 1
ATOM 11644 O O . GLN A 1 1012 ? 141.922 143.558 138.429 1.00 83.01 1012 GLN A O 1
ATOM 11658 N N . LEU A 1 1013 ? 142.516 145.445 137.364 1.00 81.09 1013 LEU A N 1
ATOM 11659 C CA . LEU A 1 1013 ? 141.633 145.162 136.245 1.00 81.09 1013 LEU A CA 1
ATOM 11660 C C . LEU A 1 1013 ? 142.272 144.214 135.244 1.00 81.09 1013 LEU A C 1
ATOM 11661 O O . LEU A 1 1013 ? 143.431 144.372 134.855 1.00 81.09 1013 LEU A O 1
ATOM 11677 N N . ASN A 1 1014 ? 141.497 143.227 134.830 1.00 70.45 1014 ASN A N 1
ATOM 11678 C CA . ASN A 1 1014 ? 141.803 142.422 133.657 1.00 70.45 1014 ASN A CA 1
ATOM 11679 C C . ASN A 1 1014 ? 140.483 142.093 132.975 1.00 70.45 1014 ASN A C 1
ATOM 11680 O O . ASN A 1 1014 ? 139.401 142.407 133.481 1.00 70.45 1014 ASN A O 1
ATOM 11691 N N . ILE A 1 1015 ? 140.584 141.431 131.826 1.00 65.29 1015 ILE A N 1
ATOM 11692 C CA . ILE A 1 1015 ? 139.420 141.239 130.966 1.00 65.29 1015 ILE A CA 1
ATOM 11693 C C . ILE A 1 1015 ? 138.425 140.319 131.646 1.00 65.29 1015 ILE A C 1
ATOM 11694 O O . ILE A 1 1015 ? 137.211 140.570 131.664 1.00 65.29 1015 ILE A O 1
ATOM 11710 N N . LEU A 1 1016 ? 138.948 139.245 132.231 1.00 64.73 1016 LEU A N 1
ATOM 11711 C CA . LEU A 1 1016 ? 138.129 138.205 132.828 1.00 64.73 1016 LEU A CA 1
ATOM 11712 C C . LEU A 1 1016 ? 136.957 138.803 133.584 1.00 64.73 1016 LEU A C 1
ATOM 11713 O O . LEU A 1 1016 ? 135.826 138.294 133.549 1.00 64.73 1016 LEU A O 1
ATOM 11729 N N . GLU A 1 1017 ? 137.205 139.926 134.222 1.00 62.53 1017 GLU A N 1
ATOM 11730 C CA . GLU A 1 1017 ? 136.276 140.434 135.198 1.00 62.53 1017 GLU A CA 1
ATOM 11731 C C . GLU A 1 1017 ? 135.271 141.337 134.531 1.00 62.53 1017 GLU A C 1
ATOM 11732 O O . GLU A 1 1017 ? 134.083 141.321 134.866 1.00 62.53 1017 GLU A O 1
ATOM 11744 N N . SER A 1 1018 ? 135.734 142.103 133.556 1.00 62.76 1018 SER A N 1
ATOM 11745 C CA . SER A 1 1018 ? 134.812 142.750 132.651 1.00 62.76 1018 SER A CA 1
ATOM 11746 C C . SER A 1 1018 ? 133.804 141.743 132.132 1.00 62.76 1018 SER A C 1
ATOM 11747 O O . SER A 1 1018 ? 132.598 142.016 132.063 1.00 62.76 1018 SER A O 1
ATOM 11755 N N . ILE A 1 1019 ? 134.283 140.545 131.815 1.00 64.68 1019 ILE A N 1
ATOM 11756 C CA . ILE A 1 1019 ? 133.415 139.530 131.230 1.00 64.68 1019 ILE A CA 1
ATOM 11757 C C . ILE A 1 1019 ? 132.365 139.091 132.236 1.00 64.68 1019 ILE A C 1
ATOM 11758 O O . ILE A 1 1019 ? 131.149 139.164 131.987 1.00 64.68 1019 ILE A O 1
ATOM 11774 N N . ALA A 1 1020 ? 132.828 138.587 133.375 1.00 64.08 1020 ALA A N 1
ATOM 11775 C CA . ALA A 1 1020 ? 131.889 138.110 134.382 1.00 64.08 1020 ALA A CA 1
ATOM 11776 C C . ALA A 1 1020 ? 130.872 139.192 134.724 1.00 64.08 1020 ALA A C 1
ATOM 11777 O O . ALA A 1 1020 ? 129.671 138.916 134.872 1.00 64.08 1020 ALA A O 1
ATOM 11784 N N . VAL A 1 1021 ? 131.334 140.433 134.837 1.00 58.24 1021 VAL A N 1
ATOM 11785 C CA . VAL A 1 1021 ? 130.424 141.548 134.981 1.00 58.24 1021 VAL A CA 1
ATOM 11786 C C . VAL A 1 1021 ? 129.342 141.501 133.946 1.00 58.24 1021 VAL A C 1
ATOM 11787 O O . VAL A 1 1021 ? 128.160 141.336 134.267 1.00 58.24 1021 VAL A O 1
ATOM 11800 N N . SER A 1 1022 ? 129.731 141.629 132.691 1.00 61.14 1022 SER A N 1
ATOM 11801 C CA . SER A 1 1022 ? 128.753 141.648 131.629 1.00 61.14 1022 SER A CA 1
ATOM 11802 C C . SER A 1 1022 ? 127.695 140.591 131.851 1.00 61.14 1022 SER A C 1
ATOM 11803 O O . SER A 1 1022 ? 126.497 140.862 131.723 1.00 61.14 1022 SER A O 1
ATOM 11811 N N . THR A 1 1023 ? 128.120 139.405 132.238 1.00 61.27 1023 THR A N 1
ATOM 11812 C CA . THR A 1 1023 ? 127.173 138.323 132.437 1.00 61.27 1023 THR A CA 1
ATOM 11813 C C . THR A 1 1023 ? 126.232 138.581 133.592 1.00 61.27 1023 THR A C 1
ATOM 11814 O O . THR A 1 1023 ? 125.079 138.119 133.569 1.00 61.27 1023 THR A O 1
ATOM 11825 N N . ALA A 1 1024 ? 126.712 139.303 134.595 1.00 60.27 1024 ALA A N 1
ATOM 11826 C CA . ALA A 1 1024 ? 125.910 139.526 135.786 1.00 60.27 1024 ALA A CA 1
ATOM 11827 C C . ALA A 1 1024 ? 124.470 139.833 135.448 1.00 60.27 1024 ALA A C 1
ATOM 11828 O O . ALA A 1 1024 ? 123.563 139.465 136.201 1.00 60.27 1024 ALA A O 1
ATOM 11835 N N . ILE A 1 1025 ? 124.236 140.531 134.350 1.00 69.89 1025 ILE A N 1
ATOM 11836 C CA . ILE A 1 1025 ? 122.885 140.970 134.061 1.00 69.89 1025 ILE A CA 1
ATOM 11837 C C . ILE A 1 1025 ? 122.013 139.751 133.848 1.00 69.89 1025 ILE A C 1
ATOM 11838 O O . ILE A 1 1025 ? 121.237 139.359 134.733 1.00 69.89 1025 ILE A O 1
ATOM 11854 N N . GLY A 1 1026 ? 122.261 139.060 132.737 1.00 69.46 1026 GLY A N 1
ATOM 11855 C CA . GLY A 1 1026 ? 121.478 137.890 132.402 1.00 69.46 1026 GLY A CA 1
ATOM 11856 C C . GLY A 1 1026 ? 121.517 136.864 133.498 1.00 69.46 1026 GLY A C 1
ATOM 11857 O O . GLY A 1 1026 ? 120.732 135.913 133.485 1.00 69.46 1026 GLY A O 1
ATOM 11861 N N . LEU A 1 1027 ? 122.415 137.047 134.458 1.00 70.99 1027 LEU A N 1
ATOM 11862 C CA . LEU A 1 1027 ? 122.415 136.190 135.626 1.00 70.99 1027 LEU A CA 1
ATOM 11863 C C . LEU A 1 1027 ? 121.331 136.583 136.617 1.00 70.99 1027 LEU A C 1
ATOM 11864 O O . LEU A 1 1027 ? 120.420 135.797 136.892 1.00 70.99 1027 LEU A O 1
ATOM 11880 N N . ALA A 1 1028 ? 121.397 137.802 137.134 1.00 69.37 1028 ALA A N 1
ATOM 11881 C CA . ALA A 1 1028 ? 120.526 138.204 138.229 1.00 69.37 1028 ALA A CA 1
ATOM 11882 C C . ALA A 1 1028 ? 119.097 138.375 137.782 1.00 69.37 1028 ALA A C 1
ATOM 11883 O O . ALA A 1 1028 ? 118.168 138.049 138.530 1.00 69.37 1028 ALA A O 1
ATOM 11890 N N . VAL A 1 1029 ? 118.922 138.871 136.562 1.00 77.10 1029 VAL A N 1
ATOM 11891 C CA . VAL A 1 1029 ? 117.607 139.215 136.050 1.00 77.10 1029 VAL A CA 1
ATOM 11892 C C . VAL A 1 1029 ? 116.521 138.219 136.428 1.00 77.10 1029 VAL A C 1
ATOM 11893 O O . VAL A 1 1029 ? 115.422 138.625 136.839 1.00 77.10 1029 VAL A O 1
ATOM 11906 N N . ASP A 1 1030 ? 116.817 136.927 136.347 1.00 77.55 1030 ASP A N 1
ATOM 11907 C CA . ASP A 1 1030 ? 115.761 135.928 136.260 1.00 77.55 1030 ASP A CA 1
ATOM 11908 C C . ASP A 1 1030 ? 114.931 135.879 137.530 1.00 77.55 1030 ASP A C 1
ATOM 11909 O O . ASP A 1 1030 ? 113.713 135.684 137.482 1.00 77.55 1030 ASP A O 1
ATOM 11918 N N . PHE A 1 1031 ? 115.580 136.003 138.682 1.00 74.47 1031 PHE A N 1
ATOM 11919 C CA . PHE A 1 1031 ? 114.834 135.983 139.927 1.00 74.47 1031 PHE A CA 1
ATOM 11920 C C . PHE A 1 1031 ? 113.749 137.042 139.899 1.00 74.47 1031 PHE A C 1
ATOM 11921 O O . PHE A 1 1031 ? 112.544 136.746 140.011 1.00 74.47 1031 PHE A O 1
ATOM 11938 N N . SER A 1 1032 ? 114.177 138.287 139.727 1.00 79.80 1032 SER A N 1
ATOM 11939 C CA . SER A 1 1032 ? 113.252 139.403 139.719 1.00 79.80 1032 SER A CA 1
ATOM 11940 C C . SER A 1 1032 ? 112.174 139.192 138.675 1.00 79.80 1032 SER A C 1
ATOM 11941 O O . SER A 1 1032 ? 111.007 139.539 138.888 1.00 79.80 1032 SER A O 1
ATOM 11949 N N . LEU A 1 1033 ? 112.542 138.601 137.545 1.00 73.17 1033 LEU A N 1
ATOM 11950 C CA . LEU A 1 1033 ? 111.579 138.475 136.463 1.00 73.17 1033 LEU A CA 1
ATOM 11951 C C . LEU A 1 1033 ? 110.509 137.456 136.797 1.00 73.17 1033 LEU A C 1
ATOM 11952 O O . LEU A 1 1033 ? 109.315 137.730 136.655 1.00 73.17 1033 LEU A O 1
ATOM 11968 N N . HIS A 1 1034 ? 110.923 136.255 137.186 1.00 71.55 1034 HIS A N 1
ATOM 11969 C CA . HIS A 1 1034 ? 109.970 135.268 137.669 1.00 71.55 1034 HIS A CA 1
ATOM 11970 C C . HIS A 1 1034 ? 108.983 135.909 138.624 1.00 71.55 1034 HIS A C 1
ATOM 11971 O O . HIS A 1 1034 ? 107.763 135.720 138.508 1.00 71.55 1034 HIS A O 1
ATOM 11985 N N . TYR A 1 1035 ? 109.501 136.666 139.589 1.00 68.13 1035 TYR A N 1
ATOM 11986 C CA . TYR A 1 1035 ? 108.617 137.308 140.549 1.00 68.13 1035 TYR A CA 1
ATOM 11987 C C . TYR A 1 1035 ? 107.619 138.218 139.850 1.00 68.13 1035 TYR A C 1
ATOM 11988 O O . TYR A 1 1035 ? 106.395 138.032 139.971 1.00 68.13 1035 TYR A O 1
ATOM 12006 N N . GLY A 1 1036 ? 108.134 139.217 139.133 1.00 71.79 1036 GLY A N 1
ATOM 12007 C CA . GLY A 1 1036 ? 107.266 140.211 138.536 1.00 71.79 1036 GLY A CA 1
ATOM 12008 C C . GLY A 1 1036 ? 106.244 139.565 137.634 1.00 71.79 1036 GLY A C 1
ATOM 12009 O O . GLY A 1 1036 ? 105.128 140.062 137.471 1.00 71.79 1036 GLY A O 1
ATOM 12013 N N . ILE A 1 1037 ? 106.599 138.418 137.081 1.00 71.94 1037 ILE A N 1
ATOM 12014 C CA . ILE A 1 1037 ? 105.723 137.738 136.149 1.00 71.94 1037 ILE A CA 1
ATOM 12015 C C . ILE A 1 1037 ? 104.593 137.062 136.895 1.00 71.94 1037 ILE A C 1
ATOM 12016 O O . ILE A 1 1037 ? 103.413 137.375 136.701 1.00 71.94 1037 ILE A O 1
ATOM 12032 N N . HIS A 1 1038 ? 104.944 136.117 137.760 1.00 74.00 1038 HIS A N 1
ATOM 12033 C CA . HIS A 1 1038 ? 103.932 135.445 138.555 1.00 74.00 1038 HIS A CA 1
ATOM 12034 C C . HIS A 1 1038 ? 102.939 136.427 139.120 1.00 74.00 1038 HIS A C 1
ATOM 12035 O O . HIS A 1 1038 ? 101.732 136.166 139.117 1.00 74.00 1038 HIS A O 1
ATOM 12049 N N . TYR A 1 1039 ? 103.421 137.563 139.595 1.00 81.19 1039 TYR A N 1
ATOM 12050 C CA . TYR A 1 1039 ? 102.489 138.525 140.150 1.00 81.19 1039 TYR A CA 1
ATOM 12051 C C . TYR A 1 1039 ? 101.663 139.167 139.049 1.00 81.19 1039 TYR A C 1
ATOM 12052 O O . TYR A 1 1039 ? 100.437 139.267 139.164 1.00 81.19 1039 TYR A O 1
ATOM 12070 N N . ARG A 1 1040 ? 102.307 139.571 137.956 1.00 86.49 1040 ARG A N 1
ATOM 12071 C CA . ARG A 1 1040 ? 101.546 140.068 136.821 1.00 86.49 1040 ARG A CA 1
ATOM 12072 C C . ARG A 1 1040 ? 100.625 138.990 136.293 1.00 86.49 1040 ARG A C 1
ATOM 12073 O O . ARG A 1 1040 ? 99.583 139.290 135.702 1.00 86.49 1040 ARG A O 1
ATOM 12094 N N . MET A 1 1041 ? 100.996 137.737 136.506 1.00 86.27 1041 MET A N 1
ATOM 12095 C CA . MET A 1 1041 ? 100.210 136.608 136.052 1.00 86.27 1041 MET A CA 1
ATOM 12096 C C . MET A 1 1041 ? 99.151 136.197 137.059 1.00 86.27 1041 MET A C 1
ATOM 12097 O O . MET A 1 1041 ? 98.158 135.573 136.669 1.00 86.27 1041 MET A O 1
ATOM 12111 N N . SER A 1 1042 ? 99.332 136.537 138.330 1.00 80.05 1042 SER A N 1
ATOM 12112 C CA . SER A 1 1042 ? 98.331 136.205 139.324 1.00 80.05 1042 SER A CA 1
ATOM 12113 C C . SER A 1 1042 ? 96.976 136.761 138.902 1.00 80.05 1042 SER A C 1
ATOM 12114 O O . SER A 1 1042 ? 96.910 137.738 138.150 1.00 80.05 1042 SER A O 1
ATOM 12122 N N . PRO A 1 1043 ? 95.893 136.179 139.373 1.00 82.00 1043 PRO A N 1
ATOM 12123 C CA . PRO A 1 1043 ? 94.574 136.702 139.032 1.00 82.00 1043 PRO A CA 1
ATOM 12124 C C . PRO A 1 1043 ? 94.160 137.785 140.013 1.00 82.00 1043 PRO A C 1
ATOM 12125 O O . PRO A 1 1043 ? 93.056 138.329 139.923 1.00 82.00 1043 PRO A O 1
ATOM 12136 N N . VAL A 1 1044 ? 95.049 138.109 140.950 1.00 85.11 1044 VAL A N 1
ATOM 12137 C CA . VAL A 1 1044 ? 94.765 139.115 141.969 1.00 85.11 1044 VAL A CA 1
ATOM 12138 C C . VAL A 1 1044 ? 95.478 140.411 141.616 1.00 85.11 1044 VAL A C 1
ATOM 12139 O O . VAL A 1 1044 ? 96.525 140.402 140.961 1.00 85.11 1044 VAL A O 1
ATOM 12152 N N . LYS A 1 1045 ? 94.908 141.528 142.055 1.00 85.38 1045 LYS A N 1
ATOM 12153 C CA . LYS A 1 1045 ? 95.430 142.852 141.775 1.00 85.38 1045 LYS A CA 1
ATOM 12154 C C . LYS A 1 1045 ? 95.677 143.654 143.028 1.00 85.38 1045 LYS A C 1
ATOM 12155 O O . LYS A 1 1045 ? 95.510 144.873 143.008 1.00 85.38 1045 LYS A O 1
ATOM 12174 N N . GLU A 1 1046 ? 96.044 142.999 144.117 1.00 83.98 1046 GLU A N 1
ATOM 12175 C CA . GLU A 1 1046 ? 96.333 143.693 145.354 1.00 83.98 1046 GLU A CA 1
ATOM 12176 C C . GLU A 1 1046 ? 97.725 143.347 145.821 1.00 83.98 1046 GLU A C 1
ATOM 12177 O O . GLU A 1 1046 ? 98.250 142.273 145.519 1.00 83.98 1046 GLU A O 1
ATOM 12189 N N . ARG A 1 1047 ? 98.312 144.258 146.582 1.00 86.15 1047 ARG A N 1
ATOM 12190 C CA . ARG A 1 1047 ? 99.665 144.034 147.049 1.00 86.15 1047 ARG A CA 1
ATOM 12191 C C . ARG A 1 1047 ? 99.772 142.719 147.785 1.00 86.15 1047 ARG A C 1
ATOM 12192 O O . ARG A 1 1047 ? 100.324 141.746 147.261 1.00 86.15 1047 ARG A O 1
ATOM 12213 N N . LEU A 1 1048 ? 99.158 142.638 148.956 1.00 89.86 1048 LEU A N 1
ATOM 12214 C CA . LEU A 1 1048 ? 99.407 141.498 149.821 1.00 89.86 1048 LEU A CA 1
ATOM 12215 C C . LEU A 1 1048 ? 98.875 140.218 149.200 1.00 89.86 1048 LEU A C 1
ATOM 12216 O O . LEU A 1 1048 ? 99.510 139.164 149.276 1.00 89.86 1048 LEU A O 1
ATOM 12232 N N . ALA A 1 1049 ? 97.714 140.297 148.560 1.00 84.19 1049 ALA A N 1
ATOM 12233 C CA . ALA A 1 1049 ? 97.021 139.083 148.154 1.00 84.19 1049 ALA A CA 1
ATOM 12234 C C . ALA A 1 1049 ? 97.716 138.416 146.980 1.00 84.19 1049 ALA A C 1
ATOM 12235 O O . ALA A 1 1049 ? 98.189 137.272 147.084 1.00 84.19 1049 ALA A O 1
ATOM 12242 N N . ALA A 1 1050 ? 97.761 139.112 145.849 1.00 85.36 1050 ALA A N 1
ATOM 12243 C CA . ALA A 1 1050 ? 98.506 138.609 144.710 1.00 85.36 1050 ALA A CA 1
ATOM 12244 C C . ALA A 1 1050 ? 99.939 138.308 145.117 1.00 85.36 1050 ALA A C 1
ATOM 12245 O O . ALA A 1 1050 ? 100.555 137.350 144.624 1.00 85.36 1050 ALA A O 1
ATOM 12252 N N . THR A 1 1051 ? 100.472 139.096 146.054 1.00 89.50 1051 THR A N 1
ATOM 12253 C CA . THR A 1 1051 ? 101.824 138.854 146.530 1.00 89.50 1051 THR A CA 1
ATOM 12254 C C . THR A 1 1051 ? 101.937 137.465 147.134 1.00 89.50 1051 THR A C 1
ATOM 12255 O O . THR A 1 1051 ? 102.833 136.696 146.774 1.00 89.50 1051 THR A O 1
ATOM 12266 N N . GLN A 1 1052 ? 101.019 137.126 148.035 1.00 85.67 1052 GLN A N 1
ATOM 12267 C CA . GLN A 1 1052 ? 101.071 135.846 148.726 1.00 85.67 1052 GLN A CA 1
ATOM 12268 C C . GLN A 1 1052 ? 100.894 134.693 147.753 1.00 85.67 1052 GLN A C 1
ATOM 12269 O O . GLN A 1 1052 ? 101.563 133.654 147.859 1.00 85.67 1052 GLN A O 1
ATOM 12283 N N . PHE A 1 1053 ? 99.956 134.841 146.825 1.00 78.03 1053 PHE A N 1
ATOM 12284 C CA . PHE A 1 1053 ? 99.886 133.890 145.725 1.00 78.03 1053 PHE A CA 1
ATOM 12285 C C . PHE A 1 1053 ? 101.266 133.635 145.150 1.00 78.03 1053 PHE A C 1
ATOM 12286 O O . PHE A 1 1053 ? 101.792 132.514 145.216 1.00 78.03 1053 PHE A O 1
ATOM 12303 N N . VAL A 1 1054 ? 101.885 134.682 144.617 1.00 72.73 1054 VAL A N 1
ATOM 12304 C CA . VAL A 1 1054 ? 103.156 134.501 143.941 1.00 72.73 1054 VAL A CA 1
ATOM 12305 C C . VAL A 1 1054 ? 104.156 133.862 144.882 1.00 72.73 1054 VAL A C 1
ATOM 12306 O O . VAL A 1 1054 ? 104.985 133.053 144.471 1.00 72.73 1054 VAL A O 1
ATOM 12319 N N . LEU A 1 1055 ? 104.092 134.214 146.160 1.00 77.88 1055 LEU A N 1
ATOM 12320 C CA . LEU A 1 1055 ? 104.954 133.562 147.134 1.00 77.88 1055 LEU A CA 1
ATOM 12321 C C . LEU A 1 1055 ? 104.829 132.062 147.017 1.00 77.88 1055 LEU A C 1
ATOM 12322 O O . LEU A 1 1055 ? 105.764 131.352 146.608 1.00 77.88 1055 LEU A O 1
ATOM 12338 N N . SER A 1 1056 ? 103.636 131.581 147.335 1.00 84.31 1056 SER A N 1
ATOM 12339 C CA . SER A 1 1056 ? 103.385 130.155 147.404 1.00 84.31 1056 SER A CA 1
ATOM 12340 C C . SER A 1 1056 ? 103.766 129.478 146.107 1.00 84.31 1056 SER A C 1
ATOM 12341 O O . SER A 1 1056 ? 104.115 128.293 146.091 1.00 84.31 1056 SER A O 1
ATOM 12349 N N . ARG A 1 1057 ? 103.716 130.221 145.010 1.00 84.49 1057 ARG A N 1
ATOM 12350 C CA . ARG A 1 1057 ? 103.765 129.565 143.714 1.00 84.49 1057 ARG A CA 1
ATOM 12351 C C . ARG A 1 1057 ? 105.048 129.885 142.956 1.00 84.49 1057 ARG A C 1
ATOM 12352 O O . ARG A 1 1057 ? 105.184 129.537 141.779 1.00 84.49 1057 ARG A O 1
ATOM 12373 N N . ILE A 1 1058 ? 105.989 130.571 143.603 1.00 74.74 1058 ILE A N 1
ATOM 12374 C CA . ILE A 1 1058 ? 107.252 130.943 142.985 1.00 74.74 1058 ILE A CA 1
ATOM 12375 C C . ILE A 1 1058 ? 108.451 130.544 143.828 1.00 74.74 1058 ILE A C 1
ATOM 12376 O O . ILE A 1 1058 ? 109.536 130.330 143.290 1.00 74.74 1058 ILE A O 1
ATOM 12392 N N . ILE A 1 1059 ? 108.280 130.444 145.144 1.00 81.01 1059 ILE A N 1
ATOM 12393 C CA . ILE A 1 1059 ? 109.402 130.730 146.027 1.00 81.01 1059 ILE A CA 1
ATOM 12394 C C . ILE A 1 1059 ? 110.649 129.897 145.722 1.00 81.01 1059 ILE A C 1
ATOM 12395 O O . ILE A 1 1059 ? 111.720 130.457 145.466 1.00 81.01 1059 ILE A O 1
ATOM 12411 N N . GLY A 1 1060 ? 110.545 128.575 145.724 1.00 83.74 1060 GLY A N 1
ATOM 12412 C CA . GLY A 1 1060 ? 111.674 127.731 146.048 1.00 83.74 1060 GLY A CA 1
ATOM 12413 C C . GLY A 1 1060 ? 112.639 127.452 144.913 1.00 83.74 1060 GLY A C 1
ATOM 12414 O O . GLY A 1 1060 ? 113.853 127.679 145.019 1.00 83.74 1060 GLY A O 1
ATOM 12418 N N . PRO A 1 1061 ? 112.117 126.901 143.816 1.00 78.75 1061 PRO A N 1
ATOM 12419 C CA . PRO A 1 1061 ? 112.983 126.606 142.669 1.00 78.75 1061 PRO A CA 1
ATOM 12420 C C . PRO A 1 1061 ? 114.013 127.681 142.416 1.00 78.75 1061 PRO A C 1
ATOM 12421 O O . PRO A 1 1061 ? 115.151 127.383 142.040 1.00 78.75 1061 PRO A O 1
ATOM 12432 N N . THR A 1 1062 ? 113.637 128.936 142.627 1.00 81.01 1062 THR A N 1
ATOM 12433 C CA . THR A 1 1062 ? 114.616 130.010 142.579 1.00 81.01 1062 THR A CA 1
ATOM 12434 C C . THR A 1 1062 ? 115.780 129.687 143.485 1.00 81.01 1062 THR A C 1
ATOM 12435 O O . THR A 1 1062 ? 116.957 129.795 143.102 1.00 81.01 1062 THR A O 1
ATOM 12446 N N . VAL A 1 1063 ? 115.448 129.293 144.703 1.00 89.39 1063 VAL A N 1
ATOM 12447 C CA . VAL A 1 1063 ? 116.456 129.056 145.714 1.00 89.39 1063 VAL A CA 1
ATOM 12448 C C . VAL A 1 1063 ? 117.314 127.888 145.290 1.00 89.39 1063 VAL A C 1
ATOM 12449 O O . VAL A 1 1063 ? 118.541 127.918 145.396 1.00 89.39 1063 VAL A O 1
ATOM 12462 N N . MET A 1 1064 ? 116.676 126.861 144.747 1.00 88.03 1064 MET A N 1
ATOM 12463 C CA . MET A 1 1064 ? 117.428 125.697 144.306 1.00 88.03 1064 MET A CA 1
ATOM 12464 C C . MET A 1 1064 ? 118.386 126.046 143.180 1.00 88.03 1064 MET A C 1
ATOM 12465 O O . MET A 1 1064 ? 119.490 125.494 143.106 1.00 88.03 1064 MET A O 1
ATOM 12479 N N . ALA A 1 1065 ? 117.990 126.961 142.300 1.00 84.69 1065 ALA A N 1
ATOM 12480 C CA . ALA A 1 1065 ? 118.842 127.293 141.165 1.00 84.69 1065 ALA A CA 1
ATOM 12481 C C . ALA A 1 1065 ? 120.062 128.056 141.634 1.00 84.69 1065 ALA A C 1
ATOM 12482 O O . ALA A 1 1065 ? 121.210 127.664 141.370 1.00 84.69 1065 ALA A O 1
ATOM 12489 N N . ALA A 1 1066 ? 119.826 129.151 142.349 1.00 85.52 1066 ALA A N 1
ATOM 12490 C CA . ALA A 1 1066 ? 120.945 129.862 142.942 1.00 85.52 1066 ALA A CA 1
ATOM 12491 C C . ALA A 1 1066 ? 121.774 128.916 143.792 1.00 85.52 1066 ALA A C 1
ATOM 12492 O O . ALA A 1 1066 ? 122.986 129.102 143.950 1.00 85.52 1066 ALA A O 1
ATOM 12499 N N . THR A 1 1067 ? 121.147 127.855 144.293 1.00 102.33 1067 THR A N 1
ATOM 12500 C CA . THR A 1 1067 ? 121.840 126.931 145.173 1.00 102.33 1067 THR A CA 1
ATOM 12501 C C . THR A 1 1067 ? 122.839 126.087 144.394 1.00 102.33 1067 THR A C 1
ATOM 12502 O O . THR A 1 1067 ? 123.993 125.942 144.803 1.00 102.33 1067 THR A O 1
ATOM 12513 N N . THR A 1 1068 ? 122.404 125.504 143.277 1.00 98.17 1068 THR A N 1
ATOM 12514 C CA . THR A 1 1068 ? 123.345 124.788 142.417 1.00 98.17 1068 THR A CA 1
ATOM 12515 C C . THR A 1 1068 ? 124.470 125.712 141.997 1.00 98.17 1068 THR A C 1
ATOM 12516 O O . THR A 1 1068 ? 125.640 125.313 141.929 1.00 98.17 1068 THR A O 1
ATOM 12527 N N . THR A 1 1069 ? 124.121 126.953 141.679 1.00 83.92 1069 THR A N 1
ATOM 12528 C CA . THR A 1 1069 ? 125.125 127.885 141.200 1.00 83.92 1069 THR A CA 1
ATOM 12529 C C . THR A 1 1069 ? 126.177 128.106 142.265 1.00 83.92 1069 THR A C 1
ATOM 12530 O O . THR A 1 1069 ? 127.383 128.094 141.989 1.00 83.92 1069 THR A O 1
ATOM 12541 N N . GLY A 1 1070 ? 125.729 128.299 143.497 1.00 90.78 1070 GLY A N 1
ATOM 12542 C CA . GLY A 1 1070 ? 126.660 128.476 144.582 1.00 90.78 1070 GLY A CA 1
ATOM 12543 C C . GLY A 1 1070 ? 127.450 127.220 144.842 1.00 90.78 1070 GLY A C 1
ATOM 12544 O O . GLY A 1 1070 ? 128.638 127.283 145.150 1.00 90.78 1070 GLY A O 1
ATOM 12548 N N . LEU A 1 1071 ? 126.814 126.066 144.688 1.00 102.83 1071 LEU A N 1
ATOM 12549 C CA . LEU A 1 1071 ? 127.539 124.813 144.807 1.00 102.83 1071 LEU A CA 1
ATOM 12550 C C . LEU A 1 1071 ? 128.744 124.827 143.882 1.00 102.83 1071 LEU A C 1
ATOM 12551 O O . LEU A 1 1071 ? 129.901 124.754 144.331 1.00 102.83 1071 LEU A O 1
ATOM 12567 N N . ALA A 1 1072 ? 128.479 124.994 142.590 1.00 92.34 1072 ALA A N 1
ATOM 12568 C CA . ALA A 1 1072 ? 129.547 124.957 141.605 1.00 92.34 1072 ALA A CA 1
ATOM 12569 C C . ALA A 1 1072 ? 130.599 126.008 141.908 1.00 92.34 1072 ALA A C 1
ATOM 12570 O O . ALA A 1 1072 ? 131.790 125.695 142.014 1.00 92.34 1072 ALA A O 1
ATOM 12577 N N . GLY A 1 1073 ? 130.179 127.256 142.074 1.00 92.58 1073 GLY A N 1
ATOM 12578 C CA . GLY A 1 1073 ? 131.134 128.313 142.311 1.00 92.58 1073 GLY A CA 1
ATOM 12579 C C . GLY A 1 1073 ? 131.983 128.037 143.529 1.00 92.58 1073 GLY A C 1
ATOM 12580 O O . GLY A 1 1073 ? 133.191 127.805 143.425 1.00 92.58 1073 GLY A O 1
ATOM 12584 N N . GLY A 1 1074 ? 131.344 128.037 144.697 1.00 99.44 1074 GLY A N 1
ATOM 12585 C CA . GLY A 1 1074 ? 132.047 127.823 145.941 1.00 99.44 1074 GLY A CA 1
ATOM 12586 C C . GLY A 1 1074 ? 132.909 126.582 145.970 1.00 99.44 1074 GLY A C 1
ATOM 12587 O O . GLY A 1 1074 ? 133.776 126.473 146.842 1.00 99.44 1074 GLY A O 1
ATOM 12591 N N . ILE A 1 1075 ? 132.698 125.638 145.051 1.00 106.09 1075 ILE A N 1
ATOM 12592 C CA . ILE A 1 1075 ? 133.520 124.437 145.121 1.00 106.09 1075 ILE A CA 1
ATOM 12593 C C . ILE A 1 1075 ? 134.779 124.546 144.266 1.00 106.09 1075 ILE A C 1
ATOM 12594 O O . ILE A 1 1075 ? 135.674 123.700 144.365 1.00 106.09 1075 ILE A O 1
ATOM 12610 N N . MET A 1 1076 ? 134.903 125.585 143.447 1.00 96.85 1076 MET A N 1
ATOM 12611 C CA . MET A 1 1076 ? 136.142 125.780 142.705 1.00 96.85 1076 MET A CA 1
ATOM 12612 C C . MET A 1 1076 ? 137.244 126.375 143.560 1.00 96.85 1076 MET A C 1
ATOM 12613 O O . MET A 1 1076 ? 138.356 126.575 143.068 1.00 96.85 1076 MET A O 1
ATOM 12627 N N . MET A 1 1077 ? 136.961 126.638 144.829 1.00 101.86 1077 MET A N 1
ATOM 12628 C CA . MET A 1 1077 ? 137.648 127.714 145.523 1.00 101.86 1077 MET A CA 1
ATOM 12629 C C . MET A 1 1077 ? 138.942 127.261 146.173 1.00 101.86 1077 MET A C 1
ATOM 12630 O O . MET A 1 1077 ? 139.994 127.855 145.926 1.00 101.86 1077 MET A O 1
ATOM 12644 N N . ALA A 1 1078 ? 138.907 126.232 147.009 1.00 115.77 1078 ALA A N 1
ATOM 12645 C CA . ALA A 1 1078 ? 140.140 125.756 147.633 1.00 115.77 1078 ALA A CA 1
ATOM 12646 C C . ALA A 1 1078 ? 140.957 124.972 146.603 1.00 115.77 1078 ALA A C 1
ATOM 12647 O O . ALA A 1 1078 ? 141.289 123.800 146.762 1.00 115.77 1078 ALA A O 1
ATOM 12654 N N . SER A 1 1079 ? 141.278 125.679 145.520 1.00 100.96 1079 SER A N 1
ATOM 12655 C CA . SER A 1 1079 ? 141.983 125.135 144.372 1.00 100.96 1079 SER A CA 1
ATOM 12656 C C . SER A 1 1079 ? 143.168 126.041 144.043 1.00 100.96 1079 SER A C 1
ATOM 12657 O O . SER A 1 1079 ? 143.539 126.910 144.835 1.00 100.96 1079 SER A O 1
ATOM 12665 N N . ASN A 1 1080 ? 143.770 125.834 142.870 1.00 106.54 1080 ASN A N 1
ATOM 12666 C CA . ASN A 1 1080 ? 145.084 126.390 142.560 1.00 106.54 1080 ASN A CA 1
ATOM 12667 C C . ASN A 1 1080 ? 145.069 127.694 141.772 1.00 106.54 1080 ASN A C 1
ATOM 12668 O O . ASN A 1 1080 ? 146.109 128.353 141.691 1.00 106.54 1080 ASN A O 1
ATOM 12679 N N . ILE A 1 1081 ? 143.963 128.079 141.183 1.00 87.06 1081 ILE A N 1
ATOM 12680 C CA . ILE A 1 1081 ? 144.003 129.002 140.059 1.00 87.06 1081 ILE A CA 1
ATOM 12681 C C . ILE A 1 1081 ? 143.347 130.325 140.386 1.00 87.06 1081 ILE A C 1
ATOM 12682 O O . ILE A 1 1081 ? 142.396 130.407 141.171 1.00 87.06 1081 ILE A O 1
ATOM 12698 N N . LEU A 1 1082 ? 143.842 131.371 139.736 1.00 78.72 1082 LEU A N 1
ATOM 12699 C CA . LEU A 1 1082 ? 143.165 132.653 139.761 1.00 78.72 1082 LEU A CA 1
ATOM 12700 C C . LEU A 1 1082 ? 141.839 132.486 139.041 1.00 78.72 1082 LEU A C 1
ATOM 12701 O O . LEU A 1 1082 ? 140.780 132.646 139.653 1.00 78.72 1082 LEU A O 1
ATOM 12717 N N . PRO A 1 1083 ? 141.853 132.158 137.753 1.00 76.60 1083 PRO A N 1
ATOM 12718 C CA . PRO A 1 1083 ? 140.589 131.981 137.039 1.00 76.60 1083 PRO A CA 1
ATOM 12719 C C . PRO A 1 1083 ? 139.515 131.238 137.810 1.00 76.60 1083 PRO A C 1
ATOM 12720 O O . PRO A 1 1083 ? 138.487 131.836 138.147 1.00 76.60 1083 PRO A O 1
ATOM 12731 N N . TYR A 1 1084 ? 139.728 129.964 138.134 1.00 91.25 1084 TYR A N 1
ATOM 12732 C CA . TYR A 1 1084 ? 138.612 129.164 138.628 1.00 91.25 1084 TYR A CA 1
ATOM 12733 C C . TYR A 1 1084 ? 138.078 129.696 139.947 1.00 91.25 1084 TYR A C 1
ATOM 12734 O O . TYR A 1 1084 ? 136.861 129.834 140.124 1.00 91.25 1084 TYR A O 1
ATOM 12752 N N . ILE A 1 1085 ? 138.964 129.996 140.886 1.00 95.98 1085 ILE A N 1
ATOM 12753 C CA . ILE A 1 1085 ? 138.504 130.346 142.220 1.00 95.98 1085 ILE A CA 1
ATOM 12754 C C . ILE A 1 1085 ? 137.929 131.744 142.200 1.00 95.98 1085 ILE A C 1
ATOM 12755 O O . ILE A 1 1085 ? 136.891 132.029 142.812 1.00 95.98 1085 ILE A O 1
ATOM 12771 N N . GLN A 1 1086 ? 138.611 132.634 141.499 1.00 76.81 1086 GLN A N 1
ATOM 12772 C CA . GLN A 1 1086 ? 138.038 133.900 141.112 1.00 76.81 1086 GLN A CA 1
ATOM 12773 C C . GLN A 1 1086 ? 136.603 133.736 140.665 1.00 76.81 1086 GLN A C 1
ATOM 12774 O O . GLN A 1 1086 ? 135.712 134.490 141.074 1.00 76.81 1086 GLN A O 1
ATOM 12788 N N . ILE A 1 1087 ? 136.363 132.746 139.825 1.00 76.97 1087 ILE A N 1
ATOM 12789 C CA . ILE A 1 1087 ? 135.055 132.627 139.213 1.00 76.97 1087 ILE A CA 1
ATOM 12790 C C . ILE A 1 1087 ? 134.043 132.128 140.220 1.00 76.97 1087 ILE A C 1
ATOM 12791 O O . ILE A 1 1087 ? 132.889 132.564 140.231 1.00 76.97 1087 ILE A O 1
ATOM 12807 N N . GLY A 1 1088 ? 134.433 131.147 141.023 1.00 84.51 1088 GLY A N 1
ATOM 12808 C CA . GLY A 1 1088 ? 133.550 130.708 142.086 1.00 84.51 1088 GLY A CA 1
ATOM 12809 C C . GLY A 1 1088 ? 133.126 131.872 142.954 1.00 84.51 1088 GLY A C 1
ATOM 12810 O O . GLY A 1 1088 ? 131.954 132.011 143.316 1.00 84.51 1088 GLY A O 1
ATOM 12814 N N . VAL A 1 1089 ? 134.086 132.730 143.293 1.00 76.66 1089 VAL A N 1
ATOM 12815 C CA . VAL A 1 1089 ? 133.770 133.973 143.981 1.00 76.66 1089 VAL A CA 1
ATOM 12816 C C . VAL A 1 1089 ? 132.677 134.716 143.244 1.00 76.66 1089 VAL A C 1
ATOM 12817 O O . VAL A 1 1089 ? 131.619 135.047 143.801 1.00 76.66 1089 VAL A O 1
ATOM 12830 N N . PHE A 1 1090 ? 132.962 135.059 141.994 1.00 63.59 1090 PHE A N 1
ATOM 12831 C CA . PHE A 1 1090 ? 132.027 135.859 141.226 1.00 63.59 1090 PHE A CA 1
ATOM 12832 C C . PHE A 1 1090 ? 130.637 135.263 141.307 1.00 63.59 1090 PHE A C 1
ATOM 12833 O O . PHE A 1 1090 ? 129.666 135.940 141.677 1.00 63.59 1090 PHE A O 1
ATOM 12850 N N . LEU A 1 1091 ? 130.540 133.979 140.981 1.00 75.26 1091 LEU A N 1
ATOM 12851 C CA . LEU A 1 1091 ? 129.265 133.290 141.042 1.00 75.26 1091 LEU A CA 1
ATOM 12852 C C . LEU A 1 1091 ? 128.604 133.534 142.376 1.00 75.26 1091 LEU A C 1
ATOM 12853 O O . LEU A 1 1091 ? 127.651 134.317 142.490 1.00 75.26 1091 LEU A O 1
ATOM 12869 N N . VAL A 1 1092 ? 129.211 132.995 143.422 1.00 73.71 1092 VAL A N 1
ATOM 12870 C CA . VAL A 1 1092 ? 128.538 132.917 144.702 1.00 73.71 1092 VAL A CA 1
ATOM 12871 C C . VAL A 1 1092 ? 128.043 134.292 145.101 1.00 73.71 1092 VAL A C 1
ATOM 12872 O O . VAL A 1 1092 ? 126.849 134.493 145.371 1.00 73.71 1092 VAL A O 1
ATOM 12885 N N . VAL A 1 1093 ? 128.943 135.274 145.090 1.00 73.81 1093 VAL A N 1
ATOM 12886 C CA . VAL A 1 1093 ? 128.542 136.623 145.467 1.00 73.81 1093 VAL A CA 1
ATOM 12887 C C . VAL A 1 1093 ? 127.335 137.050 144.664 1.00 73.81 1093 VAL A C 1
ATOM 12888 O O . VAL A 1 1093 ? 126.271 137.359 145.215 1.00 73.81 1093 VAL A O 1
ATOM 12901 N N . VAL A 1 1094 ? 127.486 137.092 143.348 1.00 75.74 1094 VAL A N 1
ATOM 12902 C CA . VAL A 1 1094 ? 126.458 137.721 142.543 1.00 75.74 1094 VAL A CA 1
ATOM 12903 C C . VAL A 1 1094 ? 125.132 137.036 142.771 1.00 75.74 1094 VAL A C 1
ATOM 12904 O O . VAL A 1 1094 ? 124.137 137.670 143.150 1.00 75.74 1094 VAL A O 1
ATOM 12917 N N . MET A 1 1095 ? 125.104 135.727 142.573 1.00 81.30 1095 MET A N 1
ATOM 12918 C CA . MET A 1 1095 ? 123.836 135.028 142.650 1.00 81.30 1095 MET A CA 1
ATOM 12919 C C . MET A 1 1095 ? 123.190 135.261 144.005 1.00 81.30 1095 MET A C 1
ATOM 12920 O O . MET A 1 1095 ? 122.085 135.812 144.089 1.00 81.30 1095 MET A O 1
ATOM 12934 N N . ILE A 1 1096 ? 123.895 134.912 145.078 1.00 77.29 1096 ILE A N 1
ATOM 12935 C CA . ILE A 1 1096 ? 123.281 134.913 146.396 1.00 77.29 1096 ILE A CA 1
ATOM 12936 C C . ILE A 1 1096 ? 122.807 136.305 146.767 1.00 77.29 1096 ILE A C 1
ATOM 12937 O O . ILE A 1 1096 ? 121.743 136.486 147.376 1.00 77.29 1096 ILE A O 1
ATOM 12953 N N . VAL A 1 1097 ? 123.592 137.314 146.427 1.00 83.49 1097 VAL A N 1
ATOM 12954 C CA . VAL A 1 1097 ? 123.325 138.626 146.982 1.00 83.49 1097 VAL A CA 1
ATOM 12955 C C . VAL A 1 1097 ? 122.254 139.329 146.177 1.00 83.49 1097 VAL A C 1
ATOM 12956 O O . VAL A 1 1097 ? 121.331 139.925 146.740 1.00 83.49 1097 VAL A O 1
ATOM 12969 N N . SER A 1 1098 ? 122.346 139.273 144.852 1.00 81.47 1098 SER A N 1
ATOM 12970 C CA . SER A 1 1098 ? 121.196 139.690 144.071 1.00 81.47 1098 SER A CA 1
ATOM 12971 C C . SER A 1 1098 ? 119.943 138.981 144.550 1.00 81.47 1098 SER A C 1
ATOM 12972 O O . SER A 1 1098 ? 118.842 139.552 144.526 1.00 81.47 1098 SER A O 1
ATOM 12980 N N . TRP A 1 1099 ? 120.092 137.740 145.015 1.00 83.18 1099 TRP A N 1
ATOM 12981 C CA . TRP A 1 1099 ? 118.923 137.050 145.532 1.00 83.18 1099 TRP A CA 1
ATOM 12982 C C . TRP A 1 1099 ? 118.360 137.802 146.713 1.00 83.18 1099 TRP A C 1
ATOM 12983 O O . TRP A 1 1099 ? 117.361 138.500 146.566 1.00 83.18 1099 TRP A O 1
ATOM 13004 N N . PHE A 1 1100 ? 119.074 137.799 147.833 1.00 84.01 1100 PHE A N 1
ATOM 13005 C CA . PHE A 1 1100 ? 118.626 138.574 148.985 1.00 84.01 1100 PHE A CA 1
ATOM 13006 C C . PHE A 1 1100 ? 118.012 139.888 148.547 1.00 84.01 1100 PHE A C 1
ATOM 13007 O O . PHE A 1 1100 ? 116.944 140.279 149.032 1.00 84.01 1100 PHE A O 1
ATOM 13024 N N . TYR A 1 1101 ? 118.660 140.551 147.599 1.00 86.74 1101 TYR A N 1
ATOM 13025 C CA . TYR A 1 1101 ? 118.220 141.854 147.147 1.00 86.74 1101 TYR A CA 1
ATOM 13026 C C . TYR A 1 1101 ? 116.789 141.806 146.667 1.00 86.74 1101 TYR A C 1
ATOM 13027 O O . TYR A 1 1101 ? 115.886 142.354 147.298 1.00 86.74 1101 TYR A O 1
ATOM 13045 N N . ALA A 1 1102 ? 116.556 141.117 145.565 1.00 92.39 1102 ALA A N 1
ATOM 13046 C CA . ALA A 1 1102 ? 115.211 141.127 145.014 1.00 92.39 1102 ALA A CA 1
ATOM 13047 C C . ALA A 1 1102 ? 114.298 140.241 145.836 1.00 92.39 1102 ALA A C 1
ATOM 13048 O O . ALA A 1 1102 ? 113.089 140.178 145.590 1.00 92.39 1102 ALA A O 1
ATOM 13055 N N . THR A 1 1103 ? 114.872 139.579 146.828 1.00 92.18 1103 THR A N 1
ATOM 13056 C CA . THR A 1 1103 ? 114.198 138.557 147.593 1.00 92.18 1103 THR A CA 1
ATOM 13057 C C . THR A 1 1103 ? 113.576 139.135 148.859 1.00 92.18 1103 THR A C 1
ATOM 13058 O O . THR A 1 1103 ? 112.746 138.477 149.493 1.00 92.18 1103 THR A O 1
ATOM 13069 N N . PHE A 1 1104 ? 114.000 140.328 149.273 1.00 89.31 1104 PHE A N 1
ATOM 13070 C CA . PHE A 1 1104 ? 113.299 141.074 150.314 1.00 89.31 1104 PHE A CA 1
ATOM 13071 C C . PHE A 1 1104 ? 113.067 142.536 149.972 1.00 89.31 1104 PHE A C 1
ATOM 13072 O O . PHE A 1 1104 ? 112.034 143.102 150.325 1.00 89.31 1104 PHE A O 1
ATOM 13089 N N . PHE A 1 1105 ? 114.022 143.177 149.313 1.00 96.95 1105 PHE A N 1
ATOM 13090 C CA . PHE A 1 1105 ? 113.907 144.597 149.026 1.00 96.95 1105 PHE A CA 1
ATOM 13091 C C . PHE A 1 1105 ? 112.682 144.864 148.169 1.00 96.95 1105 PHE A C 1
ATOM 13092 O O . PHE A 1 1105 ? 111.711 145.490 148.614 1.00 96.95 1105 PHE A O 1
ATOM 13109 N N . LEU A 1 1106 ? 112.689 144.343 146.949 1.00 94.86 1106 LEU A N 1
ATOM 13110 C CA . LEU A 1 1106 ? 111.562 144.562 146.062 1.00 94.86 1106 LEU A CA 1
ATOM 13111 C C . LEU A 1 1106 ? 110.325 143.941 146.656 1.00 94.86 1106 LEU A C 1
ATOM 13112 O O . LEU A 1 1106 ? 109.197 144.413 146.445 1.00 94.86 1106 LEU A O 1
ATOM 13128 N N . MET A 1 1107 ? 110.539 142.901 147.442 1.00 101.61 1107 MET A N 1
ATOM 13129 C CA . MET A 1 1107 ? 109.435 142.285 148.133 1.00 101.61 1107 MET A CA 1
ATOM 13130 C C . MET A 1 1107 ? 108.713 143.296 148.986 1.00 101.61 1107 MET A C 1
ATOM 13131 O O . MET A 1 1107 ? 107.488 143.341 148.980 1.00 101.61 1107 MET A O 1
ATOM 13145 N N . SER A 1 1108 ? 109.460 144.138 149.683 1.00 102.19 1108 SER A N 1
ATOM 13146 C CA . SER A 1 1108 ? 108.858 145.227 150.436 1.00 102.19 1108 SER A CA 1
ATOM 13147 C C . SER A 1 1108 ? 108.220 146.232 149.491 1.00 102.19 1108 SER A C 1
ATOM 13148 O O . SER A 1 1108 ? 107.059 146.652 149.674 1.00 102.19 1108 SER A O 1
ATOM 13156 N N . LEU A 1 1109 ? 108.981 146.611 148.465 1.00 102.27 1109 LEU A N 1
ATOM 13157 C CA . LEU A 1 1109 ? 108.527 147.642 147.545 1.00 102.27 1109 LEU A CA 1
ATOM 13158 C C . LEU A 1 1109 ? 107.097 147.404 147.150 1.00 102.27 1109 LEU A C 1
ATOM 13159 O O . LEU A 1 1109 ? 106.273 148.320 147.164 1.00 102.27 1109 LEU A O 1
ATOM 13175 N N . LEU A 1 1110 ? 106.781 146.165 146.829 1.00 103.40 1110 LEU A N 1
ATOM 13176 C CA . LEU A 1 1110 ? 105.478 145.889 146.254 1.00 103.40 1110 LEU A CA 1
ATOM 13177 C C . LEU A 1 1110 ? 104.606 145.117 147.225 1.00 103.40 1110 LEU A C 1
ATOM 13178 O O . LEU A 1 1110 ? 103.413 144.916 146.972 1.00 103.40 1110 LEU A O 1
ATOM 13194 N N . ARG A 1 1111 ? 105.183 144.709 148.352 1.00 95.78 1111 ARG A N 1
ATOM 13195 C CA . ARG A 1 1111 ? 104.403 144.505 149.552 1.00 95.78 1111 ARG A CA 1
ATOM 13196 C C . ARG A 1 1111 ? 103.493 145.690 149.774 1.00 95.78 1111 ARG A C 1
ATOM 13197 O O . ARG A 1 1111 ? 102.369 145.543 150.265 1.00 95.78 1111 ARG A O 1
ATOM 13218 N N . VAL A 1 1112 ? 103.971 146.874 149.411 1.00 99.57 1112 VAL A N 1
ATOM 13219 C CA . VAL A 1 1112 ? 103.208 148.075 149.721 1.00 99.57 1112 VAL A CA 1
ATOM 13220 C C . VAL A 1 1112 ? 102.843 148.872 148.478 1.00 99.57 1112 VAL A C 1
ATOM 13221 O O . VAL A 1 1112 ? 101.964 149.734 148.535 1.00 99.57 1112 VAL A O 1
ATOM 13234 N N . ALA A 1 1113 ? 103.474 148.617 147.339 1.00 97.63 1113 ALA A N 1
ATOM 13235 C CA . ALA A 1 1113 ? 103.420 149.572 146.240 1.00 97.63 1113 ALA A CA 1
ATOM 13236 C C . ALA A 1 1113 ? 103.216 148.890 144.900 1.00 97.63 1113 ALA A C 1
ATOM 13237 O O . ALA A 1 1113 ? 103.863 149.238 143.908 1.00 97.63 1113 ALA A O 1
ATOM 13244 N N . GLY A 1 1114 ? 102.305 147.934 144.831 1.00 91.79 1114 GLY A N 1
ATOM 13245 C CA . GLY A 1 1114 ? 102.030 147.281 143.576 1.00 91.79 1114 GLY A CA 1
ATOM 13246 C C . GLY A 1 1114 ? 100.952 147.994 142.784 1.00 91.79 1114 GLY A C 1
ATOM 13247 O O . GLY A 1 1114 ? 100.092 148.679 143.345 1.00 91.79 1114 GLY A O 1
ATOM 13251 N N . PRO A 1 1115 ? 100.972 147.844 141.458 1.00 91.75 1115 PRO A N 1
ATOM 13252 C CA . PRO A 1 1115 ? 99.919 148.444 140.635 1.00 91.75 1115 PRO A CA 1
ATOM 13253 C C . PRO A 1 1115 ? 98.666 147.591 140.694 1.00 91.75 1115 PRO A C 1
ATOM 13254 O O . PRO A 1 1115 ? 98.622 146.487 140.147 1.00 91.75 1115 PRO A O 1
ATOM 13265 N N . GLN A 1 1116 ? 97.649 148.111 141.360 1.00 83.50 1116 GLN A N 1
ATOM 13266 C CA . GLN A 1 1116 ? 96.403 147.400 141.557 1.00 83.50 1116 GLN A CA 1
ATOM 13267 C C . GLN A 1 1116 ? 95.340 148.012 140.664 1.00 83.50 1116 GLN A C 1
ATOM 13268 O O . GLN A 1 1116 ? 95.301 149.228 140.460 1.00 83.50 1116 GLN A O 1
ATOM 13282 N N . HIS A 1 1117 ? 94.455 147.161 140.159 1.00 88.21 1117 HIS A N 1
ATOM 13283 C CA . HIS A 1 1117 ? 93.312 147.628 139.388 1.00 88.21 1117 HIS A CA 1
ATOM 13284 C C . HIS A 1 1117 ? 93.740 148.320 138.098 1.00 88.21 1117 HIS A C 1
ATOM 13285 O O . HIS A 1 1117 ? 93.528 149.520 137.913 1.00 88.21 1117 HIS A O 1
ATOM 13299 N N . GLY A 1 1118 ? 94.375 147.561 137.212 1.00 85.04 1118 GLY A N 1
ATOM 13300 C CA . GLY A 1 1118 ? 94.693 148.066 135.885 1.00 85.04 1118 GLY A CA 1
ATOM 13301 C C . GLY A 1 1118 ? 95.627 149.250 135.919 1.00 85.04 1118 GLY A C 1
ATOM 13302 O O . GLY A 1 1118 ? 95.536 150.146 135.070 1.00 85.04 1118 GLY A O 1
ATOM 13306 N N . PHE A 1 1119 ? 96.528 149.270 136.885 1.00 84.84 1119 PHE A N 1
ATOM 13307 C CA . PHE A 1 1119 ? 97.356 150.434 137.116 1.00 84.84 1119 PHE A CA 1
ATOM 13308 C C . PHE A 1 1119 ? 98.649 150.315 136.327 1.00 84.84 1119 PHE A C 1
ATOM 13309 O O . PHE A 1 1119 ? 99.469 149.430 136.584 1.00 84.84 1119 PHE A O 1
ATOM 13326 N N . LEU A 1 1120 ? 98.817 151.198 135.349 1.00 88.41 1120 LEU A N 1
ATOM 13327 C CA . LEU A 1 1120 ? 100.104 151.425 134.700 1.00 88.41 1120 LEU A CA 1
ATOM 13328 C C . LEU A 1 1120 ? 100.484 150.277 133.771 1.00 88.41 1120 LEU A C 1
ATOM 13329 O O . LEU A 1 1120 ? 101.655 150.038 133.478 1.00 88.41 1120 LEU A O 1
ATOM 13345 N N . GLU A 1 1121 ? 99.468 149.595 133.270 1.00 104.59 1121 GLU A N 1
ATOM 13346 C CA . GLU A 1 1121 ? 99.663 148.554 132.279 1.00 104.59 1121 GLU A CA 1
ATOM 13347 C C . GLU A 1 1121 ? 99.605 149.169 130.891 1.00 104.59 1121 GLU A C 1
ATOM 13348 O O . GLU A 1 1121 ? 99.142 150.300 130.721 1.00 104.59 1121 GLU A O 1
ATOM 13360 N N . LEU A 1 1122 ? 100.087 148.422 129.909 1.00 110.44 1122 LEU A N 1
ATOM 13361 C CA . LEU A 1 1122 ? 100.237 148.939 128.560 1.00 110.44 1122 LEU A CA 1
ATOM 13362 C C . LEU A 1 1122 ? 99.111 148.465 127.646 1.00 110.44 1122 LEU A C 1
ATOM 13363 O O . LEU A 1 1122 ? 99.275 148.400 126.426 1.00 110.44 1122 LEU A O 1
ATOM 13379 N N . TYR B 2 100 ? 174.018 135.532 125.296 1.00 292.99 100 TYR B N 1
ATOM 13380 C CA . TYR B 2 100 ? 174.350 135.866 123.919 1.00 292.99 100 TYR B CA 1
ATOM 13381 C C . TYR B 2 100 ? 174.885 134.618 123.208 1.00 292.99 100 TYR B C 1
ATOM 13382 O O . TYR B 2 100 ? 174.414 134.286 122.125 1.00 292.99 100 TYR B O 1
ATOM 13399 N N . PRO B 2 101 ? 175.849 133.915 123.805 1.00 297.84 101 PRO B N 1
ATOM 13400 C CA . PRO B 2 101 ? 176.152 132.558 123.335 1.00 297.84 101 PRO B CA 1
ATOM 13401 C C . PRO B 2 101 ? 175.205 131.540 123.951 1.00 297.84 101 PRO B C 1
ATOM 13402 O O . PRO B 2 101 ? 174.948 131.533 125.157 1.00 297.84 101 PRO B O 1
ATOM 13413 N N . LEU B 2 102 ? 174.685 130.662 123.099 1.00 299.85 102 LEU B N 1
ATOM 13414 C CA . LEU B 2 102 ? 173.749 129.659 123.572 1.00 299.85 102 LEU B CA 1
ATOM 13415 C C . LEU B 2 102 ? 174.439 128.701 124.532 1.00 299.85 102 LEU B C 1
ATOM 13416 O O . LEU B 2 102 ? 175.668 128.652 124.631 1.00 299.85 102 LEU B O 1
ATOM 13432 N N . VAL B 2 103 ? 173.624 127.931 125.244 1.00 267.72 103 VAL B N 1
ATOM 13433 C CA . VAL B 2 103 ? 174.111 127.021 126.266 1.00 267.72 103 VAL B CA 1
ATOM 13434 C C . VAL B 2 103 ? 173.502 125.638 126.048 1.00 267.72 103 VAL B C 1
ATOM 13435 O O . VAL B 2 103 ? 172.395 125.491 125.529 1.00 267.72 103 VAL B O 1
ATOM 13448 N N . LEU B 2 104 ? 174.245 124.615 126.467 1.00 277.26 104 LEU B N 1
ATOM 13449 C CA . LEU B 2 104 ? 173.837 123.233 126.262 1.00 277.26 104 LEU B CA 1
ATOM 13450 C C . LEU B 2 104 ? 172.444 122.977 126.829 1.00 277.26 104 LEU B C 1
ATOM 13451 O O . LEU B 2 104 ? 172.119 123.412 127.936 1.00 277.26 104 LEU B O 1
ATOM 13467 N N . LYS B 2 105 ? 171.624 122.264 126.057 1.00 261.87 105 LYS B N 1
ATOM 13468 C CA . LYS B 2 105 ? 170.247 121.868 126.341 1.00 261.87 105 LYS B CA 1
ATOM 13469 C C . LYS B 2 105 ? 169.257 123.005 126.138 1.00 261.87 105 LYS B C 1
ATOM 13470 O O . LYS B 2 105 ? 168.059 122.795 126.337 1.00 261.87 105 LYS B O 1
ATOM 13489 N N . GLN B 2 106 ? 169.698 124.194 125.749 1.00 280.07 106 GLN B N 1
ATOM 13490 C CA . GLN B 2 106 ? 168.769 125.289 125.530 1.00 280.07 106 GLN B CA 1
ATOM 13491 C C . GLN B 2 106 ? 167.857 124.974 124.352 1.00 280.07 106 GLN B C 1
ATOM 13492 O O . GLN B 2 106 ? 168.255 124.295 123.401 1.00 280.07 106 GLN B O 1
ATOM 13506 N N . THR B 2 107 ? 166.622 125.462 124.428 1.00 272.43 107 THR B N 1
ATOM 13507 C CA . THR B 2 107 ? 165.637 125.302 123.368 1.00 272.43 107 THR B CA 1
ATOM 13508 C C . THR B 2 107 ? 164.995 126.651 123.089 1.00 272.43 107 THR B C 1
ATOM 13509 O O . THR B 2 107 ? 164.413 127.268 123.984 1.00 272.43 107 THR B O 1
ATOM 13520 N N . ILE B 2 108 ? 165.099 127.103 121.839 1.00 291.27 108 ILE B N 1
ATOM 13521 C CA . ILE B 2 108 ? 164.605 128.407 121.431 1.00 291.27 108 ILE B CA 1
ATOM 13522 C C . ILE B 2 108 ? 163.565 128.184 120.342 1.00 291.27 108 ILE B C 1
ATOM 13523 O O . ILE B 2 108 ? 163.901 127.693 119.261 1.00 291.27 108 ILE B O 1
ATOM 13539 N N . PRO B 2 109 ? 162.292 128.526 120.566 1.00 284.51 109 PRO B N 1
ATOM 13540 C CA . PRO B 2 109 ? 161.790 129.044 121.838 1.00 284.51 109 PRO B CA 1
ATOM 13541 C C . PRO B 2 109 ? 161.777 127.967 122.931 1.00 284.51 109 PRO B C 1
ATOM 13542 O O . PRO B 2 109 ? 162.050 126.803 122.636 1.00 284.51 109 PRO B O 1
ATOM 13553 N N . ASN B 2 110 ? 161.482 128.357 124.174 1.00 251.92 110 ASN B N 1
ATOM 13554 C CA . ASN B 2 110 ? 161.503 127.434 125.307 1.00 251.92 110 ASN B CA 1
ATOM 13555 C C . ASN B 2 110 ? 160.238 126.590 125.300 1.00 251.92 110 ASN B C 1
ATOM 13556 O O . ASN B 2 110 ? 159.478 126.579 126.274 1.00 251.92 110 ASN B O 1
ATOM 13567 N N . LEU B 2 111 ? 160.016 125.869 124.206 1.00 279.06 111 LEU B N 1
ATOM 13568 C CA . LEU B 2 111 ? 158.739 125.223 123.955 1.00 279.06 111 LEU B CA 1
ATOM 13569 C C . LEU B 2 111 ? 158.994 123.817 123.451 1.00 279.06 111 LEU B C 1
ATOM 13570 O O . LEU B 2 111 ? 160.105 123.290 123.545 1.00 279.06 111 LEU B O 1
ATOM 13586 N N . SER B 2 112 ? 157.937 123.209 122.926 1.00 292.90 112 SER B N 1
ATOM 13587 C CA . SER B 2 112 ? 158.107 122.046 122.074 1.00 292.90 112 SER B CA 1
ATOM 13588 C C . SER B 2 112 ? 158.533 122.503 120.689 1.00 292.90 112 SER B C 1
ATOM 13589 O O . SER B 2 112 ? 157.853 123.309 120.050 1.00 292.90 112 SER B O 1
ATOM 13597 N N . GLU B 2 113 ? 159.674 121.997 120.227 1.00 313.54 113 GLU B N 1
ATOM 13598 C CA . GLU B 2 113 ? 160.209 122.404 118.936 1.00 313.54 113 GLU B CA 1
ATOM 13599 C C . GLU B 2 113 ? 159.117 122.331 117.877 1.00 313.54 113 GLU B C 1
ATOM 13600 O O . GLU B 2 113 ? 159.132 123.097 116.909 1.00 313.54 113 GLU B O 1
ATOM 13612 N N . TYR B 2 114 ? 158.157 121.428 118.062 1.00 311.26 114 TYR B N 1
ATOM 13613 C CA . TYR B 2 114 ? 157.034 121.312 117.144 1.00 311.26 114 TYR B CA 1
ATOM 13614 C C . TYR B 2 114 ? 155.942 122.342 117.398 1.00 311.26 114 TYR B C 1
ATOM 13615 O O . TYR B 2 114 ? 154.909 122.292 116.723 1.00 311.26 114 TYR B O 1
ATOM 13633 N N . THR B 2 115 ? 156.115 123.241 118.365 1.00 298.24 115 THR B N 1
ATOM 13634 C CA . THR B 2 115 ? 155.170 124.337 118.521 1.00 298.24 115 THR B CA 1
ATOM 13635 C C . THR B 2 115 ? 154.965 125.032 117.180 1.00 298.24 115 THR B C 1
ATOM 13636 O O . THR B 2 115 ? 155.921 125.418 116.502 1.00 298.24 115 THR B O 1
ATOM 13647 N N . ASN B 2 116 ? 153.692 125.198 116.810 1.00 317.71 116 ASN B N 1
ATOM 13648 C CA . ASN B 2 116 ? 153.348 125.511 115.425 1.00 317.71 116 ASN B CA 1
ATOM 13649 C C . ASN B 2 116 ? 154.166 126.672 114.873 1.00 317.71 116 ASN B C 1
ATOM 13650 O O . ASN B 2 116 ? 154.333 126.780 113.653 1.00 317.71 116 ASN B O 1
ATOM 13661 N N . SER B 2 117 ? 154.691 127.537 115.738 1.00 299.15 117 SER B N 1
ATOM 13662 C CA . SER B 2 117 ? 155.434 128.693 115.260 1.00 299.15 117 SER B CA 1
ATOM 13663 C C . SER B 2 117 ? 156.940 128.518 115.389 1.00 299.15 117 SER B C 1
ATOM 13664 O O . SER B 2 117 ? 157.689 129.295 114.788 1.00 299.15 117 SER B O 1
ATOM 13672 N N . ALA B 2 118 ? 157.405 127.527 116.149 1.00 312.17 118 ALA B N 1
ATOM 13673 C CA . ALA B 2 118 ? 158.842 127.333 116.302 1.00 312.17 118 ALA B CA 1
ATOM 13674 C C . ALA B 2 118 ? 159.423 126.521 115.152 1.00 312.17 118 ALA B C 1
ATOM 13675 O O . ALA B 2 118 ? 160.201 127.046 114.350 1.00 312.17 118 ALA B O 1
ATOM 13682 N N . SER B 2 119 ? 159.068 125.239 115.070 1.00 326.34 119 SER B N 1
ATOM 13683 C CA . SER B 2 119 ? 159.361 124.424 113.896 1.00 326.34 119 SER B CA 1
ATOM 13684 C C . SER B 2 119 ? 158.153 123.656 113.391 1.00 326.34 119 SER B C 1
ATOM 13685 O O . SER B 2 119 ? 158.027 123.442 112.182 1.00 326.34 119 SER B O 1
ATOM 13693 N N . GLY B 2 120 ? 157.288 123.201 114.288 1.00 323.73 120 GLY B N 1
ATOM 13694 C CA . GLY B 2 120 ? 156.078 122.530 113.891 1.00 323.73 120 GLY B CA 1
ATOM 13695 C C . GLY B 2 120 ? 156.228 121.027 113.895 1.00 323.73 120 GLY B C 1
ATOM 13696 O O . GLY B 2 120 ? 157.325 120.483 114.055 1.00 323.73 120 GLY B O 1
ATOM 13700 N N . PRO B 2 121 ? 155.117 120.325 113.719 1.00 332.41 121 PRO B N 1
ATOM 13701 C CA . PRO B 2 121 ? 155.167 118.868 113.638 1.00 332.41 121 PRO B CA 1
ATOM 13702 C C . PRO B 2 121 ? 155.608 118.406 112.258 1.00 332.41 121 PRO B C 1
ATOM 13703 O O . PRO B 2 121 ? 155.403 119.078 111.247 1.00 332.41 121 PRO B O 1
ATOM 13714 N N . LEU B 2 122 ? 156.227 117.230 112.236 1.00 357.07 122 LEU B N 1
ATOM 13715 C CA . LEU B 2 122 ? 156.716 116.677 110.982 1.00 357.07 122 LEU B CA 1
ATOM 13716 C C . LEU B 2 122 ? 155.553 116.435 110.030 1.00 357.07 122 LEU B C 1
ATOM 13717 O O . LEU B 2 122 ? 154.407 116.265 110.454 1.00 357.07 122 LEU B O 1
ATOM 13733 N N . GLU B 2 123 ? 155.854 116.420 108.731 1.00 363.53 123 GLU B N 1
ATOM 13734 C CA . GLU B 2 123 ? 154.836 116.223 107.704 1.00 363.53 123 GLU B CA 1
ATOM 13735 C C . GLU B 2 123 ? 155.190 115.046 106.797 1.00 363.53 123 GLU B C 1
ATOM 13736 O O . GLU B 2 123 ? 154.748 114.989 105.646 1.00 363.53 123 GLU B O 1
ATOM 13748 N N . GLY B 2 124 ? 155.975 114.096 107.305 1.00 379.29 124 GLY B N 1
ATOM 13749 C CA . GLY B 2 124 ? 156.286 112.886 106.566 1.00 379.29 124 GLY B CA 1
ATOM 13750 C C . GLY B 2 124 ? 157.723 112.794 106.089 1.00 379.29 124 GLY B C 1
ATOM 13751 O O . GLY B 2 124 ? 158.379 113.813 105.853 1.00 379.29 124 GLY B O 1
ATOM 13755 N N . VAL B 2 125 ? 158.222 111.563 105.949 1.00 387.26 125 VAL B N 1
ATOM 13756 C CA . VAL B 2 125 ? 159.577 111.356 105.455 1.00 387.26 125 VAL B CA 1
ATOM 13757 C C . VAL B 2 125 ? 159.606 111.541 103.945 1.00 387.26 125 VAL B C 1
ATOM 13758 O O . VAL B 2 125 ? 158.585 111.394 103.260 1.00 387.26 125 VAL B O 1
ATOM 13771 N N . ILE B 2 126 ? 160.784 111.860 103.417 1.00 384.31 126 ILE B N 1
ATOM 13772 C CA . ILE B 2 126 ? 161.001 111.979 101.979 1.00 384.31 126 ILE B CA 1
ATOM 13773 C C . ILE B 2 126 ? 161.979 110.889 101.563 1.00 384.31 126 ILE B C 1
ATOM 13774 O O . ILE B 2 126 ? 163.101 110.813 102.081 1.00 384.31 126 ILE B O 1
ATOM 13790 N N . ARG B 2 127 ? 161.555 110.049 100.627 1.00 383.55 127 ARG B N 1
ATOM 13791 C CA . ARG B 2 127 ? 162.408 109.068 99.977 1.00 383.55 127 ARG B CA 1
ATOM 13792 C C . ARG B 2 127 ? 162.333 109.274 98.465 1.00 383.55 127 ARG B C 1
ATOM 13793 O O . ARG B 2 127 ? 161.428 109.937 97.950 1.00 383.55 127 ARG B O 1
ATOM 13814 N N . ARG B 2 128 ? 163.302 108.696 97.747 1.00 378.73 128 ARG B N 1
ATOM 13815 C CA . ARG B 2 128 ? 163.428 108.980 96.319 1.00 378.73 128 ARG B CA 1
ATOM 13816 C C . ARG B 2 128 ? 162.144 108.675 95.560 1.00 378.73 128 ARG B C 1
ATOM 13817 O O . ARG B 2 128 ? 161.931 109.216 94.469 1.00 378.73 128 ARG B O 1
ATOM 13838 N N . ASP B 2 129 ? 161.278 107.821 96.109 1.00 386.18 129 ASP B N 1
ATOM 13839 C CA . ASP B 2 129 ? 160.022 107.521 95.431 1.00 386.18 129 ASP B CA 1
ATOM 13840 C C . ASP B 2 129 ? 158.939 108.529 95.789 1.00 386.18 129 ASP B C 1
ATOM 13841 O O . ASP B 2 129 ? 158.100 108.860 94.943 1.00 386.18 129 ASP B O 1
ATOM 13850 N N . SER B 2 130 ? 158.940 109.026 97.023 1.00 380.70 130 SER B N 1
ATOM 13851 C CA . SER B 2 130 ? 157.903 109.954 97.443 1.00 380.70 130 SER B CA 1
ATOM 13852 C C . SER B 2 130 ? 157.999 111.243 96.629 1.00 380.70 130 SER B C 1
ATOM 13853 O O . SER B 2 130 ? 159.085 111.816 96.499 1.00 380.70 130 SER B O 1
ATOM 13861 N N . PRO B 2 131 ? 156.886 111.729 96.074 1.00 378.72 131 PRO B N 1
ATOM 13862 C CA . PRO B 2 131 ? 156.959 112.940 95.245 1.00 378.72 131 PRO B CA 1
ATOM 13863 C C . PRO B 2 131 ? 157.470 114.150 95.996 1.00 378.72 131 PRO B C 1
ATOM 13864 O O . PRO B 2 131 ? 157.840 115.142 95.357 1.00 378.72 131 PRO B O 1
ATOM 13875 N N . LYS B 2 132 ? 157.502 114.108 97.329 1.00 386.97 132 LYS B N 1
ATOM 13876 C CA . LYS B 2 132 ? 158.069 115.217 98.085 1.00 386.97 132 LYS B CA 1
ATOM 13877 C C . LYS B 2 132 ? 159.544 115.422 97.775 1.00 386.97 132 LYS B C 1
ATOM 13878 O O . LYS B 2 132 ? 160.011 116.567 97.784 1.00 386.97 132 LYS B O 1
ATOM 13897 N N . PHE B 2 133 ? 160.280 114.348 97.477 1.00 378.45 133 PHE B N 1
ATOM 13898 C CA . PHE B 2 133 ? 161.668 114.497 97.058 1.00 378.45 133 PHE B CA 1
ATOM 13899 C C . PHE B 2 133 ? 161.780 115.360 95.809 1.00 378.45 133 PHE B C 1
ATOM 13900 O O . PHE B 2 133 ? 162.860 115.882 95.510 1.00 378.45 133 PHE B O 1
ATOM 13917 N N . LYS B 2 134 ? 160.680 115.519 95.068 1.00 387.22 134 LYS B N 1
ATOM 13918 C CA . LYS B 2 134 ? 160.676 116.409 93.914 1.00 387.22 134 LYS B CA 1
ATOM 13919 C C . LYS B 2 134 ? 161.061 117.833 94.286 1.00 387.22 134 LYS B C 1
ATOM 13920 O O . LYS B 2 134 ? 161.602 118.555 93.442 1.00 387.22 134 LYS B O 1
ATOM 13939 N N . ASP B 2 135 ? 160.800 118.250 95.526 1.00 395.08 135 ASP B N 1
ATOM 13940 C CA . ASP B 2 135 ? 161.027 119.636 95.912 1.00 395.08 135 ASP B CA 1
ATOM 13941 C C . ASP B 2 135 ? 162.257 119.822 96.794 1.00 395.08 135 ASP B C 1
ATOM 13942 O O . ASP B 2 135 ? 162.642 120.968 97.052 1.00 395.08 135 ASP B O 1
ATOM 13951 N N . LEU B 2 136 ? 162.880 118.742 97.261 1.00 374.27 136 LEU B N 1
ATOM 13952 C CA . LEU B 2 136 ? 164.069 118.864 98.094 1.00 374.27 136 LEU B CA 1
ATOM 13953 C C . LEU B 2 136 ? 165.225 119.453 97.295 1.00 374.27 136 LEU B C 1
ATOM 13954 O O . LEU B 2 136 ? 165.314 119.290 96.075 1.00 374.27 136 LEU B O 1
ATOM 13970 N N . VAL B 2 137 ? 166.118 120.141 98.002 1.00 356.04 137 VAL B N 1
ATOM 13971 C CA . VAL B 2 137 ? 167.225 120.850 97.367 1.00 356.04 137 VAL B CA 1
ATOM 13972 C C . VAL B 2 137 ? 168.541 120.460 98.030 1.00 356.04 137 VAL B C 1
ATOM 13973 O O . VAL B 2 137 ? 168.632 120.445 99.266 1.00 356.04 137 VAL B O 1
ATOM 13986 N N . PRO B 2 138 ? 169.577 120.129 97.258 1.00 349.42 138 PRO B N 1
ATOM 13987 C CA . PRO B 2 138 ? 170.913 119.966 97.846 1.00 349.42 138 PRO B CA 1
ATOM 13988 C C . PRO B 2 138 ? 171.699 121.267 97.797 1.00 349.42 138 PRO B C 1
ATOM 13989 O O . PRO B 2 138 ? 171.592 122.040 96.842 1.00 349.42 138 PRO B O 1
ATOM 14000 N N . ASN B 2 139 ? 172.490 121.505 98.839 1.00 340.98 139 ASN B N 1
ATOM 14001 C CA . ASN B 2 139 ? 173.278 122.726 98.961 1.00 340.98 139 ASN B CA 1
ATOM 14002 C C . ASN B 2 139 ? 174.646 122.474 98.350 1.00 340.98 139 ASN B C 1
ATOM 14003 O O . ASN B 2 139 ? 175.557 121.984 99.020 1.00 340.98 139 ASN B O 1
ATOM 14014 N N . TYR B 2 140 ? 174.791 122.824 97.079 1.00 337.80 140 TYR B N 1
ATOM 14015 C CA . TYR B 2 140 ? 176.094 122.886 96.440 1.00 337.80 140 TYR B CA 1
ATOM 14016 C C . TYR B 2 140 ? 176.872 124.129 96.853 1.00 337.80 140 TYR B C 1
ATOM 14017 O O . TYR B 2 140 ? 177.908 124.428 96.250 1.00 337.80 140 TYR B O 1
ATOM 14035 N N . ASN B 2 141 ? 176.396 124.859 97.864 1.00 336.93 141 ASN B N 1
ATOM 14036 C CA . ASN B 2 141 ? 177.082 126.054 98.327 1.00 336.93 141 ASN B CA 1
ATOM 14037 C C . ASN B 2 141 ? 178.464 125.657 98.821 1.00 336.93 141 ASN B C 1
ATOM 14038 O O . ASN B 2 141 ? 178.601 125.030 99.877 1.00 336.93 141 ASN B O 1
ATOM 14049 N N . ARG B 2 142 ? 179.492 126.016 98.056 1.00 340.57 142 ARG B N 1
ATOM 14050 C CA . ARG B 2 142 ? 180.843 125.552 98.332 1.00 340.57 142 ARG B CA 1
ATOM 14051 C C . ARG B 2 142 ? 181.486 126.266 99.510 1.00 340.57 142 ARG B C 1
ATOM 14052 O O . ARG B 2 142 ? 182.496 125.778 100.030 1.00 340.57 142 ARG B O 1
ATOM 14073 N N . ASP B 2 143 ? 180.935 127.395 99.946 1.00 337.24 143 ASP B N 1
ATOM 14074 C CA . ASP B 2 143 ? 181.297 127.946 101.243 1.00 337.24 143 ASP B CA 1
ATOM 14075 C C . ASP B 2 143 ? 180.792 127.080 102.390 1.00 337.24 143 ASP B C 1
ATOM 14076 O O . ASP B 2 143 ? 181.053 127.403 103.554 1.00 337.24 143 ASP B O 1
ATOM 14085 N N . ILE B 2 144 ? 180.083 125.994 102.088 1.00 334.79 144 ILE B N 1
ATOM 14086 C CA . ILE B 2 144 ? 179.596 125.049 103.081 1.00 334.79 144 ILE B CA 1
ATOM 14087 C C . ILE B 2 144 ? 180.207 123.693 102.780 1.00 334.79 144 ILE B C 1
ATOM 14088 O O . ILE B 2 144 ? 180.699 123.456 101.672 1.00 334.79 144 ILE B O 1
ATOM 14104 N N . LEU B 2 145 ? 180.165 122.804 103.762 1.00 334.04 145 LEU B N 1
ATOM 14105 C CA . LEU B 2 145 ? 180.836 121.519 103.684 1.00 334.04 145 LEU B CA 1
ATOM 14106 C C . LEU B 2 145 ? 179.837 120.378 103.844 1.00 334.04 145 LEU B C 1
ATOM 14107 O O . LEU B 2 145 ? 179.112 120.299 104.839 1.00 334.04 145 LEU B O 1
ATOM 14123 N N . PHE B 2 146 ? 179.805 119.493 102.849 1.00 333.44 146 PHE B N 1
ATOM 14124 C CA . PHE B 2 146 ? 178.966 118.296 102.910 1.00 333.44 146 PHE B CA 1
ATOM 14125 C C . PHE B 2 146 ? 179.742 117.047 102.518 1.00 333.44 146 PHE B C 1
ATOM 14126 O O . PHE B 2 146 ? 179.166 116.093 101.995 1.00 333.44 146 PHE B O 1
ATOM 14143 N N . ARG B 2 156 ? 174.002 117.502 101.489 1.00 337.26 156 ARG B N 1
ATOM 14144 C CA . ARG B 2 156 ? 173.629 118.736 100.811 1.00 337.26 156 ARG B CA 1
ATOM 14145 C C . ARG B 2 156 ? 172.124 118.883 100.753 1.00 337.26 156 ARG B C 1
ATOM 14146 O O . ARG B 2 156 ? 171.592 119.977 100.922 1.00 337.26 156 ARG B O 1
ATOM 14166 N N . LEU B 2 157 ? 171.442 117.769 100.521 1.00 354.12 157 LEU B N 1
ATOM 14167 C CA . LEU B 2 157 ? 169.994 117.787 100.384 1.00 354.12 157 LEU B CA 1
ATOM 14168 C C . LEU B 2 157 ? 169.340 118.341 101.645 1.00 354.12 157 LEU B C 1
ATOM 14169 O O . LEU B 2 157 ? 169.663 117.924 102.761 1.00 354.12 157 LEU B O 1
ATOM 14185 N N . MET B 2 158 ? 168.432 119.299 101.463 1.00 357.76 158 MET B N 1
ATOM 14186 C CA . MET B 2 158 ? 167.658 119.858 102.565 1.00 357.76 158 MET B CA 1
ATOM 14187 C C . MET B 2 158 ? 166.503 120.662 101.982 1.00 357.76 158 MET B C 1
ATOM 14188 O O . MET B 2 158 ? 166.263 120.651 100.772 1.00 357.76 158 MET B O 1
ATOM 14202 N N . SER B 2 159 ? 165.792 121.366 102.863 1.00 351.23 159 SER B N 1
ATOM 14203 C CA . SER B 2 159 ? 164.552 122.024 102.476 1.00 351.23 159 SER B CA 1
ATOM 14204 C C . SER B 2 159 ? 164.817 123.423 101.928 1.00 351.23 159 SER B C 1
ATOM 14205 O O . SER B 2 159 ? 165.882 124.013 102.128 1.00 351.23 159 SER B O 1
ATOM 14213 N N . LYS B 2 160 ? 163.815 123.952 101.224 1.00 339.74 160 LYS B N 1
ATOM 14214 C CA . LYS B 2 160 ? 163.912 125.305 100.692 1.00 339.74 160 LYS B CA 1
ATOM 14215 C C . LYS B 2 160 ? 163.933 126.333 101.815 1.00 339.74 160 LYS B C 1
ATOM 14216 O O . LYS B 2 160 ? 164.580 127.380 101.707 1.00 339.74 160 LYS B O 1
ATOM 14235 N N . ARG B 2 161 ? 163.229 126.049 102.912 1.00 328.81 161 ARG B N 1
ATOM 14236 C CA . ARG B 2 161 ? 163.324 126.915 104.081 1.00 328.81 161 ARG B CA 1
ATOM 14237 C C . ARG B 2 161 ? 164.633 126.678 104.816 1.00 328.81 161 ARG B C 1
ATOM 14238 O O . ARG B 2 161 ? 165.304 127.628 105.241 1.00 328.81 161 ARG B O 1
ATOM 14259 N N . CYS B 2 162 ? 165.002 125.408 104.990 1.00 338.92 162 CYS B N 1
ATOM 14260 C CA . CYS B 2 162 ? 166.347 125.098 105.453 1.00 338.92 162 CYS B CA 1
ATOM 14261 C C . CYS B 2 162 ? 167.383 125.753 104.548 1.00 338.92 162 CYS B C 1
ATOM 14262 O O . CYS B 2 162 ? 168.402 126.253 105.028 1.00 338.92 162 CYS B O 1
ATOM 14270 N N . LYS B 2 163 ? 167.115 125.796 103.240 1.00 337.42 163 LYS B N 1
ATOM 14271 C CA . LYS B 2 163 ? 168.002 126.491 102.312 1.00 337.42 163 LYS B CA 1
ATOM 14272 C C . LYS B 2 163 ? 168.109 127.968 102.651 1.00 337.42 163 LYS B C 1
ATOM 14273 O O . LYS B 2 163 ? 169.213 128.513 102.790 1.00 337.42 163 LYS B O 1
ATOM 14292 N N . GLU B 2 164 ? 166.963 128.639 102.723 1.00 310.11 164 GLU B N 1
ATOM 14293 C CA . GLU B 2 164 ? 166.917 130.034 103.127 1.00 310.11 164 GLU B CA 1
ATOM 14294 C C . GLU B 2 164 ? 167.797 130.278 104.340 1.00 310.11 164 GLU B C 1
ATOM 14295 O O . GLU B 2 164 ? 168.740 131.083 104.304 1.00 310.11 164 GLU B O 1
ATOM 14307 N N . LYS B 2 165 ? 167.488 129.587 105.433 1.00 310.86 165 LYS B N 1
ATOM 14308 C CA . LYS B 2 165 ? 168.149 129.882 106.694 1.00 310.86 165 LYS B CA 1
ATOM 14309 C C . LYS B 2 165 ? 169.628 129.528 106.626 1.00 310.86 165 LYS B C 1
ATOM 14310 O O . LYS B 2 165 ? 170.477 130.264 107.145 1.00 310.86 165 LYS B O 1
ATOM 14328 N N . LEU B 2 166 ? 169.956 128.428 105.952 1.00 330.06 166 LEU B N 1
ATOM 14329 C CA . LEU B 2 166 ? 171.345 128.033 105.791 1.00 330.06 166 LEU B CA 1
ATOM 14330 C C . LEU B 2 166 ? 172.146 129.135 105.123 1.00 330.06 166 LEU B C 1
ATOM 14331 O O . LEU B 2 166 ? 173.221 129.516 105.602 1.00 330.06 166 LEU B O 1
ATOM 14347 N N . ASN B 2 167 ? 171.636 129.666 104.015 1.00 327.89 167 ASN B N 1
ATOM 14348 C CA . ASN B 2 167 ? 172.432 130.615 103.250 1.00 327.89 167 ASN B CA 1
ATOM 14349 C C . ASN B 2 167 ? 172.450 131.990 103.899 1.00 327.89 167 ASN B C 1
ATOM 14350 O O . ASN B 2 167 ? 173.413 132.742 103.714 1.00 327.89 167 ASN B O 1
ATOM 14361 N N . VAL B 2 168 ? 171.418 132.340 104.670 1.00 314.64 168 VAL B N 1
ATOM 14362 C CA . VAL B 2 168 ? 171.485 133.598 105.410 1.00 314.64 168 VAL B CA 1
ATOM 14363 C C . VAL B 2 168 ? 172.404 133.449 106.621 1.00 314.64 168 VAL B C 1
ATOM 14364 O O . VAL B 2 168 ? 172.892 134.441 107.176 1.00 314.64 168 VAL B O 1
ATOM 14377 N N . LEU B 2 169 ? 172.657 132.208 107.044 1.00 326.17 169 LEU B N 1
ATOM 14378 C CA . LEU B 2 169 ? 173.581 131.959 108.147 1.00 326.17 169 LEU B CA 1
ATOM 14379 C C . LEU B 2 169 ? 175.030 131.888 107.678 1.00 326.17 169 LEU B C 1
ATOM 14380 O O . LEU B 2 169 ? 175.956 132.220 108.438 1.00 326.17 169 LEU B O 1
ATOM 14396 N N . ALA B 2 170 ? 175.237 131.429 106.442 1.00 327.39 170 ALA B N 1
ATOM 14397 C CA . ALA B 2 170 ? 176.555 130.980 106.008 1.00 327.39 170 ALA B CA 1
ATOM 14398 C C . ALA B 2 170 ? 177.632 132.027 106.229 1.00 327.39 170 ALA B C 1
ATOM 14399 O O . ALA B 2 170 ? 178.725 131.713 106.713 1.00 327.39 170 ALA B O 1
ATOM 14406 N N . TYR B 2 171 ? 177.353 133.272 105.873 1.00 321.53 171 TYR B N 1
ATOM 14407 C CA . TYR B 2 171 ? 178.403 134.277 105.815 1.00 321.53 171 TYR B CA 1
ATOM 14408 C C . TYR B 2 171 ? 178.437 135.143 107.059 1.00 321.53 171 TYR B C 1
ATOM 14409 O O . TYR B 2 171 ? 179.500 135.662 107.418 1.00 321.53 171 TYR B O 1
ATOM 14427 N N . SER B 2 172 ? 177.304 135.280 107.744 1.00 322.74 172 SER B N 1
ATOM 14428 C CA . SER B 2 172 ? 177.352 135.774 109.112 1.00 322.74 172 SER B CA 1
ATOM 14429 C C . SER B 2 172 ? 178.287 134.915 109.950 1.00 322.74 172 SER B C 1
ATOM 14430 O O . SER B 2 172 ? 178.991 135.425 110.829 1.00 322.74 172 SER B O 1
ATOM 14438 N N . VAL B 2 173 ? 178.329 133.610 109.673 1.00 322.56 173 VAL B N 1
ATOM 14439 C CA . VAL B 2 173 ? 179.285 132.751 110.367 1.00 322.56 173 VAL B CA 1
ATOM 14440 C C . VAL B 2 173 ? 180.709 133.219 110.104 1.00 322.56 173 VAL B C 1
ATOM 14441 O O . VAL B 2 173 ? 181.461 133.532 111.034 1.00 322.56 173 VAL B O 1
ATOM 14454 N N . MET B 2 174 ? 181.108 133.258 108.832 1.00 322.09 174 MET B N 1
ATOM 14455 C CA . MET B 2 174 ? 182.467 133.674 108.509 1.00 322.09 174 MET B CA 1
ATOM 14456 C C . MET B 2 174 ? 182.784 135.019 109.141 1.00 322.09 174 MET B C 1
ATOM 14457 O O . MET B 2 174 ? 183.914 135.258 109.583 1.00 322.09 174 MET B O 1
ATOM 14471 N N . ASN B 2 175 ? 181.794 135.910 109.200 1.00 316.75 175 ASN B N 1
ATOM 14472 C CA . ASN B 2 175 ? 181.964 137.143 109.958 1.00 316.75 175 ASN B CA 1
ATOM 14473 C C . ASN B 2 175 ? 182.216 136.836 111.425 1.00 316.75 175 ASN B C 1
ATOM 14474 O O . ASN B 2 175 ? 182.893 137.600 112.123 1.00 316.75 175 ASN B O 1
ATOM 14485 N N . GLU B 2 176 ? 181.671 135.721 111.911 1.00 323.96 176 GLU B N 1
ATOM 14486 C CA . GLU B 2 176 ? 181.969 135.283 113.268 1.00 323.96 176 GLU B CA 1
ATOM 14487 C C . GLU B 2 176 ? 183.318 134.580 113.333 1.00 323.96 176 GLU B C 1
ATOM 14488 O O . GLU B 2 176 ? 184.051 134.716 114.319 1.00 323.96 176 GLU B O 1
ATOM 14500 N N . TRP B 2 177 ? 183.663 133.819 112.296 1.00 329.35 177 TRP B N 1
ATOM 14501 C CA . TRP B 2 177 ? 184.900 133.040 112.284 1.00 329.35 177 TRP B CA 1
ATOM 14502 C C . TRP B 2 177 ? 185.632 133.178 110.957 1.00 329.35 177 TRP B C 1
ATOM 14503 O O . TRP B 2 177 ? 185.119 132.740 109.912 1.00 329.35 177 TRP B O 1
ATOM 14524 N N . PRO B 2 178 ? 186.821 133.773 110.953 1.00 340.60 178 PRO B N 1
ATOM 14525 C CA . PRO B 2 178 ? 187.721 133.593 109.811 1.00 340.60 178 PRO B CA 1
ATOM 14526 C C . PRO B 2 178 ? 188.456 132.266 109.924 1.00 340.60 178 PRO B C 1
ATOM 14527 O O . PRO B 2 178 ? 188.755 131.793 111.022 1.00 340.60 178 PRO B O 1
ATOM 14538 N N . GLY B 2 179 ? 188.743 131.658 108.774 1.00 346.61 179 GLY B N 1
ATOM 14539 C CA . GLY B 2 179 ? 189.413 130.379 108.728 1.00 346.61 179 GLY B CA 1
ATOM 14540 C C . GLY B 2 179 ? 188.524 129.186 109.008 1.00 346.61 179 GLY B C 1
ATOM 14541 O O . GLY B 2 179 ? 188.871 128.067 108.615 1.00 346.61 179 GLY B O 1
ATOM 14545 N N . ILE B 2 180 ? 187.394 129.389 109.678 1.00 339.79 180 ILE B N 1
ATOM 14546 C CA . ILE B 2 180 ? 186.430 128.335 109.955 1.00 339.79 180 ILE B CA 1
ATOM 14547 C C . ILE B 2 180 ? 185.144 128.678 109.221 1.00 339.79 180 ILE B C 1
ATOM 14548 O O . ILE B 2 180 ? 184.795 129.856 109.085 1.00 339.79 180 ILE B O 1
ATOM 14564 N N . ARG B 2 181 ? 184.435 127.653 108.763 1.00 337.76 181 ARG B N 1
ATOM 14565 C CA . ARG B 2 181 ? 183.349 127.835 107.817 1.00 337.76 181 ARG B CA 1
ATOM 14566 C C . ARG B 2 181 ? 182.165 126.950 108.169 1.00 337.76 181 ARG B C 1
ATOM 14567 O O . ARG B 2 181 ? 182.243 126.066 109.027 1.00 337.76 181 ARG B O 1
ATOM 14588 N N . LEU B 2 182 ? 181.061 127.212 107.477 1.00 334.40 182 LEU B N 1
ATOM 14589 C CA . LEU B 2 182 ? 179.834 126.460 107.685 1.00 334.40 182 LEU B CA 1
ATOM 14590 C C . LEU B 2 182 ? 180.039 124.995 107.323 1.00 334.40 182 LEU B C 1
ATOM 14591 O O . LEU B 2 182 ? 180.174 124.648 106.147 1.00 334.40 182 LEU B O 1
ATOM 14607 N N . LEU B 2 183 ? 180.049 124.134 108.337 1.00 334.18 183 LEU B N 1
ATOM 14608 C CA . LEU B 2 183 ? 180.192 122.695 108.156 1.00 334.18 183 LEU B CA 1
ATOM 14609 C C . LEU B 2 183 ? 178.877 122.017 108.503 1.00 334.18 183 LEU B C 1
ATOM 14610 O O . LEU B 2 183 ? 178.406 122.110 109.641 1.00 334.18 183 LEU B O 1
ATOM 14626 N N . VAL B 2 184 ? 178.290 121.336 107.527 1.00 340.55 184 VAL B N 1
ATOM 14627 C CA . VAL B 2 184 ? 177.068 120.575 107.739 1.00 340.55 184 VAL B CA 1
ATOM 14628 C C . VAL B 2 184 ? 177.464 119.171 108.155 1.00 340.55 184 VAL B C 1
ATOM 14629 O O . VAL B 2 184 ? 177.957 118.384 107.339 1.00 340.55 184 VAL B O 1
ATOM 14642 N N . THR B 2 185 ? 177.256 118.866 109.429 1.00 339.54 185 THR B N 1
ATOM 14643 C CA . THR B 2 185 ? 177.547 117.543 109.950 1.00 339.54 185 THR B CA 1
ATOM 14644 C C . THR B 2 185 ? 176.477 116.527 109.583 1.00 339.54 185 THR B C 1
ATOM 14645 O O . THR B 2 185 ? 176.788 115.339 109.452 1.00 339.54 185 THR B O 1
ATOM 14656 N N . GLU B 2 186 ? 175.229 116.961 109.415 1.00 348.87 186 GLU B N 1
ATOM 14657 C CA . GLU B 2 186 ? 174.159 116.050 109.036 1.00 348.87 186 GLU B CA 1
ATOM 14658 C C . GLU B 2 186 ? 172.973 116.838 108.491 1.00 348.87 186 GLU B C 1
ATOM 14659 O O . GLU B 2 186 ? 172.365 117.633 109.220 1.00 348.87 186 GLU B O 1
ATOM 14671 N N . SER B 2 187 ? 172.632 116.614 107.218 1.00 352.38 187 SER B N 1
ATOM 14672 C CA . SER B 2 187 ? 171.626 117.416 106.530 1.00 352.38 187 SER B CA 1
ATOM 14673 C C . SER B 2 187 ? 170.342 116.650 106.246 1.00 352.38 187 SER B C 1
ATOM 14674 O O . SER B 2 187 ? 169.257 117.059 106.669 1.00 352.38 187 SER B O 1
ATOM 14682 N N . TRP B 2 188 ? 170.460 115.543 105.521 1.00 367.14 188 TRP B N 1
ATOM 14683 C CA . TRP B 2 188 ? 169.288 114.783 105.114 1.00 367.14 188 TRP B CA 1
ATOM 14684 C C . TRP B 2 188 ? 169.516 113.302 105.375 1.00 367.14 188 TRP B C 1
ATOM 14685 O O . TRP B 2 188 ? 170.620 112.789 105.171 1.00 367.14 188 TRP B O 1
ATOM 14706 N N . ASP B 2 189 ? 168.469 112.611 105.815 1.00 387.50 189 ASP B N 1
ATOM 14707 C CA . ASP B 2 189 ? 168.573 111.228 106.251 1.00 387.50 189 ASP B CA 1
ATOM 14708 C C . ASP B 2 189 ? 167.592 110.358 105.485 1.00 387.50 189 ASP B C 1
ATOM 14709 O O . ASP B 2 189 ? 166.433 110.737 105.291 1.00 387.50 189 ASP B O 1
ATOM 14718 N N . GLU B 2 190 ? 168.069 109.193 105.055 1.00 388.30 190 GLU B N 1
ATOM 14719 C CA . GLU B 2 190 ? 167.231 108.165 104.465 1.00 388.30 190 GLU B CA 1
ATOM 14720 C C . GLU B 2 190 ? 167.561 106.773 104.982 1.00 388.30 190 GLU B C 1
ATOM 14721 O O . GLU B 2 190 ? 166.850 105.820 104.644 1.00 388.30 190 GLU B O 1
ATOM 14733 N N . ASP B 2 191 ? 168.612 106.634 105.790 1.00 395.45 191 ASP B N 1
ATOM 14734 C CA . ASP B 2 191 ? 169.073 105.344 106.286 1.00 395.45 191 ASP B CA 1
ATOM 14735 C C . ASP B 2 191 ? 168.715 105.126 107.755 1.00 395.45 191 ASP B C 1
ATOM 14736 O O . ASP B 2 191 ? 169.384 104.362 108.455 1.00 395.45 191 ASP B O 1
ATOM 14745 N N . TYR B 2 192 ? 167.665 105.793 108.236 1.00 393.66 192 TYR B N 1
ATOM 14746 C CA . TYR B 2 192 ? 167.100 105.496 109.548 1.00 393.66 192 TYR B CA 1
ATOM 14747 C C . TYR B 2 192 ? 168.132 105.601 110.667 1.00 393.66 192 TYR B C 1
ATOM 14748 O O . TYR B 2 192 ? 168.460 104.597 111.308 1.00 393.66 192 TYR B O 1
ATOM 14766 N N . HIS B 2 193 ? 168.653 106.805 110.907 1.00 389.13 193 HIS B N 1
ATOM 14767 C CA . HIS B 2 193 ? 169.575 107.059 112.007 1.00 389.13 193 HIS B CA 1
ATOM 14768 C C . HIS B 2 193 ? 169.036 108.073 113.010 1.00 389.13 193 HIS B C 1
ATOM 14769 O O . HIS B 2 193 ? 169.573 108.175 114.118 1.00 389.13 193 HIS B O 1
ATOM 14783 N N . HIS B 2 194 ? 167.985 108.821 112.652 1.00 384.41 194 HIS B N 1
ATOM 14784 C CA . HIS B 2 194 ? 167.446 109.867 113.515 1.00 384.41 194 HIS B CA 1
ATOM 14785 C C . HIS B 2 194 ? 166.136 109.442 114.167 1.00 384.41 194 HIS B C 1
ATOM 14786 O O . HIS B 2 194 ? 165.228 110.263 114.338 1.00 384.41 194 HIS B O 1
ATOM 14800 N N . GLY B 2 195 ? 166.020 108.173 114.534 1.00 388.81 195 GLY B N 1
ATOM 14801 C CA . GLY B 2 195 ? 164.839 107.710 115.228 1.00 388.81 195 GLY B CA 1
ATOM 14802 C C . GLY B 2 195 ? 163.675 107.457 114.287 1.00 388.81 195 GLY B C 1
ATOM 14803 O O . GLY B 2 195 ? 163.782 107.542 113.059 1.00 388.81 195 GLY B O 1
ATOM 14807 N N . GLN B 2 196 ? 162.533 107.141 114.895 1.00 380.80 196 GLN B N 1
ATOM 14808 C CA . GLN B 2 196 ? 161.324 106.894 114.123 1.00 380.80 196 GLN B CA 1
ATOM 14809 C C . GLN B 2 196 ? 160.745 108.180 113.548 1.00 380.80 196 GLN B C 1
ATOM 14810 O O . GLN B 2 196 ? 159.842 108.124 112.706 1.00 380.80 196 GLN B O 1
ATOM 14824 N N . GLU B 2 197 ? 161.243 109.338 113.984 1.00 381.17 197 GLU B N 1
ATOM 14825 C CA . GLU B 2 197 ? 160.775 110.633 113.504 1.00 381.17 197 GLU B CA 1
ATOM 14826 C C . GLU B 2 197 ? 161.960 111.581 113.425 1.00 381.17 197 GLU B C 1
ATOM 14827 O O . GLU B 2 197 ? 162.779 111.632 114.349 1.00 381.17 197 GLU B O 1
ATOM 14839 N N . SER B 2 198 ? 162.054 112.323 112.323 1.00 381.86 198 SER B N 1
ATOM 14840 C CA . SER B 2 198 ? 163.078 113.345 112.178 1.00 381.86 198 SER B CA 1
ATOM 14841 C C . SER B 2 198 ? 162.799 114.166 110.930 1.00 381.86 198 SER B C 1
ATOM 14842 O O . SER B 2 198 ? 162.334 113.640 109.915 1.00 381.86 198 SER B O 1
ATOM 14850 N N . LEU B 2 199 ? 163.083 115.463 111.018 1.00 358.62 199 LEU B N 1
ATOM 14851 C CA . LEU B 2 199 ? 163.024 116.332 109.855 1.00 358.62 199 LEU B CA 1
ATOM 14852 C C . LEU B 2 199 ? 164.227 116.149 108.950 1.00 358.62 199 LEU B C 1
ATOM 14853 O O . LEU B 2 199 ? 164.212 116.630 107.812 1.00 358.62 199 LEU B O 1
ATOM 14869 N N . HIS B 2 200 ? 165.268 115.472 109.436 1.00 371.99 200 HIS B N 1
ATOM 14870 C CA . HIS B 2 200 ? 166.321 115.004 108.545 1.00 371.99 200 HIS B CA 1
ATOM 14871 C C . HIS B 2 200 ? 165.750 114.073 107.482 1.00 371.99 200 HIS B C 1
ATOM 14872 O O . HIS B 2 200 ? 166.269 114.004 106.362 1.00 371.99 200 HIS B O 1
ATOM 14886 N N . TYR B 2 201 ? 164.681 113.340 107.819 1.00 391.45 201 TYR B N 1
ATOM 14887 C CA . TYR B 2 201 ? 164.020 112.457 106.863 1.00 391.45 201 TYR B CA 1
ATOM 14888 C C . TYR B 2 201 ? 163.339 113.225 105.746 1.00 391.45 201 TYR B C 1
ATOM 14889 O O . TYR B 2 201 ? 163.037 112.636 104.701 1.00 391.45 201 TYR B O 1
ATOM 14907 N N . GLU B 2 202 ? 163.095 114.521 105.943 1.00 377.12 202 GLU B N 1
ATOM 14908 C CA . GLU B 2 202 ? 162.558 115.369 104.889 1.00 377.12 202 GLU B CA 1
ATOM 14909 C C . GLU B 2 202 ? 163.489 116.540 104.594 1.00 377.12 202 GLU B C 1
ATOM 14910 O O . GLU B 2 202 ? 163.053 117.536 104.004 1.00 377.12 202 GLU B O 1
ATOM 14922 N N . GLY B 2 203 ? 164.754 116.442 104.986 1.00 367.68 203 GLY B N 1
ATOM 14923 C CA . GLY B 2 203 ? 165.719 117.474 104.636 1.00 367.68 203 GLY B CA 1
ATOM 14924 C C . GLY B 2 203 ? 165.380 118.839 105.188 1.00 367.68 203 GLY B C 1
ATOM 14925 O O . GLY B 2 203 ? 165.599 119.854 104.515 1.00 367.68 203 GLY B O 1
ATOM 14929 N N . ARG B 2 204 ? 164.843 118.892 106.406 1.00 351.30 204 ARG B N 1
ATOM 14930 C CA . ARG B 2 204 ? 164.571 120.160 107.067 1.00 351.30 204 ARG B CA 1
ATOM 14931 C C . ARG B 2 204 ? 165.409 120.375 108.316 1.00 351.30 204 ARG B C 1
ATOM 14932 O O . ARG B 2 204 ? 165.820 121.511 108.577 1.00 351.30 204 ARG B O 1
ATOM 14953 N N . ALA B 2 205 ? 165.680 119.325 109.085 1.00 353.75 205 ALA B N 1
ATOM 14954 C CA . ALA B 2 205 ? 166.518 119.413 110.268 1.00 353.75 205 ALA B CA 1
ATOM 14955 C C . ALA B 2 205 ? 167.975 119.462 109.841 1.00 353.75 205 ALA B C 1
ATOM 14956 O O . ALA B 2 205 ? 168.326 119.036 108.736 1.00 353.75 205 ALA B O 1
ATOM 14963 N N . VAL B 2 206 ? 168.829 119.981 110.720 1.00 342.56 206 VAL B N 1
ATOM 14964 C CA . VAL B 2 206 ? 170.265 119.976 110.480 1.00 342.56 206 VAL B CA 1
ATOM 14965 C C . VAL B 2 206 ? 170.994 119.814 111.807 1.00 342.56 206 VAL B C 1
ATOM 14966 O O . VAL B 2 206 ? 170.790 120.594 112.747 1.00 342.56 206 VAL B O 1
ATOM 14979 N N . THR B 2 207 ? 171.821 118.774 111.889 1.00 343.52 207 THR B N 1
ATOM 14980 C CA . THR B 2 207 ? 172.808 118.643 112.952 1.00 343.52 207 THR B CA 1
ATOM 14981 C C . THR B 2 207 ? 174.072 119.317 112.446 1.00 343.52 207 THR B C 1
ATOM 14982 O O . THR B 2 207 ? 174.529 119.028 111.334 1.00 343.52 207 THR B O 1
ATOM 14993 N N . ILE B 2 208 ? 174.640 120.191 113.263 1.00 332.98 208 ILE B N 1
ATOM 14994 C CA . ILE B 2 208 ? 175.452 121.286 112.765 1.00 332.98 208 ILE B CA 1
ATOM 14995 C C . ILE B 2 208 ? 176.673 121.505 113.644 1.00 332.98 208 ILE B C 1
ATOM 14996 O O . ILE B 2 208 ? 176.662 121.271 114.855 1.00 332.98 208 ILE B O 1
ATOM 15012 N N . ALA B 2 209 ? 177.739 121.968 112.998 1.00 326.70 209 ALA B N 1
ATOM 15013 C CA . ALA B 2 209 ? 179.002 122.254 113.659 1.00 326.70 209 ALA B CA 1
ATOM 15014 C C . ALA B 2 209 ? 179.839 123.102 112.713 1.00 326.70 209 ALA B C 1
ATOM 15015 O O . ALA B 2 209 ? 179.532 123.225 111.526 1.00 326.70 209 ALA B O 1
ATOM 15022 N N . THR B 2 210 ? 180.904 123.690 113.250 1.00 331.74 210 THR B N 1
ATOM 15023 C CA . THR B 2 210 ? 181.793 124.493 112.427 1.00 331.74 210 THR B CA 1
ATOM 15024 C C . THR B 2 210 ? 182.792 123.613 111.692 1.00 331.74 210 THR B C 1
ATOM 15025 O O . THR B 2 210 ? 183.020 122.452 112.041 1.00 331.74 210 THR B O 1
ATOM 15036 N N . SER B 2 211 ? 183.413 124.197 110.669 1.00 337.08 211 SER B N 1
ATOM 15037 C CA . SER B 2 211 ? 184.443 123.484 109.932 1.00 337.08 211 SER B CA 1
ATOM 15038 C C . SER B 2 211 ? 185.638 123.129 110.808 1.00 337.08 211 SER B C 1
ATOM 15039 O O . SER B 2 211 ? 186.497 122.357 110.372 1.00 337.08 211 SER B O 1
ATOM 15047 N N . ASP B 2 212 ? 185.711 123.662 112.030 1.00 333.47 212 ASP B N 1
ATOM 15048 C CA . ASP B 2 212 ? 186.813 123.374 112.940 1.00 333.47 212 ASP B CA 1
ATOM 15049 C C . ASP B 2 212 ? 186.416 122.448 114.083 1.00 333.47 212 ASP B C 1
ATOM 15050 O O . ASP B 2 212 ? 187.300 121.948 114.786 1.00 333.47 212 ASP B O 1
ATOM 15059 N N . ARG B 2 213 ? 185.121 122.208 114.290 1.00 321.22 213 ARG B N 1
ATOM 15060 C CA . ARG B 2 213 ? 184.660 121.219 115.265 1.00 321.22 213 ARG B CA 1
ATOM 15061 C C . ARG B 2 213 ? 185.201 121.513 116.664 1.00 321.22 213 ARG B C 1
ATOM 15062 O O . ARG B 2 213 ? 185.969 120.734 117.232 1.00 321.22 213 ARG B O 1
ATOM 15083 N N . ASP B 2 214 ? 184.790 122.646 117.229 1.00 315.63 214 ASP B N 1
ATOM 15084 C CA . ASP B 2 214 ? 185.254 123.065 118.553 1.00 315.63 214 ASP B CA 1
ATOM 15085 C C . ASP B 2 214 ? 184.041 123.284 119.452 1.00 315.63 214 ASP B C 1
ATOM 15086 O O . ASP B 2 214 ? 183.150 124.073 119.136 1.00 315.63 214 ASP B O 1
ATOM 15095 N N . GLN B 2 215 ? 184.023 122.597 120.599 1.00 304.65 215 GLN B N 1
ATOM 15096 C CA . GLN B 2 215 ? 182.807 122.511 121.405 1.00 304.65 215 GLN B CA 1
ATOM 15097 C C . GLN B 2 215 ? 182.290 123.875 121.847 1.00 304.65 215 GLN B C 1
ATOM 15098 O O . GLN B 2 215 ? 181.248 124.335 121.362 1.00 304.65 215 GLN B O 1
ATOM 15112 N N . SER B 2 216 ? 183.019 124.553 122.735 1.00 298.86 216 SER B N 1
ATOM 15113 C CA . SER B 2 216 ? 182.477 125.740 123.384 1.00 298.86 216 SER B CA 1
ATOM 15114 C C . SER B 2 216 ? 182.216 126.874 122.407 1.00 298.86 216 SER B C 1
ATOM 15115 O O . SER B 2 216 ? 181.591 127.870 122.786 1.00 298.86 216 SER B O 1
ATOM 15123 N N . LYS B 2 217 ? 182.667 126.747 121.166 1.00 320.32 217 LYS B N 1
ATOM 15124 C CA . LYS B 2 217 ? 182.314 127.697 120.128 1.00 320.32 217 LYS B CA 1
ATOM 15125 C C . LYS B 2 217 ? 180.822 127.726 119.843 1.00 320.32 217 LYS B C 1
ATOM 15126 O O . LYS B 2 217 ? 180.242 128.815 119.743 1.00 320.32 217 LYS B O 1
ATOM 15145 N N . TYR B 2 218 ? 180.191 126.556 119.736 1.00 315.30 218 TYR B N 1
ATOM 15146 C CA . TYR B 2 218 ? 178.869 126.477 119.126 1.00 315.30 218 TYR B CA 1
ATOM 15147 C C . TYR B 2 218 ? 177.854 127.375 119.818 1.00 315.30 218 TYR B C 1
ATOM 15148 O O . TYR B 2 218 ? 176.923 127.859 119.166 1.00 315.30 218 TYR B O 1
ATOM 15166 N N . GLY B 2 219 ? 178.010 127.603 121.122 1.00 305.53 219 GLY B N 1
ATOM 15167 C CA . GLY B 2 219 ? 177.079 128.470 121.822 1.00 305.53 219 GLY B CA 1
ATOM 15168 C C . GLY B 2 219 ? 176.841 129.772 121.087 1.00 305.53 219 GLY B C 1
ATOM 15169 O O . GLY B 2 219 ? 175.701 130.223 120.954 1.00 305.53 219 GLY B O 1
ATOM 15173 N N . MET B 2 220 ? 177.911 130.387 120.583 1.00 314.46 220 MET B N 1
ATOM 15174 C CA . MET B 2 220 ? 177.750 131.636 119.851 1.00 314.46 220 MET B CA 1
ATOM 15175 C C . MET B 2 220 ? 177.325 131.376 118.413 1.00 314.46 220 MET B C 1
ATOM 15176 O O . MET B 2 220 ? 176.559 132.154 117.838 1.00 314.46 220 MET B O 1
ATOM 15190 N N . LEU B 2 221 ? 177.795 130.279 117.821 1.00 324.17 221 LEU B N 1
ATOM 15191 C CA . LEU B 2 221 ? 177.331 129.923 116.487 1.00 324.17 221 LEU B CA 1
ATOM 15192 C C . LEU B 2 221 ? 175.815 129.837 116.460 1.00 324.17 221 LEU B C 1
ATOM 15193 O O . LEU B 2 221 ? 175.147 130.562 115.712 1.00 324.17 221 LEU B O 1
ATOM 15209 N N . ALA B 2 222 ? 175.254 128.967 117.302 1.00 319.80 222 ALA B N 1
ATOM 15210 C CA . ALA B 2 222 ? 173.805 128.883 117.423 1.00 319.80 222 ALA B CA 1
ATOM 15211 C C . ALA B 2 222 ? 173.191 130.269 117.537 1.00 319.80 222 ALA B C 1
ATOM 15212 O O . ALA B 2 222 ? 172.142 130.541 116.942 1.00 319.80 222 ALA B O 1
ATOM 15219 N N . ARG B 2 223 ? 173.842 131.168 118.279 1.00 315.37 223 ARG B N 1
ATOM 15220 C CA . ARG B 2 223 ? 173.311 132.518 118.412 1.00 315.37 223 ARG B CA 1
ATOM 15221 C C . ARG B 2 223 ? 173.076 133.128 117.039 1.00 315.37 223 ARG B C 1
ATOM 15222 O O . ARG B 2 223 ? 171.932 133.413 116.659 1.00 315.37 223 ARG B O 1
ATOM 15243 N N . LEU B 2 224 ? 174.141 133.269 116.249 1.00 319.80 224 LEU B N 1
ATOM 15244 C CA . LEU B 2 224 ? 173.980 133.862 114.931 1.00 319.80 224 LEU B CA 1
ATOM 15245 C C . LEU B 2 224 ? 173.005 133.067 114.080 1.00 319.80 224 LEU B C 1
ATOM 15246 O O . LEU B 2 224 ? 172.415 133.615 113.141 1.00 319.80 224 LEU B O 1
ATOM 15262 N N . ALA B 2 225 ? 172.815 131.783 114.391 1.00 316.37 225 ALA B N 1
ATOM 15263 C CA . ALA B 2 225 ? 171.778 131.023 113.710 1.00 316.37 225 ALA B CA 1
ATOM 15264 C C . ALA B 2 225 ? 170.473 131.795 113.712 1.00 316.37 225 ALA B C 1
ATOM 15265 O O . ALA B 2 225 ? 169.940 132.141 112.652 1.00 316.37 225 ALA B O 1
ATOM 15272 N N . VAL B 2 226 ? 169.967 132.105 114.901 1.00 305.28 226 VAL B N 1
ATOM 15273 C CA . VAL B 2 226 ? 168.750 132.896 115.002 1.00 305.28 226 VAL B CA 1
ATOM 15274 C C . VAL B 2 226 ? 168.958 134.253 114.353 1.00 305.28 226 VAL B C 1
ATOM 15275 O O . VAL B 2 226 ? 168.059 134.800 113.704 1.00 305.28 226 VAL B O 1
ATOM 15288 N N . GLU B 2 227 ? 170.156 134.818 114.518 1.00 311.19 227 GLU B N 1
ATOM 15289 C CA . GLU B 2 227 ? 170.430 136.129 113.940 1.00 311.19 227 GLU B CA 1
ATOM 15290 C C . GLU B 2 227 ? 170.324 136.090 112.421 1.00 311.19 227 GLU B C 1
ATOM 15291 O O . GLU B 2 227 ? 170.126 137.129 111.780 1.00 311.19 227 GLU B O 1
ATOM 15303 N N . ALA B 2 228 ? 170.453 134.903 111.825 1.00 307.14 228 ALA B N 1
ATOM 15304 C CA . ALA B 2 228 ? 170.242 134.777 110.390 1.00 307.14 228 ALA B CA 1
ATOM 15305 C C . ALA B 2 228 ? 168.764 134.723 110.040 1.00 307.14 228 ALA B C 1
ATOM 15306 O O . ALA B 2 228 ? 168.392 135.057 108.911 1.00 307.14 228 ALA B O 1
ATOM 15313 N N . GLY B 2 229 ? 167.917 134.338 110.984 1.00 297.37 229 GLY B N 1
ATOM 15314 C CA . GLY B 2 229 ? 166.504 134.181 110.734 1.00 297.37 229 GLY B CA 1
ATOM 15315 C C . GLY B 2 229 ? 165.984 132.770 110.888 1.00 297.37 229 GLY B C 1
ATOM 15316 O O . GLY B 2 229 ? 164.917 132.461 110.345 1.00 297.37 229 GLY B O 1
ATOM 15320 N N . PHE B 2 230 ? 166.699 131.908 111.605 1.00 312.87 230 PHE B N 1
ATOM 15321 C CA . PHE B 2 230 ? 166.242 130.543 111.810 1.00 312.87 230 PHE B CA 1
ATOM 15322 C C . PHE B 2 230 ? 164.996 130.530 112.683 1.00 312.87 230 PHE B C 1
ATOM 15323 O O . PHE B 2 230 ? 164.639 131.543 113.290 1.00 312.87 230 PHE B O 1
ATOM 15340 N N . ASP B 2 231 ? 164.326 129.378 112.734 1.00 313.16 231 ASP B N 1
ATOM 15341 C CA . ASP B 2 231 ? 163.090 129.273 113.500 1.00 313.16 231 ASP B CA 1
ATOM 15342 C C . ASP B 2 231 ? 163.252 128.474 114.791 1.00 313.16 231 ASP B C 1
ATOM 15343 O O . ASP B 2 231 ? 162.529 128.746 115.756 1.00 313.16 231 ASP B O 1
ATOM 15352 N N . TRP B 2 232 ? 164.162 127.497 114.842 1.00 308.35 232 TRP B N 1
ATOM 15353 C CA . TRP B 2 232 ? 164.382 126.763 116.085 1.00 308.35 232 TRP B CA 1
ATOM 15354 C C . TRP B 2 232 ? 165.821 126.276 116.181 1.00 308.35 232 TRP B C 1
ATOM 15355 O O . TRP B 2 232 ? 166.415 125.876 115.175 1.00 308.35 232 TRP B O 1
ATOM 15376 N N . VAL B 2 233 ? 166.339 126.248 117.409 1.00 309.33 233 VAL B N 1
ATOM 15377 C CA . VAL B 2 233 ? 167.756 126.034 117.691 1.00 309.33 233 VAL B CA 1
ATOM 15378 C C . VAL B 2 233 ? 167.866 125.218 118.975 1.00 309.33 233 VAL B C 1
ATOM 15379 O O . VAL B 2 233 ? 166.907 125.151 119.754 1.00 309.33 233 VAL B O 1
ATOM 15392 N N . SER B 2 234 ? 169.020 124.578 119.182 1.00 299.82 234 SER B N 1
ATOM 15393 C CA . SER B 2 234 ? 169.383 124.023 120.483 1.00 299.82 234 SER B CA 1
ATOM 15394 C C . SER B 2 234 ? 170.833 123.582 120.483 1.00 299.82 234 SER B C 1
ATOM 15395 O O . SER B 2 234 ? 171.239 122.773 119.644 1.00 299.82 234 SER B O 1
ATOM 15403 N N . TYR B 2 235 ? 171.586 124.053 121.476 1.00 294.62 235 TYR B N 1
ATOM 15404 C CA . TYR B 2 235 ? 172.883 123.473 121.817 1.00 294.62 235 TYR B CA 1
ATOM 15405 C C . TYR B 2 235 ? 172.636 122.103 122.447 1.00 294.62 235 TYR B C 1
ATOM 15406 O O . TYR B 2 235 ? 172.863 121.868 123.631 1.00 294.62 235 TYR B O 1
ATOM 15424 N N . VAL B 2 236 ? 172.128 121.195 121.613 1.00 300.62 236 VAL B N 1
ATOM 15425 C CA . VAL B 2 236 ? 171.609 119.925 122.113 1.00 300.62 236 VAL B CA 1
ATOM 15426 C C . VAL B 2 236 ? 172.741 118.946 122.426 1.00 300.62 236 VAL B C 1
ATOM 15427 O O . VAL B 2 236 ? 172.487 117.803 122.827 1.00 300.62 236 VAL B O 1
ATOM 15440 N N . SER B 2 237 ? 173.996 119.369 122.262 1.00 303.76 237 SER B N 1
ATOM 15441 C CA . SER B 2 237 ? 175.145 118.541 122.609 1.00 303.76 237 SER B CA 1
ATOM 15442 C C . SER B 2 237 ? 176.419 119.348 122.412 1.00 303.76 237 SER B C 1
ATOM 15443 O O . SER B 2 237 ? 176.437 120.350 121.693 1.00 303.76 237 SER B O 1
ATOM 15451 N N . ARG B 2 238 ? 177.493 118.908 123.074 1.00 298.80 238 ARG B N 1
ATOM 15452 C CA . ARG B 2 238 ? 178.811 119.453 122.768 1.00 298.80 238 ARG B CA 1
ATOM 15453 C C . ARG B 2 238 ? 179.303 118.998 121.405 1.00 298.80 238 ARG B C 1
ATOM 15454 O O . ARG B 2 238 ? 180.005 119.756 120.727 1.00 298.80 238 ARG B O 1
ATOM 15475 N N . ARG B 2 239 ? 178.957 117.777 120.993 1.00 307.95 239 ARG B N 1
ATOM 15476 C CA . ARG B 2 239 ? 179.447 117.260 119.721 1.00 307.95 239 ARG B CA 1
ATOM 15477 C C . ARG B 2 239 ? 178.846 118.025 118.555 1.00 307.95 239 ARG B C 1
ATOM 15478 O O . ARG B 2 239 ? 179.445 118.101 117.476 1.00 307.95 239 ARG B O 1
ATOM 15499 N N . HIS B 2 240 ? 177.660 118.589 118.750 1.00 319.69 240 HIS B N 1
ATOM 15500 C CA . HIS B 2 240 ? 176.921 119.191 117.655 1.00 319.69 240 HIS B CA 1
ATOM 15501 C C . HIS B 2 240 ? 175.823 120.063 118.234 1.00 319.69 240 HIS B C 1
ATOM 15502 O O . HIS B 2 240 ? 175.505 119.991 119.423 1.00 319.69 240 HIS B O 1
ATOM 15516 N N . ILE B 2 241 ? 175.253 120.872 117.380 1.00 316.66 241 ILE B N 1
ATOM 15517 C CA . ILE B 2 241 ? 174.055 121.637 117.696 1.00 316.66 241 ILE B CA 1
ATOM 15518 C C . ILE B 2 241 ? 172.962 121.169 116.751 1.00 316.66 241 ILE B C 1
ATOM 15519 O O . ILE B 2 241 ? 173.231 120.503 115.748 1.00 316.66 241 ILE B O 1
ATOM 15535 N N . TYR B 2 242 ? 171.717 121.491 117.074 1.00 322.28 242 TYR B N 1
ATOM 15536 C CA . TYR B 2 242 ? 170.591 121.160 116.221 1.00 322.28 242 TYR B CA 1
ATOM 15537 C C . TYR B 2 242 ? 169.891 122.444 115.819 1.00 322.28 242 TYR B C 1
ATOM 15538 O O . TYR B 2 242 ? 169.747 123.358 116.638 1.00 322.28 242 TYR B O 1
ATOM 15556 N N . CYS B 2 243 ? 169.466 122.512 114.563 1.00 328.87 243 CYS B N 1
ATOM 15557 C CA . CYS B 2 243 ? 168.621 123.596 114.095 1.00 328.87 243 CYS B CA 1
ATOM 15558 C C . CYS B 2 243 ? 167.534 123.052 113.185 1.00 328.87 243 CYS B C 1
ATOM 15559 O O . CYS B 2 243 ? 167.681 121.992 112.563 1.00 328.87 243 CYS B O 1
ATOM 15567 N N . SER B 2 244 ? 166.438 123.797 113.122 1.00 328.34 244 SER B N 1
ATOM 15568 C CA . SER B 2 244 ? 165.254 123.347 112.417 1.00 328.34 244 SER B CA 1
ATOM 15569 C C . SER B 2 244 ? 164.395 124.541 112.041 1.00 328.34 244 SER B C 1
ATOM 15570 O O . SER B 2 244 ? 164.555 125.648 112.568 1.00 328.34 244 SER B O 1
ATOM 15578 N N . VAL B 2 245 ? 163.453 124.281 111.138 1.00 332.36 245 VAL B N 1
ATOM 15579 C CA . VAL B 2 245 ? 162.711 125.317 110.442 1.00 332.36 245 VAL B CA 1
ATOM 15580 C C . VAL B 2 245 ? 161.257 124.877 110.317 1.00 332.36 245 VAL B C 1
ATOM 15581 O O . VAL B 2 245 ? 160.938 123.687 110.353 1.00 332.36 245 VAL B O 1
ATOM 15594 N N . LYS B 2 246 ? 160.371 125.860 110.180 1.00 336.53 246 LYS B N 1
ATOM 15595 C CA . LYS B 2 246 ? 158.950 125.565 110.050 1.00 336.53 246 LYS B CA 1
ATOM 15596 C C . LYS B 2 246 ? 158.655 124.898 108.710 1.00 336.53 246 LYS B C 1
ATOM 15597 O O . LYS B 2 246 ? 159.455 124.951 107.772 1.00 336.53 246 LYS B O 1
ATOM 15616 N N . SER B 2 247 ? 157.493 124.252 108.631 1.00 343.28 247 SER B N 1
ATOM 15617 C CA . SER B 2 247 ? 156.970 123.804 107.351 1.00 343.28 247 SER B CA 1
ATOM 15618 C C . SER B 2 247 ? 156.829 124.994 106.408 1.00 343.28 247 SER B C 1
ATOM 15619 O O . SER B 2 247 ? 156.128 125.967 106.700 1.00 343.28 247 SER B O 1
ATOM 15627 N N . ASP B 2 248 ? 157.512 124.905 105.272 1.00 336.76 248 ASP B N 1
ATOM 15628 C CA . ASP B 2 248 ? 157.615 126.008 104.325 1.00 336.76 248 ASP B CA 1
ATOM 15629 C C . ASP B 2 248 ? 156.289 126.731 104.134 1.00 336.76 248 ASP B C 1
ATOM 15630 O O . ASP B 2 248 ? 155.226 126.113 104.130 1.00 336.76 248 ASP B O 1
#